Protein AF-0000000081787660 (afdb_homodimer)

Radius of gyration: 29.88 Å; Cα contacts (8 Å, |Δi|>4): 1739; chains: 2; bounding box: 126×87×75 Å

Nearest PDB structures (foldseek):
  3o2g-assembly1_A  TM=9.490E-01  e=1.771E-43  Homo sapiens
  3n6w-assembly1_A-2  TM=9.227E-01  e=8.920E-37  Homo sapiens
  6npb-assembly1_A  TM=8.517E-01  e=1.453E-35  Leisingera caerulea
  6npc-assembly1_B  TM=8.480E-01  e=3.760E-32  Leisingera caerulea
  1nx8-assembly1_C-2  TM=7.269E-01  e=8.992E-12  Pectobacterium carotovorum

Secondary structure (DSSP, 8-state):
------------TTS---HHHHHHHHHHHHHHHT----EEEEEEEGGGTEEEEEETTS-EEEEEHHHHHHT--STTTEEGGGTEE-S-GGG--TT---SEEEE-TTSSEEEEE-TTS-EEEEEHHHHHT--GGGPPPPTTTSPPP----HHHIIIIIS-EEEHHHHHH-HHHHHHHHHHHHHHSEEEEE---SSTTHHHHHHHHHS-PPPBTTBSEEEEE--TT-SSGGGSSS-EEEE-TTTTSSS--SEEEEEEEE--SSSB--EEEEEHHHHHHHHHHH-HHHHHHHHHSEEEEEEEEEETTEEEEEEEEEESEEE-TTS-EEEE--BTTTB-S---S-GGGHHHHHHHHHHHHHHHHSTTT-EEE-PPTT-EEEEETTTEEEEE--B--BTTB--EEEEEEE-HHHHHHHHHHHHHHHHHH-/------------TTS---HHHHHHHHHHHHHHHT----EEEEEEEGGGTEEEEEETTS-EEEEEHHHHHHT--STTTEETTTTEE-S-GGG--TT---SEEEE-TTSSEEEEE-TTS-EEEEEHHHHHT--GGGPPPPTTTSPPP----HHHIIIIIS-EEEHHHHHH-HHHHHHHHHHHHHHSEEEEE---SSTTHHHHHHHHHS-PPPBTTBSEEEEE--TT-SSGGGSSS-EEEE-TTTTSSS--SEEEEEEEE--SSSB--EEEEEHHHHHHHHHHH-HHHHHHHHHSEEEEEEEEEETTEEEEEEEEEESEEE-TTS-EEEE--BTTTB-S---S-GGGHHHHHHHHHHHHHHHHSTTT-EEE-PPTT-EEEEETTTEEEEE--B--BTTB--EEEEEEE-HHHHHHHHHHHHHHHHHH-

pLDDT: mean 89.76, std 13.54, range [26.89, 98.88]

InterPro domains:
  IPR003819 TauD/TfdA-like domain [PF02668] (160-401)
  IPR010376 Gamma-butyrobetaine hydroxylase-like, N-terminal [PF06155] (47-128)
  IPR038492 GBBH-like, N-terminal domain superfamily [G3DSA:3.30.2020.30] (36-133)
  IPR042098 Glutarate 2-hydroxylase superfamily [G3DSA:3.60.130.10] (135-424)
  IPR050411 Alpha-ketoglutarate-dependent hydroxylases [PTHR10696] (65-417)

Foldseek 3Di:
DDPPPPPPPPPDPPDDDQVPVVVLVVVVVVVVVPPQLFWDDWDDDVVVQWIWTAGPVGDIATGHQQNCVQPFDDPQQADVVVRDGDDDPVPDDSNWDWPDWDADPRRQKIWTHTPVGDIGIDGSSRVVQDRDVPHDDDCLPPPAADEDWQVCVVVPLAEEAELVCLLPPLSSLLSVLSSCSRHFKHKYFDAALDPDSVQSSQVSLPGFDADLQGQKHKAWQDPPDLDPSNHLAWFDWFFPPLLAQDDFWKKKKAWSFAFDDDWWKKKKFQQQVLLVVCCVPPVPLSVLQAPFKWKFWRFDAHDNGTDIGMDIHRQFHADPVGGGDFGGDDPPGTDPDGDDPPVCVVVNVVSVVVSSCRRPPNRGMDIGRDDHRMMMMGTSRGMIMITHGDDDDPPTITMMMMTGHHSVSSSVSSVVSSVVVVVVD/DDPPPPPPPPDDPPDDDQVPVVVLVVVVVVVVVPPQLFWDDWDDDVVVQWIWTAGPVGDIATGHQQNCVQPFDDPQAADVVVRDGDDDPVPDDSNWDWPDWDADPRRQKIWTATPVGDIGIDGSSRVVQDRDVPHDDDCLPPPAADEDWPVCVVVPLAAEAELVCLLPPLSSLLSVLSSCSRHFKHKYFDAALDPDSVQSNQVSLPGFDADLQGQKHKAWQDPPDLDPSNHLAWFDWFFPPLLAQDDFWKKKKAWSFAFDDDWWKKKKFQQQVLLVVCCVVPVPLSVLQAPFKWKFWRFDAHDNGTDIGMDIHRQFHADPVRGGDFGGDDPPGTDPDGDDPPVCVVVNVVSVVVSSCRRPPNRGMDIGRDDHRMMMMGTSRGMIMITHGDDDDPVTITMMMMTGHHSVSSSVSSVVSSVVVVVVD

Organism: Acanthaster planci (NCBI:txid133434)

Sequence (850 aa):
MTESSARDAKADPKVMKRPHLYRFITELNHRKADAGYSIQSASHMLENHSLQVVWRDGESQAYPYMWLRDNCLCKQCYKPSLNSRTFSFTSLDVEMIPIYALPSDDGKSLRLTWPDGHSGEYPSDWLRQYRFENSAPDVTFDSQLQHWDTTLMDSGTLRIFNFEDLMSSDEAVYEWLMEMKLTGICMIRGSSRMEGQVKRLGDRVLFLRSTYYGQTSHVLVKYNATNIAFTGKAFPMHTDLAFLQRPPGAQMIHCIEQAEGPGGENWFTDGFKVALDLKAEDPEAFHLLSNILLEFHDIGEDVFGRFHQHSRHPTISLDRSGSPDHIYLSDHGRMPMMRFPVKQTQKLYQALKKFSNMYHHPNNVFSYKLKEGDIMTFDNRRVIHGRGAFEVTSSSSRHLETGYLEWDEIDSRLRLLQRQFMEGMMTESSARDAKADPKVMKRPHLYRFITELNHRKADAGYSIQSASHMLENHSLQVVWRDGESQAYPYMWLRDNCLCKQCYKPSLNSRTFSFTSLDVEMIPIYALPSDDGKSLRLTWPDGHSGEYPSDWLRQYRFENSAPDVTFDSQLQHWDTTLMDSGTLRIFNFEDLMSSDEAVYEWLMEMKLTGICMIRGSSRMEGQVKRLGDRVLFLRSTYYGQTSHVLVKYNATNIAFTGKAFPMHTDLAFLQRPPGAQMIHCIEQAEGPGGENWFTDGFKVALDLKAEDPEAFHLLSNILLEFHDIGEDVFGRFHQHSRHPTISLDRSGSPDHIYLSDHGRMPMMRFPVKQTQKLYQALKKFSNMYHHPNNVFSYKLKEGDIMTFDNRRVIHGRGAFEVTSSSSRHLETGYLEWDEIDSRLRLLQRQFMEGM

Solvent-accessible surface area (backbone atoms only — not comparable to full-atom values): 44968 Å² total; per-residue (Å²): 138,83,82,78,78,83,73,76,75,73,74,60,88,80,60,77,84,52,68,59,57,51,52,49,53,52,53,50,53,55,51,61,69,64,53,66,40,30,44,66,46,57,47,82,35,73,93,71,50,22,36,35,38,30,31,68,80,67,52,70,48,77,43,42,39,47,60,51,61,75,59,31,62,35,80,81,39,25,40,77,82,46,60,22,50,66,70,60,61,76,76,54,68,74,80,55,63,62,77,43,61,45,60,41,94,80,4,54,28,37,36,37,33,35,84,86,68,50,66,34,59,43,48,21,64,63,53,68,65,58,44,25,60,68,36,76,81,51,71,84,76,62,59,76,69,46,74,58,37,29,72,44,45,73,71,57,61,57,46,76,41,52,38,64,47,49,75,74,30,71,67,47,41,47,42,51,53,51,40,33,67,33,56,27,44,36,37,33,35,76,40,70,61,52,88,60,56,65,56,55,54,24,51,72,49,43,56,54,43,64,51,76,56,35,52,52,40,74,44,39,72,42,96,81,43,58,40,67,77,16,43,50,53,59,34,70,65,22,22,70,57,48,22,38,79,74,48,62,34,25,35,35,42,32,26,41,35,55,50,57,71,73,57,52,28,33,35,37,20,44,39,52,45,49,50,52,50,37,38,73,76,36,50,65,41,39,48,46,36,46,64,47,59,42,31,21,38,48,66,50,70,49,83,58,40,74,46,39,34,59,22,73,42,28,40,38,32,59,45,97,88,67,44,73,65,32,44,46,33,42,66,43,30,47,46,87,57,45,70,46,64,65,82,49,48,65,59,44,49,49,29,50,38,51,52,44,45,50,56,62,29,71,65,30,38,40,74,48,64,71,45,64,15,27,29,45,35,32,25,28,31,39,37,32,32,29,31,43,39,35,62,76,47,100,87,28,56,43,33,33,40,34,34,28,32,42,56,57,48,49,47,10,38,47,50,49,49,51,52,51,53,58,74,71,105,137,84,80,81,76,79,74,76,76,74,73,63,89,80,59,78,84,53,67,61,58,51,51,49,52,51,53,51,53,55,53,60,70,62,49,68,40,31,44,65,47,57,45,81,36,72,93,70,49,21,36,37,36,30,32,68,81,68,53,69,50,75,42,41,40,46,62,51,61,77,60,32,60,35,79,80,39,24,40,77,81,47,61,23,49,67,68,58,59,75,77,55,68,73,81,56,62,62,75,43,64,46,61,42,95,79,6,54,30,37,37,36,34,35,85,87,68,51,66,36,58,42,46,22,63,64,52,68,65,57,46,25,61,69,36,77,80,49,73,84,78,62,58,75,68,46,75,58,37,29,72,43,46,76,70,56,59,58,46,75,41,53,38,64,48,48,76,73,30,70,67,46,41,47,42,51,53,50,40,34,67,33,56,26,44,37,38,32,36,74,40,69,62,52,89,60,56,63,55,54,55,23,51,71,49,41,55,54,42,65,51,75,58,36,53,51,41,73,44,40,73,40,95,83,44,56,42,66,78,17,44,49,52,59,33,67,67,23,22,70,56,49,22,38,80,73,47,61,33,25,37,36,42,32,26,42,34,53,49,56,72,72,57,52,27,32,35,37,18,46,39,53,45,47,50,52,50,38,38,72,77,36,50,65,40,38,49,46,36,46,63,47,60,43,30,22,39,49,64,50,70,48,84,60,39,75,46,38,34,59,22,74,42,29,40,36,32,58,45,97,86,67,44,73,66,31,44,45,33,41,66,42,30,47,47,88,56,45,70,46,64,66,82,50,50,64,60,45,48,51,28,52,38,53,51,44,44,52,55,63,29,71,66,30,38,40,74,46,64,71,46,65,14,27,28,46,34,33,25,29,32,38,38,30,32,28,30,44,38,36,63,74,48,100,86,26,56,41,34,33,41,34,35,28,32,42,58,57,47,50,47,11,38,48,51,49,49,49,51,52,54,58,72,73,106

Structure (mmCIF, N/CA/C/O backbone):
data_AF-0000000081787660-model_v1
#
loop_
_entity.id
_entity.type
_entity.pdbx_description
1 polymer 'Gamma-butyrobetaine dioxygenase-like'
#
loop_
_atom_site.group_PDB
_atom_site.id
_atom_site.type_symbol
_atom_site.label_atom_id
_atom_site.label_alt_id
_atom_site.label_comp_id
_atom_site.label_asym_id
_atom_site.label_entity_id
_atom_site.label_seq_id
_atom_site.pdbx_PDB_ins_code
_atom_site.Cartn_x
_atom_site.Cartn_y
_atom_site.Cartn_z
_atom_site.occupancy
_atom_site.B_iso_or_equiv
_atom_site.auth_seq_id
_atom_site.auth_comp_id
_atom_site.auth_asym_id
_atom_site.auth_atom_id
_atom_site.pdbx_PDB_model_num
ATOM 1 N N . MET A 1 1 ? -64.312 -24.641 4.25 1 28.52 1 MET A N 1
ATOM 2 C CA . MET A 1 1 ? -63.344 -23.703 3.688 1 28.52 1 MET A CA 1
ATOM 3 C C . MET A 1 1 ? -62.312 -23.281 4.734 1 28.52 1 MET A C 1
ATOM 5 O O . MET A 1 1 ? -62.531 -22.344 5.496 1 28.52 1 MET A O 1
ATOM 9 N N . THR A 1 2 ? -61.562 -24.219 5.445 1 31.83 2 THR A N 1
ATOM 10 C CA . THR A 1 2 ? -60.719 -24.188 6.633 1 31.83 2 THR A CA 1
ATOM 11 C C . THR A 1 2 ? -59.406 -23.453 6.348 1 31.83 2 THR A C 1
ATOM 13 O O . THR A 1 2 ? -58.656 -23.828 5.449 1 31.83 2 THR A O 1
ATOM 16 N N . GLU A 1 3 ? -59.312 -22.062 6.613 1 31.25 3 GLU A N 1
ATOM 17 C CA . GLU A 1 3 ? -58.25 -21.078 6.418 1 31.25 3 GLU A CA 1
ATOM 18 C C . GLU A 1 3 ? -56.969 -21.469 7.168 1 31.25 3 GLU A C 1
ATOM 20 O O . GLU A 1 3 ? -56.969 -21.531 8.398 1 31.25 3 GLU A O 1
ATOM 25 N N . SER A 1 4 ? -56.125 -22.406 6.723 1 30.83 4 SER A N 1
ATOM 26 C CA . SER A 1 4 ? -54.844 -22.844 7.277 1 30.83 4 SER A CA 1
ATOM 27 C C . SER A 1 4 ? -53.906 -21.656 7.449 1 30.83 4 SER A C 1
ATOM 29 O O . SER A 1 4 ? -53.594 -20.953 6.488 1 30.83 4 SER A O 1
ATOM 31 N N . SER A 1 5 ? -53.906 -20.922 8.68 1 26.89 5 SER A N 1
ATOM 32 C CA . SER A 1 5 ? -53.062 -19.812 9.109 1 26.89 5 SER A CA 1
ATOM 33 C C . SER A 1 5 ? -51.562 -20.172 9.047 1 26.89 5 SER A C 1
ATOM 35 O O . SER A 1 5 ? -51.125 -21.062 9.766 1 26.89 5 SER A O 1
ATOM 37 N N . ALA A 1 6 ? -50.875 -20.203 7.914 1 27.12 6 ALA A N 1
ATOM 38 C CA . ALA A 1 6 ? -49.406 -20.312 7.781 1 27.12 6 ALA A CA 1
ATOM 39 C C . ALA A 1 6 ? -48.719 -19.328 8.711 1 27.12 6 ALA A C 1
ATOM 41 O O . ALA A 1 6 ? -48.719 -18.109 8.484 1 27.12 6 ALA A O 1
ATOM 42 N N . ARG A 1 7 ? -48.656 -19.625 10.07 1 27.72 7 ARG A N 1
ATOM 43 C CA . ARG A 1 7 ? -47.906 -18.906 11.109 1 27.72 7 ARG A CA 1
ATOM 44 C C . ARG A 1 7 ? -46.5 -18.547 10.648 1 27.72 7 ARG A C 1
ATOM 46 O O . ARG A 1 7 ? -45.812 -19.391 10.102 1 27.72 7 ARG A O 1
ATOM 53 N N . ASP A 1 8 ? -46.219 -17.297 10.445 1 30.7 8 ASP A N 1
ATOM 54 C CA . ASP A 1 8 ? -44.938 -16.641 10.172 1 30.7 8 ASP A CA 1
ATOM 55 C C . ASP A 1 8 ? -43.844 -17.125 11.148 1 30.7 8 ASP A C 1
ATOM 57 O O . ASP A 1 8 ? -43.969 -16.938 12.359 1 30.7 8 ASP A O 1
ATOM 61 N N . ALA A 1 9 ? -43.25 -18.203 11.023 1 29.08 9 ALA A N 1
ATOM 62 C CA . ALA A 1 9 ? -42.125 -18.672 11.844 1 29.08 9 ALA A CA 1
ATOM 63 C C . ALA A 1 9 ? -41.219 -17.516 12.211 1 29.08 9 ALA A C 1
ATOM 65 O O . ALA A 1 9 ? -40.562 -16.938 11.344 1 29.08 9 ALA A O 1
ATOM 66 N N . LYS A 1 10 ? -41.5 -16.766 13.164 1 32.47 10 LYS A N 1
ATOM 67 C CA . LYS A 1 10 ? -40.625 -15.797 13.805 1 32.47 10 LYS A CA 1
ATOM 68 C C . LYS A 1 10 ? -39.188 -16.328 13.883 1 32.47 10 LYS A C 1
ATOM 70 O O . LYS A 1 10 ? -38.938 -17.391 14.477 1 32.47 10 LYS A O 1
ATOM 75 N N . ALA A 1 11 ? -38.312 -15.938 12.969 1 33.78 11 ALA A N 1
ATOM 76 C CA . ALA A 1 11 ? -36.875 -16.266 13.016 1 33.78 11 ALA A CA 1
ATOM 77 C C . ALA A 1 11 ? -36.344 -16.125 14.43 1 33.78 11 ALA A C 1
ATOM 79 O O . ALA A 1 11 ? -36.656 -15.172 15.141 1 33.78 11 ALA A O 1
ATOM 80 N N . ASP A 1 12 ? -35.906 -17.062 15.07 1 37.22 12 ASP A N 1
ATOM 81 C CA . ASP A 1 12 ? -35.281 -17.047 16.391 1 37.22 12 ASP A CA 1
ATOM 82 C C . ASP A 1 12 ? -34.25 -15.945 16.5 1 37.22 12 ASP A C 1
ATOM 84 O O . ASP A 1 12 ? -33.344 -15.867 15.672 1 37.22 12 ASP A O 1
ATOM 88 N N . PRO A 1 13 ? -34.469 -14.828 17.172 1 42.44 13 PRO A N 1
ATOM 89 C CA . PRO A 1 13 ? -33.5 -13.727 17.281 1 42.44 13 PRO A CA 1
ATOM 90 C C . PRO A 1 13 ? -32.094 -14.211 17.531 1 42.44 13 PRO A C 1
ATOM 92 O O . PRO A 1 13 ? -31.141 -13.422 17.438 1 42.44 13 PRO A O 1
ATOM 95 N N . LYS A 1 14 ? -31.984 -15.477 17.984 1 48.19 14 LYS A N 1
ATOM 96 C CA . LYS A 1 14 ? -30.688 -16 18.391 1 48.19 14 LYS A CA 1
ATOM 97 C C . LYS A 1 14 ? -29.859 -16.406 17.172 1 48.19 14 LYS A C 1
ATOM 99 O O . LYS A 1 14 ? -28.656 -16.641 17.281 1 48.19 14 LYS A O 1
ATOM 104 N N . VAL A 1 15 ? -30.453 -16.672 16.094 1 53.69 15 VAL A N 1
ATOM 105 C CA . VAL A 1 15 ? -29.609 -17.188 15.008 1 53.69 15 VAL A CA 1
ATOM 106 C C . VAL A 1 15 ? -29.172 -16.047 14.102 1 53.69 15 VAL A C 1
ATOM 108 O O . VAL A 1 15 ? -30 -15.328 13.547 1 53.69 15 VAL A O 1
ATOM 111 N N . MET A 1 16 ? -27.984 -15.773 14.125 1 69.69 16 MET A N 1
ATOM 112 C CA . MET A 1 16 ? -27.406 -14.719 13.289 1 69.69 16 MET A CA 1
ATOM 113 C C . MET A 1 16 ? -27.781 -14.93 11.82 1 69.69 16 MET A C 1
ATOM 115 O O . MET A 1 16 ? -27.641 -16.031 11.297 1 69.69 16 MET A O 1
ATOM 119 N N . LYS A 1 17 ? -28.453 -13.906 11.188 1 74.75 17 LYS A N 1
ATOM 120 C CA . LYS A 1 17 ? -28.688 -13.922 9.742 1 74.75 17 LYS A CA 1
ATOM 121 C C . LYS A 1 17 ? -27.375 -14.07 8.977 1 74.75 17 LYS A C 1
ATOM 123 O O . LYS A 1 17 ? -26.359 -13.484 9.352 1 74.75 17 LYS A O 1
ATOM 128 N N . ARG A 1 18 ? -27.422 -15.07 8.031 1 81.12 18 ARG A N 1
ATOM 129 C CA . ARG A 1 18 ? -26.234 -15.344 7.227 1 81.12 18 ARG A CA 1
ATOM 130 C C . ARG A 1 18 ? -26.5 -15.078 5.75 1 81.12 18 ARG A C 1
ATOM 132 O O . ARG A 1 18 ? -26.297 -15.953 4.91 1 81.12 18 ARG A O 1
ATOM 139 N N . PRO A 1 19 ? -26.859 -13.812 5.43 1 84.75 19 PRO A N 1
ATOM 140 C CA . PRO A 1 19 ? -27.203 -13.523 4.035 1 84.75 19 PRO A CA 1
ATOM 141 C C . PRO A 1 19 ? -26.031 -13.688 3.084 1 84.75 19 PRO A C 1
ATOM 143 O O . PRO A 1 19 ? -26.203 -14.125 1.945 1 84.75 19 PRO A O 1
ATOM 146 N N . HIS A 1 20 ? -24.875 -13.438 3.502 1 88.88 20 HIS A N 1
ATOM 147 C CA . HIS A 1 20 ? -23.719 -13.508 2.623 1 88.88 20 HIS A CA 1
ATOM 148 C C . HIS A 1 20 ? -23.328 -14.961 2.33 1 88.88 20 HIS A C 1
ATOM 150 O O . HIS A 1 20 ? -23 -15.305 1.192 1 88.88 20 HIS A O 1
ATOM 156 N N . LEU A 1 21 ? -23.359 -15.711 3.336 1 87.12 21 LEU A N 1
ATOM 157 C CA . LEU A 1 21 ? -23.078 -17.141 3.156 1 87.12 21 LEU A CA 1
ATOM 158 C C . LEU A 1 21 ? -24.078 -17.781 2.211 1 87.12 21 LEU A C 1
ATOM 160 O O . LEU A 1 21 ? -23.703 -18.562 1.331 1 87.12 21 LEU A O 1
ATOM 164 N N . TYR A 1 22 ? -25.328 -17.453 2.432 1 85.62 22 TYR A N 1
ATOM 165 C CA . TYR A 1 22 ? -26.375 -18 1.583 1 85.62 22 TYR A CA 1
ATOM 166 C C . TYR A 1 22 ? -26.172 -17.594 0.129 1 85.62 22 TYR A C 1
ATOM 168 O O . TYR A 1 22 ? -26.344 -18.406 -0.782 1 85.62 22 TYR A O 1
ATOM 176 N N . ARG A 1 23 ? -25.875 -16.391 -0.068 1 83.94 23 ARG A N 1
ATOM 177 C CA . ARG A 1 23 ? -25.609 -15.914 -1.421 1 83.94 23 ARG A CA 1
ATOM 178 C C . ARG A 1 23 ? -24.453 -16.672 -2.055 1 83.94 23 ARG A C 1
ATOM 180 O O . ARG A 1 23 ? -24.516 -17.047 -3.227 1 83.94 23 ARG A O 1
ATOM 187 N N . PHE A 1 24 ? -23.484 -16.906 -1.314 1 85.62 24 PHE A N 1
ATOM 188 C CA . PHE A 1 24 ? -22.328 -17.625 -1.803 1 85.62 24 PHE A CA 1
ATOM 189 C C . PHE A 1 24 ? -22.703 -19.047 -2.191 1 85.62 24 PHE A C 1
ATOM 191 O O . PHE A 1 24 ? -22.344 -19.516 -3.277 1 85.62 24 PHE A O 1
ATOM 198 N N . ILE A 1 25 ? -23.391 -19.672 -1.362 1 83.25 25 ILE A N 1
ATOM 199 C CA . ILE A 1 25 ? -23.797 -21.047 -1.592 1 83.25 25 ILE A CA 1
ATOM 200 C C . ILE A 1 25 ? -24.688 -21.125 -2.836 1 83.25 25 ILE A C 1
ATOM 202 O O . ILE A 1 25 ? -24.547 -22.031 -3.65 1 83.25 25 ILE A 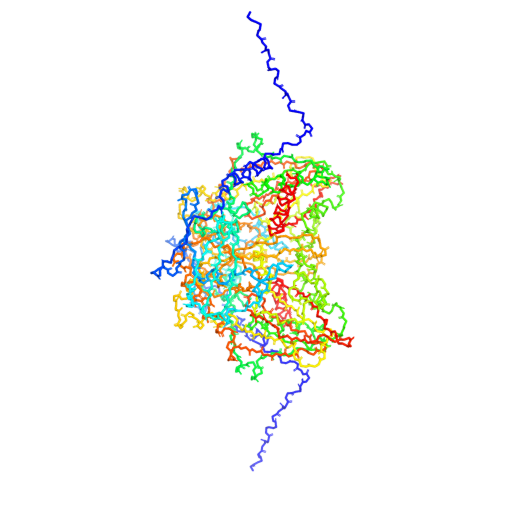O 1
ATOM 206 N N . THR A 1 26 ? -25.516 -20.125 -2.957 1 82.31 26 THR A N 1
ATOM 207 C CA . THR A 1 26 ? -26.406 -20.078 -4.113 1 82.31 26 THR A CA 1
ATOM 208 C C . THR A 1 26 ? -25.609 -19.906 -5.402 1 82.31 26 THR A C 1
ATOM 210 O O . THR A 1 26 ? -25.875 -20.578 -6.398 1 82.31 26 THR A O 1
ATOM 213 N N . GLU A 1 27 ? -24.672 -19.078 -5.379 1 81.12 27 GLU A N 1
ATOM 214 C CA . GLU A 1 27 ? -23.828 -18.859 -6.547 1 81.12 27 GLU A CA 1
ATOM 215 C C . GLU A 1 27 ? -23.016 -20.109 -6.887 1 81.12 27 GLU A C 1
ATOM 217 O O . GLU A 1 27 ? -22.828 -20.422 -8.062 1 81.12 27 GLU A O 1
ATOM 222 N N . LEU A 1 28 ? -22.562 -20.766 -5.895 1 79.75 28 LEU A N 1
ATOM 223 C CA . LEU A 1 28 ? -21.797 -22 -6.086 1 79.75 28 LEU A CA 1
ATOM 224 C C . LEU A 1 28 ? -22.672 -23.062 -6.734 1 79.75 28 LEU A C 1
ATOM 226 O O . LEU A 1 28 ? -22.219 -23.781 -7.633 1 79.75 28 LEU A O 1
ATOM 230 N N . ASN A 1 29 ? -23.812 -23.156 -6.246 1 77.44 29 ASN A N 1
ATOM 231 C CA . ASN A 1 29 ? -24.734 -24.156 -6.773 1 77.44 29 ASN A CA 1
ATOM 232 C C . ASN A 1 29 ? -25.094 -23.875 -8.227 1 77.44 29 ASN A C 1
ATOM 234 O O . ASN A 1 29 ? -25.234 -24.812 -9.031 1 77.44 29 ASN A O 1
ATOM 238 N N . HIS A 1 30 ? -25.219 -22.703 -8.57 1 75.88 30 HIS A N 1
ATOM 239 C CA . HIS A 1 30 ? -25.5 -22.312 -9.953 1 75.88 30 HIS A CA 1
ATOM 240 C C . HIS A 1 30 ? -24.344 -22.672 -10.875 1 75.88 30 HIS A C 1
ATOM 242 O O . HIS A 1 30 ? -24.562 -23.141 -11.992 1 75.88 30 HIS A O 1
ATOM 248 N N . ARG A 1 31 ? -23.234 -22.547 -10.414 1 72.5 31 ARG A N 1
ATOM 249 C CA . ARG A 1 31 ? -22.047 -22.859 -11.203 1 72.5 31 ARG A CA 1
ATOM 250 C C . ARG A 1 31 ? -21.891 -24.359 -11.398 1 72.5 31 ARG A C 1
ATOM 252 O O . ARG A 1 31 ? -21.484 -24.812 -12.469 1 72.5 31 ARG A O 1
ATOM 259 N N . LYS A 1 32 ? -22.141 -25.078 -10.406 1 68.19 32 LYS A N 1
ATOM 260 C CA . LYS A 1 32 ? -22.047 -26.531 -10.484 1 68.19 32 LYS A CA 1
ATOM 261 C C . LYS A 1 32 ? -23.047 -27.094 -11.492 1 68.19 32 LYS A C 1
ATOM 263 O O . LYS A 1 32 ? -22.75 -28.031 -12.227 1 68.19 32 LYS A O 1
ATOM 268 N N . ALA A 1 33 ? -24.125 -26.516 -11.547 1 61.31 33 ALA A N 1
ATOM 269 C CA . ALA A 1 33 ? -25.188 -26.984 -12.438 1 61.31 33 ALA A CA 1
ATOM 270 C C . ALA A 1 33 ? -24.812 -26.766 -13.898 1 61.31 33 ALA A C 1
ATOM 272 O O . ALA A 1 33 ? -25.188 -27.547 -14.773 1 61.31 33 ALA A O 1
ATOM 273 N N . ASP A 1 34 ? -24.125 -25.75 -14.172 1 57.94 34 ASP A N 1
ATOM 274 C CA . ASP A 1 34 ? -23.734 -25.375 -15.539 1 57.94 34 ASP A CA 1
ATOM 275 C C . ASP A 1 34 ? -22.531 -26.188 -16.016 1 57.94 34 ASP A C 1
ATOM 277 O O . ASP A 1 34 ? -22.125 -26.078 -17.172 1 57.94 34 ASP A O 1
ATOM 281 N N . ALA A 1 35 ? -22.109 -26.859 -15.172 1 56.5 35 ALA A N 1
ATOM 282 C CA . ALA A 1 35 ? -20.797 -27.453 -15.438 1 56.5 35 ALA A CA 1
ATOM 283 C C . ALA A 1 35 ? -20.922 -28.656 -16.359 1 56.5 35 ALA A C 1
ATOM 285 O O . ALA A 1 35 ? -20.203 -29.656 -16.203 1 56.5 35 ALA A O 1
ATOM 286 N N . GLY A 1 36 ? -21.844 -28.609 -17.219 1 61.28 36 GLY A N 1
ATOM 287 C CA . GLY A 1 36 ? -21.594 -29.562 -18.297 1 61.28 36 GLY A CA 1
ATOM 288 C C . GLY A 1 36 ? -20.266 -29.328 -19 1 61.28 36 GLY A C 1
ATOM 289 O O . GLY A 1 36 ? -20.141 -28.406 -19.797 1 61.28 36 GLY A O 1
ATOM 290 N N . TYR A 1 37 ? -19.125 -30.016 -18.562 1 76.75 37 TYR A N 1
ATOM 291 C CA . TYR A 1 37 ? -17.719 -29.703 -18.766 1 76.75 37 TYR A CA 1
ATOM 292 C C . TYR A 1 37 ? -17.141 -30.516 -19.906 1 76.75 37 TYR A C 1
ATOM 294 O O . TYR A 1 37 ? -15.922 -30.5 -20.141 1 76.75 37 TYR A O 1
ATOM 302 N N . SER A 1 38 ? -18.141 -31.031 -20.672 1 91.38 38 SER A N 1
ATOM 303 C CA . SER A 1 38 ? -17.484 -31.922 -21.625 1 91.38 38 SER A CA 1
ATOM 304 C C . SER A 1 38 ? -17.188 -31.203 -22.938 1 91.38 38 SER A C 1
ATOM 306 O O . SER A 1 38 ? -18.016 -30.438 -23.438 1 91.38 38 SER A O 1
ATOM 308 N N . ILE A 1 39 ? -16.125 -31.5 -23.5 1 96.06 39 ILE A N 1
ATOM 309 C CA . ILE A 1 39 ? -15.664 -30.906 -24.75 1 96.06 39 ILE A CA 1
ATOM 310 C C . ILE A 1 39 ? -16.266 -31.672 -25.922 1 96.06 39 ILE A C 1
ATOM 312 O O . ILE A 1 39 ? -16.203 -32.906 -25.969 1 96.06 39 ILE A O 1
ATOM 316 N N . GLN A 1 40 ? -16.859 -31 -26.859 1 95.44 40 GLN A N 1
ATOM 317 C CA . GLN A 1 40 ? -17.406 -31.578 -28.078 1 95.44 40 GLN A CA 1
ATOM 318 C C . GLN A 1 40 ? -16.344 -31.625 -29.188 1 95.44 40 GLN A C 1
ATOM 320 O O . GLN A 1 40 ? -16.203 -32.656 -29.859 1 95.44 40 GLN A O 1
ATOM 325 N N . SER A 1 41 ? -15.641 -30.516 -29.359 1 96.19 41 SER A N 1
ATOM 326 C CA . SER A 1 41 ? -14.617 -30.469 -30.391 1 96.19 41 SER A CA 1
ATOM 327 C C . SER A 1 41 ? -13.57 -29.406 -30.094 1 96.19 41 SER A C 1
ATOM 329 O O . SER A 1 41 ? -13.797 -28.531 -29.25 1 96.19 41 SER A O 1
ATOM 331 N N . ALA A 1 42 ? -12.43 -29.547 -30.641 1 97.25 42 ALA A N 1
ATOM 332 C CA . ALA A 1 42 ? -11.344 -28.578 -30.594 1 97.25 42 ALA A CA 1
ATOM 333 C C . ALA A 1 42 ? -10.734 -28.359 -31.969 1 97.25 42 ALA A C 1
ATOM 335 O O . ALA A 1 42 ? -10.438 -29.328 -32.688 1 97.25 42 ALA A O 1
ATOM 336 N N . SER A 1 43 ? -10.625 -27.094 -32.375 1 96.56 43 SER A N 1
ATOM 337 C CA . SER A 1 43 ? -10.086 -26.797 -33.688 1 96.56 43 SER A CA 1
ATOM 338 C C . SER A 1 43 ? -9.102 -25.625 -33.656 1 96.56 43 SER A C 1
ATOM 340 O O . SER A 1 43 ? -9.289 -24.688 -32.875 1 96.56 43 SER A O 1
ATOM 342 N N . HIS A 1 44 ? -8.109 -25.672 -34.469 1 96.31 44 HIS A N 1
ATOM 343 C CA . HIS A 1 44 ? -7.098 -24.625 -34.562 1 96.31 44 HIS A CA 1
ATOM 344 C C . HIS A 1 44 ? -7.652 -23.375 -35.219 1 96.31 44 HIS A C 1
ATOM 346 O O . HIS A 1 44 ? -8.289 -23.453 -36.281 1 96.31 44 HIS A O 1
ATOM 352 N N . MET A 1 45 ? -7.492 -22.328 -34.562 1 94.56 45 MET A N 1
ATOM 353 C CA . MET A 1 45 ? -7.68 -21.016 -35.188 1 94.56 45 MET A CA 1
ATOM 354 C C . MET A 1 45 ? -6.348 -20.297 -35.344 1 94.56 45 MET A C 1
ATOM 356 O O . MET A 1 45 ? -6.039 -19.375 -34.562 1 94.56 45 MET A O 1
ATOM 360 N N . LEU A 1 46 ? -5.668 -20.5 -36.375 1 92.62 46 LEU A N 1
ATOM 361 C CA . LEU A 1 46 ? -4.285 -20.078 -36.562 1 92.62 46 LEU A CA 1
ATOM 362 C C . LEU A 1 46 ? -4.176 -18.562 -36.656 1 92.62 46 LEU A C 1
ATOM 364 O O . LEU A 1 46 ? -3.217 -17.984 -36.125 1 92.62 46 LEU A O 1
ATOM 368 N N . GLU A 1 47 ? -5.191 -17.938 -37.219 1 90.25 47 GLU A N 1
ATOM 369 C CA . GLU A 1 47 ? -5.176 -16.484 -37.375 1 90.25 47 GLU A CA 1
ATOM 370 C C . GLU A 1 47 ? -5.168 -15.781 -36.031 1 90.25 47 GLU A C 1
ATOM 372 O O . GLU A 1 47 ? -4.598 -14.695 -35.906 1 90.25 47 GLU A O 1
ATOM 377 N N . ASN A 1 48 ? -5.684 -16.438 -35.062 1 91.19 48 ASN A N 1
ATOM 378 C CA . ASN A 1 48 ? -5.789 -15.836 -33.719 1 91.19 48 ASN A CA 1
ATOM 379 C C . ASN A 1 48 ? -4.812 -16.469 -32.75 1 91.19 48 ASN A C 1
ATOM 381 O O . ASN A 1 48 ? -4.84 -16.172 -31.547 1 91.19 48 ASN A O 1
ATOM 385 N N . HIS A 1 49 ? -4.012 -17.391 -33.25 1 95.69 49 HIS A N 1
ATOM 386 C CA . HIS A 1 49 ? -3.041 -18.094 -32.438 1 95.69 49 HIS A CA 1
ATOM 387 C C . HIS A 1 49 ? -3.719 -18.781 -31.25 1 95.69 49 HIS A C 1
ATOM 389 O O . HIS A 1 49 ? -3.281 -18.625 -30.094 1 95.69 49 HIS A O 1
ATOM 395 N N . SER A 1 50 ? -4.816 -19.469 -31.531 1 97.5 50 SER A N 1
ATOM 396 C CA . SER A 1 50 ? -5.59 -20.047 -30.438 1 97.5 50 SER A CA 1
ATOM 397 C C . SER A 1 50 ? -6.258 -21.359 -30.859 1 97.5 50 SER A C 1
ATOM 399 O O . SER A 1 50 ? -6.289 -21.688 -32.031 1 97.5 50 SER A O 1
ATOM 401 N N . LEU A 1 51 ? -6.625 -22.078 -29.922 1 97.62 51 LEU A N 1
ATOM 402 C CA . LEU A 1 51 ? -7.457 -23.266 -30.078 1 97.62 51 LEU A CA 1
ATOM 403 C C . LEU A 1 51 ? -8.906 -22.969 -29.703 1 97.62 51 LEU A C 1
ATOM 405 O O . LEU A 1 51 ? -9.18 -22.484 -28.594 1 97.62 51 LEU A O 1
ATOM 409 N N . GLN A 1 52 ? -9.789 -23.203 -30.609 1 97.19 52 GLN A N 1
ATOM 410 C CA . GLN A 1 52 ? -11.203 -23.047 -30.297 1 97.19 52 GLN A CA 1
ATOM 411 C C . GLN A 1 52 ? -11.781 -24.328 -29.719 1 97.19 52 GLN A C 1
ATOM 413 O O . GLN A 1 52 ? -11.727 -25.391 -30.344 1 97.19 52 GLN A O 1
ATOM 418 N N . VAL A 1 53 ? -12.281 -24.266 -28.531 1 96.88 53 VAL A N 1
ATOM 419 C CA . VAL A 1 53 ? -12.914 -25.391 -27.875 1 96.88 53 VAL A CA 1
ATOM 420 C C . VAL A 1 53 ? -14.43 -25.203 -27.844 1 96.88 53 VAL A C 1
ATOM 422 O O . VAL A 1 53 ? -14.914 -24.156 -27.391 1 96.88 53 VAL A O 1
ATOM 425 N N . VAL A 1 54 ? -15.102 -26.156 -28.344 1 96.12 54 VAL A N 1
ATOM 426 C CA . VAL A 1 54 ? -16.562 -26.156 -28.312 1 96.12 54 VAL A CA 1
ATOM 427 C C . VAL A 1 54 ? -17.062 -27.172 -27.297 1 96.12 54 VAL A C 1
ATOM 429 O O . VAL A 1 54 ? -16.641 -28.328 -27.328 1 96.12 54 VAL A O 1
ATOM 432 N N . TRP A 1 55 ? -17.906 -26.703 -26.422 1 93.38 55 TRP A N 1
ATOM 433 C CA . TRP A 1 55 ? -18.438 -27.562 -25.375 1 93.38 55 TRP A CA 1
ATOM 434 C C . TRP A 1 55 ? -19.75 -28.203 -25.797 1 93.38 55 TRP A C 1
ATOM 436 O O . TRP A 1 55 ? -20.406 -27.719 -26.719 1 93.38 55 TRP A O 1
ATOM 446 N N . ARG A 1 56 ? -20.156 -29.203 -25.078 1 91.38 56 ARG A N 1
ATOM 447 C CA . ARG A 1 56 ? -21.375 -29.938 -25.422 1 91.38 56 ARG A CA 1
ATOM 448 C C . ARG A 1 56 ? -22.625 -29.078 -25.156 1 91.38 56 ARG A C 1
ATOM 450 O O . ARG A 1 56 ? -23.672 -29.328 -25.75 1 91.38 56 ARG A O 1
ATOM 457 N N . ASP A 1 57 ? -22.453 -28.156 -24.344 1 88.69 57 ASP A N 1
ATOM 458 C CA . ASP A 1 57 ? -23.594 -27.297 -24.062 1 88.69 57 ASP A CA 1
ATOM 459 C C . ASP A 1 57 ? -23.734 -26.203 -25.125 1 88.69 57 ASP A C 1
ATOM 461 O O . ASP A 1 57 ? -24.609 -25.344 -25.031 1 88.69 57 ASP A O 1
ATOM 465 N N . GLY A 1 58 ? -22.812 -26.125 -26.047 1 90.06 58 GLY A N 1
ATOM 466 C CA . GLY A 1 58 ? -22.922 -25.203 -27.156 1 90.06 58 GLY A CA 1
ATOM 467 C C . GLY A 1 58 ? -22.016 -23.984 -27.031 1 90.06 58 GLY A C 1
ATOM 468 O O . GLY A 1 58 ? -21.781 -23.281 -28 1 90.06 58 GLY A O 1
ATOM 469 N N . GLU A 1 59 ? -21.516 -23.766 -25.891 1 91.5 59 GLU A N 1
ATOM 470 C CA . GLU A 1 59 ? -20.609 -22.641 -25.688 1 91.5 59 GLU A CA 1
ATOM 471 C C . GLU A 1 59 ? -19.234 -22.922 -26.297 1 91.5 59 GLU A C 1
ATOM 473 O O . GLU A 1 59 ? -18.891 -24.078 -26.547 1 91.5 59 GLU A O 1
ATOM 478 N N . SER A 1 60 ? -18.562 -21.844 -26.641 1 94.5 60 SER A N 1
ATOM 479 C CA . SER A 1 60 ? -17.203 -21.984 -27.172 1 94.5 60 SER A CA 1
ATOM 480 C C . SER A 1 60 ? -16.25 -20.984 -26.516 1 94.5 60 SER A C 1
ATOM 482 O O . SER A 1 60 ? -16.688 -19.969 -25.984 1 94.5 60 SER A O 1
ATOM 484 N N . GLN A 1 61 ? -15.031 -21.344 -26.484 1 95.19 61 GLN A N 1
ATOM 485 C CA . GLN A 1 61 ? -13.984 -20.5 -25.906 1 95.19 61 GLN A CA 1
ATOM 486 C C . GLN A 1 61 ? -12.672 -20.672 -26.656 1 95.19 61 GLN A C 1
ATOM 488 O O . GLN A 1 61 ? -12.297 -21.797 -27.016 1 95.19 61 GLN A O 1
ATOM 493 N N . ALA A 1 62 ? -12.094 -19.531 -27.016 1 97.38 62 ALA A N 1
ATOM 494 C CA . ALA A 1 62 ? -10.75 -19.562 -27.594 1 97.38 62 ALA A CA 1
ATOM 495 C C . ALA A 1 62 ? -9.688 -19.609 -26.5 1 97.38 62 ALA A C 1
ATOM 497 O O . ALA A 1 62 ? -9.75 -18.844 -25.516 1 97.38 62 ALA A O 1
ATOM 498 N N . TYR A 1 63 ? -8.75 -20.547 -26.609 1 97.88 63 TYR A N 1
ATOM 499 C CA . TYR A 1 63 ? -7.609 -20.641 -25.703 1 97.88 63 TYR A CA 1
ATOM 500 C C . TYR A 1 63 ? -6.305 -20.406 -26.453 1 97.88 63 TYR A C 1
ATOM 502 O O . TYR A 1 63 ? -5.902 -21.219 -27.297 1 97.88 63 TYR A O 1
ATOM 510 N N . PRO A 1 64 ? -5.617 -19.312 -26.188 1 98.06 64 PRO A N 1
ATOM 511 C CA . PRO A 1 64 ? -4.336 -19.062 -26.859 1 98.06 64 PRO A CA 1
ATOM 512 C C . PRO A 1 64 ? -3.334 -20.203 -26.641 1 98.06 64 PRO A C 1
ATOM 514 O O . PRO A 1 64 ? -3.254 -20.75 -25.531 1 98.06 64 PRO A O 1
ATOM 517 N N . TYR A 1 65 ? -2.555 -20.531 -27.719 1 97.38 65 TYR A N 1
ATOM 518 C CA . TYR A 1 65 ? -1.629 -21.656 -27.672 1 97.38 65 TYR A CA 1
ATOM 519 C C . TYR A 1 65 ? -0.631 -21.5 -26.531 1 97.38 65 TYR A C 1
ATOM 521 O O . TYR A 1 65 ? -0.423 -22.422 -25.734 1 97.38 65 TYR A O 1
ATOM 529 N N . MET A 1 66 ? -0.091 -20.344 -26.422 1 95.56 66 MET A N 1
ATOM 530 C CA . MET A 1 66 ? 0.963 -20.125 -25.438 1 95.56 66 MET A CA 1
ATOM 531 C C . MET A 1 66 ? 0.397 -20.172 -24.016 1 95.56 66 MET A C 1
ATOM 533 O O . MET A 1 66 ? 1.067 -20.625 -23.094 1 95.56 66 MET A O 1
ATOM 537 N N . TRP A 1 67 ? -0.823 -19.641 -23.812 1 96.94 67 TRP A N 1
ATOM 538 C CA . TRP A 1 67 ? -1.469 -19.766 -22.516 1 96.94 67 TRP A CA 1
ATOM 539 C C . TRP A 1 67 ? -1.593 -21.234 -22.094 1 96.94 67 TRP A C 1
ATOM 541 O O . TRP A 1 67 ? -1.315 -21.578 -20.953 1 96.94 67 TRP A O 1
ATOM 551 N N . LEU A 1 68 ? -1.958 -22.062 -23.062 1 97.12 68 LEU A N 1
ATOM 552 C CA . LEU A 1 68 ? -2.078 -23.5 -22.797 1 97.12 68 LEU A CA 1
ATOM 553 C C . LEU A 1 68 ? -0.719 -24.109 -22.453 1 97.12 68 LEU A C 1
ATOM 555 O O . LEU A 1 68 ? -0.606 -24.906 -21.531 1 97.12 68 LEU A O 1
ATOM 559 N N . ARG A 1 69 ? 0.274 -23.688 -23.172 1 95.75 69 ARG A N 1
ATOM 560 C CA . ARG A 1 69 ? 1.614 -24.203 -22.922 1 95.75 69 ARG A CA 1
ATOM 561 C C . ARG A 1 69 ? 2.123 -23.75 -21.547 1 95.75 69 ARG A C 1
ATOM 563 O O . ARG A 1 69 ? 2.666 -24.562 -20.797 1 95.75 69 ARG A O 1
ATOM 570 N N . ASP A 1 70 ? 1.962 -22.516 -21.281 1 95 70 ASP A N 1
ATOM 571 C CA . ASP A 1 70 ? 2.434 -21.906 -20.047 1 95 70 ASP A CA 1
ATOM 572 C C . ASP A 1 70 ? 1.722 -22.5 -18.828 1 95 70 ASP A C 1
ATOM 574 O O . ASP A 1 70 ? 2.266 -22.5 -17.719 1 95 70 ASP A O 1
ATOM 578 N N . ASN A 1 71 ? 0.542 -22.969 -19.016 1 95.38 71 ASN A N 1
ATOM 579 C CA . ASN A 1 71 ? -0.259 -23.484 -17.906 1 95.38 71 ASN A CA 1
ATOM 580 C C . ASN A 1 71 ? -0.46 -24.984 -18 1 95.38 71 ASN A C 1
ATOM 582 O O . ASN A 1 71 ? -1.498 -25.516 -17.594 1 95.38 71 ASN A O 1
ATOM 586 N N . CYS A 1 72 ? 0.48 -25.625 -18.641 1 94.94 72 CYS A N 1
ATOM 587 C CA . CYS A 1 72 ? 0.449 -27.078 -18.719 1 94.94 72 CYS A CA 1
ATOM 588 C C . CYS A 1 72 ? 0.442 -27.688 -17.328 1 94.94 72 CYS A C 1
ATOM 590 O O . CYS A 1 72 ? 1.162 -27.219 -16.438 1 94.94 72 CYS A O 1
ATOM 592 N N . LEU A 1 73 ? -0.233 -28.766 -17.125 1 93.88 73 LEU A N 1
ATOM 593 C CA . LEU A 1 73 ? -0.457 -29.344 -15.805 1 93.88 73 LEU A CA 1
ATOM 594 C C . LEU A 1 73 ? 0.368 -30.609 -15.617 1 93.88 73 LEU A C 1
ATOM 596 O O . LEU A 1 73 ? 0.239 -31.297 -14.594 1 93.88 73 LEU A O 1
ATOM 600 N N . CYS A 1 74 ? 1.161 -30.953 -16.594 1 93.12 74 CYS A N 1
ATOM 601 C CA . CYS A 1 74 ? 1.926 -32.188 -16.469 1 93.12 74 CYS A CA 1
ATOM 602 C C . CYS A 1 74 ? 2.959 -32.062 -15.352 1 93.12 74 CYS A C 1
ATOM 604 O O . CYS A 1 74 ? 3.234 -30.984 -14.859 1 93.12 74 CYS A O 1
ATOM 606 N N . LYS A 1 75 ? 3.566 -33.125 -14.961 1 89.94 75 LYS A N 1
ATOM 607 C CA . LYS A 1 75 ? 4.465 -33.219 -13.812 1 89.94 75 LYS A CA 1
ATOM 608 C C . LYS A 1 75 ? 5.742 -32.406 -14.055 1 89.94 75 LYS A C 1
ATOM 610 O O . LYS A 1 75 ? 6.375 -31.938 -13.109 1 89.94 75 LYS A O 1
ATOM 615 N N . GLN A 1 76 ? 6.059 -32.25 -15.281 1 89.19 76 GLN A N 1
ATOM 616 C CA . GLN A 1 76 ? 7.277 -31.547 -15.625 1 89.19 76 GLN A CA 1
ATOM 617 C C . GLN A 1 76 ? 7.059 -30.031 -15.555 1 89.19 76 GLN A C 1
ATOM 619 O O . GLN A 1 76 ? 8.008 -29.266 -15.336 1 89.19 76 GLN A O 1
ATOM 624 N N . CYS A 1 77 ? 5.84 -29.625 -15.711 1 91.88 77 CYS A N 1
ATOM 625 C CA . CYS A 1 77 ? 5.582 -28.203 -15.906 1 91.88 77 CYS A CA 1
ATOM 626 C C . CYS A 1 77 ? 4.98 -27.578 -14.648 1 91.88 77 CYS A C 1
ATOM 628 O O . CYS A 1 77 ? 5.082 -26.375 -14.43 1 91.88 77 CYS A O 1
ATOM 630 N N . TYR A 1 78 ? 4.367 -28.391 -13.898 1 91.12 78 TYR A N 1
ATOM 631 C CA . TYR A 1 78 ? 3.602 -27.859 -12.773 1 91.12 78 TYR A CA 1
ATOM 632 C C . TYR A 1 78 ? 3.721 -28.781 -11.555 1 91.12 78 TYR A C 1
ATOM 634 O O . TYR A 1 78 ? 3.609 -30 -11.68 1 91.12 78 TYR A O 1
ATOM 642 N N . LYS A 1 79 ? 4.004 -28.156 -10.453 1 87.19 79 LYS A N 1
ATOM 643 C CA . LYS A 1 79 ? 4.012 -28.875 -9.18 1 87.19 79 LYS A CA 1
ATOM 644 C C . LYS A 1 79 ? 2.809 -28.5 -8.328 1 87.19 79 LYS A C 1
ATOM 646 O O . LYS A 1 79 ? 2.807 -27.453 -7.68 1 87.19 79 LYS A O 1
ATOM 651 N N . PRO A 1 80 ? 1.863 -29.359 -8.211 1 84.56 80 PRO A N 1
ATOM 652 C CA . PRO A 1 80 ? 0.624 -29.031 -7.496 1 84.56 80 PRO A CA 1
ATOM 653 C C . PRO A 1 80 ? 0.856 -28.719 -6.023 1 84.56 80 PRO A C 1
ATOM 655 O O . PRO A 1 80 ? 0.18 -27.844 -5.461 1 84.56 80 PRO A O 1
ATOM 658 N N . SER A 1 81 ? 1.81 -29.391 -5.395 1 80.31 81 SER A N 1
ATOM 659 C CA . SER A 1 81 ? 2.055 -29.188 -3.971 1 80.31 81 SER A CA 1
ATOM 660 C C . SER A 1 81 ? 2.543 -27.766 -3.686 1 80.31 81 SER A C 1
ATOM 662 O O . SER A 1 81 ? 2.34 -27.25 -2.588 1 80.31 81 SER A O 1
ATOM 664 N N . LEU A 1 82 ? 3.084 -27.172 -4.684 1 78.69 82 LEU A N 1
ATOM 665 C CA . LEU A 1 82 ? 3.631 -25.828 -4.527 1 78.69 82 LEU A CA 1
ATOM 666 C C . LEU A 1 82 ? 2.777 -24.812 -5.27 1 78.69 82 LEU A C 1
ATOM 668 O O . LEU A 1 82 ? 3.02 -23.609 -5.172 1 78.69 82 LEU A O 1
ATOM 672 N N . ASN A 1 83 ? 1.784 -25.344 -5.953 1 81.88 83 ASN A N 1
ATOM 673 C CA . ASN A 1 83 ? 0.979 -24.484 -6.816 1 81.88 83 ASN A CA 1
ATOM 674 C C . ASN A 1 83 ? 1.854 -23.594 -7.695 1 81.88 83 ASN A C 1
ATOM 676 O O . ASN A 1 83 ? 1.657 -22.375 -7.746 1 81.88 83 ASN A O 1
ATOM 680 N N . SER A 1 84 ? 2.844 -24.234 -8.32 1 85.25 84 SER A N 1
ATOM 681 C CA . SER A 1 84 ? 3.838 -23.422 -9.016 1 85.25 84 SER A CA 1
ATOM 682 C C . SER A 1 84 ? 4.273 -24.094 -10.32 1 85.25 84 SER A C 1
ATOM 684 O O . SER A 1 84 ? 4.395 -25.312 -10.383 1 85.25 84 SER A O 1
ATOM 686 N N . ARG A 1 85 ? 4.5 -23.219 -11.305 1 88.06 85 ARG A N 1
ATOM 687 C CA . ARG A 1 85 ? 5.184 -23.672 -12.516 1 88.06 85 ARG A CA 1
ATOM 688 C C . ARG A 1 85 ? 6.648 -23.984 -12.227 1 88.06 85 ARG A C 1
ATOM 690 O O . ARG A 1 85 ? 7.234 -23.438 -11.289 1 88.06 85 ARG A O 1
ATOM 697 N N . THR A 1 86 ? 7.215 -24.797 -13 1 82.44 86 THR A N 1
ATOM 698 C CA . THR A 1 86 ? 8.578 -25.25 -12.734 1 82.44 86 THR A CA 1
ATOM 699 C C . THR A 1 86 ? 9.547 -24.656 -13.75 1 82.44 86 THR A C 1
ATOM 701 O O . THR A 1 86 ? 10.742 -24.969 -13.727 1 82.44 86 THR A O 1
ATOM 704 N N . PHE A 1 87 ? 9.086 -23.875 -14.648 1 78.19 87 PHE A N 1
ATOM 705 C CA . PHE A 1 87 ? 9.961 -23.344 -15.68 1 78.19 87 PHE A CA 1
ATOM 706 C C . PHE A 1 87 ? 9.852 -21.812 -15.766 1 78.19 87 PHE A C 1
ATOM 708 O O . PHE A 1 87 ? 8.914 -21.234 -15.203 1 78.19 87 PHE A O 1
ATOM 715 N N . SER A 1 88 ? 10.898 -21.25 -16.406 1 74.94 88 SER A N 1
ATOM 716 C CA . SER A 1 88 ? 10.906 -19.797 -16.625 1 74.94 88 SER A CA 1
ATOM 717 C C . SER A 1 88 ? 10.469 -19.469 -18.047 1 74.94 88 SER A C 1
ATOM 719 O O . SER A 1 88 ? 10.523 -20.312 -18.953 1 74.94 88 SER A O 1
ATOM 721 N N . PHE A 1 89 ? 10.062 -18.266 -18.188 1 78.94 89 PHE A N 1
ATOM 722 C CA . PHE A 1 89 ? 9.656 -17.766 -19.484 1 78.94 89 PHE A CA 1
ATOM 723 C C . PHE A 1 89 ? 10.805 -17.875 -20.484 1 78.94 89 PHE A C 1
ATOM 725 O O . PHE A 1 89 ? 10.578 -18.047 -21.688 1 78.94 89 PHE A O 1
ATOM 732 N N . THR A 1 90 ? 11.969 -17.797 -19.969 1 81.12 90 THR A N 1
ATOM 733 C CA . THR A 1 90 ? 13.117 -17.797 -20.859 1 81.12 90 THR A CA 1
ATOM 734 C C . THR A 1 90 ? 13.188 -19.094 -21.656 1 81.12 90 THR A C 1
ATOM 736 O O . THR A 1 90 ? 13.711 -19.125 -22.781 1 81.12 90 THR A O 1
ATOM 739 N N . SER A 1 91 ? 12.609 -20.094 -21.156 1 83.25 91 SER A N 1
ATOM 740 C CA . SER A 1 91 ? 12.695 -21.391 -21.797 1 83.25 91 SER A CA 1
ATOM 741 C C . SER A 1 91 ? 11.508 -21.625 -22.734 1 83.25 91 SER A C 1
ATOM 743 O O . SER A 1 91 ? 11.477 -22.625 -23.469 1 83.25 91 SER A O 1
ATOM 745 N N . LEU A 1 92 ? 10.633 -20.719 -22.734 1 86.69 92 LEU A N 1
ATOM 746 C CA . LEU A 1 92 ? 9.414 -20.922 -23.5 1 86.69 92 LEU A CA 1
ATOM 747 C C . LEU A 1 92 ? 9.531 -20.297 -24.891 1 86.69 92 LEU A C 1
ATOM 749 O O . LEU A 1 92 ? 10.07 -19.203 -25.031 1 86.69 92 LEU A O 1
ATOM 753 N N . ASP A 1 93 ? 9.203 -21.094 -25.875 1 92.69 93 ASP A N 1
ATOM 754 C CA . ASP A 1 93 ? 8.969 -20.531 -27.203 1 92.69 93 ASP A CA 1
ATOM 755 C C . ASP A 1 93 ? 7.535 -20.016 -27.344 1 92.69 93 ASP A C 1
ATOM 757 O O . ASP A 1 93 ? 6.602 -20.781 -27.531 1 92.69 93 ASP A O 1
ATOM 761 N N . VAL A 1 94 ? 7.402 -18.719 -27.406 1 94.06 94 VAL A N 1
ATOM 762 C CA . VAL A 1 94 ? 6.082 -18.094 -27.312 1 94.06 94 VAL A CA 1
ATOM 763 C C . VAL A 1 94 ? 5.383 -18.156 -28.672 1 94.06 94 VAL A C 1
ATOM 765 O O . VAL A 1 94 ? 4.203 -17.812 -28.781 1 94.06 94 VAL A O 1
ATOM 768 N N . GLU A 1 95 ? 6.086 -18.656 -29.688 1 93.56 95 GLU A N 1
ATOM 769 C CA . GLU A 1 95 ? 5.496 -18.734 -31.031 1 93.56 95 GLU A CA 1
ATOM 770 C C . GLU A 1 95 ? 5.07 -20.156 -31.359 1 93.56 95 GLU A C 1
ATOM 772 O O . GLU A 1 95 ? 4.512 -20.406 -32.438 1 93.56 95 GLU A O 1
ATOM 777 N N . MET A 1 96 ? 5.27 -21.047 -30.5 1 93.75 96 MET A N 1
ATOM 778 C CA . MET A 1 96 ? 5.031 -22.453 -30.781 1 93.75 96 MET A CA 1
ATOM 779 C C . MET A 1 96 ? 3.541 -22.734 -30.922 1 93.75 96 MET A C 1
ATOM 781 O O . MET A 1 96 ? 2.727 -22.188 -30.172 1 93.75 96 MET A O 1
ATOM 785 N N . ILE A 1 97 ? 3.246 -23.578 -31.906 1 95.94 97 ILE A N 1
ATOM 786 C CA . ILE A 1 97 ? 1.885 -24.031 -32.156 1 95.94 97 ILE A CA 1
ATOM 787 C C . ILE A 1 97 ? 1.802 -25.531 -31.969 1 95.94 97 ILE A C 1
ATOM 789 O O . ILE A 1 97 ? 2.633 -26.281 -32.469 1 95.94 97 ILE A O 1
ATOM 793 N N . PRO A 1 98 ? 0.864 -25.984 -31.172 1 96.19 98 PRO A N 1
ATOM 794 C CA . PRO A 1 98 ? 0.763 -27.438 -31.031 1 96.19 98 PRO A CA 1
ATOM 795 C C . PRO A 1 98 ? 0.403 -28.141 -32.344 1 96.19 98 PRO A C 1
ATOM 797 O O . PRO A 1 98 ? -0.366 -27.594 -33.125 1 96.19 98 PRO A O 1
ATOM 800 N N . ILE A 1 99 ? 0.886 -29.344 -32.406 1 94.5 99 ILE A N 1
ATOM 801 C CA . ILE A 1 99 ? 0.661 -30.156 -33.625 1 94.5 99 ILE A CA 1
ATOM 802 C C . ILE A 1 99 ? -0.735 -30.766 -33.562 1 94.5 99 ILE A C 1
ATOM 804 O O . ILE A 1 99 ? -1.481 -30.703 -34.531 1 94.5 99 ILE A O 1
ATOM 808 N N . TYR A 1 100 ? -1.074 -31.344 -32.438 1 93.94 100 TYR A N 1
ATOM 809 C CA . TYR A 1 100 ? -2.365 -32 -32.25 1 93.94 100 TYR A CA 1
ATOM 810 C C . TYR A 1 100 ? -3.104 -31.453 -31.047 1 93.94 100 TYR A C 1
ATOM 812 O O . TYR A 1 100 ? -2.48 -31.094 -30.047 1 93.94 100 TYR A O 1
ATOM 820 N N . ALA A 1 101 ? -4.32 -31.312 -31.234 1 96.44 101 ALA A N 1
ATOM 821 C CA . ALA A 1 101 ? -5.27 -31.031 -30.156 1 96.44 101 ALA A CA 1
ATOM 822 C C . ALA A 1 101 ? -6.469 -31.969 -30.219 1 96.44 101 ALA A C 1
ATOM 824 O O . ALA A 1 101 ? -7.324 -31.828 -31.094 1 96.44 101 ALA A O 1
ATOM 825 N N . LEU A 1 102 ? -6.52 -32.875 -29.266 1 95.69 102 LEU A N 1
ATOM 826 C CA . LEU A 1 102 ? -7.516 -33.938 -29.375 1 95.69 102 LEU A CA 1
ATOM 827 C C . LEU A 1 102 ? -8.297 -34.094 -28.078 1 95.69 102 LEU A C 1
ATOM 829 O O . LEU A 1 102 ? -7.727 -34.438 -27.047 1 95.69 102 LEU A O 1
ATOM 833 N N . PRO A 1 103 ? -9.547 -33.875 -28.109 1 96.69 103 PRO A N 1
ATOM 834 C CA . PRO A 1 103 ? -10.359 -34.219 -26.938 1 96.69 103 PRO A CA 1
ATOM 835 C C . PRO A 1 103 ? -10.461 -35.719 -26.719 1 96.69 103 PRO A C 1
ATOM 837 O O . PRO A 1 103 ? -10.398 -36.5 -27.688 1 96.69 103 PRO A O 1
ATOM 840 N N . SER A 1 104 ? -10.617 -36.062 -25.484 1 95.75 104 SER A N 1
ATOM 841 C CA . SER A 1 104 ? -10.898 -37.469 -25.203 1 95.75 104 SER A CA 1
ATOM 842 C C . SER A 1 104 ? -12.289 -37.844 -25.688 1 95.75 104 SER A C 1
ATOM 844 O O . SER A 1 104 ? -13.125 -37 -25.969 1 95.75 104 SER A O 1
ATOM 846 N N . ASP A 1 105 ? -12.477 -39.156 -25.703 1 94.5 105 ASP A N 1
ATOM 847 C CA . ASP A 1 105 ? -13.742 -39.656 -26.219 1 94.5 105 ASP A CA 1
ATOM 848 C C . ASP A 1 105 ? -14.922 -39.188 -25.375 1 94.5 105 ASP A C 1
ATOM 850 O O . ASP A 1 105 ? -15.984 -38.844 -25.906 1 94.5 105 ASP A O 1
ATOM 854 N N . ASP A 1 106 ? -14.703 -39.125 -24.125 1 93.94 106 ASP A N 1
ATOM 855 C CA . ASP A 1 106 ? -15.781 -38.688 -23.234 1 93.94 106 ASP A CA 1
ATOM 856 C C . ASP A 1 106 ? -15.82 -37.188 -23.078 1 93.94 106 ASP A C 1
ATOM 858 O O . ASP A 1 106 ? -16.688 -36.656 -22.375 1 93.94 106 ASP A O 1
ATOM 862 N N . GLY A 1 107 ? -14.883 -36.562 -23.672 1 94.88 107 GLY A N 1
ATOM 863 C CA . GLY A 1 107 ? -14.852 -35.094 -23.656 1 94.88 107 GLY A CA 1
ATOM 864 C C . GLY A 1 107 ? -14.383 -34.531 -22.328 1 94.88 107 GLY A C 1
ATOM 865 O O . GLY A 1 107 ? -14.516 -33.344 -22.078 1 94.88 107 GLY A O 1
ATOM 866 N N . LYS A 1 108 ? -13.812 -35.312 -21.531 1 95.12 108 LYS A N 1
ATOM 867 C CA . LYS A 1 108 ? -13.484 -34.875 -20.188 1 95.12 108 LYS A CA 1
ATOM 868 C C . LYS A 1 108 ? -12.055 -34.344 -20.109 1 95.12 108 LYS A C 1
ATOM 870 O O . LYS A 1 108 ? -11.633 -33.812 -19.078 1 95.12 108 LYS A O 1
ATOM 875 N N . SER A 1 109 ? -11.336 -34.406 -21.25 1 95.75 109 SER A N 1
ATOM 876 C CA . SER A 1 109 ? -9.969 -33.906 -21.281 1 95.75 109 SER A CA 1
ATOM 877 C C . SER A 1 109 ? -9.57 -33.469 -22.703 1 95.75 109 SER A C 1
ATOM 879 O O . SER A 1 109 ? -10.211 -33.875 -23.672 1 95.75 109 SER A O 1
ATOM 881 N N . LEU A 1 110 ? -8.641 -32.656 -22.797 1 97.44 110 LEU A N 1
ATOM 882 C CA . LEU A 1 110 ? -8.016 -32.188 -24.031 1 97.44 110 LEU A CA 1
ATOM 883 C C . LEU A 1 110 ? -6.52 -32.469 -24.031 1 97.44 110 LEU A C 1
ATOM 885 O O . LEU A 1 110 ? -5.809 -32.062 -23.109 1 97.44 110 LEU A O 1
ATOM 889 N N . ARG A 1 111 ? -6.047 -33.188 -24.953 1 97.38 111 ARG A N 1
ATOM 890 C CA . ARG A 1 111 ? -4.621 -33.5 -25.062 1 97.38 111 ARG A CA 1
ATOM 891 C C . ARG A 1 111 ? -3.971 -32.656 -26.156 1 97.38 111 ARG A C 1
ATOM 893 O O . ARG A 1 111 ? -4.488 -32.562 -27.281 1 97.38 111 ARG A O 1
ATOM 900 N N . LEU A 1 112 ? -2.906 -32.062 -25.828 1 97.56 112 LEU A N 1
ATOM 901 C CA . LEU A 1 112 ? -2.113 -31.297 -26.781 1 97.56 112 LEU A CA 1
ATOM 902 C C . LEU A 1 112 ? -0.734 -31.922 -26.969 1 97.56 112 LEU A C 1
ATOM 904 O O . LEU A 1 112 ? -0.13 -32.406 -26 1 97.56 112 LEU A O 1
ATOM 908 N N . THR A 1 113 ? -0.289 -31.984 -28.156 1 97.12 113 THR A N 1
ATOM 909 C CA . THR A 1 113 ? 1.07 -32.375 -28.484 1 97.12 113 THR A CA 1
ATOM 910 C C . THR A 1 113 ? 1.821 -31.266 -29.188 1 97.12 113 THR A C 1
ATOM 912 O O . THR A 1 113 ? 1.314 -30.672 -30.156 1 97.12 113 THR A O 1
ATOM 915 N N . TRP A 1 114 ? 3.025 -31.094 -28.75 1 95.88 114 TRP A N 1
ATOM 916 C CA . TRP A 1 114 ? 3.793 -29.953 -29.234 1 95.88 114 TRP A CA 1
ATOM 917 C C . TRP A 1 114 ? 4.957 -30.406 -30.109 1 95.88 114 TRP A C 1
ATOM 919 O O . TRP A 1 114 ? 5.395 -31.562 -30.016 1 95.88 114 TRP A O 1
ATOM 929 N N . PRO A 1 115 ? 5.516 -29.516 -30.938 1 94.88 115 PRO A N 1
ATOM 930 C CA . PRO A 1 115 ? 6.598 -29.875 -31.859 1 94.88 115 PRO A CA 1
ATOM 931 C C . PRO A 1 115 ? 7.871 -30.297 -31.141 1 94.88 115 PRO A C 1
ATOM 933 O O . PRO A 1 115 ? 8.688 -31.047 -31.703 1 94.88 115 PRO A O 1
ATOM 936 N N . ASP A 1 116 ? 8.062 -29.906 -29.953 1 91.75 116 ASP A N 1
ATOM 937 C CA . ASP A 1 116 ? 9.266 -30.25 -29.219 1 91.75 116 ASP A CA 1
ATOM 938 C C . ASP A 1 116 ? 9.117 -31.594 -28.5 1 91.75 116 ASP A C 1
ATOM 940 O O . ASP A 1 116 ? 9.961 -31.969 -27.688 1 91.75 116 ASP A O 1
ATOM 944 N N . GLY A 1 117 ? 8.031 -32.188 -28.672 1 92.38 117 GLY A N 1
ATOM 945 C CA . GLY A 1 117 ? 7.801 -33.5 -28.094 1 92.38 117 GLY A CA 1
ATOM 946 C C . GLY A 1 117 ? 7.008 -33.469 -26.812 1 92.38 117 GLY A C 1
ATOM 947 O O . GLY A 1 117 ? 6.586 -34.5 -26.297 1 92.38 117 GLY A O 1
ATOM 948 N N . HIS A 1 118 ? 6.773 -32.344 -26.297 1 93.31 118 HIS A N 1
ATOM 949 C CA . HIS A 1 118 ? 6.012 -32.188 -25.062 1 93.31 118 HIS A CA 1
ATOM 950 C C . HIS A 1 118 ? 4.531 -32.469 -25.297 1 93.31 118 HIS A C 1
ATOM 952 O O . HIS A 1 118 ? 3.996 -32.188 -26.375 1 93.31 118 HIS A O 1
ATOM 958 N N . SER A 1 119 ? 3.953 -33.062 -24.297 1 94.69 119 SER A N 1
ATOM 959 C CA . SER A 1 119 ? 2.512 -33.312 -24.328 1 94.69 119 SER A CA 1
ATOM 960 C C . SER A 1 119 ? 1.871 -32.969 -22.984 1 94.69 119 SER A C 1
ATOM 962 O O . SER A 1 119 ? 2.465 -33.188 -21.938 1 94.69 119 SER A O 1
ATOM 964 N N . GLY A 1 120 ? 0.744 -32.344 -23.078 1 94.62 120 GLY A N 1
ATOM 965 C CA . GLY A 1 120 ? -0.001 -31.984 -21.891 1 94.62 120 GLY A CA 1
ATOM 966 C C . GLY A 1 120 ? -1.479 -32.312 -21.984 1 94.62 120 GLY A C 1
ATOM 967 O O . GLY A 1 120 ? -2.033 -32.406 -23.078 1 94.62 120 GLY A O 1
ATOM 968 N N . GLU A 1 121 ? -2.035 -32.594 -20.859 1 95.81 121 GLU A N 1
ATOM 969 C CA . GLU A 1 121 ? -3.461 -32.875 -20.75 1 95.81 121 GLU A CA 1
ATOM 970 C C . GLU A 1 121 ? -4.168 -31.891 -19.844 1 95.81 121 GLU A C 1
ATOM 972 O O . GLU A 1 121 ? -3.658 -31.547 -18.781 1 95.81 121 GLU A O 1
ATOM 977 N N . TYR A 1 122 ? -5.305 -31.453 -20.328 1 96.31 122 TYR A N 1
ATOM 978 C CA . TYR A 1 122 ? -6.098 -30.469 -19.609 1 96.31 122 TYR A CA 1
ATOM 979 C C . TYR A 1 122 ? -7.492 -31 -19.312 1 96.31 122 TYR A C 1
ATOM 981 O O . TYR A 1 122 ? -8.289 -31.219 -20.219 1 96.31 122 TYR A O 1
ATOM 989 N N . PRO A 1 123 ? -7.816 -31.172 -18.047 1 95.12 123 PRO A N 1
ATOM 990 C CA . PRO A 1 123 ? -9.195 -31.547 -17.719 1 95.12 123 PRO A CA 1
ATOM 991 C C . PRO A 1 123 ? -10.211 -30.516 -18.188 1 95.12 123 PRO A C 1
ATOM 993 O O . PRO A 1 123 ? -9.953 -29.312 -18.109 1 95.12 123 PRO A O 1
ATOM 996 N N . SER A 1 124 ? -11.344 -31.016 -18.688 1 94.62 124 SER A N 1
ATOM 997 C CA . SER A 1 124 ? -12.359 -30.125 -19.234 1 94.62 124 SER A CA 1
ATOM 998 C C . SER A 1 124 ? -12.883 -29.172 -18.172 1 94.62 124 SER A C 1
ATOM 1000 O O . SER A 1 124 ? -13.148 -28 -18.453 1 94.62 124 SER A O 1
ATOM 1002 N N . ASP A 1 125 ? -13 -29.609 -16.922 1 90.25 125 ASP A N 1
ATOM 1003 C CA . ASP A 1 125 ? -13.492 -28.766 -15.852 1 90.25 125 ASP A CA 1
ATOM 1004 C C . ASP A 1 125 ? -12.484 -27.672 -15.508 1 90.25 125 ASP A C 1
ATOM 1006 O O . ASP A 1 125 ? -12.875 -26.547 -15.188 1 90.25 125 ASP A O 1
ATOM 1010 N N . TRP A 1 126 ? -11.234 -27.984 -15.594 1 92.31 126 TRP A N 1
ATOM 1011 C CA . TRP A 1 126 ? -10.188 -27 -15.375 1 92.31 126 TRP A CA 1
ATOM 1012 C C . TRP A 1 126 ? -10.219 -25.922 -16.453 1 92.31 126 TRP A C 1
ATOM 1014 O O . TRP A 1 126 ? -10.211 -24.734 -16.156 1 92.31 126 TRP A O 1
ATOM 1024 N N . LEU A 1 127 ? -10.297 -26.344 -17.688 1 94.06 127 LEU A N 1
ATOM 1025 C CA . LEU A 1 127 ? -10.281 -25.422 -18.812 1 94.06 127 LEU A CA 1
ATOM 1026 C C . LEU A 1 127 ? -11.484 -24.484 -18.766 1 94.06 127 LEU A C 1
ATOM 1028 O O . LEU A 1 127 ? -11.352 -23.281 -19.047 1 94.06 127 LEU A O 1
ATOM 1032 N N . ARG A 1 128 ? -12.562 -25 -18.406 1 91.62 128 ARG A N 1
ATOM 1033 C CA . ARG A 1 128 ? -13.82 -24.266 -18.453 1 91.62 128 ARG A CA 1
ATOM 1034 C C . ARG A 1 128 ? -13.805 -23.094 -17.453 1 91.62 128 ARG A C 1
ATOM 1036 O O . ARG A 1 128 ? -14.547 -22.125 -17.625 1 91.62 128 ARG A O 1
ATOM 1043 N N . GLN A 1 129 ? -12.961 -23.125 -16.484 1 90.25 129 GLN A N 1
ATOM 1044 C CA . GLN A 1 129 ? -12.867 -22.078 -15.469 1 90.25 129 GLN A CA 1
ATOM 1045 C C . GLN A 1 129 ? -12.25 -20.812 -16.047 1 90.25 129 GLN A C 1
ATOM 1047 O O . GLN A 1 129 ? -12.453 -19.719 -15.516 1 90.25 129 GLN A O 1
ATOM 1052 N N . TYR A 1 130 ? -11.508 -20.953 -17.078 1 94.38 130 TYR A N 1
ATOM 1053 C CA . TYR A 1 130 ? -10.766 -19.828 -17.625 1 94.38 130 TYR A CA 1
ATOM 1054 C C . TYR A 1 130 ? -11.375 -19.359 -18.953 1 94.38 130 TYR A C 1
ATOM 1056 O O . TYR A 1 130 ? -11.211 -20.016 -19.984 1 94.38 130 TYR A O 1
ATOM 1064 N N . ARG A 1 131 ? -12.023 -18.25 -18.906 1 94.25 131 ARG A N 1
ATOM 1065 C CA . ARG A 1 131 ? -12.75 -17.766 -20.078 1 94.25 131 ARG A CA 1
ATOM 1066 C C . ARG A 1 131 ? -12.344 -16.344 -20.422 1 94.25 131 ARG A C 1
ATOM 1068 O O . ARG A 1 131 ? -13.148 -15.57 -20.938 1 94.25 131 ARG A O 1
ATOM 1075 N N . PHE A 1 132 ? -11.156 -15.93 -19.906 1 95.94 132 PHE A N 1
ATOM 1076 C CA . PHE A 1 132 ? -10.562 -14.641 -20.234 1 95.94 132 PHE A CA 1
ATOM 1077 C C . PHE A 1 132 ? -11.547 -13.508 -19.953 1 95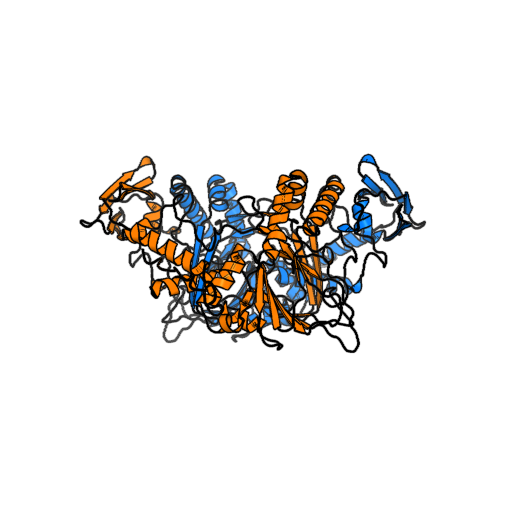.94 132 PHE A C 1
ATOM 1079 O O . PHE A 1 132 ? -12.023 -13.352 -18.828 1 95.94 132 PHE A O 1
ATOM 1086 N N . GLU A 1 133 ? -11.875 -12.609 -20.953 1 94.62 133 GLU A N 1
ATOM 1087 C CA . GLU A 1 133 ? -12.742 -11.461 -20.703 1 94.62 133 GLU A CA 1
ATOM 1088 C C . GLU A 1 133 ? -14.133 -11.906 -20.266 1 94.62 133 GLU A C 1
ATOM 1090 O O . GLU A 1 133 ? -14.906 -11.109 -19.703 1 94.62 133 GLU A O 1
ATOM 1095 N N . ASN A 1 134 ? -14.422 -13.227 -20.406 1 91.5 134 ASN A N 1
ATOM 1096 C CA . ASN A 1 134 ? -15.734 -13.75 -20.047 1 91.5 134 ASN A CA 1
ATOM 1097 C C . ASN A 1 134 ? -15.68 -14.516 -18.719 1 91.5 134 ASN A C 1
ATOM 1099 O O . ASN A 1 134 ? -16.656 -15.148 -18.328 1 91.5 134 ASN A O 1
ATOM 1103 N N . SER A 1 135 ? -14.586 -14.461 -18.078 1 91 135 SER A N 1
ATOM 1104 C CA . SER A 1 135 ? -14.445 -15.156 -16.797 1 91 135 SER A CA 1
ATOM 1105 C C . SER A 1 135 ? -15.367 -14.562 -15.742 1 91 135 SER A C 1
ATOM 1107 O O . SER A 1 135 ? -15.633 -13.359 -15.75 1 91 135 SER A O 1
ATOM 1109 N N . ALA A 1 136 ? -15.82 -15.398 -14.867 1 84.19 136 ALA A N 1
ATOM 1110 C CA . ALA A 1 136 ? -16.641 -14.938 -13.758 1 84.19 136 ALA A CA 1
ATOM 1111 C C . ALA A 1 136 ? -15.883 -13.977 -12.859 1 84.19 136 ALA A C 1
ATOM 1113 O O . ALA A 1 136 ? -14.672 -14.133 -12.656 1 84.19 136 ALA A O 1
ATOM 1114 N N . PRO A 1 137 ? -16.609 -13.023 -12.281 1 85.81 137 PRO A N 1
ATOM 1115 C CA . PRO A 1 137 ? -15.938 -12.102 -11.359 1 85.81 137 PRO A CA 1
ATOM 1116 C C . PRO A 1 137 ? -15.469 -12.781 -10.078 1 85.81 137 PRO A C 1
ATOM 1118 O O . PRO A 1 137 ? -16.031 -13.812 -9.68 1 85.81 137 PRO A O 1
ATOM 1121 N N . ASP A 1 138 ? -14.367 -12.281 -9.586 1 83.5 138 ASP A N 1
ATOM 1122 C CA . ASP A 1 138 ? -13.898 -12.703 -8.273 1 83.5 138 ASP A CA 1
ATOM 1123 C C . ASP A 1 138 ? -14.625 -11.938 -7.164 1 83.5 138 ASP A C 1
ATOM 1125 O O . ASP A 1 138 ? -14.477 -10.719 -7.047 1 83.5 138 ASP A O 1
ATOM 1129 N N . VAL A 1 139 ? -15.273 -12.594 -6.301 1 78 139 VAL A N 1
ATOM 1130 C CA . VAL A 1 139 ? -16.125 -11.984 -5.289 1 78 139 VAL A CA 1
ATOM 1131 C C . VAL A 1 139 ? -15.281 -11.148 -4.332 1 78 139 VAL A C 1
ATOM 1133 O O . VAL A 1 139 ? -15.758 -10.148 -3.787 1 78 139 VAL A O 1
ATOM 1136 N N . THR A 1 140 ? -14.078 -11.531 -4.133 1 80.19 140 THR A N 1
ATOM 1137 C CA . THR A 1 140 ? -13.227 -10.805 -3.191 1 80.19 140 THR A CA 1
ATOM 1138 C C . THR A 1 140 ? -12.609 -9.578 -3.852 1 80.19 140 THR A C 1
ATOM 1140 O O . THR A 1 140 ? -12.32 -8.586 -3.182 1 80.19 140 THR A O 1
ATOM 1143 N N . PHE A 1 141 ? -12.547 -9.492 -5.145 1 81.44 141 PHE A N 1
ATOM 1144 C CA . PHE A 1 141 ? -11.93 -8.367 -5.836 1 81.44 141 PHE A CA 1
ATOM 1145 C C . PHE A 1 141 ? -12.984 -7.496 -6.504 1 81.44 141 PHE A C 1
ATOM 1147 O O . PHE A 1 141 ? -12.82 -6.277 -6.598 1 81.44 141 PHE A O 1
ATOM 1154 N N . ASP A 1 142 ? -13.961 -8.148 -6.934 1 84.62 142 ASP A N 1
ATOM 1155 C CA . ASP A 1 142 ? -14.883 -7.461 -7.828 1 84.62 142 ASP A CA 1
ATOM 1156 C C . ASP A 1 142 ? -16.219 -7.195 -7.137 1 84.62 142 ASP A C 1
ATOM 1158 O O . ASP A 1 142 ? -17.266 -7.199 -7.785 1 84.62 142 ASP A O 1
ATOM 1162 N N . SER A 1 143 ? -16.172 -7.008 -5.875 1 84.5 143 SER A N 1
ATOM 1163 C CA . SER A 1 143 ? -17.391 -6.777 -5.117 1 84.5 143 SER A CA 1
ATOM 1164 C C . SER A 1 143 ? -18 -5.414 -5.441 1 84.5 143 SER A C 1
ATOM 1166 O O . SER A 1 143 ? -17.266 -4.438 -5.621 1 84.5 143 SER A O 1
ATOM 1168 N N . GLN A 1 144 ? -19.281 -5.469 -5.547 1 88.31 144 GLN A N 1
ATOM 1169 C CA . GLN A 1 144 ? -20 -4.207 -5.676 1 88.31 144 GLN A CA 1
ATOM 1170 C C . GLN A 1 144 ? -20.281 -3.594 -4.309 1 88.31 144 GLN A C 1
ATOM 1172 O O . GLN A 1 144 ? -21.062 -4.141 -3.527 1 88.31 144 GLN A O 1
ATOM 1177 N N . LEU A 1 145 ? -19.781 -2.453 -4.102 1 93.75 145 LEU A N 1
ATOM 1178 C CA . LEU A 1 145 ? -19.891 -1.82 -2.791 1 93.75 145 LEU A CA 1
ATOM 1179 C C . LEU A 1 145 ? -21.297 -1.305 -2.555 1 93.75 145 LEU A C 1
ATOM 1181 O O . LEU A 1 145 ? -22 -0.913 -3.5 1 93.75 145 LEU A O 1
ATOM 1185 N N . GLN A 1 146 ? -21.703 -1.376 -1.328 1 93.81 146 GLN A N 1
ATOM 1186 C CA . GLN A 1 146 ? -22.969 -0.796 -0.904 1 93.81 146 GLN A CA 1
ATOM 1187 C C . GLN A 1 146 ? -22.75 0.54 -0.198 1 93.81 146 GLN A C 1
ATOM 1189 O O . GLN A 1 146 ? -22.25 0.58 0.925 1 93.81 146 GLN A O 1
ATOM 1194 N N . HIS A 1 147 ? -23.203 1.563 -0.851 1 96.12 147 HIS A N 1
ATOM 1195 C CA . HIS A 1 147 ? -23.062 2.904 -0.297 1 96.12 147 HIS A CA 1
ATOM 1196 C C . HIS A 1 147 ? -24.188 3.23 0.666 1 96.12 147 HIS A C 1
ATOM 1198 O O . HIS A 1 147 ? -25.281 2.678 0.548 1 96.12 147 HIS A O 1
ATOM 1204 N N . TRP A 1 148 ? -23.906 4.086 1.609 1 95.5 148 TRP A N 1
ATOM 1205 C CA . TRP A 1 148 ? -24.938 4.363 2.602 1 95.5 148 TRP A CA 1
ATOM 1206 C C . TRP A 1 148 ? -24.906 5.828 3.021 1 95.5 148 TRP A C 1
ATOM 1208 O O . TRP A 1 148 ? -23.906 6.52 2.826 1 95.5 148 TRP A O 1
ATOM 1218 N N . ASP A 1 149 ? -26.016 6.297 3.443 1 94.31 149 ASP A N 1
ATOM 1219 C CA . ASP A 1 149 ? -26.234 7.559 4.148 1 94.31 149 ASP A CA 1
ATOM 1220 C C . ASP A 1 149 ? -27 7.336 5.449 1 94.31 149 ASP A C 1
ATOM 1222 O O . ASP A 1 149 ? -27.172 6.195 5.883 1 94.31 149 ASP A O 1
ATOM 1226 N N . THR A 1 150 ? -27.328 8.367 6.082 1 90.75 150 THR A N 1
ATOM 1227 C CA . THR A 1 150 ? -27.953 8.242 7.395 1 90.75 150 THR A CA 1
ATOM 1228 C C . THR A 1 150 ? -29.297 7.527 7.289 1 90.75 150 THR A C 1
ATOM 1230 O O . THR A 1 150 ? -29.688 6.785 8.188 1 90.75 150 THR A O 1
ATOM 1233 N N . THR A 1 151 ? -30 7.703 6.273 1 86.06 151 THR A N 1
ATOM 1234 C CA . THR A 1 151 ? -31.297 7.055 6.082 1 86.06 151 THR A CA 1
ATOM 1235 C C . THR A 1 151 ? -31.156 5.535 6.102 1 86.06 151 THR A C 1
ATOM 1237 O O . THR A 1 151 ? -31.922 4.84 6.766 1 86.06 151 THR A O 1
ATOM 1240 N N . LEU A 1 152 ? -30.125 5.086 5.555 1 80 152 LEU A N 1
ATOM 1241 C CA . LEU A 1 152 ? -29.891 3.648 5.477 1 80 152 LEU A CA 1
ATOM 1242 C C . LEU A 1 152 ? -29.344 3.113 6.801 1 80 152 LEU A C 1
ATOM 1244 O O . LEU A 1 152 ? -29.797 2.066 7.277 1 80 152 LEU A O 1
ATOM 1248 N N . MET A 1 153 ? -28.531 3.807 7.402 1 80.81 153 MET A N 1
ATOM 1249 C CA . MET A 1 153 ? -27.938 3.359 8.664 1 80.81 153 MET A CA 1
ATOM 1250 C C . MET A 1 153 ? -28.984 3.293 9.766 1 80.81 153 MET A C 1
ATOM 1252 O O . MET A 1 153 ? -29.031 2.332 10.531 1 80.81 153 MET A O 1
ATOM 1256 N N . ASP A 1 154 ? -29.875 4.242 9.688 1 76.88 154 ASP A N 1
ATOM 1257 C CA . ASP A 1 154 ? -30.938 4.32 10.695 1 76.88 154 ASP A CA 1
ATOM 1258 C C . ASP A 1 154 ? -32 3.258 10.445 1 76.88 154 ASP A C 1
ATOM 1260 O O . ASP A 1 154 ? -32.688 2.846 11.375 1 76.88 154 ASP A O 1
ATOM 1264 N N . SER A 1 155 ? -32.031 2.822 9.195 1 73.75 155 SER A N 1
ATOM 1265 C CA . SER A 1 155 ? -33.031 1.814 8.852 1 73.75 155 SER A CA 1
ATOM 1266 C C . SER A 1 155 ? -32.5 0.408 9.141 1 73.75 155 SER A C 1
ATOM 1268 O O . SER A 1 155 ? -33.188 -0.578 8.852 1 73.75 155 SER A O 1
ATOM 1270 N N . GLY A 1 156 ? -31.422 0.405 9.672 1 76.31 156 GLY A N 1
ATOM 1271 C CA . GLY A 1 156 ? -30.938 -0.893 10.117 1 76.31 156 GLY A CA 1
ATOM 1272 C C . GLY A 1 156 ? -29.859 -1.477 9.219 1 76.31 156 GLY A C 1
ATOM 1273 O O . GLY A 1 156 ? -29.625 -2.684 9.242 1 76.31 156 GLY A O 1
ATOM 1274 N N . THR A 1 157 ? -29.297 -0.632 8.539 1 76.75 157 THR A N 1
ATOM 1275 C CA . THR A 1 157 ? -28.234 -1.094 7.648 1 76.75 157 THR A CA 1
ATOM 1276 C C . THR A 1 157 ? -26.984 -1.468 8.438 1 76.75 157 THR A C 1
ATOM 1278 O O . THR A 1 157 ? -26.297 -2.43 8.102 1 76.75 157 THR A O 1
ATOM 1281 N N . LEU A 1 158 ? -26.797 -0.787 9.516 1 90.12 158 LEU A N 1
ATOM 1282 C CA . LEU A 1 158 ? -25.625 -1.151 10.305 1 90.12 158 LEU A CA 1
ATOM 1283 C C . LEU A 1 158 ? -25.797 -2.527 10.938 1 90.12 158 LEU A C 1
ATOM 1285 O O . LEU A 1 158 ? -26.656 -2.715 11.797 1 90.12 158 LEU A O 1
ATOM 1289 N N . ARG A 1 159 ? -25.062 -3.381 10.508 1 93.44 159 ARG A N 1
ATOM 1290 C CA . ARG A 1 159 ? -25.141 -4.73 11.055 1 93.44 159 ARG A CA 1
ATOM 1291 C C . ARG A 1 159 ? -24.375 -4.832 12.375 1 93.44 159 ARG A C 1
ATOM 1293 O O . ARG A 1 159 ? -23.281 -4.285 12.5 1 93.44 159 ARG A O 1
ATOM 1300 N N . ILE A 1 160 ? -25.016 -5.504 13.305 1 95.31 160 ILE A N 1
ATOM 1301 C CA . ILE A 1 160 ? -24.422 -5.707 14.617 1 95.31 160 ILE A CA 1
ATOM 1302 C C . ILE A 1 160 ? -24.094 -7.184 14.82 1 95.31 160 ILE A C 1
ATOM 1304 O O . ILE A 1 160 ? -24.938 -8.055 14.602 1 95.31 160 ILE A O 1
ATOM 1308 N N . PHE A 1 161 ? -22.875 -7.445 15.203 1 97 161 PHE A N 1
ATOM 1309 C CA . PHE A 1 161 ? -22.422 -8.805 15.461 1 97 161 PHE A CA 1
ATOM 1310 C C . PHE A 1 161 ? -22.141 -9.016 16.938 1 97 161 PHE A C 1
ATOM 1312 O O . PHE A 1 161 ? -21.875 -8.055 17.672 1 97 161 PHE A O 1
ATOM 1319 N N . ASN A 1 162 ? -22.312 -10.258 17.312 1 97.31 162 ASN A N 1
ATOM 1320 C CA . ASN A 1 162 ? -21.969 -10.633 18.672 1 97.31 162 ASN A CA 1
ATOM 1321 C C . ASN A 1 162 ? -20.516 -11.094 18.781 1 97.31 162 ASN A C 1
ATOM 1323 O O . ASN A 1 162 ? -20.062 -11.938 18 1 97.31 162 ASN A O 1
ATOM 1327 N N . PHE A 1 163 ? -19.812 -10.562 19.766 1 97.88 163 PHE A N 1
ATOM 1328 C CA . PHE A 1 163 ? -18.391 -10.859 19.938 1 97.88 163 PHE A CA 1
ATOM 1329 C C . PHE A 1 163 ? -18.172 -12.352 20.109 1 97.88 163 PHE A C 1
ATOM 1331 O O . PHE A 1 163 ? -17.281 -12.938 19.469 1 97.88 163 PHE A O 1
ATOM 1338 N N . GLU A 1 164 ? -18.922 -12.961 20.938 1 96.88 164 GLU A N 1
ATOM 1339 C CA . GLU A 1 164 ? -18.734 -14.383 21.234 1 96.88 164 GLU A CA 1
ATOM 1340 C C . GLU A 1 164 ? -18.984 -15.234 19.984 1 96.88 164 GLU A C 1
ATOM 1342 O O . GLU A 1 164 ? -18.312 -16.25 19.781 1 96.88 164 GLU A O 1
ATOM 1347 N N . ASP A 1 165 ? -19.922 -14.852 19.203 1 96.81 165 ASP A N 1
ATOM 1348 C CA . ASP A 1 165 ? -20.156 -15.547 17.953 1 96.81 165 ASP A CA 1
ATOM 1349 C C . ASP A 1 165 ? -18.922 -15.477 17.047 1 96.81 165 ASP A C 1
ATOM 1351 O O . ASP A 1 165 ? -18.547 -16.469 16.422 1 96.81 165 ASP A O 1
ATOM 1355 N N . LEU A 1 166 ? -18.281 -14.344 17.047 1 97.56 166 LEU A N 1
ATOM 1356 C CA . LEU A 1 166 ? -17.109 -14.148 16.188 1 97.56 166 LEU A CA 1
ATOM 1357 C C . LEU A 1 166 ? -15.938 -14.977 16.688 1 97.56 166 LEU A C 1
ATOM 1359 O O . LEU A 1 166 ? -15.094 -15.414 15.906 1 97.56 166 LEU A O 1
ATOM 1363 N N . MET A 1 167 ? -15.922 -15.227 17.984 1 97.25 167 MET A N 1
ATOM 1364 C CA . MET A 1 167 ? -14.82 -15.984 18.562 1 97.25 167 MET A CA 1
ATOM 1365 C C . MET A 1 167 ? -15.016 -17.484 18.344 1 97.25 167 MET A C 1
ATOM 1367 O O . MET A 1 167 ? -14.047 -18.25 18.328 1 97.25 167 MET A O 1
ATOM 1371 N N . SER A 1 168 ? -16.266 -17.906 18.016 1 96 168 SER A N 1
ATOM 1372 C CA . SER A 1 168 ? -16.516 -19.344 18.078 1 96 168 SER A CA 1
ATOM 1373 C C . SER A 1 168 ? -17.047 -19.859 16.734 1 96 168 SER A C 1
ATOM 1375 O O . SER A 1 168 ? -17.141 -21.062 16.531 1 96 168 SER A O 1
ATOM 1377 N N . SER A 1 169 ? -17.422 -18.938 15.859 1 95.81 169 SER A N 1
ATOM 1378 C CA . SER A 1 169 ? -18.078 -19.391 14.641 1 95.81 169 SER A CA 1
ATOM 1379 C C . SER A 1 169 ? -17.406 -18.812 13.398 1 95.81 169 SER A C 1
ATOM 1381 O O . SER A 1 169 ? -17.359 -17.594 13.227 1 95.81 169 SER A O 1
ATOM 1383 N N . ASP A 1 170 ? -17.016 -19.719 12.5 1 96.06 170 ASP A N 1
ATOM 1384 C CA . ASP A 1 170 ? -16.422 -19.312 11.227 1 96.06 170 ASP A CA 1
ATOM 1385 C C . ASP A 1 170 ? -17.469 -18.656 10.328 1 96.06 170 ASP A C 1
ATOM 1387 O O . ASP A 1 170 ? -17.141 -17.75 9.547 1 96.06 170 ASP A O 1
ATOM 1391 N N . GLU A 1 171 ? -18.672 -19.062 10.414 1 96 171 GLU A N 1
ATOM 1392 C CA . GLU A 1 171 ? -19.75 -18.453 9.648 1 96 171 GLU A CA 1
ATOM 1393 C C . GLU A 1 171 ? -19.953 -16.984 10.047 1 96 171 GLU A C 1
ATOM 1395 O O . GLU A 1 171 ? -20.188 -16.141 9.195 1 96 171 GLU A O 1
ATOM 1400 N N . ALA A 1 172 ? -19.891 -16.781 11.336 1 97.25 172 ALA A N 1
ATOM 1401 C CA . ALA A 1 172 ? -20.031 -15.406 11.828 1 97.25 172 ALA A CA 1
ATOM 1402 C C . ALA A 1 172 ? -18.891 -14.523 11.32 1 97.25 172 ALA A C 1
ATOM 1404 O O . ALA A 1 172 ? -19.109 -13.375 10.93 1 97.25 172 ALA A O 1
ATOM 1405 N N . VAL A 1 173 ? -17.703 -15.109 11.312 1 98.12 173 VAL A N 1
ATOM 1406 C CA . VAL A 1 173 ? -16.547 -14.375 10.82 1 98.12 173 VAL A CA 1
ATOM 1407 C C . VAL A 1 173 ? -16.734 -14.039 9.344 1 98.12 173 VAL A C 1
ATOM 1409 O O . VAL A 1 173 ? -16.453 -12.914 8.914 1 98.12 173 VAL A O 1
ATOM 1412 N N . TYR A 1 174 ? -17.203 -14.992 8.602 1 97.06 174 TYR A N 1
ATOM 1413 C CA . TYR A 1 174 ? -17.453 -14.773 7.176 1 97.06 174 TYR A CA 1
ATOM 1414 C C . TYR A 1 174 ? -18.438 -13.633 6.965 1 97.06 174 TYR A C 1
ATOM 1416 O O . TYR A 1 174 ? -18.203 -12.75 6.141 1 97.06 174 TYR A O 1
ATOM 1424 N N . GLU A 1 175 ? -19.531 -13.633 7.699 1 96.94 175 GLU A N 1
ATOM 1425 C CA . GLU A 1 175 ? -20.562 -12.609 7.582 1 96.94 175 GLU A CA 1
ATOM 1426 C C . GLU A 1 175 ? -20.016 -11.234 7.949 1 96.94 175 GLU A C 1
ATOM 1428 O O . GLU A 1 175 ? -20.297 -10.242 7.27 1 96.94 175 GLU A O 1
ATOM 1433 N N . TRP A 1 176 ? -19.234 -11.211 9.008 1 97.81 176 TRP A N 1
ATOM 1434 C CA . TRP A 1 176 ? -18.625 -9.969 9.477 1 97.81 176 TRP A CA 1
ATOM 1435 C C . TRP A 1 176 ? -17.688 -9.383 8.422 1 97.81 176 TRP A C 1
ATOM 1437 O O . TRP A 1 176 ? -17.844 -8.219 8.039 1 97.81 176 TRP A O 1
ATOM 1447 N N . LEU A 1 177 ? -16.828 -10.211 7.891 1 97.56 177 LEU A N 1
ATOM 1448 C CA . LEU A 1 177 ? -15.82 -9.742 6.953 1 97.56 177 LEU A CA 1
ATOM 1449 C C . LEU A 1 177 ? -16.453 -9.352 5.621 1 97.56 177 LEU A C 1
ATOM 1451 O O . LEU A 1 177 ? -16.062 -8.359 5 1 97.56 177 LEU A O 1
ATOM 1455 N N . MET A 1 178 ? -17.438 -10.094 5.258 1 95.81 178 MET A N 1
ATOM 1456 C CA . MET A 1 178 ? -18.125 -9.75 4.02 1 95.81 178 MET A CA 1
ATOM 1457 C C . MET A 1 178 ? -18.891 -8.438 4.172 1 95.81 178 MET A C 1
ATOM 1459 O O . MET A 1 178 ? -18.922 -7.617 3.252 1 95.81 178 MET A O 1
ATOM 1463 N N . GLU A 1 179 ? -19.5 -8.289 5.297 1 94.81 179 GLU A N 1
ATOM 1464 C CA . GLU A 1 179 ? -20.203 -7.035 5.559 1 94.81 179 GLU A CA 1
ATOM 1465 C C . GLU A 1 179 ? -19.25 -5.852 5.543 1 94.81 179 GLU A C 1
ATOM 1467 O O . GLU A 1 179 ? -19.547 -4.805 4.965 1 94.81 179 GLU A O 1
ATOM 1472 N N . MET A 1 180 ? -18.125 -6.043 6.164 1 95.75 180 MET A N 1
ATOM 1473 C CA . MET A 1 180 ? -17.078 -5.02 6.156 1 95.75 180 MET A CA 1
ATOM 1474 C C . MET A 1 180 ? -16.672 -4.68 4.727 1 95.75 180 MET A C 1
ATOM 1476 O O . MET A 1 180 ? -16.469 -3.51 4.398 1 95.75 180 MET A O 1
ATOM 1480 N N . LYS A 1 181 ? -16.562 -5.66 3.949 1 95.12 181 LYS A N 1
ATOM 1481 C CA . LYS A 1 181 ? -16.141 -5.469 2.568 1 95.12 181 LYS A CA 1
ATOM 1482 C C . LYS A 1 181 ? -17.172 -4.691 1.769 1 95.12 181 LYS A C 1
ATOM 1484 O O . LYS A 1 181 ? -16.828 -3.783 1.007 1 95.12 181 LYS A O 1
ATOM 1489 N N . LEU A 1 182 ? -18.438 -4.953 1.947 1 94.31 182 LEU A N 1
ATOM 1490 C CA . LEU A 1 182 ? -19.5 -4.402 1.104 1 94.31 182 LEU A CA 1
ATOM 1491 C C . LEU A 1 182 ? -19.938 -3.033 1.607 1 94.31 182 LEU A C 1
ATOM 1493 O O . LEU A 1 182 ? -20.062 -2.09 0.825 1 94.31 182 LEU A O 1
ATOM 1497 N N . THR A 1 183 ? -20.109 -2.922 2.932 1 95.25 183 THR A N 1
ATOM 1498 C CA . THR A 1 183 ? -20.672 -1.688 3.473 1 95.25 183 THR A CA 1
ATOM 1499 C C . THR A 1 183 ? -19.562 -0.804 4.047 1 95.25 183 THR A C 1
ATOM 1501 O O . THR A 1 183 ? -19.734 0.409 4.184 1 95.25 183 THR A O 1
ATOM 1504 N N . GLY A 1 184 ? -18.516 -1.425 4.48 1 96.81 184 GLY A N 1
ATOM 1505 C CA . GLY A 1 184 ? -17.391 -0.675 5.016 1 96.81 184 GLY A CA 1
ATOM 1506 C C . GLY A 1 184 ? -17.516 -0.384 6.5 1 96.81 184 GLY A C 1
ATOM 1507 O O . GLY A 1 184 ? -16.656 0.266 7.09 1 96.81 184 GLY A O 1
ATOM 1508 N N . ILE A 1 185 ? -18.594 -0.88 7.156 1 97.19 185 ILE A N 1
ATOM 1509 C CA . ILE A 1 185 ? -18.75 -0.561 8.57 1 97.19 185 ILE A CA 1
ATOM 1510 C C . ILE A 1 185 ? -19.656 -1.593 9.234 1 97.19 185 ILE A C 1
ATOM 1512 O O . ILE A 1 185 ? -20.641 -2.029 8.641 1 97.19 185 ILE A O 1
ATOM 1516 N N . CYS A 1 186 ? -19.25 -2.012 10.477 1 96.12 186 CYS A N 1
ATOM 1517 C CA . CYS A 1 186 ? -20.016 -2.922 11.32 1 96.12 186 CYS A CA 1
ATOM 1518 C C . CYS A 1 186 ? -19.766 -2.645 12.797 1 96.12 186 CYS A C 1
ATOM 1520 O O . CYS A 1 186 ? -18.703 -2.107 13.156 1 96.12 186 CYS A O 1
ATOM 1522 N N . MET A 1 187 ? -20.766 -3.047 13.531 1 96.62 187 MET A N 1
ATOM 1523 C CA . MET A 1 187 ? -20.625 -2.957 14.984 1 96.62 187 MET A CA 1
ATOM 1524 C C . MET A 1 187 ? -20.531 -4.344 15.609 1 96.62 187 MET A C 1
ATOM 1526 O O . MET A 1 187 ? -21.234 -5.266 15.188 1 96.62 187 MET A O 1
ATOM 1530 N N . ILE A 1 188 ? -19.625 -4.512 16.547 1 98 188 ILE A N 1
ATOM 1531 C CA . ILE A 1 188 ? -19.531 -5.727 17.344 1 98 188 ILE A CA 1
ATOM 1532 C C . ILE A 1 188 ? -19.891 -5.41 18.797 1 98 188 ILE A C 1
ATOM 1534 O O . ILE A 1 188 ? -19.375 -4.445 19.375 1 98 188 ILE A O 1
ATOM 1538 N N . ARG A 1 189 ? -20.766 -6.191 19.391 1 97.31 189 ARG A N 1
ATOM 1539 C CA . ARG A 1 189 ? -21.188 -5.996 20.781 1 97.31 189 ARG A CA 1
ATOM 1540 C C . ARG A 1 189 ? -20.859 -7.223 21.625 1 97.31 189 ARG A C 1
ATOM 1542 O O . ARG A 1 189 ? -20.656 -8.312 21.094 1 97.31 189 ARG A O 1
ATOM 1549 N N . GLY A 1 190 ? -20.766 -6.949 22.906 1 96.31 190 GLY A N 1
ATOM 1550 C CA . GLY A 1 190 ? -20.672 -8.039 23.875 1 96.31 190 GLY A CA 1
ATOM 1551 C C . GLY A 1 190 ? -19.25 -8.422 24.203 1 96.31 190 GLY A C 1
ATOM 1552 O O . GLY A 1 190 ? -19 -9.492 24.75 1 96.31 190 GLY A O 1
ATOM 1553 N N . SER A 1 191 ? -18.297 -7.621 23.812 1 96.94 191 SER A N 1
ATOM 1554 C CA . SER A 1 191 ? -16.922 -7.895 24.219 1 96.94 191 SER A CA 1
ATOM 1555 C C . SER A 1 191 ? -16.672 -7.445 25.656 1 96.94 191 SER A C 1
ATOM 1557 O O . SER A 1 191 ? -17.422 -6.633 26.188 1 96.94 191 SER A O 1
ATOM 1559 N N . SER A 1 192 ? -15.656 -8.039 26.266 1 96.75 192 SER A N 1
ATOM 1560 C CA . SER A 1 192 ? -15.266 -7.602 27.594 1 96.75 192 SER A CA 1
ATOM 1561 C C . SER A 1 192 ? -14.664 -6.199 27.562 1 96.75 192 SER A C 1
ATOM 1563 O O . SER A 1 192 ? -14.297 -5.699 26.5 1 96.75 192 SER A O 1
ATOM 1565 N N . ARG A 1 193 ? -14.578 -5.617 28.703 1 96.19 193 ARG A N 1
ATOM 1566 C CA . ARG A 1 193 ? -14.016 -4.277 28.828 1 96.19 193 ARG A CA 1
ATOM 1567 C C . ARG A 1 193 ? -12.523 -4.336 29.094 1 96.19 193 ARG A C 1
ATOM 1569 O O . ARG A 1 193 ? -11.961 -3.428 29.719 1 96.19 193 ARG A O 1
ATOM 1576 N N . MET A 1 194 ? -11.898 -5.316 28.656 1 96.06 194 MET A N 1
ATOM 1577 C CA . MET A 1 194 ? -10.469 -5.512 28.859 1 96.06 194 MET A CA 1
ATOM 1578 C C . MET A 1 194 ? -9.688 -5.266 27.578 1 96.06 194 MET A C 1
ATOM 1580 O O . MET A 1 194 ? -10.18 -5.539 26.484 1 96.06 194 MET A O 1
ATOM 1584 N N . GLU A 1 195 ? -8.492 -4.832 27.812 1 96.06 195 GLU A N 1
ATOM 1585 C CA . GLU A 1 195 ? -7.586 -4.715 26.672 1 96.06 195 GLU A CA 1
ATOM 1586 C C . GLU A 1 195 ? -7.348 -6.074 26.031 1 96.06 195 GLU A C 1
ATOM 1588 O O . GLU A 1 195 ? -7.445 -7.109 26.688 1 96.06 195 GLU A O 1
ATOM 1593 N N . GLY A 1 196 ? -7.113 -6.055 24.75 1 97.38 196 GLY A N 1
ATOM 1594 C CA . GLY A 1 196 ? -6.73 -7.285 24.078 1 97.38 196 GLY A CA 1
ATOM 1595 C C . GLY A 1 196 ? -7.828 -7.852 23.203 1 97.38 196 GLY A C 1
ATOM 1596 O O . GLY A 1 196 ? -7.586 -8.766 22.406 1 97.38 196 GLY A O 1
ATOM 1597 N N . GLN A 1 197 ? -9.039 -7.301 23.344 1 97.81 197 GLN A N 1
ATOM 1598 C CA . GLN A 1 197 ? -10.148 -7.824 22.547 1 97.81 197 GLN A CA 1
ATOM 1599 C C . GLN A 1 197 ? -9.922 -7.559 21.062 1 97.81 197 GLN A C 1
ATOM 1601 O O . GLN A 1 197 ? -10.312 -8.367 20.219 1 97.81 197 GLN A O 1
ATOM 1606 N N . VAL A 1 198 ? -9.32 -6.461 20.719 1 98.12 198 VAL A N 1
ATOM 1607 C CA . VAL A 1 198 ? -9 -6.109 19.344 1 98.12 198 VAL A CA 1
ATOM 1608 C C . VAL A 1 198 ? -8.039 -7.137 18.75 1 98.12 198 VAL A C 1
ATOM 1610 O O . VAL A 1 198 ? -8.211 -7.578 17.625 1 98.12 198 VAL A O 1
ATOM 1613 N N . LYS A 1 199 ? -7.055 -7.492 19.531 1 97.94 199 LYS A N 1
ATOM 1614 C CA . LYS A 1 199 ? -6.098 -8.5 19.109 1 97.94 199 LYS A CA 1
ATOM 1615 C C . LYS A 1 199 ? -6.777 -9.852 18.875 1 97.94 199 LYS A C 1
ATOM 1617 O O . LYS A 1 199 ? -6.461 -10.562 17.922 1 97.94 199 LYS A O 1
ATOM 1622 N N . ARG A 1 200 ? -7.68 -10.219 19.766 1 97.75 200 ARG A N 1
ATOM 1623 C CA . ARG A 1 200 ? -8.406 -11.477 19.625 1 97.75 200 ARG A CA 1
ATOM 1624 C C . ARG A 1 200 ? -9.18 -11.523 18.312 1 97.75 200 ARG A C 1
ATOM 1626 O O . ARG A 1 200 ? -9.188 -12.547 17.625 1 97.75 200 ARG A O 1
ATOM 1633 N N . LEU A 1 201 ? -9.828 -10.422 18.016 1 97.75 201 LEU A N 1
ATOM 1634 C CA . LEU A 1 201 ? -10.531 -10.336 16.734 1 97.75 201 LEU A CA 1
ATOM 1635 C C . LEU A 1 201 ? -9.562 -10.438 15.57 1 97.75 201 LEU A C 1
ATOM 1637 O O . LEU A 1 201 ? -9.836 -11.133 14.586 1 97.75 201 LEU A O 1
ATOM 1641 N N . GLY A 1 202 ? -8.422 -9.719 15.672 1 97.94 202 GLY A N 1
ATOM 1642 C CA . GLY A 1 202 ? -7.406 -9.773 14.633 1 97.94 202 GLY A CA 1
ATOM 1643 C C . GLY A 1 202 ? -6.895 -11.18 14.375 1 97.94 202 GLY A C 1
ATOM 1644 O O . GLY A 1 202 ? -6.656 -11.555 13.227 1 97.94 202 GLY A O 1
ATOM 1645 N N . ASP A 1 203 ? -6.805 -11.922 15.438 1 97.12 203 ASP A N 1
ATOM 1646 C CA . ASP A 1 203 ? -6.316 -13.297 15.328 1 97.12 203 ASP A CA 1
ATOM 1647 C C . ASP A 1 203 ? -7.316 -14.18 14.586 1 97.12 203 ASP A C 1
ATOM 1649 O O . ASP A 1 203 ? -6.938 -15.188 13.984 1 97.12 203 ASP A O 1
ATOM 1653 N N . ARG A 1 204 ? -8.609 -13.82 14.641 1 97.69 204 ARG A N 1
ATOM 1654 C CA . ARG A 1 204 ? -9.625 -14.57 13.914 1 97.69 204 ARG A CA 1
ATOM 1655 C C . ARG A 1 204 ? -9.523 -14.312 12.414 1 97.69 204 ARG A C 1
ATOM 1657 O O . ARG A 1 204 ? -10.055 -15.086 11.609 1 97.69 204 ARG A O 1
ATOM 1664 N N . VAL A 1 205 ? -8.953 -13.211 12.078 1 97.69 205 VAL A N 1
ATOM 1665 C CA . VAL A 1 205 ? -8.711 -12.906 10.672 1 97.69 205 VAL A CA 1
ATOM 1666 C C . VAL A 1 205 ? -7.371 -13.508 10.234 1 97.69 205 VAL A C 1
ATOM 1668 O O . VAL A 1 205 ? -7.332 -14.391 9.383 1 97.69 205 VAL A O 1
ATOM 1671 N N . LEU A 1 206 ? -6.305 -13.188 10.766 1 96.56 206 LEU A N 1
ATOM 1672 C CA . LEU A 1 206 ? -4.949 -13.703 10.625 1 96.56 206 LEU A CA 1
ATOM 1673 C C . LEU A 1 206 ? -4.008 -13.055 11.633 1 96.56 206 LEU A C 1
ATOM 1675 O O . LEU A 1 206 ? -3.471 -13.734 12.516 1 96.56 206 LEU A O 1
ATOM 1679 N N . PHE A 1 207 ? -3.824 -11.781 11.547 1 96.56 207 PHE A N 1
ATOM 1680 C CA . PHE A 1 207 ? -3.055 -10.984 12.484 1 96.56 207 PHE A CA 1
ATOM 1681 C C . PHE A 1 207 ? -3.354 -9.5 12.312 1 96.56 207 PHE A C 1
ATOM 1683 O O . PHE A 1 207 ? -3.959 -9.094 11.312 1 96.56 207 PHE A O 1
ATOM 1690 N N . LEU A 1 208 ? -2.969 -8.672 13.266 1 97.62 208 LEU A N 1
ATOM 1691 C CA . LEU A 1 208 ? -3.145 -7.227 13.188 1 97.62 208 LEU A CA 1
ATOM 1692 C C . LEU A 1 208 ? -2.002 -6.582 12.414 1 97.62 208 LEU A C 1
ATOM 1694 O O . LEU A 1 208 ? -0.845 -6.988 12.547 1 97.62 208 LEU A O 1
ATOM 1698 N N . ARG A 1 209 ? -2.324 -5.629 11.625 1 96.75 209 ARG A N 1
ATOM 1699 C CA . ARG A 1 209 ? -1.315 -4.793 10.984 1 96.75 209 ARG A CA 1
ATOM 1700 C C . ARG A 1 209 ? -0.68 -3.836 11.984 1 96.75 209 ARG A C 1
ATOM 1702 O O . ARG A 1 209 ? -1.353 -2.953 12.523 1 96.75 209 ARG A O 1
ATOM 1709 N N . SER A 1 210 ? 0.608 -4.004 12.141 1 95.88 210 SER A N 1
ATOM 1710 C CA . SER A 1 210 ? 1.332 -3.084 13.016 1 95.88 210 SER A CA 1
ATOM 1711 C C . SER A 1 210 ? 1.594 -1.752 12.32 1 95.88 210 SER A C 1
ATOM 1713 O O . SER A 1 210 ? 1.861 -1.715 11.117 1 95.88 210 SER A O 1
ATOM 1715 N N . THR A 1 211 ? 1.52 -0.676 13.086 1 95.62 211 THR A N 1
ATOM 1716 C CA . THR A 1 211 ? 1.946 0.656 12.672 1 95.62 211 THR A CA 1
ATOM 1717 C C . THR A 1 211 ? 3.039 1.185 13.602 1 95.62 211 THR A C 1
ATOM 1719 O O . THR A 1 211 ? 3.506 0.47 14.492 1 95.62 211 THR A O 1
ATOM 1722 N N . TYR A 1 212 ? 3.473 2.395 13.336 1 94.56 212 TYR A N 1
ATOM 1723 C CA . TYR A 1 212 ? 4.492 2.986 14.195 1 94.56 212 TYR A CA 1
ATOM 1724 C C . TYR A 1 212 ? 3.924 3.318 15.57 1 94.56 212 TYR A C 1
ATOM 1726 O O . TYR A 1 212 ? 4.668 3.68 16.484 1 94.56 212 TYR A O 1
ATOM 1734 N N . TYR A 1 213 ? 2.666 3.055 15.766 1 92.81 213 TYR A N 1
ATOM 1735 C CA . TYR A 1 213 ? 2.039 3.188 17.078 1 92.81 213 TYR A CA 1
ATOM 1736 C C . TYR A 1 213 ? 1.906 1.832 17.766 1 92.81 213 TYR A C 1
ATOM 1738 O O . TYR A 1 213 ? 1.367 1.736 18.859 1 92.81 213 TYR A O 1
ATOM 1746 N N . GLY A 1 214 ? 2.34 0.798 17.125 1 94.12 214 GLY A N 1
ATOM 1747 C CA . GLY A 1 214 ? 2.254 -0.544 17.672 1 94.12 214 GLY A CA 1
ATOM 1748 C C . GLY A 1 214 ? 1.186 -1.394 17.016 1 94.12 214 GLY A C 1
ATOM 1749 O O . GLY A 1 214 ? 0.583 -0.981 16.016 1 94.12 214 GLY A O 1
ATOM 1750 N N . GLN A 1 215 ? 1.058 -2.615 17.531 1 94.62 215 GLN A N 1
ATOM 1751 C CA . GLN A 1 215 ? 0.011 -3.5 17.031 1 94.62 215 GLN A CA 1
ATOM 1752 C C . GLN A 1 215 ? -1.374 -2.973 17.406 1 94.62 215 GLN A C 1
ATOM 1754 O O . GLN A 1 215 ? -2.312 -3.078 16.609 1 94.62 215 GLN A O 1
ATOM 1759 N N . THR A 1 216 ? -1.463 -2.539 18.609 1 96.56 216 THR A N 1
ATOM 1760 C CA . THR A 1 216 ? -2.631 -1.79 19.062 1 96.56 216 THR A CA 1
ATOM 1761 C C . THR A 1 216 ? -2.211 -0.469 19.703 1 96.56 216 THR A C 1
ATOM 1763 O O . THR A 1 216 ? -1.038 -0.277 20.031 1 96.56 216 THR A O 1
ATOM 1766 N N . SER A 1 217 ? -3.094 0.419 19.734 1 93.44 217 SER A N 1
ATOM 1767 C CA . SER A 1 217 ? -2.873 1.701 20.391 1 93.44 217 SER A CA 1
ATOM 1768 C C . SER A 1 217 ? -4.027 2.045 21.328 1 93.44 217 SER A C 1
ATOM 1770 O O . SER A 1 217 ? -5.148 1.573 21.141 1 93.44 217 SER A O 1
ATOM 1772 N N . HIS A 1 218 ? -3.699 2.838 22.328 1 90.81 218 HIS A N 1
ATOM 1773 C CA . HIS A 1 218 ? -4.684 3.211 23.344 1 90.81 218 HIS A CA 1
ATOM 1774 C C . HIS A 1 218 ? -4.902 4.723 23.359 1 90.81 218 HIS A C 1
ATOM 1776 O O . HIS A 1 218 ? -3.951 5.488 23.516 1 90.81 218 HIS A O 1
ATOM 1782 N N . VAL A 1 219 ? -6.074 5.055 23.125 1 83.81 219 VAL A N 1
ATOM 1783 C CA . VAL A 1 219 ? -6.441 6.469 23.156 1 83.81 219 VAL A CA 1
ATOM 1784 C C . VAL A 1 219 ? -6.984 6.828 24.531 1 83.81 219 VAL A C 1
ATOM 1786 O O . VAL A 1 219 ? -8.109 6.469 24.875 1 83.81 219 VAL A O 1
ATOM 1789 N N . LEU A 1 220 ? -6.164 7.418 25.266 1 82 220 LEU A N 1
ATOM 1790 C CA . LEU A 1 220 ? -6.449 7.965 26.594 1 82 220 LEU A CA 1
ATOM 1791 C C . LEU A 1 220 ? -6.168 9.461 26.625 1 82 220 LEU A C 1
ATOM 1793 O O . LEU A 1 220 ? -5.289 9.953 25.906 1 82 220 LEU A O 1
ATOM 1797 N N . VAL A 1 221 ? -7.125 10.164 27.281 1 69.94 221 VAL A N 1
ATOM 1798 C CA . VAL A 1 221 ? -6.797 11.578 27.453 1 69.94 221 VAL A CA 1
ATOM 1799 C C . VAL A 1 221 ? -5.48 11.719 28.203 1 69.94 221 VAL A C 1
ATOM 1801 O O . VAL A 1 221 ? -5.316 11.141 29.281 1 69.94 221 VAL A O 1
ATOM 1804 N N . LYS A 1 222 ? -4.539 12.258 27.5 1 64.12 222 LYS A N 1
ATOM 1805 C CA . LYS A 1 222 ? -3.211 12.43 28.078 1 64.12 222 LYS A CA 1
ATOM 1806 C C . LYS A 1 222 ? -2.896 13.914 28.281 1 64.12 222 LYS A C 1
ATOM 1808 O O . LYS A 1 222 ? -3.346 14.766 27.516 1 64.12 222 LYS A O 1
ATOM 1813 N N . TYR A 1 223 ? -2.305 14.281 29.422 1 59.81 223 TYR A N 1
ATOM 1814 C CA . TYR A 1 223 ? -1.879 15.656 29.672 1 59.81 223 TYR A CA 1
ATOM 1815 C C . TYR A 1 223 ? -0.904 16.125 28.609 1 59.81 223 TYR A C 1
ATOM 1817 O O . TYR A 1 223 ? -0.998 17.266 28.125 1 59.81 223 TYR A O 1
ATOM 1825 N N . ASN A 1 224 ? 0.01 15.273 28.203 1 60.97 224 ASN A N 1
ATOM 1826 C CA . ASN A 1 224 ? 0.993 15.641 27.188 1 60.97 224 ASN A CA 1
ATOM 1827 C C . ASN A 1 224 ? 0.732 14.922 25.875 1 60.97 224 ASN A C 1
ATOM 1829 O O . ASN A 1 224 ? 1.6 14.203 25.359 1 60.97 224 ASN A O 1
ATOM 1833 N N . ALA A 1 225 ? -0.481 15.359 25.391 1 65.44 225 ALA A N 1
ATOM 1834 C CA . ALA A 1 225 ? -0.889 14.656 24.172 1 65.44 225 ALA A CA 1
ATOM 1835 C C . ALA A 1 225 ? -0.051 15.094 22.969 1 65.44 225 ALA A C 1
ATOM 1837 O O . ALA A 1 225 ? 0.224 16.281 22.812 1 65.44 225 ALA A O 1
ATOM 1838 N N . THR A 1 226 ? 0.515 14.148 22.219 1 63.06 226 THR A N 1
ATOM 1839 C CA . THR A 1 226 ? 1.271 14.406 21 1 63.06 226 THR A CA 1
ATOM 1840 C C . THR A 1 226 ? 0.337 14.508 19.797 1 63.06 226 THR A C 1
ATOM 1842 O O . THR A 1 226 ? 0.748 14.945 18.719 1 63.06 226 THR A O 1
ATOM 1845 N N . ASN A 1 227 ? -0.796 14.109 20.031 1 72.81 227 ASN A N 1
ATOM 1846 C CA . ASN A 1 227 ? -1.823 14.07 19 1 72.81 227 ASN A CA 1
ATOM 1847 C C . ASN A 1 227 ? -3.191 14.453 19.547 1 72.81 227 ASN A C 1
ATOM 1849 O O . ASN A 1 227 ? -3.51 14.148 20.703 1 72.81 227 ASN A O 1
ATOM 1853 N N . ILE A 1 228 ? -3.914 15.133 18.656 1 71 228 ILE A N 1
ATOM 1854 C CA . ILE A 1 228 ? -5.203 15.664 19.078 1 71 228 ILE A CA 1
ATOM 1855 C C . ILE A 1 228 ? -6.121 14.523 19.5 1 71 228 ILE A C 1
ATOM 1857 O O . ILE A 1 228 ? -7.027 14.711 20.312 1 71 228 ILE A O 1
ATOM 1861 N N . ALA A 1 229 ? -5.922 13.383 19 1 72.12 229 ALA A N 1
ATOM 1862 C CA . ALA A 1 229 ? -6.719 12.211 19.359 1 72.12 229 ALA A CA 1
ATOM 1863 C C . ALA A 1 229 ? -6.637 11.922 20.844 1 72.12 229 ALA A C 1
ATOM 1865 O O . ALA A 1 229 ? -7.543 11.32 21.422 1 72.12 229 ALA A O 1
ATOM 1866 N N . PHE A 1 230 ? -5.703 12.461 21.531 1 70.94 230 PHE A N 1
ATOM 1867 C CA . PHE A 1 230 ? -5.453 12.148 22.938 1 70.94 230 PHE A CA 1
ATOM 1868 C C . PHE A 1 230 ? -5.93 13.281 23.844 1 70.94 230 PHE A C 1
ATOM 1870 O O . PHE A 1 230 ? -5.465 13.414 24.969 1 70.94 230 PHE A O 1
ATOM 1877 N N . THR A 1 231 ? -6.797 14.094 23.266 1 70.56 231 THR A N 1
ATOM 1878 C CA . THR A 1 231 ? -7.395 15.188 24.016 1 70.56 231 THR A CA 1
ATOM 1879 C C . THR A 1 231 ? -8.906 15.031 24.094 1 70.56 231 THR A C 1
ATOM 1881 O O . THR A 1 231 ? -9.484 14.172 23.422 1 70.56 231 THR A O 1
ATOM 1884 N N . GLY A 1 232 ? -9.539 15.844 24.875 1 73.75 232 GLY A N 1
ATOM 1885 C CA . GLY A 1 232 ? -10.992 15.852 24.969 1 73.75 232 GLY A CA 1
ATOM 1886 C C . GLY A 1 232 ? -11.648 16.766 23.953 1 73.75 232 GLY A C 1
ATOM 1887 O O . GLY A 1 232 ? -12.875 16.828 23.875 1 73.75 232 GLY A O 1
ATOM 1888 N N . LYS A 1 233 ? -10.875 17.359 23.141 1 76.94 233 LYS A N 1
ATOM 1889 C CA . LYS A 1 233 ? -11.406 18.219 22.094 1 76.94 233 LYS A CA 1
ATOM 1890 C C . LYS A 1 233 ? -12.008 17.406 20.953 1 76.94 233 LYS A C 1
ATOM 1892 O O . LYS A 1 233 ? -11.758 16.203 20.844 1 76.94 233 LYS A O 1
ATOM 1897 N N . ALA A 1 234 ? -12.773 18.109 20.266 1 80.81 234 ALA A N 1
ATOM 1898 C CA . ALA A 1 234 ? -13.352 17.469 19.094 1 80.81 234 ALA A CA 1
ATOM 1899 C C . ALA A 1 234 ? -12.258 16.984 18.141 1 80.81 234 ALA A C 1
ATOM 1901 O O . ALA A 1 234 ? -11.273 17.703 17.906 1 80.81 234 ALA A O 1
ATOM 1902 N N . PHE A 1 235 ? -12.336 15.781 17.781 1 82.06 235 PHE A N 1
ATOM 1903 C CA . PHE A 1 235 ? -11.445 15.242 16.75 1 82.06 235 PHE A CA 1
ATOM 1904 C C . PHE A 1 235 ? -12.07 15.383 15.375 1 82.06 235 PHE A C 1
ATOM 1906 O O . PHE A 1 235 ? -13.102 14.766 15.086 1 82.06 235 PHE A O 1
ATOM 1913 N N . PRO A 1 236 ? -11.477 16.188 14.523 1 88.56 236 PRO A N 1
ATOM 1914 C CA . PRO A 1 236 ? -12.078 16.469 13.219 1 88.56 236 PRO A CA 1
ATOM 1915 C C . PRO A 1 236 ? -12.258 15.211 12.367 1 88.56 236 PRO A C 1
ATOM 1917 O O . PRO A 1 236 ? -11.562 14.219 12.57 1 88.56 236 PRO A O 1
ATOM 1920 N N . MET A 1 237 ? -13.219 15.312 11.438 1 95.25 237 MET A N 1
ATOM 1921 C CA . MET A 1 237 ? -13.43 14.25 10.461 1 95.25 237 MET A CA 1
ATOM 1922 C C . MET A 1 237 ? -12.141 13.945 9.703 1 95.25 237 MET A C 1
ATOM 1924 O O . MET A 1 237 ? -11.461 14.859 9.242 1 95.25 237 MET A O 1
ATOM 1928 N N . HIS A 1 238 ? -11.781 12.648 9.641 1 96.25 238 HIS A N 1
ATOM 1929 C CA . HIS A 1 238 ? -10.523 12.242 9.031 1 96.25 238 HIS A CA 1
ATOM 1930 C C . HIS A 1 238 ? -10.547 10.766 8.656 1 96.25 238 HIS A C 1
ATOM 1932 O O . HIS A 1 238 ? -11.523 10.062 8.922 1 96.25 238 HIS A O 1
ATOM 1938 N N . THR A 1 239 ? -9.617 10.289 7.895 1 97.94 239 THR A N 1
ATOM 1939 C CA . THR A 1 239 ? -9.211 8.898 7.789 1 97.94 239 THR A CA 1
ATOM 1940 C C . THR A 1 239 ? -7.875 8.672 8.484 1 97.94 239 THR A C 1
ATOM 1942 O O . THR A 1 239 ? -7.016 9.555 8.492 1 97.94 239 THR A O 1
ATOM 1945 N N . ASP A 1 240 ? -7.73 7.547 9.07 1 97 240 ASP A N 1
ATOM 1946 C CA . ASP A 1 240 ? -6.57 7.34 9.93 1 97 240 ASP A CA 1
ATOM 1947 C C . ASP A 1 240 ? -5.297 7.168 9.109 1 97 240 ASP A C 1
ATOM 1949 O O . ASP A 1 240 ? -5.305 6.5 8.078 1 97 240 ASP A O 1
ATOM 1953 N N . LEU A 1 241 ? -4.25 7.82 9.609 1 97.06 241 LEU A N 1
ATOM 1954 C CA . LEU A 1 241 ? -2.863 7.66 9.18 1 97.06 241 LEU A CA 1
ATOM 1955 C C . LEU A 1 241 ? -2.697 8.039 7.715 1 97.06 241 LEU A C 1
ATOM 1957 O O . LEU A 1 241 ? -2.033 7.332 6.957 1 97.06 241 LEU A O 1
ATOM 1961 N N . ALA A 1 242 ? -3.369 9.125 7.379 1 96.44 242 ALA A N 1
ATOM 1962 C CA . ALA A 1 242 ? -3.217 9.688 6.039 1 96.44 242 ALA A CA 1
ATOM 1963 C C . ALA A 1 242 ? -1.773 10.117 5.789 1 96.44 242 ALA A C 1
ATOM 1965 O O . ALA A 1 242 ? -1.396 10.406 4.648 1 96.44 242 ALA A O 1
ATOM 1966 N N . PHE A 1 243 ? -0.936 10.094 6.797 1 95.56 243 PHE A N 1
ATOM 1967 C CA . PHE A 1 243 ? 0.454 10.523 6.707 1 95.56 243 PHE A CA 1
ATOM 1968 C C . PHE A 1 243 ? 1.352 9.375 6.262 1 95.56 243 PHE A C 1
ATOM 1970 O O . PHE A 1 243 ? 2.553 9.562 6.059 1 95.56 243 PHE A O 1
ATOM 1977 N N . LEU A 1 244 ? 0.763 8.242 6.059 1 97.12 244 LEU A N 1
ATOM 1978 C CA . LEU A 1 244 ? 1.463 7.109 5.473 1 97.12 244 LEU A CA 1
ATOM 1979 C C . LEU A 1 244 ? 1.199 7.023 3.971 1 97.12 244 LEU A C 1
ATOM 1981 O O . LEU A 1 244 ? 0.104 7.355 3.51 1 97.12 244 LEU A O 1
ATOM 1985 N N . GLN A 1 245 ? 2.223 6.566 3.264 1 94.81 245 GLN A N 1
ATOM 1986 C CA . GLN A 1 245 ? 1.992 6.281 1.851 1 94.81 245 GLN A CA 1
ATOM 1987 C C . GLN A 1 245 ? 0.981 5.152 1.675 1 94.81 245 GLN A C 1
ATOM 1989 O O . GLN A 1 245 ? 0.192 5.164 0.728 1 94.81 245 GLN A O 1
ATOM 1994 N N . ARG A 1 246 ? 1.004 4.273 2.613 1 93.88 246 ARG A N 1
ATOM 1995 C CA . ARG A 1 246 ? 0.115 3.119 2.555 1 93.88 246 ARG A CA 1
ATOM 1996 C C . ARG A 1 246 ? -0.598 2.908 3.885 1 93.88 246 ARG A C 1
ATOM 1998 O O . ARG A 1 246 ? -0.245 2.008 4.648 1 93.88 246 ARG A O 1
ATOM 2005 N N . PRO A 1 247 ? -1.666 3.617 4.086 1 97.56 247 PRO A N 1
ATOM 2006 C CA . PRO A 1 247 ? -2.418 3.459 5.332 1 97.56 247 PRO A CA 1
ATOM 2007 C C . PRO A 1 247 ? -3.072 2.086 5.457 1 97.56 247 PRO A C 1
ATOM 2009 O O . PRO A 1 247 ? -3.342 1.432 4.449 1 97.56 247 PRO A O 1
ATOM 2012 N N . PRO A 1 248 ? -3.336 1.643 6.695 1 97.56 248 PRO A N 1
ATOM 2013 C CA . PRO A 1 248 ? -3.984 0.344 6.898 1 97.56 248 PRO A CA 1
ATOM 2014 C C . PRO A 1 248 ? -5.359 0.262 6.242 1 97.56 248 PRO A C 1
ATOM 2016 O O . PRO A 1 248 ? -5.977 1.293 5.957 1 97.56 248 PRO A O 1
ATOM 2019 N N . GLY A 1 249 ? -5.809 -0.953 6.078 1 97.75 249 GLY A N 1
ATOM 2020 C CA . GLY A 1 249 ? -7.023 -1.186 5.312 1 97.75 249 GLY A CA 1
ATOM 2021 C C . GLY A 1 249 ? -8.289 -0.986 6.129 1 97.75 249 GLY A C 1
ATOM 2022 O O . GLY A 1 249 ? -9.211 -0.289 5.695 1 97.75 249 GLY A O 1
ATOM 2023 N N . ALA A 1 250 ? -8.328 -1.565 7.273 1 98.44 250 ALA A N 1
ATOM 2024 C CA . ALA A 1 250 ? -9.5 -1.478 8.141 1 98.44 250 ALA A CA 1
ATOM 2025 C C . ALA A 1 250 ? -9.094 -1.152 9.578 1 98.44 250 ALA A C 1
ATOM 2027 O O . ALA A 1 250 ? -7.965 -1.422 9.984 1 98.44 250 ALA A O 1
ATOM 2028 N N . GLN A 1 251 ? -10.055 -0.609 10.266 1 98.38 251 GLN A N 1
ATOM 2029 C CA . GLN A 1 251 ? -9.797 -0.186 11.641 1 98.38 251 GLN A CA 1
ATOM 2030 C C . GLN A 1 251 ? -10.828 -0.772 12.602 1 98.38 251 GLN A C 1
ATOM 2032 O O . GLN A 1 251 ? -11.969 -1.033 12.211 1 98.38 251 GLN A O 1
ATOM 2037 N N . MET A 1 252 ? -10.398 -0.994 13.789 1 98.56 252 MET A N 1
ATOM 2038 C CA . MET A 1 252 ? -11.258 -1.394 14.906 1 98.56 252 MET A CA 1
ATOM 2039 C C . MET A 1 252 ? -11.07 -0.462 16.094 1 98.56 252 MET A C 1
ATOM 2041 O O . MET A 1 252 ? -9.938 -0.157 16.484 1 98.56 252 MET A O 1
ATOM 2045 N N . ILE A 1 253 ? -12.133 -0.011 16.641 1 97.69 253 ILE A N 1
ATOM 2046 C CA . ILE A 1 253 ? -12.117 0.831 17.828 1 97.69 253 ILE A CA 1
ATOM 2047 C C . ILE A 1 253 ? -12.938 0.171 18.938 1 97.69 253 ILE A C 1
ATOM 2049 O O . ILE A 1 253 ? -14.156 0.048 18.828 1 97.69 253 ILE A O 1
ATOM 2053 N N . HIS A 1 254 ? -12.312 -0.25 19.969 1 98.31 254 HIS A N 1
ATOM 2054 C CA . HIS A 1 254 ? -12.93 -0.901 21.125 1 98.31 254 HIS A CA 1
ATOM 2055 C C . HIS A 1 254 ? -13.102 0.075 22.281 1 98.31 254 HIS A C 1
ATOM 2057 O O . HIS A 1 254 ? -12.117 0.625 22.781 1 98.31 254 HIS A O 1
ATOM 2063 N N . CYS A 1 255 ? -14.32 0.215 22.734 1 96.94 255 CYS A N 1
ATOM 2064 C CA . CYS A 1 255 ? -14.594 1.077 23.875 1 96.94 255 CYS A CA 1
ATOM 2065 C C . CYS A 1 255 ? -14.453 0.306 25.188 1 96.94 255 CYS A C 1
ATOM 2067 O O . CYS A 1 255 ? -15.359 -0.439 25.578 1 96.94 255 CYS A O 1
ATOM 2069 N N . ILE A 1 256 ? -13.391 0.569 25.812 1 96 256 ILE A N 1
ATOM 2070 C CA . ILE A 1 256 ? -13.148 -0.073 27.109 1 96 256 ILE A CA 1
ATOM 2071 C C . ILE A 1 256 ? -13.844 0.719 28.219 1 96 256 ILE A C 1
ATOM 2073 O O . ILE A 1 256 ? -14.531 0.144 29.062 1 96 256 ILE A O 1
ATOM 2077 N N . GLU A 1 257 ? -13.633 2.025 28.172 1 91.88 257 GLU A N 1
ATOM 2078 C CA . GLU A 1 257 ? -14.305 2.973 29.062 1 91.88 257 GLU A CA 1
ATOM 2079 C C . GLU A 1 257 ? -14.844 4.168 28.281 1 91.88 257 GLU A C 1
ATOM 2081 O O . GLU A 1 257 ? -14.172 4.684 27.391 1 91.88 257 GLU A O 1
ATOM 2086 N N . GLN A 1 258 ? -16.062 4.523 28.703 1 90.12 258 GLN A N 1
ATOM 2087 C CA . GLN A 1 258 ? -16.672 5.672 28.047 1 90.12 258 GLN A CA 1
ATOM 2088 C C . GLN A 1 258 ? -16.781 6.859 29 1 90.12 258 GLN A C 1
ATOM 2090 O O . GLN A 1 258 ? -17.031 6.68 30.203 1 90.12 258 GLN A O 1
ATOM 2095 N N . ALA A 1 259 ? -16.531 8 28.375 1 83.56 259 ALA A N 1
ATOM 2096 C CA . ALA A 1 259 ? -16.703 9.211 29.172 1 83.56 259 ALA A CA 1
ATOM 2097 C C . ALA A 1 259 ? -18.156 9.367 29.625 1 83.56 259 ALA A C 1
ATOM 2099 O O . ALA A 1 259 ? -19.078 9.125 28.844 1 83.56 259 ALA A O 1
ATOM 2100 N N . GLU A 1 260 ? -18.203 9.82 30.797 1 81.94 260 GLU A N 1
ATOM 2101 C CA . GLU A 1 260 ? -19.547 10.078 31.312 1 81.94 260 GLU A CA 1
ATOM 2102 C C . GLU A 1 260 ? -20.094 11.422 30.812 1 81.94 260 GLU A C 1
ATOM 2104 O O . GLU A 1 260 ? -19.312 12.32 30.469 1 81.94 260 GLU A O 1
ATOM 2109 N N . GLY A 1 261 ? -21.375 11.516 30.672 1 80.5 261 GLY A N 1
ATOM 2110 C CA . GLY A 1 261 ? -21.984 12.773 30.281 1 80.5 261 GLY A CA 1
ATOM 2111 C C . GLY A 1 261 ? -22.141 12.922 28.781 1 80.5 261 GLY A C 1
ATOM 2112 O O . GLY A 1 261 ? -22.031 11.945 28.031 1 80.5 261 GLY A O 1
ATOM 2113 N N . PRO A 1 262 ? -22.516 14.148 28.422 1 82.88 262 PRO A N 1
ATOM 2114 C CA . PRO A 1 262 ? -22.719 14.391 27 1 82.88 262 PRO A CA 1
ATOM 2115 C C . PRO A 1 262 ? -21.406 14.469 26.203 1 82.88 262 PRO A C 1
ATOM 2117 O O . PRO A 1 262 ? -20.359 14.719 26.797 1 82.88 262 PRO A O 1
ATOM 2120 N N . GLY A 1 263 ? -21.562 14.195 24.922 1 84.56 263 GLY A N 1
ATOM 2121 C CA . GLY A 1 263 ? -20.391 14.281 24.062 1 84.56 263 GLY A CA 1
ATOM 2122 C C . GLY A 1 263 ? -19.688 12.945 23.891 1 84.56 263 GLY A C 1
ATOM 2123 O O . GLY A 1 263 ? -20.141 11.922 24.406 1 84.56 263 GLY A O 1
ATOM 2124 N N . GLY A 1 264 ? -18.688 12.938 23.031 1 84.75 264 GLY A N 1
ATOM 2125 C CA . GLY A 1 264 ? -17.875 11.75 22.828 1 84.75 264 GLY A CA 1
ATOM 2126 C C . GLY A 1 264 ? -18.438 10.797 21.797 1 84.75 264 GLY A C 1
ATOM 2127 O O . GLY A 1 264 ? -17.906 9.695 21.609 1 84.75 264 GLY A O 1
ATOM 2128 N N . GLU A 1 265 ? -19.453 11.281 21.188 1 91.12 265 GLU A N 1
ATOM 2129 C CA . GLU A 1 265 ? -20 10.438 20.125 1 91.12 265 GLU A CA 1
ATOM 2130 C C . GLU A 1 265 ? -19.062 10.391 18.922 1 91.12 265 GLU A C 1
ATOM 2132 O O . GLU A 1 265 ? -18.344 11.352 18.656 1 91.12 265 GLU A O 1
ATOM 2137 N N . ASN A 1 266 ? -19.109 9.258 18.312 1 92.94 266 ASN A N 1
ATOM 2138 C CA . ASN A 1 266 ? -18.375 9.117 17.047 1 92.94 266 ASN A CA 1
ATOM 2139 C C . ASN A 1 266 ? -19.234 9.469 15.852 1 92.94 266 ASN A C 1
ATOM 2141 O O . ASN A 1 266 ? -20.453 9.203 15.852 1 92.94 266 ASN A O 1
ATOM 2145 N N . TRP A 1 267 ? -18.641 10.086 14.938 1 95.31 267 TRP A N 1
ATOM 2146 C CA . TRP A 1 267 ? -19.266 10.391 13.656 1 95.31 267 TRP A CA 1
ATOM 2147 C C . TRP A 1 267 ? -18.656 9.555 12.539 1 95.31 267 TRP A C 1
ATOM 2149 O O . TRP A 1 267 ? -17.438 9.352 12.508 1 95.31 267 TRP A O 1
ATOM 2159 N N . PHE A 1 268 ? -19.531 9.008 11.672 1 96.62 268 PHE A N 1
ATOM 2160 C CA . PHE A 1 268 ? -19.078 8.219 10.531 1 96.62 268 PHE A CA 1
ATOM 2161 C C . PHE A 1 268 ? -19.766 8.672 9.25 1 96.62 268 PHE A C 1
ATOM 2163 O O . PHE A 1 268 ? -20.969 8.93 9.242 1 96.62 268 PHE A O 1
ATOM 2170 N N . THR A 1 269 ? -19.016 8.82 8.203 1 98.06 269 THR A N 1
ATOM 2171 C CA . THR A 1 269 ? -19.516 9.164 6.883 1 98.06 269 THR A CA 1
ATOM 2172 C C . THR A 1 269 ? -18.906 8.266 5.816 1 98.06 269 THR A C 1
ATOM 2174 O O . THR A 1 269 ? -17.703 8.031 5.812 1 98.06 269 THR A O 1
ATOM 2177 N N . ASP A 1 270 ? -19.75 7.711 4.902 1 98.38 270 ASP A N 1
ATOM 2178 C CA . ASP A 1 270 ? -19.234 6.965 3.756 1 98.38 270 ASP A CA 1
ATOM 2179 C C . ASP A 1 270 ? -18.562 7.895 2.754 1 98.38 270 ASP A C 1
ATOM 2181 O O . ASP A 1 270 ? -19.234 8.508 1.92 1 98.38 270 ASP A O 1
ATOM 2185 N N . GLY A 1 271 ? -17.266 7.902 2.861 1 98.75 271 GLY A N 1
ATOM 2186 C CA . GLY A 1 271 ? -16.484 8.812 2.033 1 98.75 271 GLY A CA 1
ATOM 2187 C C . GLY A 1 271 ? -16.625 8.523 0.55 1 98.75 271 GLY A C 1
ATOM 2188 O O . GLY A 1 271 ? -16.562 9.445 -0.27 1 98.75 271 GLY A O 1
ATOM 2189 N N . PHE A 1 272 ? -16.766 7.27 0.125 1 98.62 272 PHE A N 1
ATOM 2190 C CA . PHE A 1 272 ? -16.906 6.918 -1.282 1 98.62 272 PHE A CA 1
ATOM 2191 C C . PHE A 1 272 ? -18.234 7.422 -1.828 1 98.62 272 PHE A C 1
ATOM 2193 O O . PHE A 1 272 ? -18.297 7.949 -2.939 1 98.62 272 PHE A O 1
ATOM 2200 N N . LYS A 1 273 ? -19.281 7.305 -1.046 1 98.19 273 LYS A N 1
ATOM 2201 C CA . LYS A 1 273 ? -20.578 7.824 -1.455 1 98.19 273 LYS A CA 1
ATOM 2202 C C . LYS A 1 273 ? -20.531 9.336 -1.677 1 98.19 273 LYS A C 1
ATOM 2204 O O . LYS A 1 273 ? -21 9.828 -2.701 1 98.19 273 LYS A O 1
ATOM 2209 N N . VAL A 1 274 ? -19.953 9.977 -0.736 1 98.69 274 VAL A N 1
ATOM 2210 C CA . VAL A 1 274 ? -19.875 11.43 -0.811 1 98.69 274 VAL A CA 1
ATOM 2211 C C . VAL A 1 274 ? -19.016 11.836 -2.006 1 98.69 274 VAL A C 1
ATOM 2213 O O . VAL A 1 274 ? -19.328 12.812 -2.695 1 98.69 274 VAL A O 1
ATOM 2216 N N . ALA A 1 275 ? -17.938 11.133 -2.264 1 98.88 275 ALA A N 1
ATOM 2217 C CA . ALA A 1 275 ? -17.078 11.406 -3.42 1 98.88 275 ALA A CA 1
ATOM 2218 C C . ALA A 1 275 ? -17.859 11.258 -4.723 1 98.88 275 ALA A C 1
ATOM 2220 O O . ALA A 1 275 ? -17.734 12.078 -5.629 1 98.88 275 ALA A O 1
ATOM 2221 N N . LEU A 1 276 ? -18.656 10.25 -4.793 1 98.5 276 LEU A N 1
ATOM 2222 C CA . LEU A 1 276 ? -19.453 10.023 -5.988 1 98.5 276 LEU A CA 1
ATOM 2223 C C . LEU A 1 276 ? -20.516 11.102 -6.145 1 98.5 276 LEU A C 1
ATOM 2225 O O . LEU A 1 276 ? -20.812 11.539 -7.258 1 98.5 276 LEU A O 1
ATOM 2229 N N . ASP A 1 277 ? -21.109 11.523 -5.035 1 98.62 277 ASP A N 1
ATOM 2230 C CA . ASP A 1 277 ? -22.047 12.648 -5.074 1 98.62 277 ASP A CA 1
ATOM 2231 C C . ASP A 1 277 ? -21.359 13.914 -5.59 1 98.62 277 ASP A C 1
ATOM 2233 O O . ASP A 1 277 ? -21.938 14.656 -6.383 1 98.62 277 ASP A O 1
ATOM 2237 N N . LEU A 1 278 ? -20.188 14.133 -5.105 1 98.81 278 LEU A N 1
ATOM 2238 C CA . LEU A 1 278 ? -19.422 15.289 -5.57 1 98.81 278 LEU A CA 1
ATOM 2239 C C . LEU A 1 278 ? -19.188 15.211 -7.074 1 98.81 278 LEU A C 1
ATOM 2241 O O . LEU A 1 278 ? -19.328 16.219 -7.781 1 98.81 278 LEU A O 1
ATOM 2245 N N . LYS A 1 279 ? -18.781 14.031 -7.535 1 98.69 279 LYS A N 1
ATOM 2246 C CA . LYS A 1 279 ? -18.547 13.836 -8.961 1 98.69 279 LYS A CA 1
ATOM 2247 C C . LYS A 1 279 ? -19.766 14.203 -9.781 1 98.69 279 LYS A C 1
ATOM 2249 O O . LYS A 1 279 ? -19.656 14.852 -10.828 1 98.69 279 LYS A O 1
ATOM 2254 N N . ALA A 1 280 ? -20.922 13.891 -9.344 1 98.5 280 ALA A N 1
ATOM 2255 C CA . ALA A 1 280 ? -22.188 14.164 -10.031 1 98.5 280 ALA A CA 1
ATOM 2256 C C . ALA A 1 280 ? -22.531 15.648 -9.969 1 98.5 280 ALA A C 1
ATOM 2258 O O . ALA A 1 280 ? -22.953 16.234 -10.969 1 98.5 280 ALA A O 1
ATOM 2259 N N . GLU A 1 281 ? -22.312 16.312 -8.859 1 98.44 281 GLU A N 1
ATOM 2260 C CA . GLU A 1 281 ? -22.766 17.672 -8.617 1 98.44 281 GLU A CA 1
ATOM 2261 C C . GLU A 1 281 ? -21.75 18.688 -9.148 1 98.44 281 GLU A C 1
ATOM 2263 O O . GLU A 1 281 ? -22.125 19.766 -9.609 1 98.44 281 GLU A O 1
ATOM 2268 N N . ASP A 1 282 ? -20.516 18.344 -9.008 1 98.69 282 ASP A N 1
ATOM 2269 C CA . ASP A 1 282 ? -19.438 19.25 -9.383 1 98.69 282 ASP A CA 1
ATOM 2270 C C . ASP A 1 282 ? -18.219 18.484 -9.914 1 98.69 282 ASP A C 1
ATOM 2272 O O . ASP A 1 282 ? -17.203 18.375 -9.227 1 98.69 282 ASP A O 1
ATOM 2276 N N . PRO A 1 283 ? -18.281 18.094 -11.172 1 98.5 283 PRO A N 1
ATOM 2277 C CA . PRO A 1 283 ? -17.219 17.281 -11.766 1 98.5 283 PRO A CA 1
ATOM 2278 C C . PRO A 1 283 ? -15.859 17.969 -11.734 1 98.5 283 PRO A C 1
ATOM 2280 O O . PRO A 1 283 ? -14.828 17.312 -11.633 1 98.5 283 PRO A O 1
ATOM 2283 N N . GLU A 1 284 ? -15.852 19.234 -11.742 1 98.5 284 GLU A N 1
ATOM 2284 C CA . GLU A 1 284 ? -14.586 19.969 -11.695 1 98.5 284 GLU A CA 1
ATOM 2285 C C . GLU A 1 284 ? -13.93 19.844 -10.32 1 98.5 284 GLU A C 1
ATOM 2287 O O . GLU A 1 284 ? -12.727 19.625 -10.219 1 98.5 284 GLU A O 1
ATOM 2292 N N . ALA A 1 285 ? -14.719 20 -9.289 1 98.75 285 ALA A N 1
ATOM 2293 C CA . ALA A 1 285 ? -14.203 19.828 -7.934 1 98.75 285 ALA A CA 1
ATOM 2294 C C . ALA A 1 285 ? -13.672 18.422 -7.727 1 98.75 285 ALA A C 1
ATOM 2296 O O . ALA A 1 285 ? -12.602 18.234 -7.141 1 98.75 285 ALA A O 1
ATOM 2297 N N . PHE A 1 286 ? -14.477 17.5 -8.297 1 98.81 286 PHE A N 1
ATOM 2298 C CA . PHE A 1 286 ? -14.055 16.109 -8.211 1 98.81 286 PHE A CA 1
ATOM 2299 C C . PHE A 1 286 ? -12.719 15.906 -8.914 1 98.81 286 PHE A C 1
ATOM 2301 O O . PHE A 1 286 ? -11.828 15.234 -8.375 1 98.81 286 PHE A O 1
ATOM 2308 N N . HIS A 1 287 ? -12.57 16.5 -9.984 1 98.56 287 HIS A N 1
ATOM 2309 C CA . HIS A 1 287 ? -11.336 16.391 -10.75 1 98.56 287 HIS A CA 1
ATOM 2310 C C . HIS A 1 287 ? -10.164 17 -9.992 1 98.56 287 HIS A C 1
ATOM 2312 O O . HIS A 1 287 ? -9.094 16.391 -9.914 1 98.56 287 HIS A O 1
ATOM 2318 N N . LEU A 1 288 ? -10.305 18.109 -9.398 1 98.56 288 LEU A N 1
ATOM 2319 C CA . LEU A 1 288 ? -9.25 18.781 -8.641 1 98.56 288 LEU A CA 1
ATOM 2320 C C . LEU A 1 288 ? -8.82 17.922 -7.453 1 98.56 288 LEU A C 1
ATOM 2322 O O . LEU A 1 288 ? -7.625 17.703 -7.238 1 98.56 288 LEU A O 1
ATOM 2326 N N . LEU A 1 289 ? -9.805 17.391 -6.746 1 98.75 289 LEU A N 1
ATOM 2327 C CA . LEU A 1 289 ? -9.523 16.641 -5.523 1 98.75 289 LEU A CA 1
ATOM 2328 C C . LEU A 1 289 ? -8.922 15.281 -5.84 1 98.75 289 LEU A C 1
ATOM 2330 O O . LEU A 1 289 ? -8.289 14.664 -4.984 1 98.75 289 LEU A O 1
ATOM 2334 N N . SER A 1 290 ? -9.141 14.789 -7.074 1 98.5 290 SER A N 1
ATOM 2335 C CA . SER A 1 290 ? -8.617 13.484 -7.453 1 98.5 290 SER A CA 1
ATOM 2336 C C . SER A 1 290 ? -7.246 13.617 -8.117 1 98.5 290 SER A C 1
ATOM 2338 O O . SER A 1 290 ? -6.562 12.617 -8.344 1 98.5 290 SER A O 1
ATOM 2340 N N . ASN A 1 291 ? -6.812 14.852 -8.375 1 97.19 291 ASN A N 1
ATOM 2341 C CA . ASN A 1 291 ? -5.582 14.992 -9.148 1 97.19 291 ASN A CA 1
ATOM 2342 C C . ASN A 1 291 ? -4.527 15.789 -8.383 1 97.19 291 ASN A C 1
ATOM 2344 O O . ASN A 1 291 ? -3.33 15.539 -8.531 1 97.19 291 ASN A O 1
ATOM 2348 N N . ILE A 1 292 ? -4.918 16.703 -7.629 1 97.69 292 ILE A N 1
ATOM 2349 C CA . ILE A 1 292 ? -3.955 17.531 -6.914 1 97.69 292 ILE A CA 1
ATOM 2350 C C . ILE A 1 292 ? -3.482 16.812 -5.66 1 97.69 292 ILE A C 1
ATOM 2352 O O . ILE A 1 292 ? -4.297 16.312 -4.879 1 97.69 292 ILE A O 1
ATOM 2356 N N . LEU A 1 293 ? -2.191 16.766 -5.52 1 96.75 293 LEU A N 1
ATOM 2357 C CA . LEU A 1 293 ? -1.604 16.109 -4.363 1 96.75 293 LEU A CA 1
ATOM 2358 C C . LEU A 1 293 ? -1.424 17.078 -3.207 1 96.75 293 LEU A C 1
ATOM 2360 O O . LEU A 1 293 ? -0.927 18.203 -3.4 1 96.75 293 LEU A O 1
ATOM 2364 N N . LEU A 1 294 ? -1.894 16.688 -2.059 1 97.25 294 LEU A N 1
ATOM 2365 C CA . LEU A 1 294 ? -1.622 17.391 -0.812 1 97.25 294 LEU A CA 1
ATOM 2366 C C . LEU A 1 294 ? -0.632 16.609 0.048 1 97.25 294 LEU A C 1
ATOM 2368 O O . LEU A 1 294 ? -0.466 15.406 -0.128 1 97.25 294 LEU A O 1
ATOM 2372 N N . GLU A 1 295 ? 0.042 17.328 0.909 1 96.38 295 GLU A N 1
ATOM 2373 C CA . GLU A 1 295 ? 1.045 16.688 1.754 1 96.38 295 GLU A CA 1
ATOM 2374 C C . GLU A 1 295 ? 0.587 16.625 3.209 1 96.38 295 GLU A C 1
ATOM 2376 O O . GLU A 1 295 ? -0.068 17.547 3.695 1 96.38 295 GLU A O 1
ATOM 2381 N N . PHE A 1 296 ? 0.912 15.539 3.855 1 96.62 296 PHE A N 1
ATOM 2382 C CA . PHE A 1 296 ? 0.536 15.281 5.242 1 96.62 296 PHE A CA 1
ATOM 2383 C C . PHE A 1 296 ? 1.749 14.859 6.059 1 96.62 296 PHE A C 1
ATOM 2385 O O . PHE A 1 296 ? 2.705 14.297 5.52 1 96.62 296 PHE A O 1
ATOM 2392 N N . HIS A 1 297 ? 1.719 15.102 7.32 1 94.19 297 HIS A N 1
ATOM 2393 C CA . HIS A 1 297 ? 2.814 14.641 8.164 1 94.19 297 HIS A CA 1
ATOM 2394 C C . HIS A 1 297 ? 2.322 14.289 9.562 1 94.19 297 HIS A C 1
ATOM 2396 O O . HIS A 1 297 ? 1.225 14.695 9.961 1 94.19 297 HIS A O 1
ATOM 2402 N N . ASP A 1 298 ? 2.967 13.516 10.258 1 93.44 298 ASP A N 1
ATOM 2403 C CA . ASP A 1 298 ? 2.846 13.156 11.664 1 93.44 298 ASP A CA 1
ATOM 2404 C C . ASP A 1 298 ? 4.219 12.992 12.305 1 93.44 298 ASP A C 1
ATOM 2406 O O . ASP A 1 298 ? 5.004 12.125 11.898 1 93.44 298 ASP A O 1
ATOM 2410 N N . ILE A 1 299 ? 4.539 13.859 13.164 1 93.12 299 ILE A N 1
ATOM 2411 C CA . ILE A 1 299 ? 5.82 13.852 13.859 1 93.12 299 ILE A CA 1
ATOM 2412 C C . ILE A 1 299 ? 5.605 13.617 15.352 1 93.12 299 ILE A C 1
ATOM 2414 O O . ILE A 1 299 ? 4.785 14.289 15.977 1 93.12 299 ILE A O 1
ATOM 2418 N N . GLY A 1 300 ? 6.289 12.656 15.883 1 91 300 GLY A N 1
ATOM 2419 C CA . GLY A 1 300 ? 6.121 12.359 17.297 1 91 300 GLY A CA 1
ATOM 2420 C C . GLY A 1 300 ? 6.965 11.188 17.766 1 91 300 GLY A C 1
ATOM 2421 O O . GLY A 1 300 ? 8.039 10.938 17.219 1 91 300 GLY A O 1
ATOM 2422 N N . GLU A 1 301 ? 6.547 10.672 18.891 1 92.12 301 GLU A N 1
ATOM 2423 C CA . GLU A 1 301 ? 7.215 9.531 19.5 1 92.12 301 GLU A CA 1
ATOM 2424 C C . GLU A 1 301 ? 6.203 8.562 20.109 1 92.12 301 GLU A C 1
ATOM 2426 O O . GLU A 1 301 ? 5.219 8.992 20.719 1 92.12 301 GLU A O 1
ATOM 2431 N N . ASP A 1 302 ? 6.453 7.32 19.922 1 91.38 302 ASP A N 1
ATOM 2432 C CA . ASP A 1 302 ? 5.602 6.289 20.516 1 91.38 302 ASP A CA 1
ATOM 2433 C C . ASP A 1 302 ? 6.387 5.008 20.781 1 91.38 302 ASP A C 1
ATOM 2435 O O . ASP A 1 302 ? 7.578 5.059 21.094 1 91.38 302 ASP A O 1
ATOM 2439 N N . VAL A 1 303 ? 5.793 3.852 20.719 1 91.56 303 VAL A N 1
ATOM 2440 C CA . VAL A 1 303 ? 6.281 2.586 21.25 1 91.56 303 VAL A CA 1
ATOM 2441 C C . VAL A 1 303 ? 7.578 2.191 20.547 1 91.56 303 VAL A C 1
ATOM 2443 O O . VAL A 1 303 ? 8.438 1.524 21.125 1 91.56 303 VAL A O 1
ATOM 2446 N N . PHE A 1 304 ? 7.797 2.584 19.312 1 94.06 304 PHE A N 1
ATOM 2447 C CA . PHE A 1 304 ? 8.969 2.158 18.562 1 94.06 304 PHE A CA 1
ATOM 2448 C C . PHE A 1 304 ? 10.016 3.266 18.516 1 94.06 304 PHE A C 1
ATOM 2450 O O . PHE A 1 304 ? 11.109 3.074 17.984 1 94.06 304 PHE A O 1
ATOM 2457 N N . GLY A 1 305 ? 9.648 4.43 19 1 93.88 305 GLY A N 1
ATOM 2458 C CA . GLY A 1 305 ? 10.555 5.562 19 1 93.88 305 GLY A CA 1
ATOM 2459 C C . GLY A 1 305 ? 10.031 6.758 18.234 1 93.88 305 GLY A C 1
ATOM 2460 O O . GLY A 1 305 ? 8.82 6.891 18.031 1 93.88 305 GLY A O 1
ATOM 2461 N N . ARG A 1 306 ? 10.945 7.637 17.875 1 95.44 306 ARG A N 1
ATOM 2462 C CA . ARG A 1 306 ? 10.57 8.859 17.172 1 95.44 306 ARG A CA 1
ATOM 2463 C C . ARG A 1 306 ? 10.242 8.578 15.719 1 95.44 306 ARG A C 1
ATOM 2465 O O . ARG A 1 306 ? 10.836 7.684 15.102 1 95.44 306 ARG A O 1
ATOM 2472 N N . PHE A 1 307 ? 9.352 9.352 15.211 1 95.19 307 PHE A N 1
ATOM 2473 C CA . PHE A 1 307 ? 8.992 9.203 13.805 1 95.19 307 PHE A CA 1
ATOM 2474 C C . PHE A 1 307 ? 8.695 10.562 13.18 1 95.19 307 PHE A C 1
ATOM 2476 O O . PHE A 1 307 ? 8.359 11.516 13.883 1 95.19 307 PHE A O 1
ATOM 2483 N N . HIS A 1 308 ? 8.914 10.664 11.938 1 95.75 308 HIS A N 1
ATOM 2484 C CA . HIS A 1 308 ? 8.562 11.781 11.062 1 95.75 308 HIS A CA 1
ATOM 2485 C C . HIS A 1 308 ? 7.945 11.281 9.758 1 95.75 308 HIS A C 1
ATOM 2487 O O . HIS A 1 308 ? 8.594 11.289 8.711 1 95.75 308 HIS A O 1
ATOM 2493 N N . GLN A 1 309 ? 6.633 10.922 9.891 1 95.81 309 GLN A N 1
ATOM 2494 C CA . GLN A 1 309 ? 5.922 10.406 8.727 1 95.81 309 GLN A CA 1
ATOM 2495 C C . GLN A 1 309 ? 5.512 11.531 7.785 1 95.81 309 GLN A C 1
ATOM 2497 O O . GLN A 1 309 ? 5.176 12.633 8.234 1 95.81 309 GLN A O 1
ATOM 2502 N N . HIS A 1 310 ? 5.613 11.297 6.555 1 96 310 HIS A N 1
ATOM 2503 C CA . HIS A 1 310 ? 5.281 12.242 5.492 1 96 310 HIS A CA 1
ATOM 2504 C C . HIS A 1 310 ? 4.73 11.523 4.266 1 96 310 HIS A C 1
ATOM 2506 O O . HIS A 1 310 ? 5.254 10.477 3.867 1 96 310 HIS A O 1
ATOM 2512 N N . SER A 1 311 ? 3.627 12.023 3.76 1 96.25 311 SER A N 1
ATOM 2513 C CA . SER A 1 311 ? 3.021 11.406 2.584 1 96.25 311 SER A CA 1
ATOM 2514 C C . SER A 1 311 ? 2.482 12.453 1.622 1 96.25 311 SER A C 1
ATOM 2516 O O . SER A 1 311 ? 2.438 13.641 1.955 1 96.25 311 SER A O 1
ATOM 2518 N N . ARG A 1 312 ? 2.195 12.094 0.436 1 96.25 312 ARG A N 1
ATOM 2519 C CA . ARG A 1 312 ? 1.56 12.883 -0.612 1 96.25 312 ARG A CA 1
ATOM 2520 C C . ARG A 1 312 ? 0.411 12.117 -1.257 1 96.25 312 ARG A C 1
ATOM 2522 O O . ARG A 1 312 ? 0.615 11.031 -1.812 1 96.25 312 ARG A O 1
ATOM 2529 N N . HIS A 1 313 ? -0.775 12.688 -1.147 1 97.12 313 HIS A N 1
ATOM 2530 C CA . HIS A 1 313 ? -1.951 12.008 -1.686 1 97.12 313 HIS A CA 1
ATOM 2531 C C . HIS A 1 313 ? -2.947 13.016 -2.262 1 97.12 313 HIS A C 1
ATOM 2533 O O . HIS A 1 313 ? -3.021 14.156 -1.802 1 97.12 313 HIS A O 1
ATOM 2539 N N . PRO A 1 314 ? -3.688 12.547 -3.342 1 98.06 314 PRO A N 1
ATOM 2540 C CA . PRO A 1 314 ? -4.926 13.281 -3.592 1 98.06 314 PRO A CA 1
ATOM 2541 C C . PRO A 1 314 ? -5.977 13.055 -2.504 1 98.06 314 PRO A C 1
ATOM 2543 O O . PRO A 1 314 ? -5.891 12.086 -1.751 1 98.06 314 PRO A O 1
ATOM 2546 N N . THR A 1 315 ? -6.84 13.961 -2.41 1 98.62 315 THR A N 1
ATOM 2547 C CA . THR A 1 315 ? -7.906 13.789 -1.432 1 98.62 315 THR A CA 1
ATOM 2548 C C . THR A 1 315 ? -8.766 12.57 -1.766 1 98.62 315 THR A C 1
ATOM 2550 O O . THR A 1 315 ? -9.133 11.805 -0.875 1 98.62 315 THR A O 1
ATOM 2553 N N . ILE A 1 316 ? -9.055 12.43 -3.049 1 98.88 316 ILE A N 1
ATOM 2554 C CA . ILE A 1 316 ? -9.812 11.289 -3.547 1 98.88 316 ILE A CA 1
ATOM 2555 C C . ILE A 1 316 ? -8.945 10.461 -4.492 1 98.88 316 ILE A C 1
ATOM 2557 O O . ILE A 1 316 ? -8.664 10.883 -5.617 1 98.88 316 ILE A O 1
ATOM 2561 N N . SER A 1 317 ? -8.547 9.352 -4.016 1 98.31 317 SER A N 1
ATOM 2562 C CA . SER A 1 317 ? -7.809 8.422 -4.867 1 98.31 317 SER A CA 1
ATOM 2563 C C . SER A 1 317 ? -8.75 7.531 -5.668 1 98.31 317 SER A C 1
ATOM 2565 O O . SER A 1 317 ? -9.781 7.09 -5.152 1 98.31 317 SER A O 1
ATOM 2567 N N . LEU A 1 318 ? -8.367 7.289 -6.879 1 97.19 318 LEU A N 1
ATOM 2568 C CA . LEU A 1 318 ? -9.195 6.488 -7.773 1 97.19 318 LEU A CA 1
ATOM 2569 C C . LEU A 1 318 ? -8.477 5.207 -8.18 1 97.19 318 LEU A C 1
ATOM 2571 O O . LEU A 1 318 ? -7.25 5.191 -8.305 1 97.19 318 LEU A O 1
ATOM 2575 N N . ASP A 1 319 ? -9.258 4.18 -8.375 1 92.94 319 ASP A N 1
ATOM 2576 C CA . ASP A 1 319 ? -8.703 2.955 -8.945 1 92.94 319 ASP A CA 1
ATOM 2577 C C . ASP A 1 319 ? -8.641 3.033 -10.469 1 92.94 319 ASP A C 1
ATOM 2579 O O . ASP A 1 319 ? -8.875 4.094 -11.047 1 92.94 319 ASP A O 1
ATOM 2583 N N . ARG A 1 320 ? -8.266 1.986 -11.109 1 89.06 320 ARG A N 1
ATOM 2584 C CA . ARG A 1 320 ? -8.031 1.968 -12.547 1 89.06 320 ARG A CA 1
ATOM 2585 C C . ARG A 1 320 ? -9.32 2.223 -13.32 1 89.06 320 ARG A C 1
ATOM 2587 O O . ARG A 1 320 ? -9.289 2.654 -14.477 1 89.06 320 ARG A O 1
ATOM 2594 N N . SER A 1 321 ? -10.461 1.937 -12.695 1 89.31 321 SER A N 1
ATOM 2595 C CA . SER A 1 321 ? -11.75 2.137 -13.352 1 89.31 321 SER A CA 1
ATOM 2596 C C . SER A 1 321 ? -12.273 3.553 -13.125 1 89.31 321 SER A C 1
ATOM 2598 O O . SER A 1 321 ? -13.312 3.93 -13.672 1 89.31 321 SER A O 1
ATOM 2600 N N . GLY A 1 322 ? -11.602 4.273 -12.297 1 93.44 322 GLY A N 1
ATOM 2601 C CA . GLY A 1 322 ? -12.023 5.637 -12.023 1 93.44 322 GLY A CA 1
ATOM 2602 C C . GLY A 1 322 ? -12.945 5.746 -10.82 1 93.44 322 GLY A C 1
ATOM 2603 O O . GLY A 1 322 ? -13.539 6.797 -10.586 1 93.44 322 GLY A O 1
ATOM 2604 N N . SER A 1 323 ? -13.047 4.691 -10.102 1 95 323 SER A N 1
ATOM 2605 C CA . SER A 1 323 ? -13.852 4.707 -8.883 1 95 323 SER A CA 1
ATOM 2606 C C . SER A 1 323 ? -13 5.02 -7.656 1 95 323 SER A C 1
ATOM 2608 O O . SER A 1 323 ? -11.836 4.633 -7.594 1 95 323 SER A O 1
ATOM 2610 N N . PRO A 1 324 ? -13.602 5.68 -6.656 1 97.81 324 PRO A N 1
ATOM 2611 C CA . PRO A 1 324 ? -12.828 5.949 -5.441 1 97.81 324 PRO A CA 1
ATOM 2612 C C . PRO A 1 324 ? -12.336 4.68 -4.758 1 97.81 324 PRO A C 1
ATOM 2614 O O . PRO A 1 324 ? -13.086 3.711 -4.621 1 97.81 324 PRO A O 1
ATOM 2617 N N . ASP A 1 325 ? -11.078 4.703 -4.41 1 96.5 325 ASP A N 1
ATOM 2618 C CA . ASP A 1 325 ? -10.555 3.533 -3.715 1 96.5 325 ASP A CA 1
ATOM 2619 C C . ASP A 1 325 ? -9.898 3.928 -2.391 1 96.5 325 ASP A C 1
ATOM 2621 O O . ASP A 1 325 ? -9.57 3.066 -1.572 1 96.5 325 ASP A O 1
ATOM 2625 N N . HIS A 1 326 ? -9.703 5.199 -2.176 1 98.44 326 HIS A N 1
ATOM 2626 C CA . HIS A 1 326 ? -9.18 5.699 -0.909 1 98.44 326 HIS A CA 1
ATOM 2627 C C . HIS A 1 326 ? -9.5 7.176 -0.721 1 98.44 326 HIS A C 1
ATOM 2629 O O . HIS A 1 326 ? -9.336 7.977 -1.646 1 98.44 326 HIS A O 1
ATOM 2635 N N . ILE A 1 327 ? -9.977 7.535 0.43 1 98.81 327 ILE A N 1
ATOM 2636 C CA . ILE A 1 327 ? -10.125 8.93 0.832 1 98.81 327 ILE A CA 1
ATOM 2637 C C . ILE A 1 327 ? -9.008 9.305 1.803 1 98.81 327 ILE A C 1
ATOM 2639 O O . ILE A 1 327 ? -8.82 8.648 2.828 1 98.81 327 ILE A O 1
ATOM 2643 N N . TYR A 1 328 ? -8.25 10.273 1.446 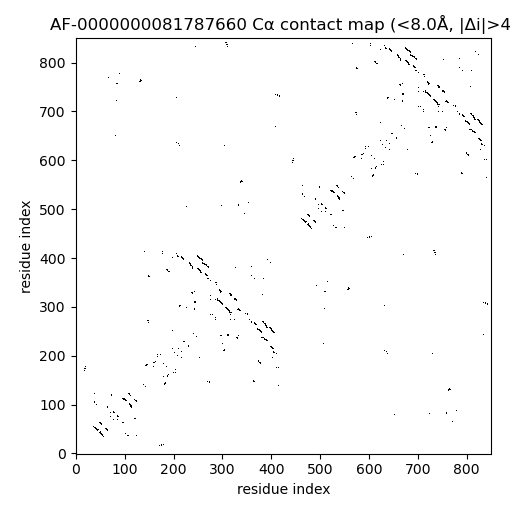1 98.38 328 TYR A N 1
ATOM 2644 C CA . TYR A 1 328 ? -7.219 10.805 2.332 1 98.38 328 TYR A CA 1
ATOM 2645 C C . TYR A 1 328 ? -7.648 12.148 2.924 1 98.38 328 TYR A C 1
ATOM 2647 O O . TYR A 1 328 ? -7.66 13.164 2.229 1 98.38 328 TYR A O 1
ATOM 2655 N N . LEU A 1 329 ? -7.969 12.055 4.176 1 96.56 329 LEU A N 1
ATOM 2656 C CA . LEU A 1 329 ? -8.477 13.258 4.828 1 96.56 329 LEU A CA 1
ATOM 2657 C C . LEU A 1 329 ? -7.887 13.406 6.227 1 96.56 329 LEU A C 1
ATOM 2659 O O . LEU A 1 329 ? -8.039 12.516 7.066 1 96.56 329 LEU A O 1
ATOM 2663 N N . SER A 1 330 ? -7.195 14.469 6.434 1 94.31 330 SER A N 1
ATOM 2664 C CA . SER A 1 330 ? -6.652 14.859 7.73 1 94.31 330 SER A CA 1
ATOM 2665 C C . SER A 1 330 ? -6.289 16.344 7.758 1 94.31 330 SER A C 1
ATOM 2667 O O . SER A 1 330 ? -5.152 16.703 7.461 1 94.31 330 SER A O 1
ATOM 2669 N N . ASP A 1 331 ? -7.188 17.125 8.156 1 89.75 331 ASP A N 1
ATOM 2670 C CA . ASP A 1 331 ? -6.898 18.562 8.219 1 89.75 331 ASP A CA 1
ATOM 2671 C C . ASP A 1 331 ? -5.836 18.859 9.273 1 89.75 331 ASP A C 1
ATOM 2673 O O . ASP A 1 331 ? -5.031 19.781 9.102 1 89.75 331 ASP A O 1
ATOM 2677 N N . HIS A 1 332 ? -5.871 18.078 10.305 1 87.69 332 HIS A N 1
ATOM 2678 C CA . HIS A 1 332 ? -4.922 18.312 11.391 1 87.69 332 HIS A CA 1
ATOM 2679 C C . HIS A 1 332 ? -3.516 17.875 10.984 1 87.69 332 HIS A C 1
ATOM 2681 O O . HIS A 1 332 ? -2.527 18.359 11.539 1 87.69 332 HIS A O 1
ATOM 2687 N N . GLY A 1 333 ? -3.432 17 10.031 1 91.06 333 GLY A N 1
ATOM 2688 C CA . GLY A 1 333 ? -2.125 16.516 9.617 1 91.06 333 GLY A CA 1
ATOM 2689 C C . GLY A 1 333 ? -1.692 17.062 8.266 1 91.06 333 GLY A C 1
ATOM 2690 O O . GLY A 1 333 ? -0.611 16.734 7.773 1 91.06 333 GLY A O 1
ATOM 2691 N N . ARG A 1 334 ? -2.482 17.891 7.656 1 94.75 334 ARG A N 1
ATOM 2692 C CA . ARG A 1 334 ? -2.164 18.422 6.336 1 94.75 334 ARG A CA 1
ATOM 2693 C C . ARG A 1 334 ? -1.096 19.5 6.434 1 94.75 334 ARG A C 1
ATOM 2695 O O . ARG A 1 334 ? -1.17 20.391 7.293 1 94.75 334 ARG A O 1
ATOM 2702 N N . MET A 1 335 ? -0.128 19.453 5.59 1 95.06 335 MET A N 1
ATOM 2703 C CA . MET A 1 335 ? 0.966 20.422 5.551 1 95.06 335 MET A CA 1
ATOM 2704 C C . MET A 1 335 ? 0.595 21.625 4.699 1 95.06 335 MET A C 1
ATOM 2706 O O . MET A 1 335 ? -0.224 21.516 3.783 1 95.06 335 MET A O 1
ATOM 2710 N N . PRO A 1 336 ? 1.223 22.766 5.043 1 95.38 336 PRO A N 1
ATOM 2711 C CA . PRO A 1 336 ? 1.031 23.922 4.176 1 95.38 336 PRO A CA 1
ATOM 2712 C C . PRO A 1 336 ? 1.66 23.75 2.797 1 95.38 336 PRO A C 1
ATOM 2714 O O . PRO A 1 336 ? 1.296 24.453 1.853 1 95.38 336 PRO A O 1
ATOM 2717 N N . MET A 1 337 ? 2.537 22.844 2.654 1 93.88 337 MET A N 1
ATOM 2718 C CA . MET A 1 337 ? 3.299 22.656 1.421 1 93.88 337 MET A CA 1
ATOM 2719 C C . MET A 1 337 ? 2.383 22.25 0.271 1 93.88 337 MET A C 1
ATOM 2721 O O . MET A 1 337 ? 1.646 21.266 0.376 1 93.88 337 MET A O 1
ATOM 2725 N N . MET A 1 338 ? 2.457 23.047 -0.742 1 94.38 338 MET A N 1
ATOM 2726 C CA . MET A 1 338 ? 1.768 22.766 -1.999 1 94.38 338 MET A CA 1
ATOM 2727 C C . MET A 1 338 ? 2.723 22.891 -3.182 1 94.38 338 MET A C 1
ATOM 2729 O O . MET A 1 338 ? 3.551 23.797 -3.225 1 94.38 338 MET A O 1
ATOM 2733 N N . ARG A 1 339 ? 2.676 21.938 -4.137 1 94.81 339 ARG A N 1
ATOM 2734 C CA . ARG A 1 339 ? 3.631 21.906 -5.238 1 94.81 339 ARG A CA 1
ATOM 2735 C C . ARG A 1 339 ? 2.91 21.859 -6.582 1 94.81 339 ARG A C 1
ATOM 2737 O O . ARG A 1 339 ? 3.287 21.094 -7.473 1 94.81 339 ARG A O 1
ATOM 2744 N N . PHE A 1 340 ? 1.97 22.562 -6.797 1 95.31 340 PHE A N 1
ATOM 2745 C CA . PHE A 1 340 ? 1.2 22.703 -8.023 1 95.31 340 PHE A CA 1
ATOM 2746 C C . PHE A 1 340 ? 1.023 24.172 -8.383 1 95.31 340 PHE A C 1
ATOM 2748 O O . PHE A 1 340 ? 1.339 25.062 -7.586 1 95.31 340 PHE A O 1
ATOM 2755 N N . PRO A 1 341 ? 0.589 24.469 -9.602 1 96.19 341 PRO A N 1
ATOM 2756 C CA . PRO A 1 341 ? 0.458 25.875 -10 1 96.19 341 PRO A CA 1
ATOM 2757 C C . PRO A 1 341 ? -0.408 26.672 -9.031 1 96.19 341 PRO A C 1
ATOM 2759 O O . PRO A 1 341 ? -1.561 26.312 -8.781 1 96.19 341 PRO A O 1
ATOM 2762 N N . VAL A 1 342 ? 0.15 27.766 -8.578 1 96.69 342 VAL A N 1
ATOM 2763 C CA . VAL A 1 342 ? -0.447 28.578 -7.52 1 96.69 342 VAL A CA 1
ATOM 2764 C C . VAL A 1 342 ? -1.831 29.062 -7.957 1 96.69 342 VAL A C 1
ATOM 2766 O O . VAL A 1 342 ? -2.738 29.188 -7.133 1 96.69 342 VAL A O 1
ATOM 2769 N N . LYS A 1 343 ? -2.07 29.188 -9.211 1 95.19 343 LYS A N 1
ATOM 2770 C CA . LYS A 1 343 ? -3.322 29.703 -9.75 1 95.19 343 LYS A CA 1
ATOM 2771 C C . LYS A 1 343 ? -4.477 28.75 -9.492 1 95.19 343 LYS A C 1
ATOM 2773 O O . LYS A 1 343 ? -5.645 29.125 -9.562 1 95.19 343 LYS A O 1
ATOM 2778 N N . GLN A 1 344 ? -4.125 27.516 -9.156 1 96.38 344 GLN A N 1
ATOM 2779 C CA . GLN A 1 344 ? -5.156 26.516 -8.938 1 96.38 344 GLN A CA 1
ATOM 2780 C C . GLN A 1 344 ? -5.574 26.453 -7.473 1 96.38 344 GLN A C 1
ATOM 2782 O O . GLN A 1 344 ? -6.535 25.766 -7.117 1 96.38 344 GLN A O 1
ATOM 2787 N N . THR A 1 345 ? -4.957 27.188 -6.633 1 97.38 345 THR A N 1
ATOM 2788 C CA . THR A 1 345 ? -5.109 27.047 -5.188 1 97.38 345 THR A CA 1
ATOM 2789 C C . THR A 1 345 ? -6.504 27.469 -4.746 1 97.38 345 THR A C 1
ATOM 2791 O O . THR A 1 345 ? -7.133 26.812 -3.922 1 97.38 345 THR A O 1
ATOM 2794 N N . GLN A 1 346 ? -6.992 28.578 -5.285 1 96.44 346 GLN A N 1
ATOM 2795 C CA . GLN A 1 346 ? -8.328 29.047 -4.914 1 96.44 346 GLN A CA 1
ATOM 2796 C C . GLN A 1 346 ? -9.391 28 -5.273 1 96.44 346 GLN A C 1
ATOM 2798 O O . GLN A 1 346 ? -10.266 27.703 -4.465 1 96.44 346 GLN A O 1
ATOM 2803 N N . LYS A 1 347 ? -9.273 27.516 -6.473 1 97.25 347 LYS A N 1
ATOM 2804 C CA . LYS A 1 347 ? -10.227 26.5 -6.91 1 97.25 347 LYS A CA 1
ATOM 2805 C C . LYS A 1 347 ? -10.125 25.234 -6.055 1 97.25 347 LYS A C 1
ATOM 2807 O O . LYS A 1 347 ? -11.141 24.594 -5.77 1 97.25 347 LYS A O 1
ATOM 2812 N N . LEU A 1 348 ? -8.953 24.859 -5.66 1 97.56 348 LEU A N 1
ATOM 2813 C CA . LEU A 1 348 ? -8.758 23.703 -4.789 1 97.56 348 LEU A CA 1
ATOM 2814 C C . LEU A 1 348 ? -9.469 23.906 -3.453 1 97.56 348 LEU A C 1
ATOM 2816 O O . LEU A 1 348 ? -10.156 23 -2.967 1 97.56 348 LEU A O 1
ATOM 2820 N N . TYR A 1 349 ? -9.297 25.078 -2.906 1 96.94 349 TYR A N 1
ATOM 2821 C CA . TYR A 1 349 ? -9.922 25.359 -1.616 1 96.94 349 TYR A CA 1
ATOM 2822 C C . TYR A 1 349 ? -11.445 25.328 -1.732 1 96.94 349 TYR A C 1
ATOM 2824 O O . TYR A 1 349 ? -12.133 24.875 -0.819 1 96.94 349 TYR A O 1
ATOM 2832 N N . GLN A 1 350 ? -11.938 25.844 -2.822 1 97.31 350 GLN A N 1
ATOM 2833 C CA . GLN A 1 350 ? -13.375 25.766 -3.062 1 97.31 350 GLN A CA 1
ATOM 2834 C C . GLN A 1 350 ? -13.836 24.312 -3.115 1 97.31 350 GLN A C 1
ATOM 2836 O O . GLN A 1 350 ? -14.875 23.969 -2.543 1 97.31 350 GLN A O 1
ATOM 2841 N N . ALA A 1 351 ? -13.062 23.516 -3.785 1 98.12 351 ALA A N 1
ATOM 2842 C CA . ALA A 1 351 ? -13.383 22.094 -3.896 1 98.12 351 ALA A CA 1
ATOM 2843 C C . ALA A 1 351 ? -13.32 21.406 -2.535 1 98.12 351 ALA A C 1
ATOM 2845 O O . ALA A 1 351 ? -14.203 20.625 -2.18 1 98.12 351 ALA A O 1
ATOM 2846 N N . LEU A 1 352 ? -12.266 21.703 -1.804 1 97.25 352 LEU A N 1
ATOM 2847 C CA . LEU A 1 352 ? -12.102 21.125 -0.469 1 97.25 352 LEU A CA 1
ATOM 2848 C C . LEU A 1 352 ? -13.266 21.516 0.434 1 97.25 352 LEU A C 1
ATOM 2850 O O . LEU A 1 352 ? -13.781 20.688 1.186 1 97.25 352 LEU A O 1
ATOM 2854 N N . LYS A 1 353 ? -13.664 22.766 0.398 1 96.5 353 LYS A N 1
ATOM 2855 C CA . LYS A 1 353 ? -14.789 23.25 1.19 1 96.5 353 LYS A CA 1
ATOM 2856 C C . LYS A 1 353 ? -16.078 22.516 0.829 1 96.5 353 LYS A C 1
ATOM 2858 O O . LYS A 1 353 ? -16.828 22.109 1.712 1 96.5 353 LYS A O 1
ATOM 2863 N N . LYS A 1 354 ? -16.312 22.453 -0.413 1 97.31 354 LYS A N 1
ATOM 2864 C CA . LYS A 1 354 ? -17.516 21.766 -0.857 1 97.31 354 LYS A CA 1
ATOM 2865 C C . LYS A 1 354 ? -17.547 20.328 -0.366 1 97.31 354 LYS A C 1
ATOM 2867 O O . LYS A 1 354 ? -18.562 19.859 0.166 1 97.31 354 LYS A O 1
ATOM 2872 N N . PHE A 1 355 ? -16.469 19.609 -0.572 1 98.06 355 PHE A N 1
ATOM 2873 C CA . PHE A 1 355 ? -16.375 18.234 -0.111 1 98.06 355 PHE A CA 1
ATOM 2874 C C . PHE A 1 355 ? -16.562 18.156 1.399 1 98.06 355 PHE A C 1
ATOM 2876 O O . PHE A 1 355 ? -17.297 17.281 1.894 1 98.06 355 PHE A O 1
ATOM 2883 N N . SER A 1 356 ? -15.914 19.031 2.096 1 96.88 356 SER A N 1
ATOM 2884 C CA . SER A 1 356 ? -16.047 19.094 3.547 1 96.88 356 SER A CA 1
ATOM 2885 C C . SER A 1 356 ? -17.5 19.297 3.963 1 96.88 356 SER A C 1
ATOM 2887 O O . SER A 1 356 ? -18 18.609 4.852 1 96.88 356 SER A O 1
ATOM 2889 N N . ASN A 1 357 ? -18.125 20.203 3.32 1 96.88 357 ASN A N 1
ATOM 2890 C CA . ASN A 1 357 ? -19.531 20.453 3.613 1 96.88 357 ASN A CA 1
ATOM 2891 C C . ASN A 1 357 ? -20.375 19.188 3.383 1 96.88 357 ASN A C 1
ATOM 2893 O O . ASN A 1 357 ? -21.297 18.906 4.148 1 96.88 357 ASN A O 1
ATOM 2897 N N . MET A 1 358 ? -20.047 18.5 2.406 1 97.69 358 MET A N 1
ATOM 2898 C CA . MET A 1 358 ? -20.828 17.328 2.041 1 97.69 358 MET A CA 1
ATOM 2899 C C . MET A 1 358 ? -20.641 16.219 3.062 1 97.69 358 MET A C 1
ATOM 2901 O O . MET A 1 358 ? -21.609 15.617 3.523 1 97.69 358 MET A O 1
ATOM 2905 N N . TYR A 1 359 ? -19.359 15.891 3.471 1 97.25 359 TYR A N 1
ATOM 2906 C CA . TYR A 1 359 ? -19.188 14.766 4.375 1 97.25 359 TYR A CA 1
ATOM 2907 C C . TYR A 1 359 ? -19.516 15.156 5.812 1 97.25 359 TYR A C 1
ATOM 2909 O O . TYR A 1 359 ? -19.578 14.297 6.695 1 97.25 359 TYR A O 1
ATOM 2917 N N . HIS A 1 360 ? -19.812 16.453 6.051 1 95.94 360 HIS A N 1
ATOM 2918 C CA . HIS A 1 360 ? -20.312 16.891 7.352 1 95.94 360 HIS A CA 1
ATOM 2919 C C . HIS A 1 360 ? -21.828 17.031 7.344 1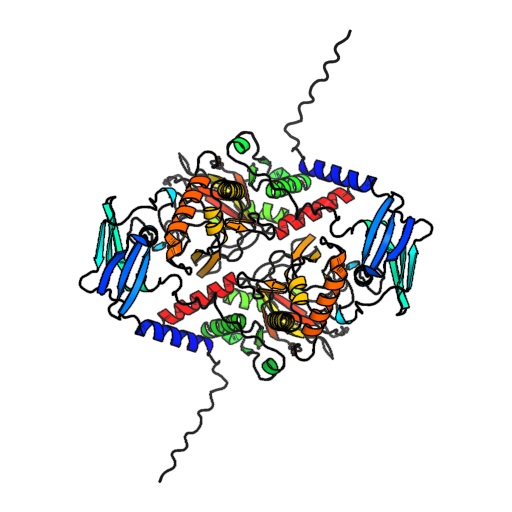 95.94 360 HIS A C 1
ATOM 2921 O O . HIS A 1 360 ? -22.438 17.266 8.391 1 95.94 360 HIS A O 1
ATOM 2927 N N . HIS A 1 361 ? -22.391 17 6.203 1 95.81 361 HIS A N 1
ATOM 2928 C CA . HIS A 1 361 ? -23.828 17.219 6.121 1 95.81 361 HIS A CA 1
ATOM 2929 C C . HIS A 1 361 ? -24.594 16.188 6.957 1 95.81 361 HIS A C 1
ATOM 2931 O O . HIS A 1 361 ? -24.266 15 6.934 1 95.81 361 HIS A O 1
ATOM 2937 N N . PRO A 1 362 ? -25.641 16.609 7.602 1 94.56 362 PRO A N 1
ATOM 2938 C CA . PRO A 1 362 ? -26.375 15.719 8.508 1 94.56 362 PRO A CA 1
ATOM 2939 C C . PRO A 1 362 ? -26.938 14.5 7.801 1 94.56 362 PRO A C 1
ATOM 2941 O O . PRO A 1 362 ? -27.109 13.445 8.414 1 94.56 362 PRO A O 1
ATOM 2944 N N . ASN A 1 363 ? -27.188 14.594 6.531 1 95.44 363 ASN A N 1
ATOM 2945 C CA . ASN A 1 363 ? -27.719 13.461 5.77 1 95.44 363 ASN A CA 1
ATOM 2946 C C . ASN A 1 363 ? -26.672 12.375 5.574 1 95.44 363 ASN A C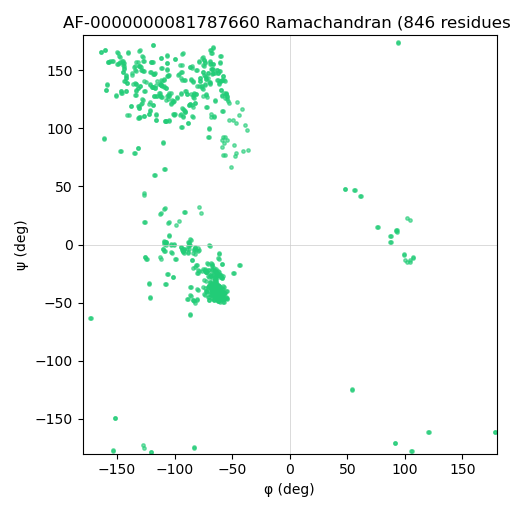 1
ATOM 2948 O O . ASN A 1 363 ? -27 11.242 5.227 1 95.44 363 ASN A O 1
ATOM 2952 N N . ASN A 1 364 ? -25.406 12.727 5.797 1 96.69 364 ASN A N 1
ATOM 2953 C CA . ASN A 1 364 ? -24.344 11.781 5.504 1 96.69 364 ASN A CA 1
ATOM 2954 C C . ASN A 1 364 ? -23.641 11.312 6.777 1 96.69 364 ASN A C 1
ATOM 2956 O O . ASN A 1 364 ? -22.891 10.336 6.758 1 96.69 364 ASN A O 1
ATOM 2960 N N . VAL A 1 365 ? -23.922 11.961 7.871 1 95.94 365 VAL A N 1
ATOM 2961 C CA . VAL A 1 365 ? -23.172 11.68 9.086 1 95.94 365 VAL A CA 1
ATOM 2962 C C . VAL A 1 365 ? -23.969 10.766 10 1 95.94 365 VAL A C 1
ATOM 2964 O O . VAL A 1 365 ? -25.016 11.164 10.523 1 95.94 365 VAL A O 1
ATOM 2967 N N . PHE A 1 366 ? -23.5 9.586 10.148 1 93.69 366 PHE A N 1
ATOM 2968 C CA . PHE A 1 366 ? -24.031 8.664 11.148 1 93.69 366 PHE A CA 1
ATOM 2969 C C . PHE A 1 366 ? -23.344 8.867 12.492 1 93.69 366 PHE A C 1
ATOM 2971 O O . PHE A 1 366 ? -22.125 8.75 12.602 1 93.69 366 PHE A O 1
ATOM 2978 N N . SER A 1 367 ? -24.109 9.195 13.547 1 92.69 367 SER A N 1
ATOM 2979 C CA . SER A 1 367 ? -23.578 9.469 14.883 1 92.69 367 SER A CA 1
ATOM 2980 C C . SER A 1 367 ? -23.891 8.336 15.844 1 92.69 367 SER A C 1
ATOM 2982 O O . SER A 1 367 ? -25.016 7.832 15.875 1 92.69 367 SER A O 1
ATOM 2984 N N . TYR A 1 368 ? -22.859 7.957 16.594 1 92 368 TYR A N 1
ATOM 2985 C CA . TYR A 1 368 ? -23.062 6.879 17.562 1 92 368 TYR A CA 1
ATOM 2986 C C . TYR A 1 368 ? -22.125 7.035 18.75 1 92 368 TYR A C 1
ATOM 2988 O O . TYR A 1 368 ? -20.906 7.195 18.578 1 92 368 TYR A O 1
ATOM 2996 N N . LYS A 1 369 ? -22.688 6.996 19.922 1 93.44 369 LYS A N 1
ATOM 2997 C CA . LYS A 1 369 ? -21.875 6.961 21.125 1 93.44 369 LYS A CA 1
ATOM 2998 C C . LYS A 1 369 ? -21.625 5.523 21.578 1 93.44 369 LYS A C 1
ATOM 3000 O O . LYS A 1 369 ? -22.547 4.844 22.047 1 93.44 369 LYS A O 1
ATOM 3005 N N . LEU A 1 370 ? -20.391 5.141 21.422 1 93.94 370 LEU A N 1
ATOM 3006 C CA . LEU A 1 370 ? -20.047 3.762 21.75 1 93.94 370 LEU A CA 1
ATOM 3007 C C . LEU A 1 370 ? -20.297 3.455 23.219 1 93.94 370 LEU A C 1
ATOM 3009 O O . LEU A 1 370 ? -20.062 4.297 24.078 1 93.94 370 LEU A O 1
ATOM 3013 N N . LYS A 1 371 ? -20.828 2.312 23.438 1 94.94 371 LYS A N 1
ATOM 3014 C CA . LYS A 1 371 ? -20.953 1.801 24.797 1 94.94 371 LYS A CA 1
ATOM 3015 C C . LYS A 1 371 ? -19.766 0.92 25.172 1 94.94 371 LYS A C 1
ATOM 3017 O O . LYS A 1 371 ? -19.094 0.364 24.297 1 94.94 371 LYS A O 1
ATOM 3022 N N . GLU A 1 372 ? -19.547 0.873 26.484 1 95.75 372 GLU A N 1
ATOM 3023 C CA . GLU A 1 372 ? -18.469 -0.005 26.938 1 95.75 372 GLU A CA 1
ATOM 3024 C C . GLU A 1 372 ? -18.688 -1.434 26.453 1 95.75 372 GLU A C 1
ATOM 3026 O O . GLU A 1 372 ? -19.781 -1.987 26.578 1 95.75 372 GLU A O 1
ATOM 3031 N N . GLY A 1 373 ? -17.625 -1.927 25.781 1 97.38 373 GLY A N 1
ATOM 3032 C CA . GLY A 1 373 ? -17.703 -3.264 25.219 1 97.38 373 GLY A CA 1
ATOM 3033 C C . GLY A 1 373 ? -18 -3.264 23.719 1 97.38 373 GLY A C 1
ATOM 3034 O O . GLY A 1 373 ? -17.844 -4.289 23.062 1 97.38 373 GLY A O 1
ATOM 3035 N N . ASP A 1 374 ? -18.406 -2.123 23.219 1 97.38 374 ASP A N 1
ATOM 3036 C CA . ASP A 1 374 ? -18.625 -1.99 21.781 1 97.38 374 ASP A CA 1
ATOM 3037 C C . ASP A 1 374 ? -17.297 -1.957 21.031 1 97.38 374 ASP A C 1
ATOM 3039 O O . ASP A 1 374 ? -16.312 -1.409 21.516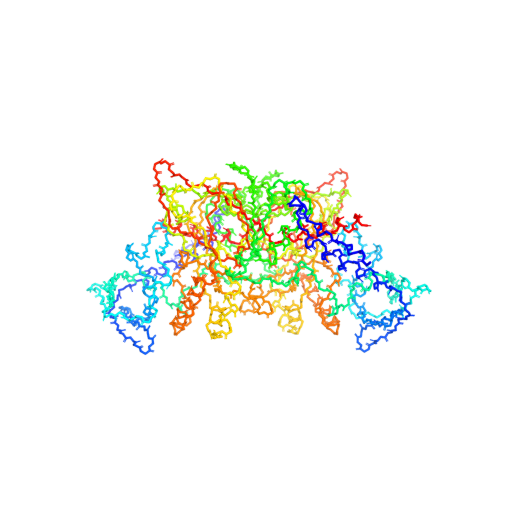 1 97.38 374 ASP A O 1
ATOM 3043 N N . ILE A 1 375 ? -17.266 -2.588 19.859 1 98.5 375 ILE A N 1
ATOM 3044 C CA . ILE A 1 375 ? -16.156 -2.453 18.922 1 98.5 375 ILE A CA 1
ATOM 3045 C C . ILE A 1 375 ? -16.688 -2.033 17.562 1 98.5 375 ILE A C 1
ATOM 3047 O O . ILE A 1 375 ? -17.406 -2.795 16.891 1 98.5 375 ILE A O 1
ATOM 3051 N N . MET A 1 376 ? -16.391 -0.827 17.203 1 97.88 376 MET A N 1
ATOM 3052 C CA . MET A 1 376 ? -16.719 -0.397 15.844 1 97.88 376 MET A CA 1
ATOM 3053 C C . MET A 1 376 ? -15.633 -0.817 14.867 1 97.88 376 MET A C 1
ATOM 3055 O O . MET A 1 376 ? -14.453 -0.583 15.109 1 97.88 376 MET A O 1
ATOM 3059 N N . THR A 1 377 ? -15.977 -1.498 13.797 1 98.5 377 THR A N 1
ATOM 3060 C CA . THR A 1 377 ? -15.047 -1.881 12.742 1 98.5 377 THR A CA 1
ATOM 3061 C C . THR A 1 377 ? -15.438 -1.231 11.422 1 98.5 377 THR A C 1
ATOM 3063 O O . THR A 1 377 ? -16.609 -1.178 11.07 1 98.5 377 THR A O 1
ATOM 3066 N N . PHE A 1 378 ? -14.477 -0.697 10.727 1 98.44 378 PHE A N 1
ATOM 3067 C CA . PHE A 1 378 ? -14.844 -0.034 9.477 1 98.44 378 PHE A CA 1
ATOM 3068 C C . PHE A 1 378 ? -13.648 0.053 8.539 1 98.44 378 PHE A C 1
ATOM 3070 O O . PHE A 1 378 ? -12.5 -0.125 8.969 1 98.44 378 PHE A O 1
ATOM 3077 N N . ASP A 1 379 ? -13.906 0.185 7.25 1 98.56 379 ASP A N 1
ATOM 3078 C CA . ASP A 1 379 ? -12.906 0.402 6.211 1 98.56 379 ASP A CA 1
ATOM 3079 C C . ASP A 1 379 ? -12.227 1.758 6.383 1 98.56 379 ASP A C 1
ATOM 3081 O O . ASP A 1 379 ? -12.82 2.799 6.09 1 98.56 379 ASP A O 1
ATOM 3085 N N . ASN A 1 380 ? -10.977 1.737 6.77 1 98.5 380 ASN A N 1
ATOM 3086 C CA . ASN A 1 380 ? -10.211 2.936 7.082 1 98.5 380 ASN A CA 1
ATOM 3087 C C . ASN A 1 380 ? -9.961 3.787 5.84 1 98.5 380 ASN A C 1
ATOM 3089 O O . ASN A 1 380 ? -9.672 4.98 5.945 1 98.5 380 ASN A O 1
ATOM 3093 N N . ARG A 1 381 ? -10.039 3.209 4.699 1 98.38 381 ARG A N 1
ATOM 3094 C CA . ARG A 1 381 ? -9.75 3.916 3.459 1 98.38 381 ARG A CA 1
ATOM 3095 C C . ARG A 1 381 ? -11.016 4.512 2.855 1 98.38 381 ARG A C 1
ATOM 3097 O O . ARG A 1 381 ? -10.953 5.273 1.887 1 98.38 381 ARG A O 1
ATOM 3104 N N . ARG A 1 382 ? -12.094 4.227 3.426 1 98.56 382 ARG A N 1
ATOM 3105 C CA . ARG A 1 382 ? -13.391 4.598 2.871 1 98.56 382 ARG A CA 1
ATOM 3106 C C . ARG A 1 382 ? -14.172 5.473 3.846 1 98.56 382 ARG A C 1
ATOM 3108 O O . ARG A 1 382 ? -14.664 6.539 3.471 1 98.56 382 ARG A O 1
ATOM 3115 N N . VAL A 1 383 ? -14.188 5.047 5.086 1 98.62 383 VAL A N 1
ATOM 3116 C CA . VAL A 1 383 ? -15.086 5.66 6.055 1 98.62 383 VAL A CA 1
ATOM 3117 C C . VAL A 1 383 ? -14.391 6.82 6.758 1 98.62 383 VAL A C 1
ATOM 3119 O O . VAL A 1 383 ? -13.391 6.617 7.461 1 98.62 383 VAL A O 1
ATOM 3122 N N . ILE A 1 384 ? -14.906 7.957 6.531 1 98.38 384 ILE A N 1
ATOM 3123 C CA . ILE A 1 384 ? -14.477 9.148 7.266 1 98.38 384 ILE A CA 1
ATOM 3124 C C . ILE A 1 384 ? -15.07 9.125 8.672 1 98.38 384 ILE A C 1
ATOM 3126 O O . ILE A 1 384 ? -16.234 8.789 8.852 1 98.38 384 ILE A O 1
ATOM 3130 N N . HIS A 1 385 ? -14.227 9.469 9.633 1 97.31 385 HIS A N 1
ATOM 3131 C CA . HIS A 1 385 ? -14.766 9.422 10.984 1 97.31 385 HIS A CA 1
ATOM 3132 C C . HIS A 1 385 ? -14.195 10.539 11.844 1 97.31 385 HIS A C 1
ATOM 3134 O O . HIS A 1 385 ? -13.188 11.156 11.484 1 97.31 385 HIS A O 1
ATOM 3140 N N . GLY A 1 386 ? -14.891 10.891 12.836 1 93.75 386 GLY A N 1
ATOM 3141 C CA . GLY A 1 386 ? -14.531 11.898 13.82 1 93.75 386 GLY A CA 1
ATOM 3142 C C . GLY A 1 386 ? -15.188 11.68 15.164 1 93.75 386 GLY A C 1
ATOM 3143 O O . GLY A 1 386 ? -15.773 10.617 15.414 1 93.75 386 GLY A O 1
ATOM 3144 N N . ARG A 1 387 ? -14.914 12.617 16.047 1 89.44 387 ARG A N 1
ATOM 3145 C CA . ARG A 1 387 ? -15.477 12.516 17.391 1 89.44 387 ARG A CA 1
ATOM 3146 C C . ARG A 1 387 ? -15.852 13.883 17.938 1 89.44 387 ARG A C 1
ATOM 3148 O O . ARG A 1 387 ? -15.117 14.859 17.75 1 89.44 387 ARG A O 1
ATOM 3155 N N . GLY A 1 388 ? -16.938 13.891 18.594 1 85.44 388 GLY A N 1
ATOM 3156 C CA . GLY A 1 388 ? -17.312 15.109 19.297 1 85.44 388 GLY A CA 1
ATOM 3157 C C . GLY A 1 388 ? -16.5 15.344 20.562 1 85.44 388 GLY A C 1
ATOM 3158 O O . GLY A 1 388 ? -15.922 14.406 21.109 1 85.44 388 GLY A O 1
ATOM 3159 N N . ALA A 1 389 ? -16.484 16.609 20.969 1 79.5 389 ALA A N 1
ATOM 3160 C CA . ALA A 1 389 ? -15.781 16.953 22.188 1 79.5 389 ALA A CA 1
ATOM 3161 C C . ALA A 1 389 ? -16.469 16.328 23.406 1 79.5 389 ALA A C 1
ATOM 3163 O O . ALA A 1 389 ? -17.672 16.047 23.375 1 79.5 389 ALA A O 1
ATOM 3164 N N . PHE A 1 390 ? -15.672 16.062 24.422 1 79.31 390 PHE A N 1
ATOM 3165 C CA . PHE A 1 390 ? -16.219 15.562 25.688 1 79.31 390 PHE A CA 1
ATOM 3166 C C . PHE A 1 390 ? -15.422 16.094 26.875 1 79.31 390 PHE A C 1
ATOM 3168 O O . PHE A 1 390 ? -14.305 16.594 26.703 1 79.31 390 PHE A O 1
ATOM 3175 N N . GLU A 1 391 ? -16.016 16.094 27.953 1 76.62 391 GLU A N 1
ATOM 3176 C CA . GLU A 1 391 ? -15.367 16.609 29.156 1 76.62 391 GLU A CA 1
ATOM 3177 C C . GLU A 1 391 ? -14.773 15.484 29.984 1 76.62 391 GLU A C 1
ATOM 3179 O O . GLU A 1 391 ? -15.391 14.422 30.141 1 76.62 391 GLU A O 1
ATOM 3184 N N . VAL A 1 392 ? -13.531 15.703 30.25 1 70.31 392 VAL A N 1
ATOM 3185 C CA . VAL A 1 392 ? -12.891 14.766 31.156 1 70.31 392 VAL A CA 1
ATOM 3186 C C . VAL A 1 392 ? -12.977 15.305 32.594 1 70.31 392 VAL A C 1
ATOM 3188 O O . VAL A 1 392 ? -12.648 16.469 32.844 1 70.31 392 VAL A O 1
ATOM 3191 N N . THR A 1 393 ? -13.633 14.586 33.375 1 70.31 393 THR A N 1
ATOM 3192 C CA . THR A 1 393 ? -13.711 14.945 34.812 1 70.31 393 THR A CA 1
ATOM 3193 C C . THR A 1 393 ? -12.867 14 35.656 1 70.31 393 THR A C 1
ATOM 3195 O O . THR A 1 393 ? -12.312 13.023 35.125 1 70.31 393 THR A O 1
ATOM 3198 N N . SER A 1 394 ? -12.578 14.422 36.844 1 65.88 394 SER A N 1
ATOM 3199 C CA . SER A 1 394 ? -11.82 13.594 37.781 1 65.88 394 SER A CA 1
ATOM 3200 C C . SER A 1 394 ? -12.398 12.188 37.875 1 65.88 394 SER A C 1
ATOM 3202 O O . SER A 1 394 ? -11.68 11.234 38.188 1 65.88 394 SER A O 1
ATOM 3204 N N . SER A 1 395 ? -13.547 12.062 37.594 1 64.69 395 SER A N 1
ATOM 3205 C CA . SER A 1 395 ? -14.219 10.781 37.781 1 64.69 395 SER A CA 1
ATOM 3206 C C . SER A 1 395 ? -14.5 10.102 36.438 1 64.69 395 SER A C 1
ATOM 3208 O O . SER A 1 395 ? -14.992 8.969 36.406 1 64.69 395 SER A O 1
ATOM 3210 N N . SER A 1 396 ? -14.203 10.828 35.375 1 69.69 396 SER A N 1
ATOM 3211 C CA . SER A 1 396 ? -14.594 10.227 34.125 1 69.69 396 SER A CA 1
ATOM 3212 C C . SER A 1 396 ? -13.422 10.195 33.125 1 69.69 396 SER A C 1
ATOM 3214 O O . SER A 1 396 ? -12.734 11.195 32.969 1 69.69 396 SER A O 1
ATOM 3216 N N . SER A 1 397 ? -13.094 8.945 32.719 1 77.81 397 SER A N 1
ATOM 3217 C CA . SER A 1 397 ? -12.047 8.727 31.719 1 77.81 397 SER A CA 1
ATOM 3218 C C . SER A 1 397 ? -12.586 8.008 30.484 1 77.81 397 SER A C 1
ATOM 3220 O O . SER A 1 397 ? -13.672 7.426 30.531 1 77.81 397 SER A O 1
ATOM 3222 N N . ARG A 1 398 ? -12.031 8.297 29.422 1 86.25 398 ARG A N 1
ATOM 3223 C CA . ARG A 1 398 ? -12.328 7.566 28.188 1 86.25 398 ARG A CA 1
ATOM 3224 C C . ARG A 1 398 ? -11.125 6.746 27.734 1 86.25 398 ARG A C 1
ATOM 3226 O O . ARG A 1 398 ? -10.008 7.254 27.688 1 86.25 398 ARG A O 1
ATOM 3233 N N . HIS A 1 399 ? -11.383 5.457 27.516 1 91.38 399 HIS A N 1
ATOM 3234 C CA . HIS A 1 399 ? -10.328 4.539 27.109 1 91.38 399 HIS A CA 1
ATOM 3235 C C . HIS A 1 399 ? -10.75 3.717 25.906 1 91.38 399 HIS A C 1
ATOM 3237 O O . HIS A 1 399 ? -11.633 2.861 26 1 91.38 399 HIS A O 1
ATOM 3243 N N . LEU A 1 400 ? -10.125 4.02 24.797 1 94.06 400 LEU A N 1
ATOM 3244 C CA . LEU A 1 400 ? -10.359 3.258 23.578 1 94.06 400 LEU A CA 1
ATOM 3245 C C . LEU A 1 400 ? -9.117 2.477 23.172 1 94.06 400 LEU A C 1
ATOM 3247 O O . LEU A 1 400 ? -7.996 2.98 23.297 1 94.06 400 LEU A O 1
ATOM 3251 N N . GLU A 1 401 ? -9.289 1.29 22.766 1 96.94 401 GLU A N 1
ATOM 3252 C CA . GLU A 1 401 ? -8.234 0.503 22.141 1 96.94 401 GLU A CA 1
ATOM 3253 C C . GLU A 1 401 ? -8.453 0.408 20.625 1 96.94 401 GLU A C 1
ATOM 3255 O O . GLU A 1 401 ? -9.539 0.061 20.172 1 96.94 401 GLU A O 1
ATOM 3260 N N . THR A 1 402 ? -7.445 0.736 19.891 1 97.06 402 THR A N 1
ATOM 3261 C CA . THR A 1 402 ? -7.574 0.724 18.438 1 97.06 402 THR A CA 1
ATOM 3262 C C . THR A 1 402 ? -6.602 -0.274 17.812 1 97.06 402 THR A C 1
ATOM 3264 O O . THR A 1 402 ? -5.555 -0.573 18.391 1 97.06 402 THR A O 1
ATOM 3267 N N . GLY A 1 403 ? -6.957 -0.9 16.734 1 98.06 403 GLY A N 1
ATOM 3268 C CA . GLY A 1 403 ? -6.133 -1.778 15.922 1 98.06 403 GLY A CA 1
ATOM 3269 C C . GLY A 1 403 ? -6.52 -1.766 14.453 1 98.06 403 GLY A C 1
ATOM 3270 O O . GLY A 1 403 ? -7.586 -1.259 14.094 1 98.06 403 GLY A O 1
ATOM 3271 N N . TYR A 1 404 ? -5.582 -2.322 13.648 1 98.56 404 TYR A N 1
ATOM 3272 C CA . TYR A 1 404 ? -5.809 -2.246 12.203 1 98.56 404 TYR A CA 1
ATOM 3273 C C . TYR A 1 404 ? -5.664 -3.619 11.562 1 98.56 404 TYR A C 1
ATOM 3275 O O . TYR A 1 404 ? -4.945 -4.48 12.07 1 98.56 404 TYR A O 1
ATOM 3283 N N . LEU A 1 405 ? -6.383 -3.801 10.508 1 98.06 405 LEU A N 1
ATOM 3284 C CA . LEU A 1 405 ? -6.266 -4.945 9.609 1 98.06 405 LEU A CA 1
ATOM 3285 C C . LEU A 1 405 ? -5.926 -4.496 8.195 1 98.06 405 LEU A C 1
ATOM 3287 O O . LEU A 1 405 ? -6.098 -3.322 7.855 1 98.06 405 LEU A O 1
ATOM 3291 N N . GLU A 1 406 ? -5.344 -5.422 7.461 1 97.44 406 GLU A N 1
ATOM 3292 C CA . GLU A 1 406 ? -5.125 -5.184 6.035 1 97.44 406 GLU A CA 1
ATOM 3293 C C . GLU A 1 406 ? -6.109 -5.977 5.184 1 97.44 406 GLU A C 1
ATOM 3295 O O . GLU A 1 406 ? -6.461 -7.109 5.523 1 97.44 406 GLU A O 1
ATOM 3300 N N . TRP A 1 407 ? -6.484 -5.387 4.105 1 96.75 407 TRP A N 1
ATOM 3301 C CA . TRP A 1 407 ? -7.461 -6.039 3.24 1 96.75 407 TRP A CA 1
ATOM 3302 C C . TRP A 1 407 ? -6.895 -7.328 2.652 1 96.75 407 TRP A C 1
ATOM 3304 O O . TRP A 1 407 ? -7.637 -8.281 2.41 1 96.75 407 TRP A O 1
ATOM 3314 N N . ASP A 1 408 ? -5.594 -7.426 2.447 1 96.69 408 ASP A N 1
ATOM 3315 C CA . ASP A 1 408 ? -4.988 -8.672 1.984 1 96.69 408 ASP A CA 1
ATOM 3316 C C . ASP A 1 408 ? -5.348 -9.836 2.91 1 96.69 408 ASP A C 1
ATOM 3318 O O . ASP A 1 408 ? -5.762 -10.898 2.449 1 96.69 408 ASP A O 1
ATOM 3322 N N . GLU A 1 409 ? -5.219 -9.578 4.164 1 97.12 409 GLU A N 1
ATOM 3323 C CA . GLU A 1 409 ? -5.484 -10.625 5.145 1 97.12 409 GLU A CA 1
ATOM 3324 C C . GLU A 1 409 ? -6.98 -10.891 5.281 1 97.12 409 GLU A C 1
ATOM 3326 O O . GLU A 1 409 ? -7.398 -12.031 5.488 1 97.12 409 GLU A O 1
ATOM 3331 N N . ILE A 1 410 ? -7.742 -9.836 5.203 1 97.56 410 ILE A N 1
ATOM 3332 C CA . ILE A 1 410 ? -9.195 -9.992 5.27 1 97.56 410 ILE A CA 1
ATOM 3333 C C . ILE A 1 410 ? -9.68 -10.836 4.098 1 97.56 410 ILE A C 1
ATOM 3335 O O . ILE A 1 410 ? -10.414 -11.805 4.285 1 97.56 410 ILE A O 1
ATOM 3339 N N . ASP A 1 411 ? -9.25 -10.539 2.949 1 97 411 ASP A N 1
ATOM 3340 C CA . ASP A 1 411 ? -9.648 -11.266 1.751 1 97 411 ASP A CA 1
ATOM 3341 C C . ASP A 1 411 ? -9.141 -12.711 1.789 1 97 411 ASP A C 1
ATOM 3343 O O . ASP A 1 411 ? -9.836 -13.625 1.344 1 97 411 ASP A O 1
ATOM 3347 N N . SER A 1 412 ? -7.91 -12.836 2.232 1 97.19 412 SER A N 1
ATOM 3348 C CA . SER A 1 412 ? -7.371 -14.18 2.4 1 97.19 412 SER A CA 1
ATOM 3349 C C . SER A 1 412 ? -8.273 -15.031 3.293 1 97.19 412 SER A C 1
ATOM 3351 O O . SER A 1 412 ? -8.586 -16.172 2.955 1 97.19 412 SER A O 1
ATOM 3353 N N . ARG A 1 413 ? -8.672 -14.477 4.375 1 97.69 413 ARG A N 1
ATOM 3354 C CA . ARG A 1 413 ? -9.539 -15.203 5.305 1 97.69 413 ARG A CA 1
ATOM 3355 C C . ARG A 1 413 ? -10.875 -15.547 4.652 1 97.69 413 ARG A C 1
ATOM 3357 O O . ARG A 1 413 ? -11.383 -16.656 4.824 1 97.69 413 ARG A O 1
ATOM 3364 N N . LEU A 1 414 ? -11.453 -14.641 3.924 1 96.75 414 LEU A N 1
ATOM 3365 C CA . LEU A 1 414 ? -12.703 -14.883 3.213 1 96.75 414 LEU A CA 1
ATOM 3366 C C . LEU A 1 414 ? -12.555 -16.047 2.242 1 96.75 414 LEU A C 1
ATOM 3368 O O . LEU A 1 414 ? -13.414 -16.938 2.197 1 96.75 414 LEU A O 1
ATOM 3372 N N . ARG A 1 415 ? -11.5 -16.062 1.521 1 95.19 415 ARG A N 1
ATOM 3373 C CA . ARG A 1 415 ? -11.273 -17.141 0.554 1 95.19 415 ARG A CA 1
ATOM 3374 C C . ARG A 1 415 ? -11.117 -18.484 1.253 1 95.19 415 ARG A C 1
ATOM 3376 O O . ARG A 1 415 ? -11.625 -19.5 0.772 1 95.19 415 ARG A O 1
ATOM 3383 N N . LEU A 1 416 ? -10.438 -18.469 2.35 1 96.5 416 LEU A N 1
ATOM 3384 C CA . LEU A 1 416 ? -10.273 -19.703 3.117 1 96.5 416 LEU A CA 1
ATOM 3385 C C . LEU A 1 416 ? -11.617 -20.219 3.621 1 96.5 416 LEU A C 1
ATOM 3387 O O . LEU A 1 416 ? -11.891 -21.422 3.553 1 96.5 416 LEU A O 1
ATOM 3391 N N . LEU A 1 417 ? -12.391 -19.312 4.102 1 95.94 417 LEU A N 1
ATOM 3392 C CA . LEU A 1 417 ? -13.695 -19.703 4.621 1 95.94 417 LEU A CA 1
ATOM 3393 C C . LEU A 1 417 ? -14.602 -20.219 3.504 1 95.94 417 LEU A C 1
ATOM 3395 O O . LEU A 1 417 ? -15.328 -21.188 3.688 1 95.94 417 LEU A O 1
ATOM 3399 N N . GLN A 1 418 ? -14.562 -19.578 2.428 1 92.75 418 GLN A N 1
ATOM 3400 C CA . GLN A 1 418 ? -15.336 -20.047 1.281 1 92.75 418 GLN A CA 1
ATOM 3401 C C . GLN A 1 418 ? -14.953 -21.469 0.898 1 92.75 418 GLN A C 1
ATOM 3403 O O . GLN A 1 418 ? -15.82 -22.312 0.66 1 92.75 418 GLN A O 1
ATOM 3408 N N . ARG A 1 419 ? -13.695 -21.703 0.829 1 91.75 419 ARG A N 1
ATOM 3409 C CA . ARG A 1 419 ? -13.227 -23.047 0.512 1 91.75 419 ARG A CA 1
ATOM 3410 C C . ARG A 1 419 ? -13.695 -24.047 1.555 1 91.75 419 ARG A C 1
ATOM 3412 O O . ARG A 1 419 ? -14.102 -25.156 1.212 1 91.75 419 ARG A O 1
ATOM 3419 N N . GLN A 1 420 ? -13.594 -23.672 2.75 1 92.81 420 GLN A N 1
ATOM 3420 C CA . GLN A 1 420 ? -14.039 -24.516 3.848 1 92.81 420 GLN A CA 1
ATOM 3421 C C . GLN A 1 420 ? -15.523 -24.859 3.705 1 92.81 420 GLN A C 1
ATOM 3423 O O . GLN A 1 420 ? -15.906 -26.031 3.867 1 92.81 420 GLN A O 1
ATOM 3428 N N . PHE A 1 421 ? -16.281 -23.859 3.4 1 90.94 421 PHE A N 1
ATOM 3429 C CA . PHE A 1 421 ? -17.719 -24.062 3.277 1 90.94 421 PHE A CA 1
ATOM 3430 C C . PHE A 1 421 ? -18.031 -24.938 2.066 1 90.94 421 PHE A C 1
ATOM 3432 O O . PHE A 1 421 ? -18.969 -25.75 2.104 1 90.94 421 PHE A O 1
ATOM 3439 N N . MET A 1 422 ? -17.312 -24.781 1.049 1 86.88 422 MET A N 1
ATOM 3440 C CA . MET A 1 422 ? -17.5 -25.594 -0.15 1 86.88 422 MET A CA 1
ATOM 3441 C C . MET A 1 422 ? -17.172 -27.062 0.136 1 86.88 422 MET A C 1
ATOM 3443 O O . MET A 1 422 ? -17.875 -27.953 -0.341 1 86.88 422 MET A O 1
ATOM 3447 N N . GLU A 1 423 ? -16.125 -27.281 0.846 1 86.25 423 GLU A N 1
ATOM 3448 C CA . GLU A 1 423 ? -15.719 -28.656 1.172 1 86.25 423 GLU A CA 1
ATOM 3449 C C . GLU A 1 423 ? -16.719 -29.312 2.113 1 86.25 423 GLU A C 1
ATOM 3451 O O . GLU A 1 423 ? -16.844 -30.547 2.119 1 86.25 423 GLU A O 1
ATOM 3456 N N . GLY A 1 424 ? -17.406 -28.531 2.889 1 80.62 424 GLY A N 1
ATOM 3457 C CA . GLY A 1 424 ? -18.375 -29.062 3.822 1 80.62 424 GLY A CA 1
ATOM 3458 C C . GLY A 1 424 ? -19.734 -29.328 3.182 1 80.62 424 GLY A C 1
ATOM 3459 O O . GLY A 1 424 ? -20.594 -29.953 3.795 1 80.62 424 GLY A O 1
ATOM 3460 N N . MET A 1 425 ? -19.953 -28.953 1.998 1 77.5 425 MET A N 1
ATOM 3461 C CA . MET A 1 425 ? -21.188 -29.219 1.264 1 77.5 425 MET A CA 1
ATOM 3462 C C . MET A 1 425 ? -21.062 -30.5 0.435 1 77.5 425 MET A C 1
ATOM 3464 O O . MET A 1 425 ? -22.031 -31.25 0.308 1 77.5 425 MET A O 1
ATOM 3468 N N . MET B 1 1 ? 64.5 25.797 -6.398 1 28.8 1 MET B N 1
ATOM 3469 C CA . MET B 1 1 ? 63.125 25.578 -6.883 1 28.8 1 MET B CA 1
ATOM 3470 C C . MET B 1 1 ? 62.531 24.328 -6.273 1 28.8 1 MET B C 1
ATOM 3472 O O . MET B 1 1 ? 62.812 23.219 -6.723 1 28.8 1 MET B O 1
ATOM 3476 N N . THR B 1 2 ? 62.281 24.219 -4.891 1 32.16 2 THR B N 1
ATOM 3477 C CA . THR B 1 2 ? 61.969 23.141 -3.975 1 32.16 2 THR B CA 1
ATOM 3478 C C . THR B 1 2 ? 60.562 22.609 -4.23 1 32.16 2 THR B C 1
ATOM 3480 O O . THR B 1 2 ? 59.594 23.359 -4.156 1 32.16 2 THR B O 1
ATOM 3483 N N . GLU B 1 3 ? 60.344 21.516 -5.094 1 30.73 3 GLU B N 1
ATOM 3484 C CA . GLU B 1 3 ? 59.156 20.844 -5.535 1 30.73 3 GLU B CA 1
ATOM 3485 C C . GLU B 1 3 ? 58.375 20.281 -4.352 1 30.73 3 GLU B C 1
ATOM 3487 O O . GLU B 1 3 ? 58.844 19.422 -3.621 1 30.73 3 GLU B O 1
ATOM 3492 N N . SER B 1 4 ? 57.5 21.047 -3.631 1 32.38 4 SER B N 1
ATOM 3493 C CA . SER B 1 4 ? 56.625 20.656 -2.539 1 32.38 4 SER B CA 1
ATOM 3494 C C . SER B 1 4 ? 55.688 19.516 -2.959 1 32.38 4 SER B C 1
ATOM 3496 O O . SER B 1 4 ? 54.938 19.641 -3.936 1 32.38 4 SER B O 1
ATOM 3498 N N . SER B 1 5 ? 56.062 18.188 -2.734 1 30.75 5 SER B N 1
ATOM 3499 C CA . SER B 1 5 ? 55.406 16.922 -3 1 30.75 5 SER B CA 1
ATOM 3500 C C . SER B 1 5 ? 54.062 16.859 -2.324 1 30.75 5 SER B C 1
ATOM 3502 O O . SER B 1 5 ? 53.969 16.938 -1.099 1 30.75 5 SER B O 1
ATOM 3504 N N . ALA B 1 6 ? 52.969 17.312 -2.893 1 29.98 6 ALA B N 1
ATOM 3505 C CA . ALA B 1 6 ? 51.594 17.109 -2.486 1 29.98 6 ALA B CA 1
ATOM 3506 C C . ALA B 1 6 ? 51.281 15.641 -2.252 1 29.98 6 ALA B C 1
ATOM 3508 O O . ALA B 1 6 ? 51.125 14.875 -3.203 1 29.98 6 ALA B O 1
ATOM 3509 N N . ARG B 1 7 ? 51.844 14.961 -1.259 1 29.98 7 ARG B N 1
ATOM 3510 C CA . ARG B 1 7 ? 51.469 13.594 -0.889 1 29.98 7 ARG B CA 1
ATOM 3511 C C . ARG B 1 7 ? 49.938 13.461 -0.738 1 29.98 7 ARG B C 1
ATOM 3513 O O . ARG B 1 7 ? 49.312 14.273 -0.066 1 29.98 7 ARG B O 1
ATOM 3520 N N . ASP B 1 8 ? 49.312 12.812 -1.662 1 32.09 8 ASP B N 1
ATOM 3521 C CA . ASP B 1 8 ? 47.906 12.406 -1.725 1 32.09 8 ASP B CA 1
ATOM 3522 C C . ASP B 1 8 ? 47.469 11.734 -0.424 1 32.09 8 ASP B C 1
ATOM 3524 O O . ASP B 1 8 ? 48.031 10.703 -0.033 1 32.09 8 ASP B O 1
ATOM 3528 N N . ALA B 1 9 ? 47.062 12.375 0.564 1 30.12 9 ALA B N 1
ATOM 3529 C CA . ALA B 1 9 ? 46.531 11.82 1.804 1 30.12 9 ALA B CA 1
ATOM 3530 C C . ALA B 1 9 ? 45.625 10.617 1.523 1 30.12 9 ALA B C 1
ATOM 3532 O O . ALA B 1 9 ? 44.531 10.766 0.975 1 30.12 9 ALA B O 1
ATOM 3533 N N . LYS B 1 10 ? 46.125 9.516 1.309 1 32.62 10 LYS B N 1
ATOM 3534 C CA . LYS B 1 10 ? 45.406 8.242 1.285 1 32.62 10 LYS B CA 1
ATOM 3535 C C . LYS B 1 10 ? 44.344 8.195 2.377 1 32.62 10 LYS B C 1
ATOM 3537 O O . LYS B 1 10 ? 44.656 8.305 3.562 1 32.62 10 LYS B O 1
ATOM 3542 N N . ALA B 1 11 ? 43.094 8.383 2.012 1 34.66 11 ALA B N 1
ATOM 3543 C CA . ALA B 1 11 ? 41.969 8.281 2.918 1 34.66 11 ALA B CA 1
ATOM 3544 C C . ALA B 1 11 ? 42.062 7.039 3.793 1 34.66 11 ALA B C 1
ATOM 3546 O O . ALA B 1 11 ? 42.438 5.965 3.314 1 34.66 11 ALA B O 1
ATOM 3547 N N . ASP B 1 12 ? 42.062 7.098 5.023 1 37.47 12 ASP B N 1
ATOM 3548 C CA . ASP B 1 12 ? 42.094 5.988 5.973 1 37.47 12 ASP B CA 1
ATOM 3549 C C . ASP B 1 12 ? 40.969 4.977 5.656 1 37.47 12 ASP B C 1
ATOM 3551 O O . ASP B 1 12 ? 39.812 5.336 5.547 1 37.47 12 ASP B O 1
ATOM 3555 N N . PRO B 1 13 ? 41.188 3.814 5.129 1 42.84 13 PRO B N 1
ATOM 3556 C CA . PRO B 1 13 ? 40.156 2.83 4.777 1 42.84 13 PRO B CA 1
ATOM 3557 C C . PRO B 1 13 ? 39.094 2.678 5.859 1 42.84 13 PRO B C 1
ATOM 3559 O O . PRO B 1 13 ? 38.062 2.043 5.629 1 42.84 13 PRO B O 1
ATOM 3562 N N . LYS B 1 14 ? 39.438 3.145 7.074 1 48.78 14 LYS B N 1
ATOM 3563 C CA . LYS B 1 14 ? 38.594 2.93 8.227 1 48.78 14 LYS B CA 1
ATOM 3564 C C . LYS B 1 14 ? 37.438 3.924 8.242 1 48.78 14 LYS B C 1
ATOM 3566 O O . LYS B 1 14 ? 36.438 3.725 8.953 1 48.78 14 LYS B O 1
ATOM 3571 N N . VAL B 1 15 ? 37.5 5.004 7.625 1 54.03 15 VAL B N 1
ATOM 3572 C CA . VAL B 1 15 ? 36.438 5.969 7.789 1 54.03 15 VAL B CA 1
ATOM 3573 C C . VAL B 1 15 ? 35.406 5.809 6.66 1 54.03 15 VAL B C 1
ATOM 3575 O O . VAL B 1 15 ? 35.781 5.926 5.484 1 54.03 15 VAL B O 1
ATOM 3578 N N . MET B 1 16 ? 34.281 5.375 6.984 1 69.62 16 MET B N 1
ATOM 3579 C CA . MET B 1 16 ? 33.219 5.199 6.02 1 69.62 16 MET B CA 1
ATOM 3580 C C . MET B 1 16 ? 32.969 6.484 5.234 1 69.62 16 MET B C 1
ATOM 3582 O O . MET B 1 16 ? 32.844 7.562 5.824 1 69.62 16 MET B O 1
ATOM 3586 N N . LYS B 1 17 ? 33.062 6.41 3.852 1 74.88 17 LYS B N 1
ATOM 3587 C CA . LYS B 1 17 ? 32.656 7.527 3.002 1 74.88 17 LYS B CA 1
ATOM 3588 C C . LYS B 1 17 ? 31.219 7.918 3.26 1 74.88 17 LYS B C 1
ATOM 3590 O O . LYS B 1 17 ? 30.359 7.055 3.463 1 74.88 17 LYS B O 1
ATOM 3595 N N . ARG B 1 18 ? 31.047 9.273 3.465 1 81.5 18 ARG B N 1
ATOM 3596 C CA . ARG B 1 18 ? 29.719 9.797 3.752 1 81.5 18 ARG B CA 1
ATOM 3597 C C . ARG B 1 18 ? 29.266 10.766 2.668 1 81.5 18 ARG B C 1
ATOM 3599 O O . ARG B 1 18 ? 28.922 11.906 2.959 1 81.5 18 ARG B O 1
ATOM 3606 N N . PRO B 1 19 ? 29.188 10.258 1.424 1 84.81 19 PRO B N 1
ATOM 3607 C CA . PRO B 1 19 ? 28.844 11.172 0.332 1 84.81 19 PRO B CA 1
ATOM 3608 C C . PRO B 1 19 ? 27.422 11.734 0.46 1 84.81 19 PRO B C 1
ATOM 3610 O O . PRO B 1 19 ? 27.188 12.898 0.113 1 84.81 19 PRO B O 1
ATOM 3613 N N . HIS B 1 20 ? 26.531 11.023 0.967 1 89.12 20 HIS B N 1
ATOM 3614 C CA . HIS B 1 20 ? 25.156 11.477 1.053 1 89.12 20 HIS B CA 1
ATOM 3615 C C . HIS B 1 20 ? 24.984 12.547 2.129 1 89.12 20 HIS B C 1
ATOM 3617 O O . HIS B 1 20 ? 24.281 13.539 1.922 1 89.12 20 HIS B O 1
ATOM 3623 N N . LEU B 1 21 ? 25.594 12.289 3.199 1 87.44 21 LEU B N 1
ATOM 3624 C CA . LEU B 1 21 ? 25.562 13.273 4.277 1 87.44 21 LEU B CA 1
ATOM 3625 C C . LEU B 1 21 ? 26.172 14.594 3.83 1 87.44 21 LEU B C 1
ATOM 3627 O O . LEU B 1 21 ? 25.625 15.664 4.102 1 87.44 21 LEU B O 1
ATOM 3631 N N . TYR B 1 22 ? 27.297 14.477 3.166 1 85.75 22 TYR B N 1
ATOM 3632 C CA . TYR B 1 22 ? 27.969 15.68 2.686 1 85.75 22 TYR B CA 1
ATOM 3633 C C . TYR B 1 22 ? 27.094 16.438 1.705 1 85.75 22 TYR B C 1
ATOM 3635 O O . TYR B 1 22 ? 27.031 17.672 1.754 1 85.75 22 TYR B O 1
ATOM 3643 N N . ARG B 1 23 ? 26.516 15.758 0.849 1 84.06 23 ARG B N 1
ATOM 3644 C CA . ARG B 1 23 ? 25.609 16.391 -0.105 1 84.06 23 ARG B CA 1
ATOM 3645 C C . ARG B 1 23 ? 24.469 17.109 0.614 1 84.06 23 ARG B C 1
ATOM 3647 O O . ARG B 1 23 ? 24.094 18.219 0.253 1 84.06 23 ARG B O 1
ATOM 3654 N N . PHE B 1 24 ? 23.969 16.531 1.579 1 85.81 24 PHE B N 1
ATOM 3655 C CA . PHE B 1 24 ? 22.891 17.109 2.354 1 85.81 24 PHE B CA 1
ATOM 3656 C C . PHE B 1 24 ? 23.344 18.391 3.045 1 85.81 24 PHE B C 1
ATOM 3658 O O . PHE B 1 24 ? 22.672 19.422 2.969 1 85.81 24 PHE B O 1
ATOM 3665 N N . ILE B 1 25 ? 24.438 18.312 3.641 1 83.25 25 ILE B N 1
ATOM 3666 C CA . ILE B 1 25 ? 24.984 19.453 4.363 1 83.25 25 ILE B CA 1
ATOM 3667 C C . ILE B 1 25 ? 25.25 20.594 3.395 1 83.25 25 ILE B C 1
ATOM 3669 O O . ILE B 1 25 ? 24.969 21.75 3.701 1 83.25 25 ILE B O 1
ATOM 3673 N N . THR B 1 26 ? 25.719 20.219 2.246 1 82.44 26 THR B N 1
ATOM 3674 C CA . THR B 1 26 ? 26.016 21.219 1.225 1 82.44 26 THR B CA 1
ATOM 3675 C C . THR B 1 26 ? 24.719 21.891 0.759 1 82.44 26 THR B C 1
ATOM 3677 O O . THR B 1 26 ? 24.688 23.125 0.615 1 82.44 26 THR B O 1
ATOM 3680 N N . GLU B 1 27 ? 23.734 21.156 0.571 1 81.12 27 GLU B N 1
ATOM 3681 C CA . GLU B 1 27 ? 22.453 21.688 0.151 1 81.12 27 GLU B CA 1
ATOM 3682 C C . GLU B 1 27 ? 21.844 22.578 1.232 1 81.12 27 GLU B C 1
ATOM 3684 O O . GLU B 1 27 ? 21.25 23.609 0.93 1 81.12 27 GLU B O 1
ATOM 3689 N N . LEU B 1 28 ? 22 22.188 2.424 1 80 28 LEU B N 1
ATOM 3690 C CA . LEU B 1 28 ? 21.5 22.969 3.549 1 80 28 LEU B CA 1
ATOM 3691 C C . LEU B 1 28 ? 22.219 24.312 3.635 1 80 28 LEU B C 1
ATOM 3693 O O . LEU B 1 28 ? 21.578 25.344 3.881 1 80 28 LEU B O 1
ATOM 3697 N N . ASN B 1 29 ? 23.453 24.234 3.465 1 77.44 29 ASN B N 1
ATOM 3698 C CA . ASN B 1 29 ? 24.25 25.469 3.533 1 77.44 29 ASN B CA 1
ATOM 3699 C C . ASN B 1 29 ? 23.891 26.422 2.408 1 77.44 29 ASN B C 1
ATOM 3701 O O . ASN B 1 29 ? 23.875 27.641 2.611 1 77.44 29 ASN B O 1
ATOM 3705 N N . HIS B 1 30 ? 23.609 25.938 1.318 1 76 30 HIS B N 1
ATOM 3706 C CA . HIS B 1 30 ? 23.188 26.766 0.188 1 76 30 HIS B CA 1
ATOM 3707 C C . HIS B 1 30 ? 21.859 27.438 0.462 1 76 30 HIS B C 1
ATOM 3709 O O . HIS B 1 30 ? 21.672 28.625 0.129 1 76 30 HIS B O 1
ATOM 3715 N N . ARG B 1 31 ? 21.047 26.812 1.072 1 71.81 31 ARG B N 1
ATOM 3716 C CA . ARG B 1 31 ? 19.719 27.359 1.39 1 71.81 31 ARG B CA 1
ATOM 3717 C C . ARG B 1 31 ? 19.812 28.438 2.467 1 71.81 31 ARG B C 1
ATOM 3719 O O . ARG B 1 31 ? 19.109 29.438 2.408 1 71.81 31 ARG B O 1
ATOM 3726 N N . LYS B 1 32 ? 20.594 28.266 3.414 1 67.69 32 LYS B N 1
ATOM 3727 C CA . LYS B 1 32 ? 20.781 29.234 4.48 1 67.69 32 LYS B CA 1
ATOM 3728 C C . LYS B 1 32 ? 21.359 30.531 3.938 1 67.69 32 LYS B C 1
ATOM 3730 O O . LYS B 1 32 ? 20.969 31.625 4.375 1 67.69 32 LYS B O 1
ATOM 3735 N N . ALA B 1 33 ? 22.188 30.438 3.055 1 60.97 33 ALA B N 1
ATOM 3736 C CA . ALA B 1 33 ? 22.844 31.609 2.484 1 60.97 33 ALA B CA 1
ATOM 3737 C C . ALA B 1 33 ? 21.844 32.469 1.715 1 60.97 33 ALA B C 1
ATOM 3739 O O . ALA B 1 33 ? 21.953 33.688 1.682 1 60.97 33 ALA B O 1
ATOM 3740 N N . ASP B 1 34 ? 20.906 31.859 1.123 1 57.53 34 ASP B N 1
ATOM 3741 C CA . ASP B 1 34 ? 19.922 32.562 0.307 1 57.53 34 ASP B CA 1
ATOM 3742 C C . ASP B 1 34 ? 18.828 33.156 1.176 1 57.53 34 ASP B C 1
ATOM 3744 O O . ASP B 1 34 ? 17.922 33.844 0.669 1 57.53 34 ASP B O 1
ATOM 3748 N N . ALA B 1 35 ? 18.953 32.906 2.314 1 56.03 35 ALA B N 1
ATOM 3749 C CA . ALA B 1 35 ? 17.828 33.188 3.189 1 56.03 35 ALA B CA 1
ATOM 3750 C C . ALA B 1 35 ? 17.734 34.688 3.504 1 56.03 35 ALA B C 1
ATOM 3752 O O . ALA B 1 35 ? 17.031 35.094 4.441 1 56.03 35 ALA B O 1
ATOM 3753 N N . GLY B 1 36 ? 18.203 35.469 2.652 1 61.16 36 GLY B N 1
ATOM 3754 C CA . GLY B 1 36 ? 17.688 36.812 2.893 1 61.16 36 GLY B CA 1
ATOM 3755 C C . GLY B 1 36 ? 16.188 36.906 2.84 1 61.16 36 GLY B C 1
ATOM 3756 O O . GLY B 1 36 ? 15.594 36.875 1.758 1 61.16 36 GLY B O 1
ATOM 3757 N N . TYR B 1 37 ? 15.445 36.719 4.008 1 77.06 37 TYR B N 1
ATOM 3758 C CA . TYR B 1 37 ? 14.039 36.406 4.203 1 77.06 37 TYR B CA 1
ATOM 3759 C C . TYR B 1 37 ? 13.219 37.656 4.453 1 77.06 37 TYR B C 1
ATOM 3761 O O . TYR B 1 37 ? 12.055 37.594 4.855 1 77.06 37 TYR B O 1
ATOM 3769 N N . SER B 1 38 ? 13.891 38.75 3.99 1 91.44 38 SER B N 1
ATOM 3770 C CA . SER B 1 38 ? 13.102 39.906 4.414 1 91.44 38 SER B CA 1
ATOM 3771 C C . SER B 1 38 ? 12.133 40.344 3.326 1 91.44 38 SER B C 1
ATOM 3773 O O . SER B 1 38 ? 12.484 40.375 2.146 1 91.44 38 SER B O 1
ATOM 3775 N N . ILE B 1 39 ? 11.016 40.719 3.691 1 96.06 39 ILE B N 1
ATOM 3776 C CA . ILE B 1 39 ? 9.953 41.188 2.793 1 96.06 39 ILE B CA 1
ATOM 3777 C C . ILE B 1 39 ? 10.133 42.656 2.477 1 96.06 39 ILE B C 1
ATOM 3779 O O . ILE B 1 39 ? 10.328 43.469 3.383 1 96.06 39 ILE B O 1
ATOM 3783 N N . GLN B 1 40 ? 10.125 43.031 1.23 1 95.44 40 GLN B N 1
ATOM 3784 C CA . GLN B 1 40 ? 10.203 44.406 0.787 1 95.44 40 GLN B CA 1
ATOM 3785 C C . GLN B 1 40 ? 8.812 45.031 0.693 1 95.44 40 GLN B C 1
ATOM 3787 O O . GLN B 1 40 ? 8.594 46.156 1.152 1 95.44 40 GLN B O 1
ATOM 3792 N N . SER B 1 41 ? 7.898 44.312 0.08 1 96.25 41 SER B N 1
ATOM 3793 C CA . SER B 1 41 ? 6.543 44.812 -0.063 1 96.25 41 SER B CA 1
ATOM 3794 C C . SER B 1 41 ? 5.535 43.688 -0.247 1 96.25 41 SER B C 1
ATOM 3796 O O . SER B 1 41 ? 5.914 42.562 -0.548 1 96.25 41 SER B O 1
ATOM 3798 N N . ALA B 1 42 ? 4.316 43.969 0.055 1 97.31 42 ALA B N 1
ATOM 3799 C CA . ALA B 1 42 ? 3.178 43.062 -0.167 1 97.31 42 ALA B CA 1
ATOM 3800 C C . ALA B 1 42 ? 2.01 43.812 -0.794 1 97.31 42 ALA B C 1
ATOM 3802 O O . ALA B 1 42 ? 1.652 44.906 -0.341 1 97.31 42 ALA B O 1
ATOM 3803 N N . SER B 1 43 ? 1.476 43.281 -1.882 1 96.62 43 SER B N 1
ATOM 3804 C CA . SER B 1 43 ? 0.373 43.938 -2.572 1 96.62 43 SER B CA 1
ATOM 3805 C C . SER B 1 43 ? -0.704 42.938 -2.98 1 96.62 43 SER B C 1
ATOM 3807 O O . SER B 1 43 ? -0.397 41.812 -3.332 1 96.62 43 SER B O 1
ATOM 3809 N N . HIS B 1 44 ? -1.932 43.406 -2.969 1 96.44 44 HIS B N 1
ATOM 3810 C CA . HIS B 1 44 ? -3.064 42.562 -3.352 1 96.44 44 HIS B CA 1
ATOM 3811 C C . HIS B 1 44 ? -3.117 42.375 -4.863 1 96.44 44 HIS B C 1
ATOM 3813 O O . HIS B 1 44 ? -2.988 43.312 -5.625 1 96.44 44 HIS B O 1
ATOM 3819 N N . MET B 1 45 ? -3.182 41.156 -5.203 1 94.69 45 MET B N 1
ATOM 3820 C CA . MET B 1 45 ? -3.545 40.812 -6.57 1 94.69 45 MET B CA 1
ATOM 3821 C C . MET B 1 45 ? -4.938 40.188 -6.617 1 94.69 45 MET B C 1
ATOM 3823 O O . MET B 1 45 ? -5.07 38.969 -6.77 1 94.69 45 MET B O 1
ATOM 3827 N N . LEU B 1 46 ? -5.93 40.938 -6.727 1 92.62 46 LEU B N 1
ATOM 3828 C CA . LEU B 1 46 ? -7.32 40.531 -6.547 1 92.62 46 LEU B CA 1
ATOM 3829 C C . LEU B 1 46 ? -7.758 39.562 -7.656 1 92.62 46 LEU B C 1
ATOM 3831 O O . LEU B 1 46 ? -8.516 38.625 -7.406 1 92.62 46 LEU B O 1
ATOM 3835 N N . GLU B 1 47 ? -7.23 39.812 -8.852 1 90.25 47 GLU B N 1
ATOM 3836 C CA . GLU B 1 47 ? -7.609 38.969 -10 1 90.25 47 GLU B CA 1
ATOM 3837 C C . GLU B 1 47 ? -7.188 37.531 -9.797 1 90.25 47 GLU B C 1
ATOM 3839 O O . GLU B 1 47 ? -7.855 36.625 -10.281 1 90.25 47 GLU B O 1
ATOM 3844 N N . ASN B 1 48 ? -6.191 37.344 -9.023 1 91.12 48 ASN B N 1
ATOM 3845 C CA . ASN B 1 48 ? -5.66 36 -8.805 1 91.12 48 ASN B CA 1
ATOM 3846 C C . ASN B 1 48 ? -5.977 35.5 -7.406 1 91.12 48 ASN B C 1
ATOM 3848 O O . ASN B 1 48 ? -5.512 34.406 -7.008 1 91.12 48 ASN B O 1
ATOM 3852 N N . HIS B 1 49 ? -6.703 36.281 -6.66 1 95.69 49 HIS B N 1
ATOM 3853 C CA . HIS B 1 49 ? -7.062 35.938 -5.285 1 95.69 49 HIS B CA 1
ATOM 3854 C C . HIS B 1 49 ? -5.82 35.656 -4.449 1 95.69 49 HIS B C 1
ATOM 3856 O O . HIS B 1 49 ? -5.75 34.625 -3.781 1 95.69 49 HIS B O 1
ATOM 3862 N N . SER B 1 50 ? -4.836 36.531 -4.562 1 97.5 50 SER B N 1
ATOM 3863 C CA . SER B 1 50 ? -3.572 36.25 -3.885 1 97.5 50 SER B CA 1
ATOM 3864 C C . SER B 1 50 ? -2.896 37.562 -3.438 1 97.5 50 SER B C 1
ATOM 3866 O O . SER B 1 50 ? -3.301 38.656 -3.842 1 97.5 50 SER B O 1
ATOM 3868 N N . LEU B 1 51 ? -2.023 37.406 -2.57 1 97.69 51 LEU B N 1
ATOM 3869 C CA . LEU B 1 51 ? -1.117 38.469 -2.139 1 97.69 51 LEU B CA 1
ATOM 3870 C C . LEU B 1 51 ? 0.257 38.281 -2.779 1 97.69 51 LEU B C 1
ATOM 3872 O O . LEU B 1 51 ? 0.875 37.219 -2.664 1 97.69 51 LEU B O 1
ATOM 3876 N N . GLN B 1 52 ? 0.693 39.312 -3.457 1 97.25 52 GLN B N 1
ATOM 3877 C CA . GLN B 1 52 ? 2.045 39.281 -4.008 1 97.25 52 GLN B CA 1
ATOM 3878 C C . GLN B 1 52 ? 3.062 39.781 -2.992 1 97.25 52 GLN B C 1
ATOM 3880 O O . GLN B 1 52 ? 2.963 40.906 -2.527 1 97.25 52 GLN B O 1
ATOM 3885 N N . VAL B 1 53 ? 3.994 38.969 -2.643 1 96.88 53 VAL B N 1
ATOM 3886 C CA . VAL B 1 53 ? 5.066 39.344 -1.729 1 96.88 53 VAL B CA 1
ATOM 3887 C C . VAL B 1 53 ? 6.375 39.5 -2.502 1 96.88 53 VAL B C 1
ATOM 3889 O O . VAL B 1 53 ? 6.781 38.594 -3.236 1 96.88 53 VAL B O 1
ATOM 3892 N N . VAL B 1 54 ? 6.945 40.625 -2.359 1 96.12 54 VAL B N 1
ATOM 3893 C CA . VAL B 1 54 ? 8.25 40.906 -2.965 1 96.12 54 VAL B CA 1
ATOM 3894 C C . VAL B 1 54 ? 9.328 40.906 -1.884 1 96.12 54 VAL B C 1
ATOM 3896 O O . VAL B 1 54 ? 9.188 41.625 -0.875 1 96.12 54 VAL B O 1
ATOM 3899 N N . TRP B 1 55 ? 10.344 40.156 -2.133 1 93.44 55 TRP B N 1
ATOM 3900 C CA . TRP B 1 55 ? 11.438 40.031 -1.17 1 93.44 55 TRP B CA 1
ATOM 3901 C C . TRP B 1 55 ? 12.547 41.031 -1.487 1 93.44 55 TRP B C 1
ATOM 3903 O O . TRP B 1 55 ? 12.633 41.531 -2.609 1 93.44 55 TRP B O 1
ATOM 3913 N N . ARG B 1 56 ? 13.422 41.25 -0.545 1 91.38 56 ARG B N 1
ATOM 3914 C CA . ARG B 1 56 ? 14.492 42.219 -0.711 1 91.38 56 ARG B CA 1
ATOM 3915 C C . ARG B 1 56 ? 15.523 41.719 -1.727 1 91.38 56 ARG B C 1
ATOM 3917 O O . ARG B 1 56 ? 16.25 42.531 -2.316 1 91.38 56 ARG B O 1
ATOM 3924 N N . ASP B 1 57 ? 15.547 40.5 -1.902 1 88.56 57 ASP B N 1
ATOM 3925 C CA . ASP B 1 57 ? 16.5 39.969 -2.875 1 88.56 57 ASP B CA 1
ATOM 3926 C C . ASP B 1 57 ? 15.938 40.062 -4.293 1 88.56 57 ASP B C 1
ATOM 3928 O O . ASP B 1 57 ? 16.578 39.625 -5.25 1 88.56 57 ASP B O 1
ATOM 3932 N N . GLY B 1 58 ? 14.719 40.5 -4.457 1 90.06 58 GLY B N 1
ATOM 3933 C CA . GLY B 1 58 ? 14.156 40.75 -5.777 1 90.06 58 GLY B CA 1
ATOM 3934 C C . GLY B 1 58 ? 13.172 39.656 -6.203 1 90.06 58 GLY B C 1
ATOM 3935 O O . GLY B 1 58 ? 12.391 39.875 -7.137 1 90.06 58 GLY B O 1
ATOM 3936 N N . GLU B 1 59 ? 13.164 38.594 -5.539 1 91.5 59 GLU B N 1
ATOM 3937 C CA . GLU B 1 59 ? 12.219 37.531 -5.875 1 91.5 59 GLU B CA 1
ATOM 3938 C C . GLU B 1 59 ? 10.812 37.875 -5.402 1 91.5 59 GLU B C 1
ATOM 3940 O O . GLU B 1 59 ? 10.633 38.75 -4.535 1 91.5 59 GLU B O 1
ATOM 3945 N N . SER B 1 60 ? 9.852 37.281 -6.09 1 94.56 60 SER B N 1
ATOM 3946 C CA . SER B 1 60 ? 8.461 37.5 -5.695 1 94.56 60 SER B CA 1
ATOM 3947 C C . SER B 1 60 ? 7.691 36.188 -5.68 1 94.56 60 SER B C 1
ATOM 3949 O O . SER B 1 60 ? 8.094 35.219 -6.328 1 94.56 60 SER B O 1
ATOM 3951 N N . GLN B 1 61 ? 6.699 36.125 -4.879 1 95.31 61 GLN B N 1
ATOM 3952 C CA . GLN B 1 61 ? 5.844 34.938 -4.754 1 95.31 61 GLN B CA 1
ATOM 3953 C C . GLN B 1 61 ? 4.402 35.344 -4.453 1 95.31 61 GLN B C 1
ATOM 3955 O O . GLN B 1 61 ? 4.156 36.25 -3.658 1 95.31 61 GLN B O 1
ATOM 3960 N N . ALA B 1 62 ? 3.504 34.75 -5.242 1 97.44 62 ALA B N 1
ATOM 3961 C CA . ALA B 1 62 ? 2.082 34.906 -4.949 1 97.44 62 ALA B CA 1
ATOM 3962 C C . ALA B 1 62 ? 1.63 33.906 -3.875 1 97.44 62 ALA B C 1
ATOM 3964 O O . ALA B 1 62 ? 1.942 32.719 -3.947 1 97.44 62 ALA B O 1
ATOM 3965 N N . TYR B 1 63 ? 0.947 34.406 -2.857 1 97.94 63 TYR B N 1
ATOM 3966 C CA . TYR B 1 63 ? 0.342 33.594 -1.826 1 97.94 63 TYR B CA 1
ATOM 3967 C C . TYR B 1 63 ? -1.177 33.719 -1.836 1 97.94 63 TYR B C 1
ATOM 3969 O O . TYR B 1 63 ? -1.714 34.781 -1.496 1 97.94 63 TYR B O 1
ATOM 3977 N N . PRO B 1 64 ? -1.891 32.688 -2.197 1 98.12 64 PRO B N 1
ATOM 3978 C CA . PRO B 1 64 ? -3.354 32.75 -2.18 1 98.12 64 PRO B CA 1
ATOM 3979 C C . PRO B 1 64 ? -3.91 33.125 -0.804 1 98.12 64 PRO B C 1
ATOM 3981 O O . PRO B 1 64 ? -3.398 32.656 0.215 1 98.12 64 PRO B O 1
ATOM 3984 N N . TYR B 1 65 ? -4.988 33.969 -0.803 1 97.44 65 TYR B N 1
ATOM 3985 C CA . TYR B 1 65 ? -5.551 34.469 0.447 1 97.44 65 TYR B CA 1
ATOM 3986 C C . TYR B 1 65 ? -5.98 33.312 1.35 1 97.44 65 TYR B C 1
ATOM 3988 O O . TYR B 1 65 ? -5.633 33.281 2.533 1 97.44 65 TYR B O 1
ATOM 3996 N N . MET B 1 66 ? -6.645 32.375 0.795 1 95.62 66 MET B N 1
ATOM 3997 C CA . MET B 1 66 ? -7.195 31.297 1.608 1 95.62 66 MET B CA 1
ATOM 3998 C C . MET B 1 66 ? -6.09 30.391 2.143 1 95.62 66 MET B C 1
ATOM 4000 O O . MET B 1 66 ? -6.191 29.875 3.252 1 95.62 66 MET B O 1
ATOM 4004 N N . TRP B 1 67 ? -5.035 30.172 1.339 1 97 67 TRP B N 1
ATOM 4005 C CA . TRP B 1 67 ? -3.887 29.422 1.838 1 97 67 TRP B CA 1
ATOM 4006 C C . TRP B 1 67 ? -3.301 30.078 3.08 1 97 67 TRP B C 1
ATOM 4008 O O . TRP B 1 67 ? -2.982 29.406 4.062 1 97 67 TRP B O 1
ATOM 4018 N N . LEU B 1 68 ? -3.209 31.406 3.035 1 97.19 68 LEU B N 1
ATOM 4019 C CA . LEU B 1 68 ? -2.699 32.156 4.176 1 97.19 68 LEU B CA 1
ATOM 4020 C C . LEU B 1 68 ? -3.629 32.031 5.375 1 97.19 68 LEU B C 1
ATOM 4022 O O . LEU B 1 68 ? -3.168 31.828 6.504 1 97.19 68 LEU B O 1
ATOM 4026 N N . ARG B 1 69 ? -4.898 32.062 5.117 1 95.81 69 ARG B N 1
ATOM 4027 C CA . ARG B 1 69 ? -5.863 31.938 6.203 1 95.81 69 ARG B CA 1
ATOM 4028 C C . ARG B 1 69 ? -5.82 30.547 6.812 1 95.81 69 ARG B C 1
ATOM 4030 O O . ARG B 1 69 ? -5.816 30.391 8.039 1 95.81 69 ARG B O 1
ATOM 4037 N N . ASP B 1 70 ? -5.809 29.578 5.98 1 95.12 70 ASP B N 1
ATOM 4038 C CA . ASP B 1 70 ? -5.824 28.172 6.379 1 95.12 70 ASP B CA 1
ATOM 4039 C C . ASP B 1 70 ? -4.559 27.812 7.152 1 95.12 70 ASP B C 1
ATOM 4041 O O . ASP B 1 70 ? -4.57 26.891 7.965 1 95.12 70 ASP B O 1
ATOM 4045 N N . ASN B 1 71 ? -3.508 28.5 6.902 1 95.5 71 ASN B N 1
ATOM 4046 C CA . ASN B 1 71 ? -2.227 28.188 7.523 1 95.5 71 ASN B CA 1
ATOM 4047 C C . ASN B 1 71 ? -1.783 29.281 8.492 1 95.5 71 ASN B C 1
ATOM 4049 O O . ASN B 1 71 ? -0.587 29.531 8.648 1 95.5 71 ASN B O 1
ATOM 4053 N N . CYS B 1 72 ? -2.75 29.969 9.016 1 95.06 72 CYS B N 1
ATOM 4054 C CA . CYS B 1 72 ? -2.453 30.969 10.039 1 95.06 72 CYS B CA 1
ATOM 4055 C C . CYS B 1 72 ? -1.732 30.328 11.219 1 95.06 72 CYS B C 1
ATOM 4057 O O . CYS B 1 72 ? -2.086 29.234 11.656 1 95.06 72 CYS B O 1
ATOM 4059 N N . LEU B 1 73 ? -0.842 31.016 11.828 1 94 73 LEU B N 1
ATOM 4060 C CA . LEU B 1 73 ? 0.035 30.469 12.852 1 94 73 LEU B CA 1
ATOM 4061 C C . LEU B 1 73 ? -0.352 30.969 14.234 1 94 73 LEU B C 1
ATOM 4063 O O . LEU B 1 73 ? 0.334 30.688 15.219 1 94 73 LEU B O 1
ATOM 4067 N N . CYS B 1 74 ? -1.387 31.75 14.312 1 93.25 74 CYS B N 1
ATOM 4068 C CA . CYS B 1 74 ? -1.751 32.312 15.617 1 93.25 74 CYS B CA 1
ATOM 4069 C C . CYS B 1 74 ? -2.211 31.188 16.562 1 93.25 74 CYS B C 1
ATOM 4071 O O . CYS B 1 74 ? -2.473 30.078 16.125 1 93.25 74 CYS B O 1
ATOM 4073 N N . LYS B 1 75 ? -2.371 31.469 17.797 1 90.12 75 LYS B N 1
ATOM 4074 C CA . LYS B 1 75 ? -2.66 30.484 18.844 1 90.12 75 LYS B CA 1
ATOM 4075 C C . LYS B 1 75 ? -4.055 29.891 18.672 1 90.12 75 LYS B C 1
ATOM 4077 O O . LYS B 1 75 ? -4.312 28.766 19.094 1 90.12 75 LYS B O 1
ATOM 4082 N N . GLN B 1 76 ? -4.891 30.641 18.047 1 89.5 76 GLN B N 1
ATOM 4083 C CA . GLN B 1 76 ? -6.258 30.172 17.844 1 89.5 76 GLN B CA 1
ATOM 4084 C C . GLN B 1 76 ? -6.344 29.188 16.688 1 89.5 76 GLN B C 1
ATOM 4086 O O . GLN B 1 76 ? -7.246 28.359 16.641 1 89.5 76 GLN B O 1
ATOM 4091 N N . CYS B 1 77 ? -5.41 29.281 15.789 1 92.12 77 CYS B N 1
ATOM 4092 C CA . CYS B 1 77 ? -5.551 28.562 14.531 1 92.12 77 CYS B CA 1
ATOM 4093 C C . CYS B 1 77 ? -4.613 27.359 14.484 1 92.12 77 CYS B C 1
ATOM 4095 O O . CYS B 1 77 ? -4.859 26.406 13.75 1 92.12 77 CYS B O 1
ATOM 4097 N N . TYR B 1 78 ? -3.598 27.469 15.211 1 91.19 78 TYR B N 1
ATOM 4098 C CA . TYR B 1 78 ? -2.551 26.453 15.094 1 91.19 78 TYR B CA 1
ATOM 4099 C C . TYR B 1 78 ? -1.958 26.125 16.453 1 91.19 78 TYR B C 1
ATOM 4101 O O . TYR B 1 78 ? -1.673 27.016 17.25 1 91.19 78 TYR B O 1
ATOM 4109 N N . LYS B 1 79 ? -1.856 24.844 16.703 1 87.38 79 LYS B N 1
ATOM 4110 C CA . LYS B 1 79 ? -1.183 24.375 17.906 1 87.38 79 LYS B CA 1
ATOM 4111 C C . LYS B 1 79 ? 0.167 23.75 17.578 1 87.38 79 LYS B C 1
ATOM 4113 O O . LYS B 1 79 ? 0.231 22.594 17.156 1 87.38 79 LYS B O 1
ATOM 4118 N N . PRO B 1 80 ? 1.218 24.406 17.859 1 84.62 80 PRO B N 1
ATOM 4119 C CA . PRO B 1 80 ? 2.549 23.938 17.484 1 84.62 80 PRO B CA 1
ATOM 4120 C C . PRO B 1 80 ? 2.908 22.594 18.125 1 84.62 80 PRO B C 1
ATOM 4122 O O . PRO B 1 80 ? 3.57 21.766 17.5 1 84.62 80 PRO B O 1
ATOM 4125 N N . SER B 1 81 ? 2.471 22.375 19.344 1 80.5 81 SER B N 1
ATOM 4126 C CA . SER B 1 81 ? 2.824 21.156 20.047 1 80.5 81 SER B CA 1
ATOM 4127 C C . SER B 1 81 ? 2.227 19.922 19.375 1 80.5 81 SER B C 1
ATOM 4129 O O . SER B 1 81 ? 2.768 18.828 19.484 1 80.5 81 SER B O 1
ATOM 4131 N N . LEU B 1 82 ? 1.2 20.156 18.625 1 78.94 82 LEU B N 1
ATOM 4132 C CA . LEU B 1 82 ? 0.514 19.062 17.953 1 78.94 82 LEU B CA 1
ATOM 4133 C C . LEU B 1 82 ? 0.746 19.125 16.453 1 78.94 82 LEU B C 1
ATOM 4135 O O . LEU B 1 82 ? 0.335 18.219 15.719 1 78.94 82 LEU B O 1
ATOM 4139 N N . ASN B 1 83 ? 1.435 20.172 16.078 1 82.06 83 ASN B N 1
ATOM 4140 C CA . ASN B 1 83 ? 1.604 20.422 14.648 1 82.06 83 ASN B CA 1
ATOM 4141 C C . ASN B 1 83 ? 0.278 20.312 13.898 1 82.06 83 ASN B C 1
ATOM 4143 O O . ASN B 1 83 ? 0.182 19.594 12.898 1 82.06 83 ASN B O 1
ATOM 4147 N N . SER B 1 84 ? -0.733 20.969 14.453 1 85.69 84 SER B N 1
ATOM 4148 C CA . SER B 1 84 ? -2.07 20.766 13.906 1 85.69 84 SER B CA 1
ATOM 4149 C C . SER B 1 84 ? -2.869 22.062 13.898 1 85.69 84 SER B C 1
ATOM 4151 O O . SER B 1 84 ? -2.756 22.875 14.82 1 85.69 84 SER B O 1
ATOM 4153 N N . ARG B 1 85 ? -3.66 22.188 12.828 1 88.31 85 ARG B N 1
ATOM 4154 C CA . ARG B 1 85 ? -4.684 23.219 12.812 1 88.31 85 ARG B CA 1
ATOM 4155 C C . ARG B 1 85 ? -5.789 22.922 13.812 1 88.31 85 ARG B C 1
ATOM 4157 O O . ARG B 1 85 ? -6.027 21.75 14.148 1 88.31 85 ARG B O 1
ATOM 4164 N N . THR B 1 86 ? -6.453 23.906 14.242 1 82.81 86 THR B N 1
ATOM 4165 C CA . THR B 1 86 ? -7.449 23.719 15.289 1 82.81 86 THR B CA 1
ATOM 4166 C C . THR B 1 86 ? -8.859 23.891 14.734 1 82.81 86 THR B C 1
ATOM 4168 O O . THR B 1 86 ? -9.836 23.812 15.477 1 82.81 86 THR B O 1
ATOM 4171 N N . PHE B 1 87 ? -8.992 24.125 13.492 1 78.62 87 PHE B N 1
ATOM 4172 C CA . PHE B 1 87 ? -10.312 24.359 12.93 1 78.62 87 PHE B CA 1
ATOM 4173 C C . PHE B 1 87 ? -10.555 23.453 11.719 1 78.62 87 PHE B C 1
ATOM 4175 O O . PHE B 1 87 ? -9.617 22.859 11.188 1 78.62 87 PHE B O 1
ATOM 4182 N N . SER B 1 88 ? -11.867 23.344 11.398 1 75.56 88 SER B N 1
ATOM 4183 C CA . SER B 1 88 ? -12.266 22.578 10.219 1 75.56 88 SER B CA 1
ATOM 4184 C C . SER B 1 88 ? -12.555 23.484 9.031 1 75.56 88 SER B C 1
ATOM 4186 O O . SER B 1 88 ? -12.805 24.672 9.211 1 75.56 88 SER B O 1
ATOM 4188 N N . PHE B 1 89 ? -12.5 22.906 7.922 1 79.62 89 PHE B N 1
ATOM 4189 C CA . PHE B 1 89 ? -12.805 23.625 6.691 1 79.62 89 PHE B CA 1
ATOM 4190 C C . PHE B 1 89 ? -14.227 24.188 6.73 1 79.62 89 PHE B C 1
ATOM 4192 O O . PHE B 1 89 ? -14.5 25.219 6.133 1 79.62 89 PHE B O 1
ATOM 4199 N N . THR B 1 90 ? -15.039 23.516 7.449 1 81.94 90 THR B N 1
ATOM 4200 C CA . THR B 1 90 ? -16.438 23.938 7.465 1 81.94 90 THR B CA 1
ATOM 4201 C C . THR B 1 90 ? -16.578 25.344 8.031 1 81.94 90 THR B C 1
ATOM 4203 O O . THR B 1 90 ? -17.5 26.062 7.684 1 81.94 90 THR B O 1
ATOM 4206 N N . SER B 1 91 ? -15.648 25.734 8.781 1 83.75 91 SER B N 1
ATOM 4207 C CA . SER B 1 91 ? -15.734 27.031 9.445 1 83.75 91 SER B CA 1
ATOM 4208 C C . SER B 1 91 ? -15.047 28.109 8.617 1 83.75 91 SER B C 1
ATOM 4210 O O . SER B 1 91 ? -15.133 29.297 8.945 1 83.75 91 SER B O 1
ATOM 4212 N N . LEU B 1 92 ? -14.453 27.703 7.578 1 87.12 92 LEU B N 1
ATOM 4213 C CA . LEU B 1 92 ? -13.664 28.656 6.801 1 87.12 92 LEU B CA 1
ATOM 4214 C C . LEU B 1 92 ? -14.492 29.25 5.664 1 87.12 92 LEU B C 1
ATOM 4216 O O . LEU B 1 92 ? -15.258 28.547 5.012 1 87.12 92 LEU B O 1
ATOM 4220 N N . ASP B 1 93 ? -14.445 30.562 5.586 1 92.88 93 ASP B N 1
ATOM 4221 C CA . ASP B 1 93 ? -14.914 31.219 4.375 1 92.88 93 ASP B CA 1
ATOM 4222 C C . ASP B 1 93 ? -13.82 31.281 3.314 1 92.88 93 ASP B C 1
ATOM 4224 O O . ASP B 1 93 ? -12.922 32.125 3.385 1 92.88 93 ASP B O 1
ATOM 4228 N N . VAL B 1 94 ? -14 30.516 2.26 1 94.25 94 VAL B N 1
ATOM 4229 C CA . VAL B 1 94 ? -12.922 30.328 1.301 1 94.25 94 VAL B CA 1
ATOM 4230 C C . VAL B 1 94 ? -12.875 31.5 0.327 1 94.25 94 VAL B C 1
ATOM 4232 O O . VAL B 1 94 ? -11.953 31.609 -0.485 1 94.25 94 VAL B O 1
ATOM 4235 N N . GLU B 1 95 ? -13.828 32.438 0.45 1 93.75 95 GLU B N 1
ATOM 4236 C CA . GLU B 1 95 ? -13.859 33.594 -0.449 1 93.75 95 GLU B CA 1
ATOM 4237 C C . GLU B 1 95 ? -13.336 34.844 0.24 1 93.75 95 GLU B C 1
ATOM 4239 O O . GLU B 1 95 ? -13.242 35.906 -0.378 1 93.75 95 GLU B O 1
ATOM 4244 N N . MET B 1 96 ? -12.961 34.719 1.432 1 94 96 MET B N 1
ATOM 4245 C CA . MET B 1 96 ? -12.578 35.906 2.219 1 94 96 MET B CA 1
ATOM 4246 C C . MET B 1 96 ? -11.273 36.5 1.715 1 94 96 MET B C 1
ATOM 4248 O O . MET B 1 96 ? -10.352 35.75 1.354 1 94 96 MET B O 1
ATOM 4252 N N . ILE B 1 97 ? -11.258 37.812 1.688 1 96.06 97 ILE B N 1
ATOM 4253 C CA . ILE B 1 97 ? -10.078 38.562 1.308 1 96.06 97 ILE B CA 1
ATOM 4254 C C . ILE B 1 97 ? -9.602 39.438 2.488 1 96.06 97 ILE B C 1
ATOM 4256 O O . ILE B 1 97 ? -10.406 40.125 3.117 1 96.06 97 ILE B O 1
ATOM 4260 N N . PRO B 1 98 ? -8.352 39.312 2.822 1 96.31 98 PRO B N 1
ATOM 4261 C CA . PRO B 1 98 ? -7.906 40.188 3.924 1 96.31 98 PRO B CA 1
ATOM 4262 C C . PRO B 1 98 ? -8 41.656 3.594 1 96.31 98 PRO B C 1
ATOM 4264 O O . PRO B 1 98 ? -7.773 42.062 2.447 1 96.31 98 PRO B O 1
ATOM 4267 N N . ILE B 1 99 ? -8.211 42.406 4.648 1 94.62 99 ILE B N 1
ATOM 4268 C CA . ILE B 1 99 ? -8.359 43.844 4.516 1 94.62 99 ILE B CA 1
ATOM 4269 C C . ILE B 1 99 ? -6.984 44.5 4.402 1 94.62 99 ILE B C 1
ATOM 4271 O O . ILE B 1 99 ? -6.758 45.344 3.531 1 94.62 99 ILE B O 1
ATOM 4275 N N . TYR B 1 100 ? -6.078 44.094 5.281 1 94.06 100 TYR B N 1
ATOM 4276 C CA . TYR B 1 100 ? -4.734 44.656 5.305 1 94.06 100 TYR B CA 1
ATOM 4277 C C . TYR B 1 100 ? -3.678 43.562 5.227 1 94.06 100 TYR B C 1
ATOM 4279 O O . TYR B 1 100 ? -3.871 42.469 5.762 1 94.06 100 TYR B O 1
ATOM 4287 N N . ALA B 1 101 ? -2.723 43.875 4.512 1 96.56 101 ALA B N 1
ATOM 4288 C CA . ALA B 1 101 ? -1.487 43.094 4.473 1 96.56 101 ALA B CA 1
ATOM 4289 C C . ALA B 1 101 ? -0.266 44 4.613 1 96.56 101 ALA B C 1
ATOM 4291 O O . ALA B 1 101 ? 0.084 44.719 3.686 1 96.56 101 ALA B O 1
ATOM 4292 N N . LEU B 1 102 ? 0.383 43.906 5.762 1 95.81 102 LEU B N 1
ATOM 4293 C CA . LEU B 1 102 ? 1.433 44.875 6.055 1 95.81 102 LEU B CA 1
ATOM 4294 C C . LEU B 1 102 ? 2.705 44.156 6.52 1 95.81 102 LEU B C 1
ATOM 4296 O O . LEU B 1 102 ? 2.713 43.5 7.562 1 95.81 102 LEU B O 1
ATOM 4300 N N . PRO B 1 103 ? 3.734 44.281 5.801 1 96.69 103 PRO B N 1
ATOM 4301 C CA . PRO B 1 103 ? 5.016 43.812 6.328 1 96.69 103 PRO B CA 1
ATOM 4302 C C . PRO B 1 103 ? 5.508 44.656 7.512 1 96.69 103 PRO B C 1
ATOM 4304 O O . PRO B 1 103 ? 5.199 45.844 7.602 1 96.69 103 PRO B O 1
ATOM 4307 N N . SER B 1 104 ? 6.246 44 8.344 1 95.81 104 SER B N 1
ATOM 4308 C CA . SER B 1 104 ? 6.902 44.75 9.406 1 95.81 104 SER B CA 1
ATOM 4309 C C . SER B 1 104 ? 7.988 45.656 8.852 1 95.81 104 SER B C 1
ATOM 4311 O O . SER B 1 104 ? 8.438 45.469 7.715 1 95.81 104 SER B O 1
ATOM 4313 N N . ASP B 1 105 ? 8.422 46.531 9.719 1 94.56 105 ASP B N 1
ATOM 4314 C CA . ASP B 1 105 ? 9.414 47.531 9.289 1 94.56 105 ASP B CA 1
ATOM 4315 C C . ASP B 1 105 ? 10.711 46.844 8.867 1 94.56 105 ASP B C 1
ATOM 4317 O O . ASP B 1 105 ? 11.352 47.25 7.898 1 94.56 105 ASP B O 1
ATOM 4321 N N . ASP B 1 106 ? 11.047 45.812 9.562 1 93.94 106 ASP B N 1
ATOM 4322 C CA . ASP B 1 106 ? 12.289 45.125 9.273 1 93.94 106 ASP B CA 1
ATOM 4323 C C . ASP B 1 106 ? 12.078 44.031 8.219 1 93.94 106 ASP B C 1
ATOM 4325 O O . ASP B 1 106 ? 13.031 43.344 7.82 1 93.94 106 ASP B O 1
ATOM 4329 N N . GLY B 1 107 ? 10.875 43.875 7.863 1 94.94 107 GLY B N 1
ATOM 4330 C CA . GLY B 1 107 ? 10.562 42.906 6.816 1 94.94 107 GLY B CA 1
ATOM 4331 C C . GLY B 1 107 ? 10.594 41.469 7.297 1 94.94 107 GLY B C 1
ATOM 4332 O O . GLY B 1 107 ? 10.57 40.531 6.488 1 94.94 107 GLY B O 1
ATOM 4333 N N . LYS B 1 108 ? 10.586 41.281 8.531 1 95.19 108 LYS B N 1
ATOM 4334 C CA . LYS B 1 108 ? 10.781 39.938 9.055 1 95.19 108 LYS B CA 1
ATOM 4335 C C . LYS B 1 108 ? 9.445 39.25 9.305 1 95.19 108 LYS B C 1
ATOM 4337 O O . LYS B 1 108 ? 9.406 38.062 9.656 1 95.19 108 LYS B O 1
ATOM 4342 N N . SER B 1 109 ? 8.344 39.969 9.055 1 95.81 109 SER B N 1
ATOM 4343 C CA . SER B 1 109 ? 7.02 39.375 9.242 1 95.81 109 SER B CA 1
ATOM 4344 C C . SER B 1 109 ? 5.98 40.062 8.359 1 95.81 109 SER B C 1
ATOM 4346 O O . SER B 1 109 ? 6.207 41.188 7.879 1 95.81 109 SER B O 1
ATOM 4348 N N . LEU B 1 110 ? 4.949 39.406 8.094 1 97.5 110 LEU B N 1
ATOM 4349 C CA . LEU B 1 110 ? 3.783 39.906 7.375 1 97.5 110 LEU B CA 1
ATOM 4350 C C . LEU B 1 110 ? 2.525 39.781 8.227 1 97.5 110 LEU B C 1
ATOM 4352 O O . LEU B 1 110 ? 2.203 38.688 8.703 1 97.5 110 LEU B O 1
ATOM 4356 N N . ARG B 1 111 ? 1.858 40.812 8.461 1 97.44 111 ARG B N 1
ATOM 4357 C CA . ARG B 1 111 ? 0.618 40.781 9.234 1 97.44 111 ARG B CA 1
ATOM 4358 C C . ARG B 1 111 ? -0.595 40.938 8.32 1 97.44 111 ARG B C 1
ATOM 4360 O O . ARG B 1 111 ? -0.63 41.812 7.449 1 97.44 111 ARG B O 1
ATOM 4367 N N . LEU B 1 112 ? -1.51 40.062 8.516 1 97.62 112 LEU B N 1
ATOM 4368 C CA . LEU B 1 112 ? -2.773 40.156 7.793 1 97.62 112 LEU B CA 1
ATOM 4369 C C . LEU B 1 112 ? -3.936 40.406 8.75 1 97.62 112 LEU B C 1
ATOM 4371 O O . LEU B 1 112 ? -3.959 39.875 9.859 1 97.62 112 LEU B O 1
ATOM 4375 N N . THR B 1 113 ? -4.824 41.219 8.344 1 97.19 113 THR B N 1
ATOM 4376 C CA . THR B 1 113 ? -6.078 41.438 9.047 1 97.19 113 THR B CA 1
ATOM 4377 C C . THR B 1 113 ? -7.27 41.094 8.164 1 97.19 113 THR B C 1
ATOM 4379 O O . THR B 1 113 ? -7.352 41.531 7.016 1 97.19 113 THR B O 1
ATOM 4382 N N . TRP B 1 114 ? -8.18 40.406 8.789 1 96 114 TRP B N 1
ATOM 4383 C CA . TRP B 1 114 ? -9.297 39.844 8.016 1 96 114 TRP B CA 1
ATOM 4384 C C . TRP B 1 114 ? -10.602 40.562 8.391 1 96 114 TRP B C 1
ATOM 4386 O O . TRP B 1 114 ? -10.711 41.156 9.469 1 96 114 TRP B O 1
ATOM 4396 N N . PRO B 1 115 ? -11.625 40.469 7.527 1 95 115 PRO B N 1
ATOM 4397 C CA . PRO B 1 115 ? -12.898 41.156 7.758 1 95 115 PRO B CA 1
ATOM 4398 C C . PRO B 1 115 ? -13.625 40.656 9 1 95 115 PRO B C 1
ATOM 4400 O O . PRO B 1 115 ? -14.43 41.375 9.586 1 95 115 PRO B O 1
ATOM 4403 N N . ASP B 1 116 ? -13.367 39.5 9.414 1 91.88 116 ASP B N 1
ATOM 4404 C CA . ASP B 1 116 ? -14.047 38.906 10.57 1 91.88 116 ASP B CA 1
ATOM 4405 C C . ASP B 1 116 ? -13.328 39.312 11.867 1 91.88 116 ASP B C 1
ATOM 4407 O O . ASP B 1 116 ? -13.648 38.781 12.938 1 91.88 116 ASP B O 1
ATOM 4411 N N . GLY B 1 117 ? -12.328 40.031 11.75 1 92.56 117 GLY B N 1
ATOM 4412 C CA . GLY B 1 117 ? -11.609 40.5 12.922 1 92.56 117 GLY B CA 1
ATOM 4413 C C . GLY B 1 117 ? -10.367 39.688 13.234 1 92.56 117 GLY B C 1
ATOM 4414 O O . GLY B 1 117 ? -9.562 40.062 14.086 1 92.56 117 GLY B O 1
ATOM 4415 N N . HIS B 1 118 ? -10.188 38.625 12.594 1 93.5 118 HIS B N 1
ATOM 4416 C CA . HIS B 1 118 ? -9.023 37.781 12.805 1 93.5 118 HIS B CA 1
ATOM 4417 C C . HIS B 1 118 ? -7.754 38.438 12.266 1 93.5 118 HIS B C 1
ATOM 4419 O O . HIS B 1 118 ? -7.797 39.156 11.266 1 93.5 118 HIS B O 1
ATOM 4425 N N . SER B 1 119 ? -6.695 38.219 12.992 1 94.88 119 SER B N 1
ATOM 4426 C CA . SER B 1 119 ? -5.391 38.688 12.531 1 94.88 119 SER B CA 1
ATOM 4427 C C . SER B 1 119 ? -4.328 37.594 12.711 1 94.88 119 SER B C 1
ATOM 4429 O O . SER B 1 119 ? -4.355 36.844 13.688 1 94.88 119 SER B O 1
ATOM 4431 N N . GLY B 1 120 ? -3.506 37.5 11.727 1 94.75 120 GLY B N 1
ATOM 4432 C CA . GLY B 1 120 ? -2.414 36.562 11.781 1 94.75 120 GLY B CA 1
ATOM 4433 C C . GLY B 1 120 ? -1.086 37.125 11.336 1 94.75 120 GLY B C 1
ATOM 4434 O O . GLY B 1 120 ? -1.052 38.094 10.57 1 94.75 120 GLY B O 1
ATOM 4435 N N . GLU B 1 121 ? -0.054 36.594 11.898 1 95.88 121 GLU B N 1
ATOM 4436 C CA . GLU B 1 121 ? 1.305 37 11.555 1 95.88 121 GLU B CA 1
ATOM 4437 C C . GLU B 1 121 ? 2.109 35.844 11 1 95.88 121 GLU B C 1
ATOM 4439 O O . GLU B 1 121 ? 2.047 34.719 11.531 1 95.88 121 GLU B O 1
ATOM 4444 N N . TYR B 1 122 ? 2.805 36.156 9.945 1 96.31 122 TYR B N 1
ATOM 4445 C CA . TYR B 1 122 ? 3.609 35.156 9.258 1 96.31 122 TYR B CA 1
ATOM 4446 C C . TYR B 1 122 ? 5.074 35.562 9.211 1 96.31 122 TYR B C 1
ATOM 4448 O O . TYR B 1 122 ? 5.434 36.531 8.555 1 96.31 122 TYR B O 1
ATOM 4456 N N . PRO B 1 123 ? 5.938 34.812 9.867 1 95.19 123 PRO B N 1
ATOM 4457 C CA . PRO B 1 123 ? 7.367 35.094 9.727 1 95.19 123 PRO B CA 1
ATOM 4458 C C . PRO B 1 123 ? 7.855 34.969 8.289 1 95.19 123 PRO B C 1
ATOM 4460 O O . PRO B 1 123 ? 7.418 34.094 7.559 1 95.19 123 PRO B O 1
ATOM 4463 N N . SER B 1 124 ? 8.758 35.906 7.926 1 94.69 124 SER B N 1
ATOM 4464 C CA . SER B 1 124 ? 9.234 35.938 6.547 1 94.69 124 SER B CA 1
ATOM 4465 C C . SER B 1 124 ? 9.953 34.625 6.18 1 94.69 124 SER B C 1
ATOM 4467 O O . SER B 1 124 ? 9.828 34.156 5.055 1 94.69 124 SER B O 1
ATOM 4469 N N . ASP B 1 125 ? 10.672 34.031 7.113 1 90.31 125 ASP B N 1
ATOM 4470 C CA . ASP B 1 125 ? 11.391 32.812 6.852 1 90.31 125 ASP B CA 1
ATOM 4471 C C . ASP B 1 125 ? 10.43 31.641 6.652 1 90.31 125 ASP B C 1
ATOM 4473 O O . ASP B 1 125 ? 10.672 30.75 5.832 1 90.31 125 ASP B O 1
ATOM 4477 N N . TRP B 1 126 ? 9.344 31.656 7.371 1 92.38 126 TRP B N 1
ATOM 4478 C CA . TRP B 1 126 ? 8.312 30.641 7.207 1 92.38 126 TRP B CA 1
ATOM 4479 C C . TRP B 1 126 ? 7.656 30.734 5.836 1 92.38 126 TRP B C 1
ATOM 4481 O O . TRP B 1 126 ? 7.535 29.75 5.121 1 92.38 126 TRP B O 1
ATOM 4491 N N . LEU B 1 127 ? 7.293 31.938 5.473 1 94.12 127 LEU B N 1
ATOM 4492 C CA . LEU B 1 127 ? 6.609 32.156 4.203 1 94.12 127 LEU B CA 1
ATOM 4493 C C . LEU B 1 127 ? 7.496 31.766 3.029 1 94.12 127 LEU B C 1
ATOM 4495 O O . LEU B 1 127 ? 7.016 31.188 2.055 1 94.12 127 LEU B O 1
ATOM 4499 N N . ARG B 1 128 ? 8.711 32.062 3.117 1 91.62 128 ARG B N 1
ATOM 4500 C CA . ARG B 1 128 ? 9.656 31.859 2.021 1 91.62 128 ARG B CA 1
ATOM 4501 C C . ARG B 1 128 ? 9.82 30.375 1.69 1 91.62 128 ARG B C 1
ATOM 4503 O O . ARG B 1 128 ? 10.211 30.031 0.578 1 91.62 128 ARG B O 1
ATOM 4510 N N . GLN B 1 129 ? 9.492 29.516 2.592 1 90.25 129 GLN B N 1
ATOM 4511 C CA . GLN B 1 129 ? 9.625 28.078 2.393 1 90.25 129 GLN B CA 1
ATOM 4512 C C . GLN B 1 129 ? 8.578 27.562 1.417 1 90.25 129 GLN B C 1
ATOM 4514 O O . GLN B 1 129 ? 8.75 26.5 0.814 1 90.25 129 GLN B O 1
ATOM 4519 N N . TYR B 1 130 ? 7.512 28.266 1.294 1 94.44 130 TYR B N 1
ATOM 4520 C CA . TYR B 1 130 ? 6.387 27.781 0.495 1 94.44 130 TYR B CA 1
ATOM 4521 C C . TYR B 1 130 ? 6.266 28.578 -0.803 1 94.44 130 TYR B C 1
ATOM 4523 O O . TYR B 1 130 ? 5.82 29.719 -0.798 1 94.44 130 TYR B O 1
ATOM 4531 N N . ARG B 1 131 ? 6.648 27.953 -1.868 1 94.38 131 ARG B N 1
ATOM 4532 C CA . ARG B 1 131 ? 6.691 28.641 -3.15 1 94.38 131 ARG B CA 1
ATOM 4533 C C . ARG B 1 131 ? 5.891 27.891 -4.207 1 94.38 131 ARG B C 1
ATOM 4535 O O . ARG B 1 131 ? 6.219 27.938 -5.395 1 94.38 131 ARG B O 1
ATOM 4542 N N . PHE B 1 132 ? 4.969 27 -3.732 1 96.06 132 PHE B N 1
ATOM 4543 C CA . PHE B 1 132 ? 4.043 26.281 -4.602 1 96.06 132 PHE B CA 1
ATOM 4544 C C . PHE B 1 132 ? 4.797 25.547 -5.703 1 96.06 132 PHE B C 1
ATOM 4546 O O . PHE B 1 132 ? 5.668 24.719 -5.422 1 96.06 132 PHE B O 1
ATOM 4553 N N . GLU B 1 133 ? 4.477 25.781 -7.027 1 94.69 133 GLU B N 1
ATOM 4554 C CA . GLU B 1 133 ? 5.113 25.047 -8.109 1 94.69 133 GLU B CA 1
ATOM 4555 C C . GLU B 1 133 ? 6.617 25.281 -8.141 1 94.69 133 GLU B C 1
ATOM 4557 O O . GLU B 1 133 ? 7.367 24.531 -8.758 1 94.69 133 GLU B O 1
ATOM 4562 N N . ASN B 1 134 ? 7.09 26.297 -7.371 1 91.69 134 ASN B N 1
ATOM 4563 C CA . ASN B 1 134 ? 8.508 26.641 -7.352 1 91.69 134 ASN B CA 1
ATOM 4564 C C . ASN B 1 134 ? 9.18 26.156 -6.07 1 91.69 134 ASN B C 1
ATOM 4566 O O . ASN B 1 134 ? 10.344 26.484 -5.812 1 91.69 134 ASN B O 1
ATOM 4570 N N . SER B 1 135 ? 8.477 25.406 -5.309 1 91.12 135 SER B N 1
ATOM 4571 C CA . SER B 1 135 ? 9.039 24.906 -4.062 1 91.12 135 SER B CA 1
ATOM 4572 C C . SER B 1 135 ? 10.18 23.922 -4.332 1 91.12 135 SER B C 1
ATOM 4574 O O . SER B 1 135 ? 10.164 23.203 -5.328 1 91.12 135 SER B O 1
ATOM 4576 N N . ALA B 1 136 ? 11.133 23.922 -3.439 1 84.38 136 ALA B N 1
ATOM 4577 C CA . ALA B 1 136 ? 12.242 22.984 -3.545 1 84.38 136 ALA B CA 1
ATOM 4578 C C . ALA B 1 136 ? 11.75 21.547 -3.449 1 84.38 136 ALA B C 1
ATOM 4580 O O . ALA B 1 136 ? 10.797 21.25 -2.717 1 84.38 136 ALA B O 1
ATOM 4581 N N . PRO B 1 137 ? 12.43 20.641 -4.156 1 86 137 PRO B N 1
ATOM 4582 C CA . PRO B 1 137 ? 12.047 19.219 -4.059 1 86 137 PRO B CA 1
ATOM 4583 C C . PRO B 1 137 ? 12.32 18.641 -2.676 1 86 137 PRO B C 1
ATOM 4585 O O . PRO B 1 137 ? 13.188 19.125 -1.95 1 86 137 PRO B O 1
ATOM 4588 N N . ASP B 1 138 ? 11.461 17.719 -2.316 1 83.69 138 ASP B N 1
ATOM 4589 C CA . ASP B 1 138 ? 11.695 16.938 -1.109 1 83.69 138 ASP B CA 1
ATOM 4590 C C . ASP B 1 138 ? 12.664 15.781 -1.386 1 83.69 138 ASP B C 1
ATOM 4592 O O . ASP B 1 138 ? 12.352 14.875 -2.162 1 83.69 138 ASP B O 1
ATOM 4596 N N . VAL B 1 139 ? 13.734 15.719 -0.708 1 77.88 139 VAL B N 1
ATOM 4597 C CA . VAL B 1 139 ? 14.805 14.766 -0.979 1 77.88 139 VAL B CA 1
ATOM 4598 C C . VAL B 1 139 ? 14.305 13.344 -0.735 1 77.88 139 VAL B C 1
ATOM 4600 O O . VAL B 1 139 ? 14.766 12.398 -1.376 1 77.88 139 VAL B O 1
ATOM 4603 N N . THR B 1 140 ? 13.391 13.188 0.152 1 80.31 140 THR B N 1
ATOM 4604 C CA . THR B 1 140 ? 12.906 11.852 0.472 1 80.31 140 THR B CA 1
ATOM 4605 C C . THR B 1 140 ? 11.828 11.422 -0.52 1 80.31 140 THR B C 1
ATOM 4607 O O . THR B 1 140 ? 11.672 10.227 -0.79 1 80.31 140 THR B O 1
ATOM 4610 N N . PHE B 1 141 ? 11.188 12.305 -1.216 1 81.56 141 PHE B N 1
ATOM 4611 C CA . PHE B 1 141 ? 10.117 11.945 -2.141 1 81.56 141 PHE B CA 1
ATOM 4612 C C . PHE B 1 141 ? 10.578 12.094 -3.586 1 81.56 141 PHE B C 1
ATOM 4614 O O . PHE B 1 141 ? 10.148 11.336 -4.457 1 81.56 141 PHE B O 1
ATOM 4621 N N . ASP B 1 142 ? 11.383 13.039 -3.748 1 84.94 142 ASP B N 1
ATOM 4622 C CA . ASP B 1 142 ? 11.672 13.438 -5.121 1 84.94 142 ASP B CA 1
ATOM 4623 C C . ASP B 1 142 ? 13.094 13.031 -5.523 1 84.94 142 ASP B C 1
ATOM 4625 O O . ASP B 1 142 ? 13.742 13.727 -6.305 1 84.94 142 ASP B O 1
ATOM 4629 N N . SER B 1 143 ? 13.547 11.969 -4.984 1 84.69 143 SER B N 1
ATOM 4630 C CA . SER B 1 143 ? 14.898 11.508 -5.277 1 84.69 143 SER B CA 1
ATOM 4631 C C . SER B 1 143 ? 15.016 11 -6.711 1 84.69 143 SER B C 1
ATOM 4633 O O . SER B 1 143 ? 14.094 10.344 -7.215 1 84.69 143 SER B O 1
ATOM 4635 N N . GLN B 1 144 ? 16.094 11.367 -7.281 1 88.38 144 GLN B N 1
ATOM 4636 C CA . GLN B 1 144 ? 16.422 10.797 -8.586 1 88.38 144 GLN B CA 1
ATOM 4637 C C . GLN B 1 144 ? 17.125 9.453 -8.438 1 88.38 144 GLN B C 1
ATOM 4639 O O . GLN B 1 144 ? 18.266 9.391 -7.957 1 88.38 144 GLN B O 1
ATOM 4644 N N . LEU B 1 145 ? 16.531 8.453 -8.945 1 93.88 145 LEU B N 1
ATOM 4645 C CA . LEU B 1 145 ? 17.062 7.105 -8.766 1 93.88 145 LEU B CA 1
ATOM 4646 C C . LEU B 1 145 ? 18.312 6.891 -9.625 1 93.88 145 LEU B C 1
ATOM 4648 O O . LEU B 1 145 ? 18.422 7.465 -10.711 1 93.88 145 LEU B O 1
ATOM 4652 N N . GLN B 1 146 ? 19.203 6.133 -9.086 1 94 146 GLN B N 1
ATOM 4653 C CA . GLN B 1 146 ? 20.375 5.707 -9.836 1 94 146 GLN B CA 1
ATOM 4654 C C . GLN B 1 146 ? 20.219 4.281 -10.352 1 94 146 GLN B C 1
ATOM 4656 O O . GLN B 1 146 ? 20.234 3.326 -9.57 1 94 146 GLN B O 1
ATOM 4661 N N . HIS B 1 147 ? 20.125 4.188 -11.641 1 96.25 147 HIS B N 1
ATOM 4662 C CA . HIS B 1 147 ? 19.953 2.885 -12.273 1 96.25 147 HIS B CA 1
ATOM 4663 C C . HIS B 1 147 ? 21.312 2.201 -12.492 1 96.25 147 HIS B C 1
ATOM 4665 O O . HIS B 1 147 ? 22.328 2.871 -12.609 1 96.25 147 HIS B O 1
ATOM 4671 N N . TRP B 1 148 ? 21.281 0.9 -12.523 1 95.62 148 TRP B N 1
ATOM 4672 C CA . TRP B 1 148 ? 22.562 0.204 -12.648 1 95.62 148 TRP B CA 1
ATOM 4673 C C . TRP B 1 148 ? 22.406 -1.06 -13.492 1 95.62 148 TRP B C 1
ATOM 4675 O O . TRP B 1 148 ? 21.297 -1.571 -13.656 1 95.62 148 TRP B O 1
ATOM 4685 N N . ASP B 1 149 ? 23.469 -1.455 -14.094 1 94.5 149 ASP B N 1
ATOM 4686 C CA . ASP B 1 149 ? 23.703 -2.748 -14.734 1 94.5 149 ASP B CA 1
ATOM 4687 C C . ASP B 1 149 ? 24.984 -3.387 -14.219 1 94.5 149 ASP B C 1
ATOM 4689 O O . ASP B 1 149 ? 25.562 -2.938 -13.227 1 94.5 149 ASP B O 1
ATOM 4693 N N . THR B 1 150 ? 25.375 -4.441 -14.805 1 91.12 150 THR B N 1
ATOM 4694 C CA . THR B 1 150 ? 26.516 -5.18 -14.297 1 91.12 150 THR B CA 1
ATOM 4695 C C . THR B 1 150 ? 27.797 -4.34 -14.406 1 91.12 150 THR B C 1
ATOM 4697 O O . THR B 1 150 ? 28.688 -4.449 -13.562 1 91.12 150 THR B O 1
ATOM 4700 N N . THR B 1 151 ? 27.906 -3.525 -15.352 1 86.69 151 THR B N 1
ATOM 4701 C CA . THR B 1 151 ? 29.078 -2.676 -15.523 1 86.69 151 THR B CA 1
ATOM 4702 C C . THR B 1 151 ? 29.266 -1.757 -14.32 1 86.69 151 THR B C 1
ATOM 4704 O O . THR B 1 151 ? 30.375 -1.612 -13.805 1 86.69 151 THR B O 1
ATOM 4707 N N . LEU B 1 152 ? 28.219 -1.317 -13.797 1 80.5 152 LEU B N 1
ATOM 4708 C CA . LEU B 1 152 ? 28.266 -0.395 -12.672 1 80.5 152 LEU B CA 1
ATOM 4709 C C . LEU B 1 152 ? 28.5 -1.148 -11.359 1 80.5 152 LEU B C 1
ATOM 4711 O O . LEU B 1 152 ? 29.281 -0.714 -10.516 1 80.5 152 LEU B O 1
ATOM 4715 N N . MET B 1 153 ? 27.906 -2.266 -11.234 1 81.38 153 MET B N 1
ATOM 4716 C CA . MET B 1 153 ? 28.047 -3.037 -10 1 81.38 153 MET B CA 1
ATOM 4717 C C . MET B 1 153 ? 29.469 -3.551 -9.836 1 81.38 153 MET B C 1
ATOM 4719 O O . MET B 1 153 ? 30.031 -3.484 -8.742 1 81.38 153 MET B O 1
ATOM 4723 N N . ASP B 1 154 ? 30.031 -3.918 -10.938 1 78.19 154 ASP B N 1
ATOM 4724 C CA . ASP B 1 154 ? 31.391 -4.457 -10.93 1 78.19 154 ASP B CA 1
ATOM 4725 C C . ASP B 1 154 ? 32.406 -3.348 -10.734 1 78.19 154 ASP B C 1
ATOM 4727 O O . ASP B 1 154 ? 33.531 -3.604 -10.266 1 78.19 154 ASP B O 1
ATOM 4731 N N . SER B 1 155 ? 31.969 -2.145 -11.039 1 75 155 SER B N 1
ATOM 4732 C CA . SER B 1 155 ? 32.875 -1.013 -10.883 1 75 155 SER B CA 1
ATOM 4733 C C . SER B 1 155 ? 32.844 -0.469 -9.461 1 75 155 SER B C 1
ATOM 4735 O O . SER B 1 155 ? 33.5 0.54 -9.164 1 75 155 SER B O 1
ATOM 4737 N N . GLY B 1 156 ? 32.125 -1.131 -8.719 1 76.25 156 GLY B N 1
ATOM 4738 C CA . GLY B 1 156 ? 32.156 -0.758 -7.309 1 76.25 156 GLY B CA 1
ATOM 4739 C C . GLY B 1 156 ? 30.953 0.058 -6.891 1 76.25 156 GLY B C 1
ATOM 4740 O O . GLY B 1 156 ? 30.984 0.72 -5.848 1 76.25 156 GLY B O 1
ATOM 4741 N N . THR B 1 157 ? 30.016 -0.096 -7.613 1 76.69 157 THR B N 1
ATOM 4742 C CA . THR B 1 157 ? 28.797 0.661 -7.305 1 76.69 157 THR B CA 1
ATOM 4743 C C . THR B 1 157 ? 28.078 0.062 -6.098 1 76.69 157 THR B C 1
ATOM 4745 O O . THR B 1 157 ? 27.516 0.791 -5.285 1 76.69 157 THR B O 1
ATOM 4748 N N . LEU B 1 158 ? 28.219 -1.208 -5.957 1 90.31 158 LEU B N 1
ATOM 4749 C CA . LEU B 1 158 ? 27.594 -1.797 -4.781 1 90.31 158 LEU B CA 1
ATOM 4750 C C . LEU B 1 158 ? 28.297 -1.344 -3.506 1 90.31 158 LEU B C 1
ATOM 4752 O O . LEU B 1 158 ? 29.438 -1.727 -3.256 1 90.31 158 LEU B O 1
ATOM 4756 N N . ARG B 1 159 ? 27.641 -0.58 -2.822 1 93.69 159 ARG B N 1
ATOM 4757 C CA . ARG B 1 159 ? 28.219 -0.097 -1.573 1 93.69 159 ARG B CA 1
ATOM 4758 C C . ARG B 1 159 ? 28.109 -1.152 -0.477 1 93.69 159 ARG B C 1
ATOM 4760 O O . ARG B 1 159 ? 27.078 -1.821 -0.346 1 93.69 159 ARG B O 1
ATOM 4767 N N . ILE B 1 160 ? 29.203 -1.276 0.237 1 95.44 160 ILE B N 1
ATOM 4768 C CA . ILE B 1 160 ? 29.281 -2.24 1.329 1 95.44 160 ILE B CA 1
ATOM 4769 C C . ILE B 1 160 ? 29.375 -1.501 2.664 1 95.44 160 ILE B C 1
ATOM 4771 O O . ILE B 1 160 ? 30.203 -0.603 2.828 1 95.44 160 ILE B O 1
ATOM 4775 N N . PHE B 1 161 ? 28.516 -1.864 3.572 1 97.06 161 PHE B N 1
ATOM 4776 C CA . PHE B 1 161 ? 28.5 -1.271 4.906 1 97.06 161 PHE B CA 1
ATOM 4777 C C . PHE B 1 161 ? 28.938 -2.285 5.957 1 97.06 161 PHE B C 1
ATOM 4779 O O . PHE B 1 161 ? 28.812 -3.494 5.75 1 97.06 161 PHE B O 1
ATOM 4786 N N . ASN B 1 162 ? 29.484 -1.715 6.988 1 97.38 162 ASN B N 1
ATOM 4787 C CA . ASN B 1 162 ? 29.859 -2.549 8.133 1 97.38 162 ASN B CA 1
ATOM 4788 C C . ASN B 1 162 ? 28.719 -2.629 9.148 1 97.38 162 ASN B C 1
ATOM 4790 O O . ASN B 1 162 ? 28.156 -1.604 9.547 1 97.38 162 ASN B O 1
ATOM 4794 N N . PHE B 1 163 ? 28.406 -3.846 9.586 1 97.94 163 PHE B N 1
ATOM 4795 C CA . PHE B 1 163 ? 27.281 -4.07 10.484 1 97.94 163 PHE B CA 1
ATOM 4796 C C . PHE B 1 163 ? 27.469 -3.287 11.781 1 97.94 163 PHE B C 1
ATOM 4798 O O . PHE B 1 163 ? 26.531 -2.621 12.242 1 97.94 163 PHE B O 1
ATOM 4805 N N . GLU B 1 164 ? 28.609 -3.338 12.344 1 96.94 164 GLU B N 1
ATOM 4806 C CA . GLU B 1 164 ? 28.859 -2.668 13.617 1 96.94 164 GLU B CA 1
ATOM 4807 C C . GLU B 1 164 ? 28.719 -1.155 13.484 1 96.94 164 GLU B C 1
ATOM 4809 O O . GLU B 1 164 ? 28.25 -0.483 14.406 1 96.94 164 GLU B O 1
ATOM 4814 N N . ASP B 1 165 ? 29.141 -0.641 12.391 1 96.81 165 ASP B N 1
ATOM 4815 C CA . ASP B 1 165 ? 28.953 0.785 12.141 1 96.81 165 ASP B CA 1
ATOM 4816 C C . ASP B 1 165 ? 27.469 1.152 12.133 1 96.81 165 ASP B C 1
ATOM 4818 O O . ASP B 1 165 ? 27.078 2.178 12.695 1 96.81 165 ASP B O 1
ATOM 4822 N N . LEU B 1 166 ? 26.672 0.275 11.578 1 97.62 166 LEU B N 1
ATOM 4823 C CA . LEU B 1 166 ? 25.25 0.542 11.477 1 97.62 166 LEU B CA 1
ATOM 4824 C C . LEU B 1 166 ? 24.578 0.46 12.852 1 97.62 166 LEU B C 1
ATOM 4826 O O . LEU B 1 166 ? 23.594 1.155 13.117 1 97.62 166 LEU B O 1
ATOM 4830 N N . MET B 1 167 ? 25.172 -0.325 13.711 1 97.31 167 MET B N 1
ATOM 4831 C CA . MET B 1 167 ? 24.594 -0.487 15.047 1 97.31 167 MET B CA 1
ATOM 4832 C C . MET B 1 167 ? 24.984 0.679 15.945 1 97.31 167 MET B C 1
ATOM 4834 O O . MET B 1 167 ? 24.281 0.982 16.906 1 97.31 167 MET B O 1
ATOM 4838 N N . SER B 1 168 ? 26.031 1.437 15.562 1 96.06 168 SER B N 1
ATOM 4839 C CA . SER B 1 168 ? 26.562 2.379 16.547 1 96.06 168 SER B CA 1
ATOM 4840 C C . SER B 1 168 ? 26.562 3.803 16 1 96.06 168 SER B C 1
ATOM 4842 O O . SER B 1 168 ? 26.797 4.758 16.734 1 96.06 168 SER B O 1
ATOM 4844 N N . SER B 1 169 ? 26.344 3.93 14.703 1 95.88 169 SER B N 1
ATOM 4845 C CA . SER B 1 169 ? 26.5 5.25 14.109 1 95.88 169 SER B CA 1
ATOM 4846 C C . SER B 1 169 ? 25.266 5.652 13.32 1 95.88 169 SER B C 1
ATOM 4848 O O . SER B 1 169 ? 24.891 4.98 12.352 1 95.88 169 SER B O 1
ATOM 4850 N N . ASP B 1 170 ? 24.719 6.824 13.688 1 96.12 170 ASP B N 1
ATOM 4851 C CA . ASP B 1 170 ? 23.578 7.367 12.961 1 96.12 170 ASP B CA 1
ATOM 4852 C C . ASP B 1 170 ? 23.984 7.82 11.555 1 96.12 170 ASP B C 1
ATOM 4854 O O . ASP B 1 170 ? 23.172 7.75 10.625 1 96.12 170 ASP B O 1
ATOM 4858 N N . GLU B 1 171 ? 25.156 8.273 11.391 1 96 171 GLU B N 1
ATOM 4859 C CA . GLU B 1 171 ? 25.656 8.672 10.078 1 96 171 GLU B CA 1
ATOM 4860 C C . GLU B 1 171 ? 25.703 7.477 9.125 1 96 171 GLU B C 1
ATOM 4862 O O . GLU B 1 171 ? 25.375 7.598 7.945 1 96 171 GLU B O 1
ATOM 4867 N N . ALA B 1 172 ? 26.141 6.375 9.672 1 97.31 172 ALA B N 1
ATOM 4868 C CA . ALA B 1 172 ? 26.203 5.16 8.867 1 97.31 172 ALA B CA 1
ATOM 4869 C C . ALA B 1 172 ? 24.797 4.73 8.43 1 97.31 172 ALA B C 1
ATOM 4871 O O . ALA B 1 172 ? 24.594 4.32 7.285 1 97.31 172 ALA B O 1
ATOM 4872 N N . VAL B 1 173 ? 23.875 4.875 9.359 1 98.12 173 VAL B N 1
ATOM 4873 C CA . VAL B 1 173 ? 22.484 4.516 9.055 1 98.12 173 VAL B CA 1
ATOM 4874 C C . VAL B 1 173 ? 21.953 5.426 7.949 1 98.12 173 VAL B C 1
ATOM 4876 O O . VAL B 1 173 ? 21.312 4.961 7.008 1 98.12 173 VAL B O 1
ATOM 4879 N N . TYR B 1 174 ? 22.266 6.691 8.062 1 97.12 174 TYR B N 1
ATOM 4880 C CA . TYR B 1 174 ? 21.828 7.645 7.047 1 97.12 174 TYR B CA 1
ATOM 4881 C C . TYR B 1 174 ? 22.375 7.27 5.676 1 97.12 174 TYR B C 1
ATOM 4883 O O . TYR B 1 174 ? 21.641 7.258 4.688 1 97.12 174 TYR B O 1
ATOM 4891 N N . GLU B 1 175 ? 23.641 6.953 5.598 1 97 175 GLU B N 1
ATOM 4892 C CA . GLU B 1 175 ? 24.297 6.586 4.34 1 97 175 GLU B CA 1
ATOM 4893 C C . GLU B 1 175 ? 23.688 5.316 3.756 1 97 175 GLU B C 1
ATOM 4895 O O . GLU B 1 175 ? 23.438 5.234 2.551 1 97 175 GLU B O 1
ATOM 4900 N N . TRP B 1 176 ? 23.438 4.367 4.633 1 97.81 176 TRP B N 1
ATOM 4901 C CA . TRP B 1 176 ? 22.859 3.094 4.223 1 97.81 176 TRP B CA 1
ATOM 4902 C C . TRP B 1 176 ? 21.469 3.299 3.627 1 97.81 176 TRP B C 1
ATOM 4904 O O . TRP B 1 176 ? 21.188 2.861 2.506 1 97.81 176 TRP B O 1
ATOM 4914 N N . LEU B 1 177 ? 20.656 4.047 4.324 1 97.62 177 LEU B N 1
ATOM 4915 C CA . LEU B 1 177 ? 19.266 4.223 3.912 1 97.62 177 LEU B CA 1
ATOM 4916 C C . LEU B 1 177 ? 19.172 5.082 2.656 1 97.62 177 LEU B C 1
ATOM 4918 O O . LEU B 1 177 ? 18.359 4.816 1.773 1 97.62 177 LEU B O 1
ATOM 4922 N N . MET B 1 178 ? 20.031 6.031 2.605 1 95.94 178 MET B N 1
ATOM 4923 C CA . MET B 1 178 ? 20.047 6.863 1.405 1 95.94 178 MET B CA 1
ATOM 4924 C C . MET B 1 178 ? 20.516 6.066 0.193 1 95.94 178 MET B C 1
ATOM 4926 O O . MET B 1 178 ? 19.969 6.223 -0.904 1 95.94 178 MET B O 1
ATOM 4930 N N . GLU B 1 179 ? 21.5 5.27 0.413 1 94.94 179 GLU B N 1
ATOM 4931 C CA . GLU B 1 179 ? 21.984 4.418 -0.671 1 94.94 179 GLU B CA 1
ATOM 4932 C C . GLU B 1 179 ? 20.891 3.463 -1.143 1 94.94 179 GLU B C 1
ATOM 4934 O O . GLU B 1 179 ? 20.688 3.279 -2.346 1 94.94 179 GLU B O 1
ATOM 4939 N N . MET B 1 180 ? 20.203 2.893 -0.198 1 95.81 180 MET B N 1
ATOM 4940 C CA . MET B 1 180 ? 19.078 2.023 -0.512 1 95.81 180 MET B CA 1
ATOM 4941 C C . MET B 1 180 ? 18.031 2.768 -1.338 1 95.81 180 MET B C 1
ATOM 4943 O O . MET B 1 180 ? 17.469 2.213 -2.289 1 95.81 180 MET B O 1
ATOM 4947 N N . LYS B 1 181 ? 17.797 3.953 -0.984 1 95.19 181 LYS B N 1
ATOM 4948 C CA . LYS B 1 181 ? 16.797 4.754 -1.668 1 95.19 181 LYS B CA 1
ATOM 4949 C C . LYS B 1 181 ? 17.203 5.055 -3.105 1 95.19 181 LYS B C 1
ATOM 4951 O O . LYS B 1 181 ? 16.391 4.953 -4.027 1 95.19 181 LYS B O 1
ATOM 4956 N N . LEU B 1 182 ? 18.453 5.352 -3.354 1 94.62 182 LEU B N 1
ATOM 4957 C CA . LEU B 1 182 ? 18.906 5.836 -4.652 1 94.62 182 LEU B CA 1
ATOM 4958 C C . LEU B 1 182 ? 19.234 4.672 -5.582 1 94.62 182 LEU B C 1
ATOM 4960 O O . LEU B 1 182 ? 18.812 4.664 -6.742 1 94.62 182 LEU B O 1
ATOM 4964 N N . THR B 1 183 ? 19.922 3.668 -5.043 1 95.44 183 THR B N 1
ATOM 4965 C CA . THR B 1 183 ? 20.406 2.592 -5.902 1 95.44 183 THR B CA 1
ATOM 4966 C C . THR B 1 183 ? 19.5 1.368 -5.789 1 95.44 183 THR B C 1
ATOM 4968 O O . THR B 1 183 ? 19.469 0.526 -6.688 1 95.44 183 THR B O 1
ATOM 4971 N N . GLY B 1 184 ? 18.875 1.235 -4.648 1 96.88 184 GLY B N 1
ATOM 4972 C CA . GLY B 1 184 ? 17.953 0.123 -4.445 1 96.88 184 GLY B CA 1
ATOM 4973 C C . GLY B 1 184 ? 18.641 -1.129 -3.936 1 96.88 184 GLY B C 1
ATOM 4974 O O . GLY B 1 184 ? 18 -2.16 -3.734 1 96.88 184 GLY B O 1
ATOM 4975 N N . ILE B 1 185 ? 19.969 -1.078 -3.684 1 97.31 185 ILE B N 1
ATOM 4976 C CA . ILE B 1 185 ? 20.656 -2.291 -3.24 1 97.31 185 ILE B CA 1
ATOM 4977 C C . ILE B 1 185 ? 21.953 -1.927 -2.523 1 97.31 185 ILE B C 1
ATOM 4979 O O . ILE B 1 185 ? 22.656 -1.01 -2.941 1 97.31 185 ILE B O 1
ATOM 4983 N N . CYS B 1 186 ? 22.203 -2.641 -1.379 1 96.25 186 CYS B N 1
ATOM 4984 C CA . CYS B 1 186 ? 23.422 -2.516 -0.593 1 96.25 186 CYS B CA 1
ATOM 4985 C C . CYS B 1 186 ? 23.766 -3.83 0.098 1 96.25 186 CYS B C 1
ATOM 4987 O O . CYS B 1 186 ? 22.875 -4.656 0.343 1 96.25 186 CYS B O 1
ATOM 4989 N N . MET B 1 187 ? 25.047 -3.912 0.365 1 96.81 187 MET B N 1
ATOM 4990 C CA . MET B 1 187 ? 25.516 -5.066 1.125 1 96.81 187 MET B CA 1
ATOM 4991 C C . MET B 1 187 ? 25.984 -4.648 2.512 1 96.81 187 MET B C 1
ATOM 4993 O O . MET B 1 187 ? 26.625 -3.6 2.666 1 96.81 187 MET B O 1
ATOM 4997 N N . ILE B 1 188 ? 25.625 -5.414 3.512 1 98.06 188 ILE B N 1
ATOM 4998 C CA . ILE B 1 188 ? 26.141 -5.242 4.867 1 98.06 188 ILE B CA 1
ATOM 4999 C C . ILE B 1 188 ? 27 -6.441 5.25 1 98.06 188 ILE B C 1
ATOM 5001 O O . ILE B 1 188 ? 26.594 -7.594 5.059 1 98.06 188 ILE B O 1
ATOM 5005 N N . ARG B 1 189 ? 28.203 -6.188 5.754 1 97.31 189 ARG B N 1
ATOM 5006 C CA . ARG B 1 189 ? 29.125 -7.242 6.16 1 97.31 189 ARG B CA 1
ATOM 5007 C C . ARG B 1 189 ? 29.438 -7.145 7.645 1 97.31 189 ARG B C 1
ATOM 5009 O O . ARG B 1 189 ? 29.266 -6.09 8.258 1 97.31 189 ARG B O 1
ATOM 5016 N N . GLY B 1 190 ? 29.844 -8.297 8.164 1 96.38 190 GLY B N 1
ATOM 5017 C CA . GLY B 1 190 ? 30.391 -8.312 9.508 1 96.38 190 GLY B CA 1
ATOM 5018 C C . GLY B 1 190 ? 29.344 -8.602 10.57 1 96.38 190 GLY B C 1
ATOM 5019 O O . GLY B 1 190 ? 29.578 -8.375 11.758 1 96.38 190 GLY B O 1
ATOM 5020 N N . SER B 1 191 ? 28.188 -9.031 10.18 1 97 191 SER B N 1
ATOM 5021 C CA . SER B 1 191 ? 27.203 -9.438 11.18 1 97 191 SER B CA 1
ATOM 5022 C C . SER B 1 191 ? 27.5 -10.836 11.719 1 97 191 SER B C 1
ATOM 5024 O O . SER B 1 191 ? 28.219 -11.609 11.078 1 97 191 SER B O 1
ATOM 5026 N N . SER B 1 192 ? 27 -11.102 12.906 1 96.81 192 SER B N 1
ATOM 5027 C CA . SER B 1 192 ? 27.125 -12.445 13.453 1 96.81 192 SER B CA 1
ATOM 5028 C C . SER B 1 192 ? 26.297 -13.445 12.656 1 96.81 192 SER B C 1
ATOM 5030 O O . SER B 1 192 ? 25.422 -13.062 11.883 1 96.81 192 SER B O 1
ATOM 5032 N N . ARG B 1 193 ? 26.578 -14.688 12.875 1 96.19 193 ARG B N 1
ATOM 5033 C CA . ARG B 1 193 ? 25.859 -15.758 12.195 1 96.19 193 ARG B CA 1
ATOM 5034 C C . ARG B 1 193 ? 24.656 -16.219 13.023 1 96.19 193 ARG B C 1
ATOM 5036 O O . ARG B 1 193 ? 24.219 -17.375 12.898 1 96.19 193 ARG B O 1
ATOM 5043 N N . MET B 1 194 ? 24.141 -15.383 13.773 1 96 194 MET B N 1
ATOM 5044 C CA . MET B 1 194 ? 23 -15.711 14.641 1 96 194 MET B CA 1
ATOM 5045 C C . MET B 1 194 ? 21.719 -15.078 14.109 1 96 194 MET B C 1
ATOM 5047 O O . MET B 1 194 ? 21.75 -13.992 13.531 1 96 194 MET B O 1
ATOM 5051 N N . GLU B 1 195 ? 20.672 -15.781 14.422 1 96.06 195 GLU B N 1
ATOM 5052 C CA . GLU B 1 195 ? 19.359 -15.211 14.125 1 96.06 195 GLU B CA 1
ATOM 5053 C C . GLU B 1 195 ? 19.156 -13.898 14.875 1 96.06 195 GLU B C 1
ATOM 5055 O O . GLU B 1 195 ? 19.719 -13.695 15.945 1 96.06 195 GLU B O 1
ATOM 5060 N N . GLY B 1 196 ? 18.406 -13.031 14.281 1 97.44 196 GLY B N 1
ATOM 5061 C CA . GLY B 1 196 ? 18.031 -11.82 14.992 1 97.44 196 GLY B CA 1
ATOM 5062 C C . GLY B 1 196 ? 18.75 -10.578 14.477 1 97.44 196 GLY B C 1
ATOM 5063 O O . GLY B 1 196 ? 18.375 -9.453 14.828 1 97.44 196 GLY B O 1
ATOM 5064 N N . GLN B 1 197 ? 19.766 -10.789 13.633 1 97.81 197 GLN B N 1
ATOM 5065 C CA . GLN B 1 197 ? 20.5 -9.641 13.125 1 97.81 197 GLN B CA 1
ATOM 5066 C C . GLN B 1 197 ? 19.625 -8.766 12.25 1 97.81 197 GLN B C 1
ATOM 5068 O O . GLN B 1 197 ? 19.766 -7.539 12.227 1 97.81 197 GLN B O 1
ATOM 5073 N N . VAL B 1 198 ? 18.719 -9.359 11.523 1 98.12 198 VAL B N 1
ATOM 5074 C CA . VAL B 1 198 ? 17.781 -8.633 10.672 1 98.12 198 VAL B CA 1
ATOM 5075 C C . VAL B 1 198 ? 16.891 -7.738 11.523 1 98.12 198 VAL B C 1
ATOM 5077 O O . VAL B 1 198 ? 16.656 -6.578 11.18 1 98.12 198 VAL B O 1
ATOM 5080 N N . LYS B 1 199 ? 16.422 -8.281 12.617 1 97.94 199 LYS B N 1
ATOM 5081 C CA . LYS B 1 199 ? 15.602 -7.508 13.539 1 97.94 199 LYS B CA 1
ATOM 5082 C C . LYS B 1 199 ? 16.391 -6.336 14.125 1 97.94 199 LYS B C 1
ATOM 5084 O O . LYS B 1 199 ? 15.844 -5.238 14.281 1 97.94 199 LYS B O 1
ATOM 5089 N N . ARG B 1 200 ? 17.625 -6.559 14.477 1 97.75 200 ARG B N 1
ATOM 5090 C CA . ARG B 1 200 ? 18.469 -5.496 15.023 1 97.75 200 ARG B CA 1
ATOM 5091 C C . ARG B 1 200 ? 18.594 -4.344 14.031 1 97.75 200 ARG B C 1
ATOM 5093 O O . ARG B 1 200 ? 18.516 -3.176 14.422 1 97.75 200 ARG B O 1
ATOM 5100 N N . LEU B 1 201 ? 18.812 -4.699 12.797 1 97.75 201 LEU B N 1
ATOM 5101 C CA . LEU B 1 201 ? 18.875 -3.678 11.758 1 97.75 201 LEU B CA 1
ATOM 5102 C C . LEU B 1 201 ? 17.547 -2.945 11.633 1 97.75 201 LEU B C 1
ATOM 5104 O O . LEU B 1 201 ? 17.516 -1.72 11.508 1 97.75 201 LEU B O 1
ATOM 5108 N N . GLY B 1 202 ? 16.453 -3.727 11.641 1 97.94 202 GLY B N 1
ATOM 5109 C CA . GLY B 1 202 ? 15.117 -3.133 11.555 1 97.94 202 GLY B CA 1
ATOM 5110 C C . GLY B 1 202 ? 14.844 -2.143 12.672 1 97.94 202 GLY B C 1
ATOM 5111 O O . GLY B 1 202 ? 14.219 -1.104 12.445 1 97.94 202 GLY B O 1
ATOM 5112 N N . ASP B 1 203 ? 15.367 -2.453 13.82 1 97.19 203 ASP B N 1
ATOM 5113 C CA . ASP B 1 203 ? 15.164 -1.592 14.977 1 97.19 203 ASP B CA 1
ATOM 5114 C C . ASP B 1 203 ? 15.914 -0.27 14.82 1 97.19 203 ASP B C 1
ATOM 5116 O O . ASP B 1 203 ? 15.523 0.743 15.406 1 97.19 203 ASP B O 1
ATOM 5120 N N . ARG B 1 204 ? 17 -0.276 14.039 1 97.75 204 ARG B N 1
ATOM 5121 C CA . ARG B 1 204 ? 17.75 0.955 13.781 1 97.75 204 ARG B CA 1
ATOM 5122 C C . ARG B 1 204 ? 16.969 1.874 12.844 1 97.75 204 ARG B C 1
ATOM 5124 O O . ARG B 1 204 ? 17.25 3.072 12.766 1 97.75 204 ARG B O 1
ATOM 5131 N N . VAL B 1 205 ? 16.109 1.291 12.094 1 97.69 205 VAL B N 1
ATOM 5132 C CA . VAL B 1 205 ? 15.227 2.076 11.234 1 97.69 205 VAL B CA 1
ATOM 5133 C C . VAL B 1 205 ? 13.984 2.504 12.016 1 97.69 205 VAL B C 1
ATOM 5135 O O . VAL B 1 205 ? 13.758 3.697 12.227 1 97.69 205 VAL B O 1
ATOM 5138 N N . LEU B 1 206 ? 13.203 1.685 12.5 1 96.62 206 LEU B N 1
ATOM 5139 C CA . LEU B 1 206 ? 12.055 1.846 13.383 1 96.62 206 LEU B CA 1
ATOM 5140 C C . LEU B 1 206 ? 11.523 0.491 13.836 1 96.62 206 LEU B C 1
ATOM 5142 O O . LEU B 1 206 ? 11.555 0.168 15.023 1 96.62 206 LEU B O 1
ATOM 5146 N N . PHE B 1 207 ? 11.062 -0.295 12.93 1 96.56 207 PHE B N 1
ATOM 5147 C CA . PHE B 1 207 ? 10.617 -1.664 13.172 1 96.56 207 PHE B CA 1
ATOM 5148 C C . PHE B 1 207 ? 10.5 -2.43 11.859 1 96.56 207 PHE B C 1
ATOM 5150 O O . PHE B 1 207 ? 10.531 -1.833 10.781 1 96.56 207 PHE B O 1
ATOM 5157 N N . LEU B 1 208 ? 10.398 -3.752 11.922 1 97.62 208 LEU B N 1
ATOM 5158 C CA . LEU B 1 208 ? 10.227 -4.59 10.742 1 97.62 208 LEU B CA 1
ATOM 5159 C C . LEU B 1 208 ? 8.75 -4.672 10.344 1 97.62 208 LEU B C 1
ATOM 5161 O O . LEU B 1 208 ? 7.875 -4.754 11.203 1 97.62 208 LEU B O 1
ATOM 5165 N N . ARG B 1 209 ? 8.508 -4.633 9.094 1 96.75 209 ARG B N 1
ATOM 5166 C CA . ARG B 1 209 ? 7.18 -4.91 8.562 1 96.75 209 ARG B CA 1
ATOM 5167 C C . ARG B 1 209 ? 6.852 -6.395 8.664 1 96.75 209 ARG B C 1
ATOM 5169 O O . ARG B 1 209 ? 7.496 -7.223 8.008 1 96.75 209 ARG B O 1
ATOM 5176 N N . SER B 1 210 ? 5.82 -6.668 9.414 1 95.88 210 SER B N 1
ATOM 5177 C CA . SER B 1 210 ? 5.367 -8.047 9.508 1 95.88 210 SER B CA 1
ATOM 5178 C C . SER B 1 210 ? 4.566 -8.453 8.273 1 95.88 210 SER B C 1
ATOM 5180 O O . SER B 1 210 ? 3.807 -7.645 7.73 1 95.88 210 SER B O 1
ATOM 5182 N N . THR B 1 211 ? 4.734 -9.703 7.848 1 95.69 211 THR B N 1
ATOM 5183 C CA . THR B 1 211 ? 3.904 -10.344 6.828 1 95.69 211 THR B CA 1
ATOM 5184 C C . THR B 1 211 ? 3.229 -11.594 7.391 1 95.69 211 THR B C 1
ATOM 5186 O O . THR B 1 211 ? 3.342 -11.883 8.586 1 95.69 211 THR B O 1
ATOM 5189 N N . TYR B 1 212 ? 2.49 -12.258 6.551 1 94.69 212 TYR B N 1
ATOM 5190 C CA . TYR B 1 212 ? 1.837 -13.484 6.996 1 94.69 212 TYR B CA 1
ATOM 5191 C C . TYR B 1 212 ? 2.857 -14.594 7.238 1 94.69 212 TYR B C 1
ATOM 5193 O O . TYR B 1 212 ? 2.518 -15.648 7.77 1 94.69 212 TYR B O 1
ATOM 5201 N N . TYR B 1 213 ? 4.105 -14.32 7.008 1 92.94 213 TYR B N 1
ATOM 5202 C CA . TYR B 1 213 ? 5.188 -15.242 7.332 1 92.94 213 TYR B CA 1
ATOM 5203 C C . TYR B 1 213 ? 5.875 -14.836 8.633 1 92.94 213 TYR B C 1
ATOM 5205 O O . TYR B 1 213 ? 6.844 -15.477 9.055 1 92.94 213 TYR B O 1
ATOM 5213 N N . GLY B 1 214 ? 5.418 -13.781 9.25 1 94.19 214 GLY B N 1
ATOM 5214 C CA . GLY B 1 214 ? 6.004 -13.305 10.492 1 94.19 214 GLY B CA 1
ATOM 5215 C C . GLY B 1 214 ? 6.84 -12.055 10.312 1 94.19 214 GLY B C 1
ATOM 5216 O O . GLY B 1 214 ? 6.867 -11.469 9.227 1 94.19 214 GLY B O 1
ATOM 5217 N N . GLN B 1 215 ? 7.422 -11.625 11.422 1 94.69 215 GLN B N 1
ATOM 5218 C CA . GLN B 1 215 ? 8.312 -10.469 11.359 1 94.69 215 GLN B CA 1
ATOM 5219 C C . GLN B 1 215 ? 9.586 -10.797 10.578 1 94.69 215 GLN B C 1
ATOM 5221 O O . GLN B 1 215 ? 10.094 -9.961 9.836 1 94.69 215 GLN B O 1
ATOM 5226 N N . THR B 1 216 ? 10.094 -11.953 10.867 1 96.56 216 THR B N 1
ATOM 5227 C CA . THR B 1 216 ? 11.164 -12.531 10.062 1 96.56 216 THR B CA 1
ATOM 5228 C C . THR B 1 216 ? 10.789 -13.945 9.609 1 96.56 216 THR B C 1
ATOM 5230 O O . THR B 1 216 ? 9.859 -14.547 10.141 1 96.56 216 THR B O 1
ATOM 5233 N N . SER B 1 217 ? 11.406 -14.352 8.586 1 93.5 217 SER B N 1
ATOM 5234 C CA . SER B 1 217 ? 11.234 -15.711 8.086 1 93.5 217 SER B CA 1
ATOM 5235 C C . SER B 1 217 ? 12.578 -16.391 7.832 1 93.5 217 SER B C 1
ATOM 5237 O O . SER B 1 217 ? 13.586 -15.711 7.605 1 93.5 217 SER B O 1
ATOM 5239 N N . HIS B 1 218 ? 12.547 -17.703 7.914 1 90.75 218 HIS B N 1
ATOM 5240 C CA . HIS B 1 218 ? 13.773 -18.484 7.75 1 90.75 218 HIS B CA 1
ATOM 5241 C C . HIS B 1 218 ? 13.664 -19.422 6.559 1 90.75 218 HIS B C 1
ATOM 5243 O O . HIS B 1 218 ? 12.734 -20.234 6.484 1 90.75 218 HIS B O 1
ATOM 5249 N N . VAL B 1 219 ? 14.531 -19.219 5.684 1 83.81 219 VAL B N 1
ATOM 5250 C CA . VAL B 1 219 ? 14.578 -20.078 4.508 1 83.81 219 VAL B CA 1
ATOM 5251 C C . VAL B 1 219 ? 15.57 -21.219 4.742 1 83.81 219 VAL B C 1
ATOM 5253 O O . VAL B 1 219 ? 16.781 -21.016 4.711 1 83.81 219 VAL B O 1
ATOM 5256 N N . LEU B 1 220 ? 15.023 -22.312 5.047 1 81.81 220 LEU B N 1
ATOM 5257 C CA . LEU B 1 220 ? 15.727 -23.578 5.219 1 81.81 220 LEU B CA 1
ATOM 5258 C C . LEU B 1 220 ? 15.18 -24.625 4.262 1 81.81 220 LEU B C 1
ATOM 5260 O O . LEU B 1 220 ? 14.008 -24.594 3.895 1 81.81 220 LEU B O 1
ATOM 5264 N N . VAL B 1 221 ? 16.141 -25.391 3.68 1 69.69 221 VAL B N 1
ATOM 5265 C CA . VAL B 1 221 ? 15.625 -26.484 2.869 1 69.69 221 VAL B CA 1
ATOM 5266 C C . VAL B 1 221 ? 14.75 -27.391 3.73 1 69.69 221 VAL B C 1
ATOM 5268 O O . VAL B 1 221 ? 15.172 -27.844 4.793 1 69.69 221 VAL B O 1
ATOM 5271 N N . LYS B 1 222 ? 13.508 -27.391 3.355 1 63.75 222 LYS B N 1
ATOM 5272 C CA . LYS B 1 222 ? 12.539 -28.188 4.098 1 63.75 222 LYS B CA 1
ATOM 5273 C C . LYS B 1 222 ? 12.039 -29.359 3.258 1 63.75 222 LYS B C 1
ATOM 5275 O O . LYS B 1 222 ? 11.938 -29.266 2.033 1 63.75 222 LYS B O 1
ATOM 5280 N N . TYR B 1 223 ? 11.914 -30.578 3.844 1 59.44 223 TYR B N 1
ATOM 5281 C CA . TYR B 1 223 ? 11.359 -31.734 3.152 1 59.44 223 TYR B CA 1
ATOM 5282 C C . TYR B 1 223 ? 9.953 -31.438 2.646 1 59.44 223 TYR B C 1
ATOM 5284 O O . TYR B 1 223 ? 9.602 -31.797 1.521 1 59.44 223 TYR B O 1
ATOM 5292 N N . ASN B 1 224 ? 9.156 -30.781 3.461 1 60.72 224 ASN B N 1
ATOM 5293 C CA . ASN B 1 224 ? 7.781 -30.469 3.07 1 60.72 224 ASN B CA 1
ATOM 5294 C C . ASN B 1 224 ? 7.609 -28.984 2.791 1 60.72 224 ASN B C 1
ATOM 5296 O O . ASN B 1 224 ? 6.781 -28.312 3.418 1 60.72 224 ASN B O 1
ATOM 5300 N N . ALA B 1 225 ? 8.383 -28.656 1.694 1 65.31 225 ALA B N 1
ATOM 5301 C CA . ALA B 1 225 ? 8.375 -27.234 1.396 1 65.31 225 ALA B CA 1
ATOM 5302 C C . ALA B 1 225 ? 7.043 -26.797 0.792 1 65.31 225 ALA B C 1
ATOM 5304 O O . ALA B 1 225 ? 6.488 -27.5 -0.062 1 65.31 225 ALA B O 1
ATOM 5305 N N . THR B 1 226 ? 6.422 -25.75 1.333 1 62.84 226 THR B N 1
ATOM 5306 C CA . THR B 1 226 ? 5.188 -25.172 0.817 1 62.84 226 THR B CA 1
ATOM 5307 C C . THR B 1 226 ? 5.484 -24.172 -0.296 1 62.84 226 THR B C 1
ATOM 5309 O O . THR B 1 226 ? 4.578 -23.75 -1.017 1 62.84 226 THR B O 1
ATOM 5312 N N . ASN B 1 227 ? 6.684 -23.859 -0.365 1 72.69 227 ASN B N 1
ATOM 5313 C CA . ASN B 1 227 ? 7.156 -22.859 -1.325 1 72.69 227 ASN B CA 1
ATOM 5314 C C . ASN B 1 227 ? 8.523 -23.25 -1.896 1 72.69 227 ASN B C 1
ATOM 5316 O O . ASN B 1 227 ? 9.352 -23.828 -1.198 1 72.69 227 ASN B O 1
ATOM 5320 N N . ILE B 1 228 ? 8.648 -22.875 -3.172 1 71.12 228 ILE B N 1
ATOM 5321 C CA . ILE B 1 228 ? 9.859 -23.281 -3.885 1 71.12 228 ILE B CA 1
ATOM 5322 C C . ILE B 1 228 ? 11.078 -22.656 -3.207 1 71.12 228 ILE B C 1
ATOM 5324 O O . ILE B 1 228 ? 12.188 -23.188 -3.301 1 71.12 228 ILE B O 1
ATOM 5328 N N . ALA B 1 229 ? 10.922 -21.594 -2.549 1 71.88 229 ALA B N 1
ATOM 5329 C CA . ALA B 1 229 ? 12.016 -20.938 -1.84 1 71.88 229 ALA B CA 1
ATOM 5330 C C . ALA B 1 229 ? 12.641 -21.859 -0.803 1 71.88 229 ALA B C 1
ATOM 5332 O O . ALA B 1 229 ? 13.812 -21.719 -0.445 1 71.88 229 ALA B O 1
ATOM 5333 N N . PHE B 1 230 ? 12 -22.906 -0.434 1 70.88 230 PHE B N 1
ATOM 5334 C CA . PHE B 1 230 ? 12.445 -23.781 0.645 1 70.88 230 PHE B CA 1
ATOM 5335 C C . PHE B 1 230 ? 13.016 -25.078 0.088 1 70.88 230 PHE B C 1
ATOM 5337 O O . PHE B 1 230 ? 13.062 -26.094 0.789 1 70.88 230 PHE B O 1
ATOM 5344 N N . THR B 1 231 ? 13.359 -25 -1.186 1 70.56 231 THR B N 1
ATOM 5345 C CA . THR B 1 231 ? 13.984 -26.156 -1.837 1 70.56 231 THR B CA 1
ATOM 5346 C C . THR B 1 231 ? 15.383 -25.797 -2.33 1 70.56 231 THR B C 1
ATOM 5348 O O . THR B 1 231 ? 15.781 -24.625 -2.301 1 70.56 231 THR B O 1
ATOM 5351 N N . GLY B 1 232 ? 16.109 -26.766 -2.773 1 73.81 232 GLY B N 1
ATOM 5352 C CA . GLY B 1 232 ? 17.422 -26.547 -3.348 1 73.81 232 GLY B CA 1
ATOM 5353 C C . GLY B 1 232 ? 17.375 -26.25 -4.836 1 73.81 232 GLY B C 1
ATOM 5354 O O . GLY B 1 232 ? 18.422 -25.984 -5.449 1 73.81 232 GLY B O 1
ATOM 5355 N N . LYS B 1 233 ? 16.25 -26.188 -5.375 1 76.94 233 LYS B N 1
ATOM 5356 C CA . LYS B 1 233 ? 16.094 -25.875 -6.793 1 76.94 233 LYS B CA 1
ATOM 5357 C C . LYS B 1 233 ? 16.297 -24.391 -7.055 1 76.94 233 LYS B C 1
ATOM 5359 O O . LYS B 1 233 ? 16.281 -23.578 -6.125 1 76.94 233 LYS B O 1
ATOM 5364 N N . ALA B 1 234 ? 16.547 -24.188 -8.258 1 80.88 234 ALA B N 1
ATOM 5365 C CA . ALA B 1 234 ? 16.688 -22.781 -8.648 1 80.88 234 ALA B CA 1
ATOM 5366 C C . ALA B 1 234 ? 15.406 -22 -8.344 1 80.88 234 ALA B C 1
ATOM 5368 O O . ALA B 1 234 ? 14.297 -22.5 -8.562 1 80.88 234 ALA B O 1
ATOM 5369 N N . PHE B 1 235 ? 15.562 -20.938 -7.68 1 82 235 PHE B N 1
ATOM 5370 C CA . PHE B 1 235 ? 14.453 -20.016 -7.449 1 82 235 PHE B CA 1
ATOM 5371 C C . PHE B 1 235 ? 14.391 -18.969 -8.547 1 82 235 PHE B C 1
ATOM 5373 O O . PHE B 1 235 ? 15.305 -18.141 -8.672 1 82 235 PHE B O 1
ATOM 5380 N N . PRO B 1 236 ? 13.344 -18.984 -9.336 1 88.44 236 PRO B N 1
ATOM 5381 C CA . PRO B 1 236 ? 13.273 -18.078 -10.484 1 88.44 236 PRO B CA 1
ATOM 5382 C C . PRO B 1 236 ? 13.32 -16.609 -10.086 1 88.44 236 PRO B C 1
ATOM 5384 O O . PRO B 1 236 ? 12.992 -16.266 -8.953 1 88.44 236 PRO B O 1
ATOM 5387 N N . MET B 1 237 ? 13.742 -15.789 -11.047 1 95.19 237 MET B N 1
ATOM 5388 C CA . MET B 1 237 ? 13.727 -14.344 -10.875 1 95.19 237 MET B CA 1
ATOM 5389 C C . MET B 1 237 ? 12.328 -13.859 -10.5 1 95.19 237 MET B C 1
ATOM 5391 O O . MET B 1 237 ? 11.344 -14.242 -11.125 1 95.19 237 MET B O 1
ATOM 5395 N N . HIS B 1 238 ? 12.258 -13.047 -9.422 1 96.19 238 HIS B N 1
ATOM 5396 C CA . HIS B 1 238 ? 10.969 -12.594 -8.906 1 96.19 238 HIS B CA 1
ATOM 5397 C C . HIS B 1 238 ? 11.133 -11.352 -8.031 1 96.19 238 HIS B C 1
ATOM 5399 O O . HIS B 1 238 ? 12.25 -10.898 -7.797 1 96.19 238 HIS B O 1
ATOM 5405 N N . THR B 1 239 ? 10.086 -10.68 -7.695 1 97.88 239 THR B N 1
ATOM 5406 C CA . THR B 1 239 ? 9.977 -9.781 -6.551 1 97.88 239 THR B CA 1
ATOM 5407 C C . THR B 1 239 ? 9.133 -10.414 -5.445 1 97.88 239 THR B C 1
ATOM 5409 O O . THR B 1 239 ? 8.203 -11.172 -5.727 1 97.88 239 THR B O 1
ATOM 5412 N N . ASP B 1 240 ? 9.492 -10.148 -4.258 1 97 240 ASP B N 1
ATOM 5413 C CA . ASP B 1 240 ? 8.883 -10.883 -3.154 1 97 240 ASP B CA 1
ATOM 5414 C C . ASP B 1 240 ? 7.449 -10.43 -2.916 1 97 240 ASP B C 1
ATOM 5416 O O . ASP B 1 240 ? 7.152 -9.234 -2.975 1 97 240 ASP B O 1
ATOM 5420 N N . LEU B 1 241 ? 6.602 -11.43 -2.693 1 97.12 241 LEU B N 1
ATOM 5421 C CA . LEU B 1 241 ? 5.234 -11.305 -2.209 1 97.12 241 LEU B CA 1
ATOM 5422 C C . LEU B 1 241 ? 4.383 -10.5 -3.189 1 97.12 241 LEU B C 1
ATOM 5424 O O . LEU B 1 241 ? 3.619 -9.625 -2.783 1 97.12 241 LEU B O 1
ATOM 5428 N N . ALA B 1 242 ? 4.613 -10.82 -4.445 1 96.44 242 ALA B N 1
ATOM 5429 C CA . ALA B 1 242 ? 3.793 -10.227 -5.504 1 96.44 242 ALA B CA 1
ATOM 5430 C C . ALA B 1 242 ? 2.326 -10.617 -5.34 1 96.44 242 ALA B C 1
ATOM 5432 O O . ALA B 1 242 ? 1.45 -10.039 -5.988 1 96.44 242 ALA B O 1
ATOM 5433 N N . PHE B 1 243 ? 2.018 -11.5 -4.438 1 95.5 243 PHE B N 1
ATOM 5434 C CA . PHE B 1 243 ? 0.666 -12 -4.219 1 95.5 243 PHE B CA 1
ATOM 5435 C C . PHE B 1 243 ? -0.079 -11.117 -3.223 1 95.5 243 PHE B C 1
ATOM 5437 O O . PHE B 1 243 ? -1.262 -11.344 -2.953 1 95.5 243 PHE B O 1
ATOM 5444 N N . LEU B 1 244 ? 0.587 -10.125 -2.74 1 97.19 244 LEU B N 1
ATOM 5445 C CA . LEU B 1 244 ? -0.047 -9.102 -1.915 1 97.19 244 LEU B CA 1
ATOM 5446 C C . LEU B 1 244 ? -0.437 -7.891 -2.756 1 97.19 244 LEU B C 1
ATOM 5448 O O . LEU B 1 244 ? 0.264 -7.539 -3.707 1 97.19 244 LEU B O 1
ATOM 5452 N N . GLN B 1 245 ? -1.544 -7.285 -2.352 1 94.88 245 GLN B N 1
ATOM 5453 C CA . GLN B 1 245 ? -1.884 -6.016 -2.984 1 94.88 245 GLN B CA 1
ATOM 5454 C C . GLN B 1 245 ? -0.837 -4.949 -2.674 1 94.88 245 GLN B C 1
ATOM 5456 O O . GLN B 1 245 ? -0.548 -4.094 -3.512 1 94.88 245 GLN B O 1
ATOM 5461 N N . ARG B 1 246 ? -0.294 -5.074 -1.529 1 93.94 246 ARG B N 1
ATOM 5462 C CA . ARG B 1 246 ? 0.701 -4.102 -1.087 1 93.94 246 ARG B CA 1
ATOM 5463 C C . ARG B 1 246 ? 1.938 -4.801 -0.532 1 93.94 246 ARG B C 1
ATOM 5465 O O . ARG B 1 246 ? 2.135 -4.852 0.685 1 93.94 246 ARG B O 1
ATOM 5472 N N . PRO B 1 247 ? 2.826 -5.191 -1.402 1 97.56 247 PRO B N 1
ATOM 5473 C CA . PRO B 1 247 ? 4.051 -5.855 -0.95 1 97.56 247 PRO B CA 1
ATOM 5474 C C . PRO B 1 247 ? 4.961 -4.926 -0.15 1 97.56 247 PRO B C 1
ATOM 5476 O O . PRO B 1 247 ? 4.906 -3.705 -0.319 1 97.56 247 PRO B O 1
ATOM 5479 N N . PRO B 1 248 ? 5.812 -5.5 0.712 1 97.56 248 PRO B N 1
ATOM 5480 C CA . PRO B 1 248 ? 6.73 -4.676 1.502 1 97.56 248 PRO B CA 1
ATOM 5481 C C . PRO B 1 248 ? 7.684 -3.859 0.633 1 97.56 248 PRO B C 1
ATOM 5483 O O . PRO B 1 248 ? 7.898 -4.191 -0.535 1 97.56 248 PRO B O 1
ATOM 5486 N N . GLY B 1 249 ? 8.258 -2.859 1.252 1 97.75 249 GLY B N 1
ATOM 5487 C CA . GLY B 1 249 ? 9.055 -1.897 0.506 1 97.75 249 GLY B CA 1
ATOM 5488 C C . GLY B 1 249 ? 10.469 -2.369 0.25 1 97.75 249 GLY B C 1
ATOM 5489 O O . GLY B 1 249 ? 10.945 -2.33 -0.886 1 97.75 249 GLY B O 1
ATOM 5490 N N . ALA B 1 250 ? 11.125 -2.812 1.273 1 98.44 250 ALA B N 1
ATOM 5491 C CA . ALA B 1 250 ? 12.508 -3.271 1.162 1 98.44 250 ALA B CA 1
ATOM 5492 C C . ALA B 1 250 ? 12.695 -4.621 1.848 1 98.44 250 ALA B C 1
ATOM 5494 O O . ALA B 1 250 ? 11.93 -4.98 2.748 1 98.44 250 ALA B O 1
ATOM 5495 N N . GLN B 1 251 ? 13.719 -5.293 1.394 1 98.38 251 GLN B N 1
ATOM 5496 C CA . GLN B 1 251 ? 13.984 -6.629 1.914 1 98.38 251 GLN B CA 1
ATOM 5497 C C . GLN B 1 251 ? 15.422 -6.746 2.41 1 98.38 251 GLN B C 1
ATOM 5499 O O . GLN B 1 251 ? 16.312 -6.059 1.909 1 98.38 251 GLN B O 1
ATOM 5504 N N . MET B 1 252 ? 15.594 -7.559 3.391 1 98.56 252 MET B N 1
ATOM 5505 C CA . MET B 1 252 ? 16.906 -7.945 3.904 1 98.56 252 MET B CA 1
ATOM 5506 C C . MET B 1 252 ? 17.062 -9.461 3.93 1 98.56 252 MET B C 1
ATOM 5508 O O . MET B 1 252 ? 16.156 -10.172 4.391 1 98.56 252 MET B O 1
ATOM 5512 N N . ILE B 1 253 ? 18.141 -9.93 3.432 1 97.69 253 ILE B N 1
ATOM 5513 C CA . ILE B 1 253 ? 18.469 -11.359 3.443 1 97.69 253 ILE B CA 1
ATOM 5514 C C . ILE B 1 253 ? 19.797 -11.578 4.164 1 97.69 253 ILE B C 1
ATOM 5516 O O . ILE B 1 253 ? 20.844 -11.172 3.678 1 97.69 253 ILE B O 1
ATOM 5520 N N . HIS B 1 254 ? 19.766 -12.195 5.281 1 98.31 254 HIS B N 1
ATOM 5521 C CA . HIS B 1 254 ? 20.938 -12.492 6.102 1 98.31 254 HIS B CA 1
ATOM 5522 C C . HIS B 1 254 ? 21.375 -13.945 5.922 1 98.31 254 HIS B C 1
ATOM 5524 O O . HIS B 1 254 ? 20.609 -14.867 6.203 1 98.31 254 HIS B O 1
ATOM 5530 N N . CYS B 1 255 ? 22.625 -14.117 5.539 1 96.94 255 CYS B N 1
ATOM 5531 C CA . CYS B 1 255 ? 23.172 -15.461 5.391 1 96.94 255 CYS B CA 1
ATOM 5532 C C . CYS B 1 255 ? 23.766 -15.953 6.707 1 96.94 255 CYS B C 1
ATOM 5534 O O . CYS B 1 255 ? 24.875 -15.57 7.074 1 96.94 255 CYS B O 1
ATOM 5536 N N . ILE B 1 256 ? 23.047 -16.797 7.297 1 96 256 ILE B N 1
ATOM 5537 C CA . ILE B 1 256 ? 23.5 -17.391 8.547 1 96 256 ILE B CA 1
ATOM 5538 C C . ILE B 1 256 ? 24.422 -18.578 8.258 1 96 256 ILE B C 1
ATOM 5540 O O . ILE B 1 256 ? 25.516 -18.688 8.836 1 96 256 ILE B O 1
ATOM 5544 N N . GLU B 1 257 ? 23.969 -19.438 7.363 1 91.88 257 GLU B N 1
ATOM 5545 C CA . GLU B 1 257 ? 24.734 -20.562 6.848 1 91.88 257 GLU B CA 1
ATOM 5546 C C . GLU B 1 257 ? 24.641 -20.656 5.328 1 91.88 257 GLU B C 1
ATOM 5548 O O . GLU B 1 257 ? 23.562 -20.469 4.762 1 91.88 257 GLU B O 1
ATOM 5553 N N . GLN B 1 258 ? 25.812 -20.938 4.773 1 89.94 258 GLN B N 1
ATOM 5554 C CA . GLN B 1 258 ? 25.844 -21.062 3.322 1 89.94 258 GLN B CA 1
ATOM 5555 C C . GLN B 1 258 ? 26.094 -22.516 2.904 1 89.94 258 GLN B C 1
ATOM 5557 O O . GLN B 1 258 ? 26.859 -23.234 3.561 1 89.94 258 GLN B O 1
ATOM 5562 N N . ALA B 1 259 ? 25.375 -22.844 1.848 1 83.56 259 ALA B N 1
ATOM 5563 C CA . ALA B 1 259 ? 25.625 -24.172 1.309 1 83.56 259 ALA B CA 1
ATOM 5564 C C . ALA B 1 259 ? 27.062 -24.312 0.804 1 83.56 259 ALA B C 1
ATOM 5566 O O . ALA B 1 259 ? 27.594 -23.391 0.192 1 83.56 259 ALA B O 1
ATOM 5567 N N . GLU B 1 260 ? 27.516 -25.453 1.073 1 81.88 260 GLU B N 1
ATOM 5568 C CA . GLU B 1 260 ? 28.859 -25.719 0.578 1 81.88 260 GLU B CA 1
ATOM 5569 C C . GLU B 1 260 ? 28.844 -26.109 -0.9 1 81.88 260 GLU B C 1
ATOM 5571 O O . GLU B 1 260 ? 27.828 -26.594 -1.407 1 81.88 260 GLU B O 1
ATOM 5576 N N . GLY B 1 261 ? 29.906 -25.797 -1.596 1 80.31 261 GLY B N 1
ATOM 5577 C CA . GLY B 1 261 ? 30.016 -26.203 -2.99 1 80.31 261 GLY B CA 1
ATOM 5578 C C . GLY B 1 261 ? 29.484 -25.156 -3.955 1 80.31 261 GLY B C 1
ATOM 5579 O O . GLY B 1 261 ? 29.266 -24 -3.574 1 80.31 261 GLY B O 1
ATOM 5580 N N . PRO B 1 262 ? 29.406 -25.609 -5.195 1 82.88 262 PRO B N 1
ATOM 5581 C CA . PRO B 1 262 ? 28.938 -24.672 -6.219 1 82.88 262 PRO B CA 1
ATOM 5582 C C . PRO B 1 262 ? 27.438 -24.406 -6.129 1 82.88 262 PRO B C 1
ATOM 5584 O O . PRO B 1 262 ? 26.703 -25.219 -5.555 1 82.88 262 PRO B O 1
ATOM 5587 N N . GLY B 1 263 ? 27.078 -23.25 -6.68 1 84.56 263 GLY B N 1
ATOM 5588 C CA . GLY B 1 263 ? 25.656 -22.922 -6.691 1 84.56 263 GLY B CA 1
ATOM 5589 C C . GLY B 1 263 ? 25.234 -22.078 -5.5 1 84.56 263 GLY B C 1
ATOM 5590 O O . GLY B 1 263 ? 26.062 -21.688 -4.68 1 84.56 263 GLY B O 1
ATOM 5591 N N . GLY B 1 264 ? 24 -21.641 -5.516 1 84.69 264 GLY B N 1
ATOM 5592 C CA . GLY B 1 264 ? 23.438 -20.906 -4.395 1 84.69 264 GLY B CA 1
ATOM 5593 C C . GLY B 1 264 ? 23.688 -19.422 -4.48 1 84.69 264 GLY B C 1
ATOM 5594 O O . GLY B 1 264 ? 23.375 -18.672 -3.547 1 84.69 264 GLY B O 1
ATOM 5595 N N . GLU B 1 265 ? 24.219 -19.062 -5.59 1 91.06 265 GLU B N 1
ATOM 5596 C CA . GLU B 1 265 ? 24.422 -17.641 -5.77 1 91.06 265 GLU B CA 1
ATOM 5597 C C . GLU B 1 265 ? 23.094 -16.906 -5.965 1 91.06 265 GLU B C 1
ATOM 5599 O O . GLU B 1 265 ? 22.141 -17.484 -6.512 1 91.06 265 GLU B O 1
ATOM 5604 N N . ASN B 1 266 ? 23.094 -15.727 -5.488 1 92.94 266 ASN B N 1
ATOM 5605 C CA . ASN B 1 266 ? 21.938 -14.867 -5.727 1 92.94 266 ASN B CA 1
ATOM 5606 C C . ASN B 1 266 ? 22.125 -14.023 -6.988 1 92.94 266 ASN B C 1
ATOM 5608 O O . ASN B 1 266 ? 23.234 -13.609 -7.305 1 92.94 266 ASN B O 1
ATOM 5612 N N . TRP B 1 267 ? 21.094 -13.875 -7.668 1 95.38 267 TRP B N 1
ATOM 5613 C CA . TRP B 1 267 ? 21.031 -12.992 -8.828 1 95.38 267 TRP B CA 1
ATOM 5614 C C . TRP B 1 267 ? 20.188 -11.758 -8.539 1 95.38 267 TRP B C 1
ATOM 5616 O O . TRP B 1 267 ? 19.141 -11.852 -7.891 1 95.38 267 TRP B O 1
ATOM 5626 N N . PHE B 1 268 ? 20.703 -10.586 -8.977 1 96.69 268 PHE B N 1
ATOM 5627 C CA . PHE B 1 268 ? 19.984 -9.336 -8.797 1 96.69 268 PHE B CA 1
ATOM 5628 C C . PHE B 1 268 ? 19.953 -8.539 -10.102 1 96.69 268 PHE B C 1
ATOM 5630 O O . PHE B 1 268 ? 20.953 -8.453 -10.805 1 96.69 268 PHE B O 1
ATOM 5637 N N . THR B 1 269 ? 18.812 -8.023 -10.43 1 98.12 269 THR B N 1
ATOM 5638 C CA . THR B 1 269 ? 18.625 -7.176 -11.602 1 98.12 269 THR B CA 1
ATOM 5639 C C . THR B 1 269 ? 17.812 -5.934 -11.242 1 98.12 269 THR B C 1
ATOM 5641 O O . THR B 1 269 ? 16.797 -6.031 -10.555 1 98.12 269 THR B O 1
ATOM 5644 N N . ASP B 1 270 ? 18.281 -4.727 -11.672 1 98.38 270 ASP B N 1
ATOM 5645 C CA . ASP B 1 270 ? 17.5 -3.51 -11.508 1 98.38 270 ASP B CA 1
ATOM 5646 C C . ASP B 1 270 ? 16.281 -3.514 -12.438 1 98.38 270 ASP B C 1
ATOM 5648 O O . ASP B 1 270 ? 16.391 -3.154 -13.609 1 98.38 270 ASP B O 1
ATOM 5652 N N . GLY B 1 271 ? 15.18 -3.855 -11.836 1 98.75 271 GLY B N 1
ATOM 5653 C CA . GLY B 1 271 ? 13.961 -3.994 -12.609 1 98.75 271 GLY B CA 1
ATOM 5654 C C . GLY B 1 271 ? 13.5 -2.693 -13.242 1 98.75 271 GLY B C 1
ATOM 5655 O O . GLY B 1 271 ? 12.914 -2.697 -14.328 1 98.75 271 GLY B O 1
ATOM 5656 N N . PHE B 1 272 ? 13.695 -1.55 -12.594 1 98.62 272 PHE B N 1
ATOM 5657 C CA . PHE B 1 272 ? 13.297 -0.258 -13.141 1 98.62 272 PHE B CA 1
ATOM 5658 C C . PHE B 1 272 ? 14.141 0.095 -14.367 1 98.62 272 PHE B C 1
ATOM 5660 O O . PHE B 1 272 ? 13.609 0.58 -15.367 1 98.62 272 PHE B O 1
ATOM 5667 N N . LYS B 1 273 ? 15.414 -0.191 -14.305 1 98.19 273 LYS B N 1
ATOM 5668 C CA . LYS B 1 273 ? 16.281 0.044 -15.453 1 98.19 273 LYS B CA 1
ATOM 5669 C C . LYS B 1 273 ? 15.836 -0.779 -16.656 1 98.19 273 LYS B C 1
ATOM 5671 O O . LYS B 1 273 ? 15.711 -0.251 -17.766 1 98.19 273 LYS B O 1
ATOM 5676 N N . VAL B 1 274 ? 15.602 -2.006 -16.391 1 98.69 274 VAL B N 1
ATOM 5677 C CA . VAL B 1 274 ? 15.203 -2.906 -17.469 1 98.69 274 VAL B CA 1
ATOM 5678 C C . VAL B 1 274 ? 13.859 -2.467 -18.031 1 98.69 274 VAL B C 1
ATOM 5680 O O . VAL B 1 274 ? 13.641 -2.523 -19.25 1 98.69 274 VAL B O 1
ATOM 5683 N N . ALA B 1 275 ? 12.922 -2.047 -17.203 1 98.88 275 ALA B N 1
ATOM 5684 C CA . ALA B 1 275 ? 11.625 -1.546 -17.641 1 98.88 275 ALA B CA 1
ATOM 5685 C C . ALA B 1 275 ? 11.789 -0.33 -18.547 1 98.88 275 ALA B C 1
ATOM 5687 O O . ALA B 1 275 ? 11.125 -0.223 -19.578 1 98.88 275 ALA B O 1
ATOM 5688 N N . LEU B 1 276 ? 12.664 0.541 -18.172 1 98.5 276 LEU B N 1
ATOM 5689 C CA . LEU B 1 276 ? 12.906 1.734 -18.984 1 98.5 276 LEU B CA 1
ATOM 5690 C C . LEU B 1 276 ? 13.562 1.372 -20.312 1 98.5 276 LEU B C 1
ATOM 5692 O O . LEU B 1 276 ? 13.25 1.97 -21.344 1 98.5 276 LEU B O 1
ATOM 5696 N N . ASP B 1 277 ? 14.469 0.404 -20.297 1 98.62 277 ASP B N 1
ATOM 5697 C CA . ASP B 1 277 ? 15.047 -0.099 -21.531 1 98.62 277 ASP B CA 1
ATOM 5698 C C . ASP B 1 277 ? 13.961 -0.676 -22.453 1 98.62 277 ASP B C 1
ATOM 5700 O O . ASP B 1 277 ? 13.977 -0.455 -23.656 1 98.62 277 ASP B O 1
ATOM 5704 N N . LEU B 1 278 ? 13.086 -1.416 -21.859 1 98.81 278 LEU B N 1
ATOM 5705 C CA . LEU B 1 278 ? 11.984 -1.979 -22.625 1 98.81 278 LEU B CA 1
ATOM 5706 C C . LEU B 1 278 ? 11.148 -0.874 -23.266 1 98.81 278 LEU B C 1
ATOM 5708 O O . LEU B 1 278 ? 10.766 -0.97 -24.438 1 98.81 278 LEU B O 1
ATOM 5712 N N . LYS B 1 279 ? 10.828 0.14 -22.469 1 98.69 279 LYS B N 1
ATOM 5713 C CA . LYS B 1 279 ? 10.055 1.27 -22.969 1 98.69 279 LYS B CA 1
ATOM 5714 C C . LYS B 1 279 ? 10.719 1.885 -24.203 1 98.69 279 LYS B C 1
ATOM 5716 O O . LYS B 1 279 ? 10.039 2.213 -25.172 1 98.69 279 LYS B O 1
ATOM 5721 N N . ALA B 1 280 ? 11.977 1.999 -24.219 1 98.5 280 ALA B N 1
ATOM 5722 C CA . ALA B 1 280 ? 12.734 2.588 -25.328 1 98.5 280 ALA B CA 1
ATOM 5723 C C . ALA B 1 280 ? 12.766 1.655 -26.531 1 98.5 280 ALA B C 1
ATOM 5725 O O . ALA B 1 280 ? 12.602 2.098 -27.672 1 98.5 280 ALA B O 1
ATOM 5726 N N . GLU B 1 281 ? 12.914 0.36 -26.344 1 98.44 281 GLU B N 1
ATOM 5727 C CA . GLU B 1 281 ? 13.125 -0.61 -27.406 1 98.44 281 GLU B CA 1
ATOM 5728 C C . GLU B 1 281 ? 11.805 -1.078 -28 1 98.44 281 GLU B C 1
ATOM 5730 O O . GLU B 1 281 ? 11.727 -1.367 -29.203 1 98.44 281 GLU B O 1
ATOM 5735 N N . ASP B 1 282 ? 10.844 -1.205 -27.156 1 98.69 282 ASP B N 1
ATOM 5736 C CA . ASP B 1 282 ? 9.547 -1.748 -27.562 1 98.69 282 ASP B CA 1
ATOM 5737 C C . ASP B 1 282 ? 8.414 -1.108 -26.766 1 98.69 282 ASP B C 1
ATOM 5739 O O . ASP B 1 282 ? 7.836 -1.742 -25.875 1 98.69 282 ASP B O 1
ATOM 5743 N N . PRO B 1 283 ? 8.008 0.083 -27.156 1 98.5 283 PRO B N 1
ATOM 5744 C CA . PRO B 1 283 ? 6.98 0.825 -26.422 1 98.5 283 PRO B CA 1
ATOM 5745 C C . PRO B 1 283 ? 5.656 0.072 -26.344 1 98.5 283 PRO B C 1
ATOM 5747 O O . PRO B 1 283 ? 4.922 0.217 -25.359 1 98.5 283 PRO B O 1
ATOM 5750 N N . GLU B 1 284 ? 5.383 -0.735 -27.266 1 98.5 284 GLU B N 1
ATOM 5751 C CA . GLU B 1 284 ? 4.141 -1.505 -27.25 1 98.5 284 GLU B CA 1
ATOM 5752 C C . GLU B 1 284 ? 4.176 -2.568 -26.156 1 98.5 284 GLU B C 1
ATOM 5754 O O . GLU B 1 284 ? 3.201 -2.746 -25.422 1 98.5 284 GLU B O 1
ATOM 5759 N N . ALA B 1 285 ? 5.27 -3.273 -26.062 1 98.75 285 ALA B N 1
ATOM 5760 C CA . ALA B 1 285 ? 5.43 -4.262 -25 1 98.75 285 ALA B CA 1
ATOM 5761 C C . ALA B 1 285 ? 5.336 -3.607 -23.625 1 98.75 285 ALA B C 1
ATOM 5763 O O . ALA B 1 285 ? 4.684 -4.137 -22.719 1 98.75 285 ALA B O 1
ATOM 5764 N N . PHE B 1 286 ? 5.992 -2.428 -23.594 1 98.81 286 PHE B N 1
ATOM 5765 C CA . PHE B 1 286 ? 5.945 -1.679 -22.344 1 98.81 286 PHE B CA 1
ATOM 5766 C C . PHE B 1 286 ? 4.512 -1.307 -21.984 1 98.81 286 PHE B C 1
ATOM 5768 O O . PHE B 1 286 ? 4.094 -1.449 -20.844 1 98.81 286 PHE B O 1
ATOM 5775 N N . HIS B 1 287 ? 3.816 -0.929 -22.938 1 98.56 287 HIS B N 1
ATOM 5776 C CA . HIS B 1 287 ? 2.422 -0.55 -22.734 1 98.56 287 HIS B CA 1
ATOM 5777 C C . HIS B 1 287 ? 1.587 -1.741 -22.281 1 98.56 287 HIS B C 1
ATOM 5779 O O . HIS B 1 287 ? 0.801 -1.631 -21.344 1 98.56 287 HIS B O 1
ATOM 5785 N N . LEU B 1 288 ? 1.726 -2.869 -22.859 1 98.56 288 LEU B N 1
ATOM 5786 C CA . LEU B 1 288 ? 0.981 -4.07 -22.484 1 98.56 288 LEU B CA 1
ATOM 5787 C C . LEU B 1 288 ? 1.287 -4.484 -21.047 1 98.56 288 LEU B C 1
ATOM 5789 O O . LEU B 1 288 ? 0.372 -4.738 -20.266 1 98.56 288 LEU B O 1
ATOM 5793 N N . LEU B 1 289 ? 2.566 -4.457 -20.703 1 98.75 289 LEU B N 1
ATOM 5794 C CA . LEU B 1 289 ? 2.998 -4.934 -19.391 1 98.75 289 LEU B CA 1
ATOM 5795 C C . LEU B 1 289 ? 2.607 -3.941 -18.297 1 98.75 289 LEU B C 1
ATOM 5797 O O . LEU B 1 289 ? 2.541 -4.301 -17.125 1 98.75 289 LEU B O 1
ATOM 5801 N N . SER B 1 290 ? 2.377 -2.672 -18.672 1 98.5 290 SER B N 1
ATOM 5802 C CA . SER B 1 290 ? 2.014 -1.655 -17.703 1 98.5 290 SER B CA 1
ATOM 5803 C C . SER B 1 290 ? 0.5 -1.536 -17.562 1 98.5 290 SER B C 1
ATOM 5805 O O . SER B 1 290 ? 0.005 -0.867 -16.656 1 98.5 290 SER B O 1
ATOM 5807 N N . ASN B 1 291 ? -0.245 -2.236 -18.422 1 97.19 291 ASN B N 1
ATOM 5808 C CA . ASN B 1 291 ? -1.687 -2.008 -18.422 1 97.19 291 ASN B CA 1
ATOM 5809 C C . ASN B 1 291 ? -2.457 -3.299 -18.156 1 97.19 291 ASN B C 1
ATOM 5811 O O . ASN B 1 291 ? -3.535 -3.273 -17.562 1 97.19 291 ASN B O 1
ATOM 5815 N N . ILE B 1 292 ? -1.971 -4.363 -18.594 1 97.69 292 ILE B N 1
ATOM 5816 C CA . ILE B 1 292 ? -2.688 -5.625 -18.406 1 97.69 292 ILE B CA 1
ATOM 5817 C C . ILE B 1 292 ? -2.424 -6.176 -17.016 1 97.69 292 ILE B C 1
ATOM 5819 O O . ILE B 1 292 ? -1.271 -6.266 -16.578 1 97.69 292 ILE B O 1
ATOM 5823 N N . LEU B 1 293 ? -3.494 -6.512 -16.359 1 96.69 293 LEU B N 1
ATOM 5824 C CA . LEU B 1 293 ? -3.385 -7.059 -15.016 1 96.69 293 LEU B CA 1
ATOM 5825 C C . LEU B 1 293 ? -3.254 -8.578 -15.047 1 96.69 293 LEU B C 1
ATOM 5827 O O . LEU B 1 293 ? -4 -9.25 -15.766 1 96.69 293 LEU B O 1
ATOM 5831 N N . LEU B 1 294 ? -2.273 -9.062 -14.359 1 97.19 294 LEU B N 1
ATOM 5832 C CA . LEU B 1 294 ? -2.127 -10.492 -14.102 1 97.19 294 LEU B CA 1
ATOM 5833 C C . LEU B 1 294 ? -2.473 -10.828 -12.656 1 97.19 294 LEU B C 1
ATOM 5835 O O . LEU B 1 294 ? -2.439 -9.953 -11.789 1 97.19 294 LEU B O 1
ATOM 5839 N N . GLU B 1 295 ? -2.854 -12.062 -12.43 1 96.31 295 GLU B N 1
ATOM 5840 C CA . GLU B 1 295 ? -3.244 -12.484 -11.086 1 96.31 295 GLU B CA 1
ATOM 5841 C C . GLU B 1 295 ? -2.209 -13.422 -10.477 1 96.31 295 GLU B C 1
ATOM 5843 O O . GLU B 1 295 ? -1.615 -14.242 -11.18 1 96.31 295 GLU B O 1
ATOM 5848 N N . PHE B 1 296 ? -1.988 -13.258 -9.203 1 96.56 296 PHE B N 1
ATOM 5849 C CA . PHE B 1 296 ? -1.015 -14.023 -8.445 1 96.56 296 PHE B CA 1
ATOM 5850 C C . PHE B 1 296 ? -1.646 -14.602 -7.184 1 96.56 296 PHE B C 1
ATOM 5852 O O . PHE B 1 296 ? -2.602 -14.039 -6.648 1 96.56 296 PHE B O 1
ATOM 5859 N N . HIS B 1 297 ? -1.127 -15.68 -6.711 1 94.25 297 HIS B N 1
ATOM 5860 C CA . HIS B 1 297 ? -1.639 -16.219 -5.457 1 94.25 297 HIS B CA 1
ATOM 5861 C C . HIS B 1 297 ? -0.538 -16.938 -4.676 1 94.25 297 HIS B C 1
ATOM 5863 O O . HIS B 1 297 ? 0.515 -17.266 -5.23 1 94.25 297 HIS B O 1
ATOM 5869 N N . ASP B 1 298 ? -0.653 -17.062 -3.469 1 93.5 298 ASP B N 1
ATOM 5870 C CA . ASP B 1 298 ? 0.126 -17.844 -2.514 1 93.5 298 ASP B CA 1
ATOM 5871 C C . ASP B 1 298 ? -0.778 -18.5 -1.468 1 93.5 298 ASP B C 1
ATOM 5873 O O . ASP B 1 298 ? -1.464 -17.797 -0.716 1 93.5 298 ASP B O 1
ATOM 5877 N N . ILE B 1 299 ? -0.871 -19.75 -1.514 1 93.19 299 ILE B N 1
ATOM 5878 C CA . ILE B 1 299 ? -1.713 -20.516 -0.601 1 93.19 299 ILE B CA 1
ATOM 5879 C C . ILE B 1 299 ? -0.841 -21.422 0.27 1 93.19 299 ILE B C 1
ATOM 5881 O O . ILE B 1 299 ? 0.01 -22.156 -0.241 1 93.19 299 ILE B O 1
ATOM 5885 N N . GLY B 1 300 ? -1.028 -21.344 1.551 1 90.94 300 GLY B N 1
ATOM 5886 C CA . GLY B 1 300 ? -0.225 -22.156 2.443 1 90.94 300 GLY B CA 1
ATOM 5887 C C . GLY B 1 300 ? -0.529 -21.922 3.91 1 90.94 300 GLY B C 1
ATOM 5888 O O . GLY B 1 300 ? -1.659 -21.578 4.266 1 90.94 300 GLY B O 1
ATOM 5889 N N . GLU B 1 301 ? 0.417 -22.328 4.707 1 92.19 301 GLU B N 1
ATOM 5890 C CA . GLU B 1 301 ? 0.323 -22.172 6.156 1 92.19 301 GLU B CA 1
ATOM 5891 C C . GLU B 1 301 ? 1.672 -21.797 6.758 1 92.19 301 GLU B C 1
ATOM 5893 O O . GLU B 1 301 ? 2.711 -22.312 6.344 1 92.19 301 GLU B O 1
ATOM 5898 N N . ASP B 1 302 ? 1.637 -20.922 7.676 1 91.44 302 ASP B N 1
ATOM 5899 C CA . ASP B 1 302 ? 2.85 -20.5 8.375 1 91.44 302 ASP B CA 1
ATOM 5900 C C . ASP B 1 302 ? 2.531 -20.031 9.789 1 91.44 302 ASP B C 1
ATOM 5902 O O . ASP B 1 302 ? 1.602 -20.531 10.43 1 91.44 302 ASP B O 1
ATOM 5906 N N . VAL B 1 303 ? 3.268 -19.109 10.352 1 91.69 303 VAL B N 1
ATOM 5907 C CA . VAL B 1 303 ? 3.324 -18.781 11.773 1 91.69 303 VAL B CA 1
ATOM 5908 C C . VAL B 1 303 ? 1.965 -18.266 12.242 1 91.69 303 VAL B C 1
ATOM 5910 O O . VAL B 1 303 ? 1.597 -18.438 13.406 1 91.69 303 VAL B O 1
ATOM 5913 N N . PHE B 1 304 ? 1.164 -17.672 11.383 1 94.25 304 PHE B N 1
ATOM 5914 C CA . PHE B 1 304 ? -0.104 -17.078 11.805 1 94.25 304 PHE B CA 1
ATOM 5915 C C . PHE B 1 304 ? -1.271 -17.984 11.406 1 94.25 304 PHE B C 1
ATOM 5917 O O . PHE B 1 304 ? -2.426 -17.672 11.719 1 94.25 304 PHE B O 1
ATOM 5924 N N . GLY B 1 305 ? -0.974 -19.016 10.672 1 93.94 305 GLY B N 1
ATOM 5925 C CA . GLY B 1 305 ? -2.006 -19.938 10.227 1 93.94 305 GLY B CA 1
ATOM 5926 C C . GLY B 1 305 ? -2.113 -20.031 8.719 1 93.94 305 GLY B C 1
ATOM 5927 O O . GLY B 1 305 ? -1.16 -19.719 8 1 93.94 305 GLY B O 1
ATOM 5928 N N . ARG B 1 306 ? -3.254 -20.531 8.273 1 95.44 306 ARG B N 1
ATOM 5929 C CA . ARG B 1 306 ? -3.475 -20.734 6.844 1 95.44 306 ARG B CA 1
ATOM 5930 C C . ARG B 1 306 ? -3.75 -19.406 6.141 1 95.44 306 ARG B C 1
ATOM 5932 O O . ARG B 1 306 ? -4.344 -18.5 6.73 1 95.44 306 ARG B O 1
ATOM 5939 N N . PHE B 1 307 ? -3.336 -19.344 4.926 1 95.25 307 PHE B N 1
ATOM 5940 C CA . PHE B 1 307 ? -3.582 -18.141 4.141 1 95.25 307 PHE B CA 1
ATOM 5941 C C . PHE B 1 307 ? -3.865 -18.484 2.686 1 95.25 307 PHE B C 1
ATOM 5943 O O . PHE B 1 307 ? -3.477 -19.562 2.213 1 95.25 307 PHE B O 1
ATOM 5950 N N . HIS B 1 308 ? -4.609 -17.688 2.045 1 95.75 308 HIS B N 1
ATOM 5951 C CA . HIS B 1 308 ? -4.895 -17.688 0.615 1 95.75 308 HIS B CA 1
ATOM 5952 C C . HIS B 1 308 ? -4.801 -16.281 0.031 1 95.75 308 HIS B C 1
ATOM 5954 O O . HIS B 1 308 ? -5.824 -15.656 -0.257 1 95.75 308 HIS B O 1
ATOM 5960 N N . GLN B 1 309 ? -3.514 -15.875 -0.187 1 95.88 309 GLN B N 1
ATOM 5961 C CA . GLN B 1 309 ? -3.273 -14.539 -0.72 1 95.88 309 GLN B CA 1
ATOM 5962 C C . GLN B 1 309 ? -3.539 -14.484 -2.223 1 95.88 309 GLN B C 1
ATOM 5964 O O . GLN B 1 309 ? -3.268 -15.453 -2.938 1 95.88 309 GLN B O 1
ATOM 5969 N N . HIS B 1 310 ? -4.105 -13.453 -2.654 1 96 310 HIS B N 1
ATOM 5970 C CA . HIS B 1 310 ? -4.457 -13.219 -4.051 1 96 310 HIS B CA 1
ATOM 5971 C C . HIS B 1 310 ? -4.352 -11.734 -4.402 1 96 310 HIS B C 1
ATOM 5973 O O . HIS B 1 310 ? -4.777 -10.875 -3.629 1 96 310 HIS B O 1
ATOM 5979 N N . SER B 1 311 ? -3.695 -11.469 -5.508 1 96.25 311 SER B N 1
ATOM 5980 C CA . SER B 1 311 ? -3.537 -10.078 -5.934 1 96.25 311 SER B CA 1
ATOM 5981 C C . SER B 1 311 ? -3.691 -9.945 -7.445 1 96.25 311 SER B C 1
ATOM 5983 O O . SER B 1 311 ? -3.756 -10.945 -8.156 1 96.25 311 SER B O 1
ATOM 5985 N N . ARG B 1 312 ? -3.863 -8.773 -7.918 1 96.25 312 ARG B N 1
ATOM 5986 C CA . ARG B 1 312 ? -3.914 -8.391 -9.328 1 96.25 312 ARG B CA 1
ATOM 5987 C C . ARG B 1 312 ? -3.021 -7.18 -9.594 1 96.25 312 ARG B C 1
ATOM 5989 O O . ARG B 1 312 ? -3.223 -6.113 -9.008 1 96.25 312 ARG B O 1
ATOM 5996 N N . HIS B 1 313 ? -2.045 -7.391 -10.461 1 97.12 313 HIS B N 1
ATOM 5997 C CA . HIS B 1 313 ? -1.101 -6.316 -10.742 1 97.12 313 HIS B CA 1
ATOM 5998 C C . HIS B 1 313 ? -0.67 -6.336 -12.211 1 97.12 313 HIS B C 1
ATOM 6000 O O . HIS B 1 313 ? -0.642 -7.398 -12.836 1 97.12 313 HIS B O 1
ATOM 6006 N N . PRO B 1 314 ? -0.381 -5.09 -12.75 1 98.06 314 PRO B N 1
ATOM 6007 C CA . PRO B 1 314 ? 0.454 -5.133 -13.953 1 98.06 314 PRO B CA 1
ATOM 6008 C C . PRO B 1 314 ? 1.888 -5.57 -13.656 1 98.06 314 PRO B C 1
ATOM 6010 O O . PRO B 1 314 ? 2.332 -5.512 -12.508 1 98.06 314 PRO B O 1
ATOM 6013 N N . THR B 1 315 ? 2.512 -6.039 -14.641 1 98.69 315 THR B N 1
ATOM 6014 C CA . THR B 1 315 ? 3.904 -6.43 -14.461 1 98.69 315 THR B CA 1
ATOM 6015 C C . THR B 1 315 ? 4.762 -5.223 -14.094 1 98.69 315 THR B C 1
ATOM 6017 O O . THR B 1 315 ? 5.625 -5.305 -13.219 1 98.69 315 THR B O 1
ATOM 6020 N N . ILE B 1 316 ? 4.5 -4.125 -14.789 1 98.88 316 ILE B N 1
ATOM 6021 C CA . ILE B 1 316 ? 5.191 -2.865 -14.531 1 98.88 316 ILE B CA 1
ATOM 6022 C C . ILE B 1 316 ? 4.191 -1.814 -14.055 1 98.88 316 ILE B C 1
ATOM 6024 O O . ILE B 1 316 ? 3.381 -1.317 -14.836 1 98.88 316 ILE B O 1
ATOM 6028 N N . SER B 1 317 ? 4.273 -1.526 -12.805 1 98.38 317 SER B N 1
ATOM 6029 C CA . SER B 1 317 ? 3.449 -0.453 -12.266 1 98.38 317 SER B CA 1
ATOM 6030 C C . SER B 1 317 ? 4.125 0.904 -12.438 1 98.38 317 SER B C 1
ATOM 6032 O O . SER B 1 317 ? 5.34 1.022 -12.281 1 98.38 317 SER B O 1
ATOM 6034 N N . LEU B 1 318 ? 3.318 1.879 -12.734 1 97.19 318 LEU B N 1
ATOM 6035 C CA . LEU B 1 318 ? 3.834 3.223 -12.977 1 97.19 318 LEU B CA 1
ATOM 6036 C C . LEU B 1 318 ? 3.287 4.207 -11.945 1 97.19 318 LEU B C 1
ATOM 6038 O O . LEU B 1 318 ? 2.156 4.055 -11.477 1 97.19 318 LEU B O 1
ATOM 6042 N N . ASP B 1 319 ? 4.105 5.168 -11.617 1 93 319 ASP B N 1
ATOM 6043 C CA . ASP B 1 319 ? 3.623 6.262 -10.781 1 93 319 ASP B CA 1
ATOM 6044 C C . ASP B 1 319 ? 2.902 7.316 -11.617 1 93 319 ASP B C 1
ATOM 6046 O O . ASP B 1 319 ? 2.643 7.109 -12.805 1 93 319 ASP B O 1
ATOM 6050 N N . ARG B 1 320 ? 2.531 8.398 -11.023 1 89.06 320 ARG B N 1
ATOM 6051 C CA . ARG B 1 320 ? 1.715 9.422 -11.664 1 89.06 320 ARG B CA 1
ATOM 6052 C C . ARG B 1 320 ? 2.475 10.086 -12.805 1 89.06 320 ARG B C 1
ATOM 6054 O O . ARG B 1 320 ? 1.864 10.656 -13.719 1 89.06 320 ARG B O 1
ATOM 6061 N N . SER B 1 321 ? 3.805 10.039 -12.75 1 89.38 321 SER B N 1
ATOM 6062 C CA . SER B 1 321 ? 4.617 10.656 -13.797 1 89.38 321 SER B CA 1
ATOM 6063 C C . SER B 1 321 ? 4.879 9.68 -14.938 1 89.38 321 SER B C 1
ATOM 6065 O O . SER B 1 321 ? 5.484 10.047 -15.945 1 89.38 321 SER B O 1
ATOM 6067 N N . GLY B 1 322 ? 4.48 8.469 -14.742 1 93.44 322 GLY B N 1
ATOM 6068 C CA . GLY B 1 322 ? 4.688 7.469 -15.781 1 93.44 322 GLY B CA 1
ATOM 6069 C C . GLY B 1 322 ? 5.992 6.707 -15.625 1 93.44 322 GLY B C 1
ATOM 6070 O O . GLY B 1 322 ? 6.402 5.977 -16.531 1 93.44 322 GLY B O 1
ATOM 6071 N N . SER B 1 323 ? 6.605 6.879 -14.508 1 95.06 323 SER B N 1
ATOM 6072 C CA . SER B 1 323 ? 7.832 6.145 -14.219 1 95.06 323 SER B CA 1
ATOM 6073 C C . SER B 1 323 ? 7.543 4.867 -13.438 1 95.06 323 SER B C 1
ATOM 6075 O O . SER B 1 323 ? 6.625 4.832 -12.617 1 95.06 323 SER B O 1
ATOM 6077 N N . PRO B 1 324 ? 8.359 3.82 -13.656 1 97.81 324 PRO B N 1
ATOM 6078 C CA . PRO B 1 324 ? 8.141 2.592 -12.891 1 97.81 324 PRO B CA 1
ATOM 6079 C C . PRO B 1 324 ? 8.258 2.811 -11.383 1 97.81 324 PRO B C 1
ATOM 6081 O O . PRO B 1 324 ? 9.18 3.484 -10.922 1 97.81 324 PRO B O 1
ATOM 6084 N N . ASP B 1 325 ? 7.297 2.287 -10.68 1 96.56 325 ASP B N 1
ATOM 6085 C CA . ASP B 1 325 ? 7.367 2.424 -9.227 1 96.56 325 ASP B CA 1
ATOM 6086 C C . ASP B 1 325 ? 7.273 1.062 -8.547 1 96.56 325 ASP B C 1
ATOM 6088 O O . ASP B 1 325 ? 7.512 0.951 -7.34 1 96.56 325 ASP B O 1
ATOM 6092 N N . HIS B 1 326 ? 6.93 0.038 -9.281 1 98.44 326 HIS B N 1
ATOM 6093 C CA . HIS B 1 326 ? 6.902 -1.322 -8.758 1 98.44 326 HIS B CA 1
ATOM 6094 C C . HIS B 1 326 ? 6.969 -2.348 -9.883 1 98.44 326 HIS B C 1
ATOM 6096 O O . HIS B 1 326 ? 6.27 -2.217 -10.891 1 98.44 326 HIS B O 1
ATOM 6102 N N . ILE B 1 327 ? 7.801 -3.33 -9.742 1 98.81 327 ILE B N 1
ATOM 6103 C CA . ILE B 1 327 ? 7.812 -4.5 -10.617 1 98.81 327 ILE B CA 1
ATOM 6104 C C . ILE B 1 327 ? 7.164 -5.684 -9.906 1 98.81 327 ILE B C 1
ATOM 6106 O O . ILE B 1 327 ? 7.57 -6.051 -8.797 1 98.81 327 ILE B O 1
ATOM 6110 N N . TYR B 1 328 ? 6.148 -6.203 -10.484 1 98.38 328 TYR B N 1
ATOM 6111 C CA . TYR B 1 328 ? 5.508 -7.41 -9.977 1 98.38 328 TYR B CA 1
ATOM 6112 C C . TYR B 1 328 ? 5.859 -8.617 -10.828 1 98.38 328 TYR B C 1
ATOM 6114 O O . TYR B 1 328 ? 5.359 -8.766 -11.945 1 98.38 328 TYR B O 1
ATOM 6122 N N . LEU B 1 329 ? 6.695 -9.414 -10.242 1 96.56 329 LEU B N 1
ATOM 6123 C CA . LEU B 1 329 ? 7.172 -10.57 -11 1 96.56 329 LEU B CA 1
ATOM 6124 C C . LEU B 1 329 ? 7.215 -11.812 -10.125 1 96.56 329 LEU B C 1
ATOM 6126 O O . LEU B 1 329 ? 7.891 -11.828 -9.094 1 96.56 329 LEU B O 1
ATOM 6130 N N . SER B 1 330 ? 6.473 -12.797 -10.5 1 94.31 330 SER B N 1
ATOM 6131 C CA . SER B 1 330 ? 6.465 -14.117 -9.867 1 94.31 330 SER B CA 1
ATOM 6132 C C . SER B 1 330 ? 5.852 -15.164 -10.789 1 94.31 330 SER B C 1
ATOM 6134 O O . SER B 1 330 ? 4.648 -15.422 -10.727 1 94.31 330 SER B O 1
ATOM 6136 N N . ASP B 1 331 ? 6.652 -15.781 -11.547 1 89.69 331 ASP B N 1
ATOM 6137 C CA . ASP B 1 331 ? 6.129 -16.812 -12.445 1 89.69 331 ASP B CA 1
ATOM 6138 C C . ASP B 1 331 ? 5.582 -18 -11.656 1 89.69 331 ASP B C 1
ATOM 6140 O O . ASP B 1 331 ? 4.617 -18.641 -12.078 1 89.69 331 ASP B O 1
ATOM 6144 N N . HIS B 1 332 ? 6.215 -18.25 -10.562 1 87.62 332 HIS B N 1
ATOM 6145 C CA . HIS B 1 332 ? 5.797 -19.391 -9.742 1 87.62 332 HIS B CA 1
ATOM 6146 C C . HIS B 1 332 ? 4.473 -19.094 -9.039 1 87.62 332 HIS B C 1
ATOM 6148 O O . HIS B 1 332 ? 3.74 -20.031 -8.688 1 87.62 332 HIS B O 1
ATOM 6154 N N . GLY B 1 333 ? 4.168 -17.859 -8.867 1 90.94 333 GLY B N 1
ATOM 6155 C CA . GLY B 1 333 ? 2.938 -17.5 -8.172 1 90.94 333 GLY B CA 1
ATOM 6156 C C . GLY B 1 333 ? 1.873 -16.953 -9.102 1 90.94 333 GLY B C 1
ATOM 6157 O O . GLY B 1 333 ? 0.78 -16.594 -8.656 1 90.94 333 GLY B O 1
ATOM 6158 N N . ARG B 1 334 ? 2.143 -16.859 -10.367 1 94.69 334 ARG B N 1
ATOM 6159 C CA . ARG B 1 334 ? 1.191 -16.312 -11.32 1 94.69 334 ARG B CA 1
ATOM 6160 C C . ARG B 1 334 ? 0.07 -17.297 -11.617 1 94.69 334 ARG B C 1
ATOM 6162 O O . ARG B 1 334 ? 0.325 -18.484 -11.852 1 94.69 334 ARG B O 1
ATOM 6169 N N . MET B 1 335 ? -1.125 -16.844 -11.602 1 95 335 MET B N 1
ATOM 6170 C CA . MET B 1 335 ? -2.303 -17.672 -11.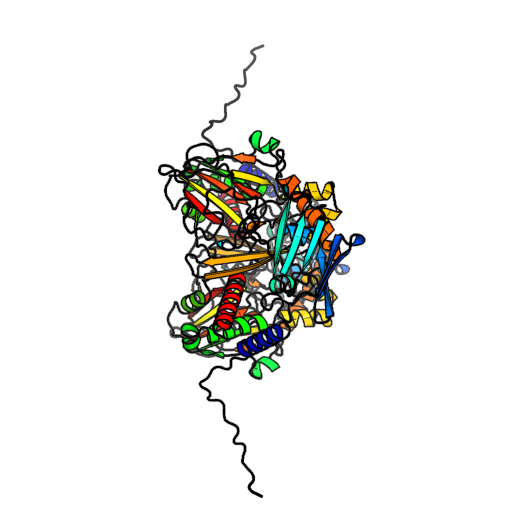867 1 95 335 MET B CA 1
ATOM 6171 C C . MET B 1 335 ? -2.588 -17.75 -13.367 1 95 335 MET B C 1
ATOM 6173 O O . MET B 1 335 ? -2.232 -16.844 -14.117 1 95 335 MET B O 1
ATOM 6177 N N . PRO B 1 336 ? -3.229 -18.859 -13.758 1 95.38 336 PRO B N 1
ATOM 6178 C CA . PRO B 1 336 ? -3.666 -18.938 -15.148 1 95.38 336 PRO B CA 1
ATOM 6179 C C . PRO B 1 336 ? -4.773 -17.938 -15.484 1 95.38 336 PRO B C 1
ATOM 6181 O O . PRO B 1 336 ? -5 -17.625 -16.656 1 95.38 336 PRO B O 1
ATOM 6184 N N . MET B 1 337 ? -5.43 -17.422 -14.508 1 93.81 337 MET B N 1
ATOM 6185 C CA . MET B 1 337 ? -6.586 -16.562 -14.703 1 93.81 337 MET B CA 1
ATOM 6186 C C . MET B 1 337 ? -6.188 -15.266 -15.398 1 93.81 337 MET B C 1
ATOM 6188 O O . MET B 1 337 ? -5.289 -14.562 -14.945 1 93.81 337 MET B O 1
ATOM 6192 N N . MET B 1 338 ? -6.848 -15.039 -16.484 1 94.38 338 MET B N 1
ATOM 6193 C CA . MET B 1 338 ? -6.719 -13.797 -17.234 1 94.38 338 MET B CA 1
ATOM 6194 C C . MET B 1 338 ? -8.094 -13.203 -17.547 1 94.38 338 MET B C 1
ATOM 6196 O O . MET B 1 338 ? -9.023 -13.93 -17.891 1 94.38 338 MET B O 1
ATOM 6200 N N . ARG B 1 339 ? -8.266 -11.883 -17.375 1 94.75 339 ARG B N 1
ATOM 6201 C CA . ARG B 1 339 ? -9.57 -11.25 -17.531 1 94.75 339 ARG B CA 1
ATOM 6202 C C . ARG B 1 339 ? -9.508 -10.086 -18.516 1 94.75 339 ARG B C 1
ATOM 6204 O O . ARG B 1 339 ? -10.078 -9.023 -18.266 1 94.75 339 ARG B O 1
ATOM 6211 N N . PHE B 1 340 ? -8.898 -10.188 -19.531 1 95.31 340 PHE B N 1
ATOM 6212 C CA . PHE B 1 340 ? -8.781 -9.219 -20.609 1 95.31 340 PHE B CA 1
ATOM 6213 C C . PHE B 1 340 ? -9.078 -9.867 -21.969 1 95.31 340 PHE B C 1
ATOM 6215 O O . PHE B 1 340 ? -9.195 -11.086 -22.062 1 95.31 340 PHE B O 1
ATOM 6222 N N . PRO B 1 341 ? -9.266 -9.062 -23 1 96.12 341 PRO B N 1
ATOM 6223 C CA . PRO B 1 341 ? -9.602 -9.656 -24.297 1 96.12 341 PRO B CA 1
ATOM 6224 C C . PRO B 1 341 ? -8.594 -10.711 -24.75 1 96.12 341 PRO B C 1
ATOM 6226 O O . PRO B 1 341 ? -7.398 -10.422 -24.828 1 96.12 341 PRO B O 1
ATOM 6229 N N . VAL B 1 342 ? -9.109 -11.867 -25.062 1 96.69 342 VAL B N 1
ATOM 6230 C CA . VAL B 1 342 ? -8.305 -13.047 -25.359 1 96.69 342 VAL B CA 1
ATOM 6231 C C . VAL B 1 342 ? -7.367 -12.75 -26.531 1 96.69 342 VAL B C 1
ATOM 6233 O O . VAL B 1 342 ? -6.242 -13.258 -26.578 1 96.69 342 VAL B O 1
ATOM 6236 N N . LYS B 1 343 ? -7.719 -11.867 -27.391 1 95.12 343 LYS B N 1
ATOM 6237 C CA . LYS B 1 343 ? -6.953 -11.555 -28.594 1 95.12 343 LYS B CA 1
ATOM 6238 C C . LYS B 1 343 ? -5.629 -10.883 -28.25 1 95.12 343 LYS B C 1
ATOM 6240 O O . LYS B 1 343 ? -4.711 -10.836 -29.062 1 95.12 343 LYS B O 1
ATOM 6245 N N . GLN B 1 344 ? -5.551 -10.406 -27.016 1 96.38 344 GLN B N 1
ATOM 6246 C CA . GLN B 1 344 ? -4.344 -9.703 -26.609 1 96.38 344 GLN B CA 1
ATOM 6247 C C . GLN B 1 344 ? -3.338 -10.656 -25.969 1 96.38 344 GLN B C 1
ATOM 6249 O O . GLN B 1 344 ? -2.203 -10.273 -25.672 1 96.38 344 GLN B O 1
ATOM 6254 N N . THR B 1 345 ? -3.668 -11.883 -25.797 1 97.31 345 THR B N 1
ATOM 6255 C CA . THR B 1 345 ? -2.889 -12.812 -25 1 97.31 345 THR B CA 1
ATOM 6256 C C . THR B 1 345 ? -1.558 -13.133 -25.672 1 97.31 345 THR B C 1
ATOM 6258 O O . THR B 1 345 ? -0.517 -13.18 -25.016 1 97.31 345 THR B O 1
ATOM 6261 N N . GLN B 1 346 ? -1.589 -13.344 -26.969 1 96.38 346 GLN B N 1
ATOM 6262 C CA . GLN B 1 346 ? -0.351 -13.641 -27.688 1 96.38 346 GLN B CA 1
ATOM 6263 C C . GLN B 1 346 ? 0.642 -12.492 -27.562 1 96.38 346 GLN B C 1
ATOM 6265 O O . GLN B 1 346 ? 1.822 -12.703 -27.281 1 96.38 346 GLN B O 1
ATOM 6270 N N . LYS B 1 347 ? 0.135 -11.305 -27.781 1 97.25 347 LYS B N 1
ATOM 6271 C CA . LYS B 1 347 ? 0.996 -10.133 -27.672 1 97.25 347 LYS B CA 1
ATOM 6272 C C . LYS B 1 347 ? 1.53 -9.977 -26.25 1 97.25 347 LYS B C 1
ATOM 6274 O O . LYS B 1 347 ? 2.676 -9.562 -26.062 1 97.25 347 LYS B O 1
ATOM 6279 N N . LEU B 1 348 ? 0.739 -10.258 -25.266 1 97.5 348 LEU B N 1
ATOM 6280 C CA . LEU B 1 348 ? 1.178 -10.188 -23.875 1 97.5 348 LEU B CA 1
ATOM 6281 C C . LEU B 1 348 ? 2.326 -11.156 -23.625 1 97.5 348 LEU B C 1
ATOM 6283 O O . LEU B 1 348 ? 3.326 -10.797 -23 1 97.5 348 LEU B O 1
ATOM 6287 N N . TYR B 1 349 ? 2.172 -12.359 -24.125 1 96.88 349 TYR B N 1
ATOM 6288 C CA . TYR B 1 349 ? 3.215 -13.359 -23.906 1 96.88 349 TYR B CA 1
ATOM 6289 C C . TYR B 1 349 ? 4.508 -12.945 -24.609 1 96.88 349 TYR B C 1
ATOM 6291 O O . TYR B 1 349 ? 5.602 -13.188 -24.078 1 96.88 349 TYR B O 1
ATOM 6299 N N . GLN B 1 350 ? 4.379 -12.375 -25.766 1 97.25 350 GLN B N 1
ATOM 6300 C CA . GLN B 1 350 ? 5.559 -11.852 -26.453 1 97.25 350 GLN B CA 1
ATOM 6301 C C . GLN B 1 350 ? 6.246 -10.781 -25.609 1 97.25 350 GLN B C 1
ATOM 6303 O O . GLN B 1 350 ? 7.473 -10.766 -25.484 1 97.25 350 GLN B O 1
ATOM 6308 N N . ALA B 1 351 ? 5.441 -9.93 -25.031 1 98.06 351 ALA B N 1
ATOM 6309 C CA . ALA B 1 351 ? 5.973 -8.859 -24.188 1 98.06 351 ALA B CA 1
ATOM 6310 C C . ALA B 1 351 ? 6.629 -9.438 -22.938 1 98.06 351 ALA B C 1
ATOM 6312 O O . ALA B 1 351 ? 7.723 -9.008 -22.547 1 98.06 351 ALA B O 1
ATOM 6313 N N . LEU B 1 352 ? 5.953 -10.383 -22.312 1 97.25 352 LEU B N 1
ATOM 6314 C CA . LEU B 1 352 ? 6.492 -11.031 -21.125 1 97.25 352 LEU B CA 1
ATOM 6315 C C . LEU B 1 352 ? 7.82 -11.711 -21.438 1 97.25 352 LEU B C 1
ATOM 6317 O O . LEU B 1 352 ? 8.766 -11.617 -20.641 1 97.25 352 LEU B O 1
ATOM 6321 N N . LYS B 1 353 ? 7.914 -12.391 -22.531 1 96.5 353 LYS B N 1
ATOM 6322 C CA . LYS B 1 353 ? 9.141 -13.062 -22.953 1 96.5 353 LYS B CA 1
ATOM 6323 C C . LYS B 1 353 ? 10.273 -12.055 -23.156 1 96.5 353 LYS B C 1
ATOM 6325 O O . LYS B 1 353 ? 11.398 -12.281 -22.703 1 96.5 353 LYS B O 1
ATOM 6330 N N . LYS B 1 354 ? 9.953 -11.055 -23.859 1 97.25 354 LYS B N 1
ATOM 6331 C CA . LYS B 1 354 ? 10.969 -10.039 -24.109 1 97.25 354 LYS B CA 1
ATOM 6332 C C . LYS B 1 354 ? 11.5 -9.461 -22.797 1 97.25 354 LYS B C 1
ATOM 6334 O O . LYS B 1 354 ? 12.711 -9.344 -22.609 1 97.25 354 LYS B O 1
ATOM 6339 N N . PHE B 1 355 ? 10.617 -9.07 -21.922 1 98.06 355 PHE B N 1
ATOM 6340 C CA . PHE B 1 355 ? 11.016 -8.539 -20.625 1 98.06 355 PHE B CA 1
ATOM 6341 C C . PHE B 1 355 ? 11.844 -9.555 -19.844 1 98.06 355 PHE B C 1
ATOM 6343 O O . PHE B 1 355 ? 12.867 -9.211 -19.266 1 98.06 355 PHE B O 1
ATOM 6350 N N . SER B 1 356 ? 11.383 -10.773 -19.859 1 96.81 356 SER B N 1
ATOM 6351 C CA . SER B 1 356 ? 12.109 -11.852 -19.188 1 96.81 356 SER B CA 1
ATOM 6352 C C . SER B 1 356 ? 13.523 -11.992 -19.75 1 96.81 356 SER B C 1
ATOM 6354 O O . SER B 1 356 ? 14.484 -12.094 -18.984 1 96.81 356 SER B O 1
ATOM 6356 N N . ASN B 1 357 ? 13.617 -11.984 -21.016 1 96.81 357 ASN B N 1
ATOM 6357 C CA . ASN B 1 357 ? 14.938 -12.062 -21.641 1 96.81 357 ASN B CA 1
ATOM 6358 C C . ASN B 1 357 ? 15.836 -10.906 -21.188 1 96.81 357 ASN B C 1
ATOM 6360 O O . ASN B 1 357 ? 17.031 -11.094 -20.969 1 96.81 357 ASN B O 1
ATOM 6364 N N . MET B 1 358 ? 15.266 -9.812 -21.062 1 97.69 358 MET B N 1
ATOM 6365 C CA . MET B 1 358 ? 16.031 -8.617 -20.719 1 97.69 358 MET B CA 1
ATOM 6366 C C . MET B 1 358 ? 16.531 -8.688 -19.281 1 97.69 358 MET B C 1
ATOM 6368 O O . MET B 1 358 ? 17.703 -8.438 -19.016 1 97.69 358 MET B O 1
ATOM 6372 N N . TYR B 1 359 ? 15.648 -9.047 -18.297 1 97.25 359 TYR B N 1
ATOM 6373 C CA . TYR B 1 359 ? 16.109 -9.016 -16.906 1 97.25 359 TYR B CA 1
ATOM 6374 C C . TYR B 1 359 ? 16.922 -10.258 -16.578 1 97.25 359 TYR B C 1
ATOM 6376 O O . TYR B 1 359 ? 17.531 -10.344 -15.508 1 97.25 359 TYR B O 1
ATOM 6384 N N . HIS B 1 360 ? 17.047 -11.211 -17.531 1 95.94 360 HIS B N 1
ATOM 6385 C CA . HIS B 1 360 ? 17.938 -12.352 -17.375 1 95.94 360 HIS B CA 1
ATOM 6386 C C . HIS B 1 360 ? 19.234 -12.133 -18.125 1 95.94 360 HIS B C 1
ATOM 6388 O O . HIS B 1 360 ? 20.172 -12.93 -18.016 1 95.94 360 HIS B O 1
ATOM 6394 N N . HIS B 1 361 ? 19.266 -11.148 -18.953 1 95.81 361 HIS B N 1
ATOM 6395 C CA . HIS B 1 361 ? 20.453 -10.93 -19.766 1 95.81 361 HIS B CA 1
ATOM 6396 C C . HIS B 1 361 ? 21.688 -10.727 -18.891 1 95.81 361 HIS B C 1
ATOM 6398 O O . HIS B 1 361 ? 21.625 -10.008 -17.891 1 95.81 361 HIS B O 1
ATOM 6404 N N . PRO B 1 362 ? 22.797 -11.25 -19.297 1 94.75 362 PRO B N 1
ATOM 6405 C CA . PRO B 1 362 ? 24 -11.195 -18.484 1 94.75 362 PRO B CA 1
ATOM 6406 C C . PRO B 1 362 ? 24.469 -9.766 -18.203 1 94.75 362 PRO B C 1
ATOM 6408 O O . PRO B 1 362 ? 25.094 -9.508 -17.172 1 94.75 362 PRO B O 1
ATOM 6411 N N . ASN B 1 363 ? 24.125 -8.852 -19.047 1 95.62 363 ASN B N 1
ATOM 6412 C CA . ASN B 1 363 ? 24.5 -7.453 -18.844 1 95.62 363 ASN B CA 1
ATOM 6413 C C . ASN B 1 363 ? 23.719 -6.824 -17.688 1 95.62 363 ASN B C 1
ATOM 6415 O O . ASN B 1 363 ? 24.094 -5.77 -17.172 1 95.62 363 ASN B O 1
ATOM 6419 N N . ASN B 1 364 ? 22.625 -7.465 -17.297 1 96.88 364 ASN B N 1
ATOM 6420 C CA . ASN B 1 364 ? 21.75 -6.855 -16.297 1 96.88 364 ASN B CA 1
ATOM 6421 C C . ASN B 1 364 ? 21.781 -7.633 -14.992 1 96.88 364 ASN B C 1
ATOM 6423 O O . ASN B 1 364 ? 21.328 -7.133 -13.961 1 96.88 364 ASN B O 1
ATOM 6427 N N . VAL B 1 365 ? 22.344 -8.805 -15.023 1 96.12 365 VAL B N 1
ATOM 6428 C CA . VAL B 1 365 ? 22.25 -9.672 -13.852 1 96.12 365 VAL B CA 1
ATOM 6429 C C . VAL B 1 365 ? 23.547 -9.594 -13.039 1 96.12 365 VAL B C 1
ATOM 6431 O O . VAL B 1 365 ? 24.609 -10.023 -13.508 1 96.12 365 VAL B O 1
ATOM 6434 N N . PHE B 1 366 ? 23.438 -9.039 -11.891 1 93.75 366 PHE B N 1
ATOM 6435 C CA . PHE B 1 366 ? 24.516 -9.078 -10.914 1 93.75 366 PHE B CA 1
ATOM 6436 C C . PHE B 1 366 ? 24.438 -10.336 -10.062 1 93.75 366 PHE B C 1
ATOM 6438 O O . PHE B 1 366 ? 23.438 -10.586 -9.398 1 93.75 366 PHE B O 1
ATOM 6445 N N . SER B 1 367 ? 25.5 -11.172 -10.078 1 92.88 367 SER B N 1
ATOM 6446 C CA . SER B 1 367 ? 25.531 -12.438 -9.352 1 92.88 367 SER B CA 1
ATOM 6447 C C . SER B 1 367 ? 26.453 -12.352 -8.141 1 92.88 367 SER B C 1
ATOM 6449 O O . SER B 1 367 ? 27.562 -11.828 -8.242 1 92.88 367 SER B O 1
ATOM 6451 N N . TYR B 1 368 ? 25.953 -12.859 -7.031 1 92.12 368 TYR B N 1
ATOM 6452 C CA . TYR B 1 368 ? 26.75 -12.828 -5.816 1 92.12 368 TYR B CA 1
ATOM 6453 C C . TYR B 1 368 ? 26.406 -14 -4.902 1 92.12 368 TYR B C 1
ATOM 6455 O O . TYR B 1 368 ? 25.234 -14.227 -4.598 1 92.12 368 TYR B O 1
ATOM 6463 N N . LYS B 1 369 ? 27.406 -14.727 -4.496 1 93.44 369 LYS B N 1
ATOM 6464 C CA . LYS B 1 369 ? 27.219 -15.758 -3.48 1 93.44 369 LYS B CA 1
ATOM 6465 C C . LYS B 1 369 ? 27.484 -15.211 -2.08 1 93.44 369 LYS B C 1
ATOM 6467 O O . LYS B 1 369 ? 28.625 -14.922 -1.725 1 93.44 369 LYS B O 1
ATOM 6472 N N . LEU B 1 370 ? 26.406 -15.102 -1.358 1 94 370 LEU B N 1
ATOM 6473 C CA . LEU B 1 370 ? 26.516 -14.516 -0.027 1 94 370 LEU B CA 1
ATOM 6474 C C . LEU B 1 370 ? 27.438 -15.344 0.861 1 94 370 LEU B C 1
ATOM 6476 O O . LEU B 1 370 ? 27.422 -16.578 0.8 1 94 370 LEU B O 1
ATOM 6480 N N . LYS B 1 371 ? 28.219 -14.656 1.604 1 94.94 371 LYS B N 1
ATOM 6481 C CA . LYS B 1 371 ? 29.016 -15.305 2.646 1 94.94 371 LYS B CA 1
ATOM 6482 C C . LYS B 1 371 ? 28.312 -15.242 3.994 1 94.94 371 LYS B C 1
ATOM 6484 O O . LYS B 1 371 ? 27.469 -14.367 4.223 1 94.94 371 LYS B O 1
ATOM 6489 N N . GLU B 1 372 ? 28.688 -16.234 4.812 1 95.81 372 GLU B N 1
ATOM 6490 C CA . GLU B 1 372 ? 28.125 -16.219 6.152 1 95.81 372 GLU B CA 1
ATOM 6491 C C . GLU B 1 372 ? 28.391 -14.883 6.852 1 95.81 372 GLU B C 1
ATOM 6493 O O . GLU B 1 372 ? 29.531 -14.406 6.867 1 95.81 372 GLU B O 1
ATOM 6498 N N . GLY B 1 373 ? 27.266 -14.281 7.316 1 97.44 373 GLY B N 1
ATOM 6499 C CA . GLY B 1 373 ? 27.391 -12.984 7.961 1 97.44 373 GLY B CA 1
ATOM 6500 C C . GLY B 1 373 ? 27 -11.836 7.055 1 97.44 373 GLY B C 1
ATOM 6501 O O . GLY B 1 373 ? 26.797 -10.711 7.523 1 97.44 373 GLY B O 1
ATOM 6502 N N . ASP B 1 374 ? 26.906 -12.125 5.785 1 97.38 374 ASP B N 1
ATOM 6503 C CA . ASP B 1 374 ? 26.469 -11.109 4.832 1 97.38 374 ASP B CA 1
ATOM 6504 C C . ASP B 1 374 ? 24.969 -10.844 4.973 1 97.38 374 ASP B C 1
ATOM 6506 O O . ASP B 1 374 ? 24.188 -11.758 5.246 1 97.38 374 ASP B O 1
ATOM 6510 N N . ILE B 1 375 ? 24.562 -9.594 4.832 1 98.5 375 ILE B N 1
ATOM 6511 C CA . ILE B 1 375 ? 23.156 -9.219 4.711 1 98.5 375 ILE B CA 1
ATOM 6512 C C . ILE B 1 375 ? 22.969 -8.375 3.453 1 98.5 375 ILE B C 1
ATOM 6514 O O . ILE B 1 375 ? 23.469 -7.25 3.361 1 98.5 375 ILE B O 1
ATOM 6518 N N . MET B 1 376 ? 22.312 -8.945 2.502 1 97.88 376 MET B N 1
ATOM 6519 C CA . MET B 1 376 ? 21.922 -8.156 1.333 1 97.88 376 MET B CA 1
ATOM 6520 C C . MET B 1 376 ? 20.641 -7.387 1.591 1 97.88 376 MET B C 1
ATOM 6522 O O . MET B 1 376 ? 19.656 -7.961 2.053 1 97.88 376 MET B O 1
ATOM 6526 N N . THR B 1 377 ? 20.625 -6.098 1.389 1 98.5 377 THR B N 1
ATOM 6527 C CA . THR B 1 377 ? 19.438 -5.262 1.512 1 98.5 377 THR B CA 1
ATOM 6528 C C . THR B 1 377 ? 19.078 -4.629 0.171 1 98.5 377 THR B C 1
ATOM 6530 O O . THR B 1 377 ? 19.953 -4.16 -0.554 1 98.5 377 THR B O 1
ATOM 6533 N N . PHE B 1 378 ? 17.828 -4.656 -0.18 1 98.44 378 PHE B N 1
ATOM 6534 C CA . PHE B 1 378 ? 17.484 -4.094 -1.48 1 98.44 378 PHE B CA 1
ATOM 6535 C C . PHE B 1 378 ? 16.016 -3.705 -1.53 1 98.44 378 PHE B C 1
ATOM 6537 O O . PHE B 1 378 ? 15.227 -4.141 -0.691 1 98.44 378 PHE B O 1
ATOM 6544 N N . ASP B 1 379 ? 15.672 -2.791 -2.412 1 98.56 379 ASP B N 1
ATOM 6545 C CA . ASP B 1 379 ? 14.297 -2.375 -2.693 1 98.56 379 ASP B CA 1
ATOM 6546 C C . ASP B 1 379 ? 13.492 -3.516 -3.312 1 98.56 379 ASP B C 1
ATOM 6548 O O . ASP B 1 379 ? 13.68 -3.85 -4.484 1 98.56 379 ASP B O 1
ATOM 6552 N N . ASN B 1 380 ? 12.562 -4.035 -2.566 1 98.5 380 ASN B N 1
ATOM 6553 C CA . ASN B 1 380 ? 11.773 -5.195 -2.955 1 98.5 380 ASN B CA 1
ATOM 6554 C C . ASN B 1 380 ? 10.852 -4.879 -4.133 1 98.5 380 ASN B C 1
ATOM 6556 O O . ASN B 1 380 ? 10.391 -5.789 -4.824 1 98.5 380 ASN B O 1
ATOM 6560 N N . ARG B 1 381 ? 10.562 -3.662 -4.344 1 98.38 381 ARG B N 1
ATOM 6561 C CA . ARG B 1 381 ? 9.625 -3.264 -5.398 1 98.38 381 ARG B CA 1
ATOM 6562 C C . ARG B 1 381 ? 10.367 -2.949 -6.691 1 98.38 381 ARG B C 1
ATOM 6564 O O . ARG B 1 381 ? 9.742 -2.736 -7.734 1 98.38 381 ARG B O 1
ATOM 6571 N N . ARG B 1 382 ? 11.625 -2.959 -6.637 1 98.62 382 ARG B N 1
ATOM 6572 C CA . ARG B 1 382 ? 12.453 -2.525 -7.754 1 98.62 382 ARG B CA 1
ATOM 6573 C C . ARG B 1 382 ? 13.383 -3.648 -8.219 1 98.62 382 ARG B C 1
ATOM 6575 O O . ARG B 1 382 ? 13.43 -3.967 -9.406 1 98.62 382 ARG B O 1
ATOM 6582 N N . VAL B 1 383 ? 14 -4.289 -7.258 1 98.62 383 VAL B N 1
ATOM 6583 C CA . VAL B 1 383 ? 15.086 -5.211 -7.582 1 98.62 383 VAL B CA 1
ATOM 6584 C C . VAL B 1 383 ? 14.523 -6.621 -7.77 1 98.62 383 VAL B C 1
ATOM 6586 O O . VAL B 1 383 ? 13.984 -7.211 -6.828 1 98.62 383 VAL B O 1
ATOM 6589 N N . ILE B 1 384 ? 14.656 -7.086 -8.945 1 98.38 384 ILE B N 1
ATOM 6590 C CA . ILE B 1 384 ? 14.344 -8.477 -9.25 1 98.38 384 ILE B CA 1
ATOM 6591 C C . ILE B 1 384 ? 15.469 -9.383 -8.75 1 98.38 384 ILE B C 1
ATOM 6593 O O . ILE B 1 384 ? 16.641 -9.055 -8.906 1 98.38 384 ILE B O 1
ATOM 6597 N N . HIS B 1 385 ? 15.062 -10.477 -8.141 1 97.31 385 HIS B N 1
ATOM 6598 C CA . HIS B 1 385 ? 16.125 -11.336 -7.613 1 97.31 385 HIS B CA 1
ATOM 6599 C C . HIS B 1 385 ? 15.75 -12.805 -7.746 1 97.31 385 HIS B C 1
ATOM 6601 O O . HIS B 1 385 ? 14.586 -13.148 -7.961 1 97.31 385 HIS B O 1
ATOM 6607 N N . GLY B 1 386 ? 16.719 -13.617 -7.777 1 93.75 386 GLY B N 1
ATOM 6608 C CA . GLY B 1 386 ? 16.609 -15.07 -7.844 1 93.75 386 GLY B CA 1
ATOM 6609 C C . GLY B 1 386 ? 17.812 -15.781 -7.25 1 93.75 386 GLY B C 1
ATOM 6610 O O . GLY B 1 386 ? 18.641 -15.164 -6.582 1 93.75 386 GLY B O 1
ATOM 6611 N N . ARG B 1 387 ? 17.75 -17.094 -7.363 1 89.38 387 ARG B N 1
ATOM 6612 C CA . ARG B 1 387 ? 18.844 -17.891 -6.816 1 89.38 387 ARG B CA 1
ATOM 6613 C C . ARG B 1 387 ? 19.125 -19.109 -7.695 1 89.38 387 ARG B C 1
ATOM 6615 O O . ARG B 1 387 ? 18.203 -19.75 -8.195 1 89.38 387 ARG B O 1
ATOM 6622 N N . GLY B 1 388 ? 20.359 -19.375 -7.82 1 85.31 388 GLY B N 1
ATOM 6623 C CA . GLY B 1 388 ? 20.734 -20.609 -8.5 1 85.31 388 GLY B CA 1
ATOM 6624 C C . GLY B 1 388 ? 20.516 -21.859 -7.66 1 85.31 388 GLY B C 1
ATOM 6625 O O . GLY B 1 388 ? 20.422 -21.766 -6.434 1 85.31 388 GLY B O 1
ATOM 6626 N N . ALA B 1 389 ? 20.422 -22.969 -8.367 1 79.69 389 ALA B N 1
ATOM 6627 C CA . ALA B 1 389 ? 20.25 -24.234 -7.668 1 79.69 389 ALA B CA 1
ATOM 6628 C C . ALA B 1 389 ? 21.5 -24.594 -6.863 1 79.69 389 ALA B C 1
ATOM 6630 O O . ALA B 1 389 ? 22.594 -24.125 -7.176 1 79.69 389 ALA B O 1
ATOM 6631 N N . PHE B 1 390 ? 21.281 -25.328 -5.789 1 79.31 390 PHE B N 1
ATOM 6632 C CA . PHE B 1 390 ? 22.406 -25.812 -4.992 1 79.31 390 PHE B CA 1
ATOM 6633 C C . PHE B 1 390 ? 22.094 -27.203 -4.426 1 79.31 390 PHE B C 1
ATOM 6635 O O . PHE B 1 390 ? 20.938 -27.625 -4.398 1 79.31 390 PHE B O 1
ATOM 6642 N N . GLU B 1 391 ? 23.078 -27.859 -4.113 1 76.62 391 GLU B N 1
ATOM 6643 C CA . GLU B 1 391 ? 22.922 -29.219 -3.582 1 76.62 391 GLU B CA 1
ATOM 6644 C C . GLU B 1 391 ? 22.984 -29.219 -2.057 1 76.62 391 GLU B C 1
ATOM 6646 O O . GLU B 1 391 ? 23.812 -28.516 -1.461 1 76.62 391 GLU B O 1
ATOM 6651 N N . VAL B 1 392 ? 21.953 -29.797 -1.544 1 70.44 392 VAL B N 1
ATOM 6652 C CA . VAL B 1 392 ? 21.969 -30 -0.099 1 70.44 392 VAL B CA 1
ATOM 6653 C C . VAL B 1 392 ? 22.547 -31.391 0.221 1 70.44 392 VAL B C 1
ATOM 6655 O O . VAL B 1 392 ? 22.125 -32.375 -0.371 1 70.44 392 VAL B O 1
ATOM 6658 N N . THR B 1 393 ? 23.609 -31.375 0.878 1 70.06 393 THR B N 1
ATOM 6659 C CA . THR B 1 393 ? 24.203 -32.625 1.326 1 70.06 393 THR B CA 1
ATOM 6660 C C . THR B 1 393 ? 24 -32.812 2.828 1 70.06 393 THR B C 1
ATOM 6662 O O . THR B 1 393 ? 23.516 -31.906 3.51 1 70.06 393 THR B O 1
ATOM 6665 N N . SER B 1 394 ? 24.172 -34.031 3.279 1 65.62 394 SER B N 1
ATOM 6666 C CA . SER B 1 394 ? 24.078 -34.344 4.703 1 65.62 394 SER B CA 1
ATOM 6667 C C . SER B 1 394 ? 24.906 -33.375 5.539 1 65.62 394 SER B C 1
ATOM 6669 O O . SER B 1 394 ? 24.594 -33.156 6.707 1 65.62 394 SER B O 1
ATOM 6671 N N . SER B 1 395 ? 25.812 -32.844 4.996 1 64.44 395 SER B N 1
ATOM 6672 C CA . SER B 1 395 ? 26.75 -32.031 5.754 1 64.44 395 SER B CA 1
ATOM 6673 C C . SER B 1 395 ? 26.578 -30.547 5.434 1 64.44 395 SER B C 1
ATOM 6675 O O . SER B 1 395 ? 27.219 -29.688 6.035 1 64.44 395 SER B O 1
ATOM 6677 N N . SER B 1 396 ? 25.719 -30.297 4.469 1 69.06 396 SER B N 1
ATOM 6678 C CA . SER B 1 396 ? 25.641 -28.891 4.078 1 69.06 396 SER B CA 1
ATOM 6679 C C . SER B 1 396 ? 24.203 -28.391 4.078 1 69.06 396 SER B C 1
ATOM 6681 O O . SER B 1 396 ? 23.312 -29.047 3.521 1 69.06 396 SER B O 1
ATOM 6683 N N . SER B 1 397 ? 23.984 -27.344 4.902 1 77.62 397 SER B N 1
ATOM 6684 C CA . SER B 1 397 ? 22.672 -26.688 4.98 1 77.62 397 SER B CA 1
ATOM 6685 C C . SER B 1 397 ? 22.781 -25.219 4.641 1 77.62 397 SER B C 1
ATOM 6687 O O . SER B 1 397 ? 23.875 -24.641 4.629 1 77.62 397 SER B O 1
ATOM 6689 N N . ARG B 1 398 ? 21.781 -24.719 4.086 1 86.25 398 ARG B N 1
ATOM 6690 C CA . ARG B 1 398 ? 21.672 -23.281 3.854 1 86.25 398 ARG B CA 1
ATOM 6691 C C . ARG B 1 398 ? 20.594 -22.672 4.73 1 86.25 398 ARG B C 1
ATOM 6693 O O . ARG B 1 398 ? 19.469 -23.188 4.801 1 86.25 398 ARG B O 1
ATOM 6700 N N . HIS B 1 399 ? 21 -21.625 5.457 1 91.25 399 HIS B N 1
ATOM 6701 C CA . HIS B 1 399 ? 20.078 -20.953 6.367 1 91.25 399 HIS B CA 1
ATOM 6702 C C . HIS B 1 399 ? 20.094 -19.438 6.156 1 91.25 399 HIS B C 1
ATOM 6704 O O . HIS B 1 399 ? 21.094 -18.781 6.465 1 91.25 399 HIS B O 1
ATOM 6710 N N . LEU B 1 400 ? 19.031 -18.953 5.621 1 94 400 LEU B N 1
ATOM 6711 C CA . LEU B 1 400 ? 18.875 -17.516 5.434 1 94 400 LEU B CA 1
ATOM 6712 C C . LEU B 1 400 ? 17.766 -16.969 6.324 1 94 400 LEU B C 1
ATOM 6714 O O . LEU B 1 400 ? 16.719 -17.609 6.492 1 94 400 LEU B O 1
ATOM 6718 N N . GLU B 1 401 ? 17.984 -15.867 6.91 1 96.88 401 GLU B N 1
ATOM 6719 C CA . GLU B 1 401 ? 16.938 -15.109 7.602 1 96.88 401 GLU B CA 1
ATOM 6720 C C . GLU B 1 401 ? 16.516 -13.898 6.789 1 96.88 401 GLU B C 1
ATOM 6722 O O . GLU B 1 401 ? 17.344 -13.109 6.34 1 96.88 401 GLU B O 1
ATOM 6727 N N . THR B 1 402 ? 15.242 -13.773 6.586 1 97.12 402 THR B N 1
ATOM 6728 C CA . THR B 1 402 ? 14.734 -12.672 5.777 1 97.12 402 THR B CA 1
ATOM 6729 C C . THR B 1 402 ? 13.82 -11.766 6.602 1 97.12 402 THR B C 1
ATOM 6731 O O . THR B 1 402 ? 13.203 -12.219 7.57 1 97.12 402 THR B O 1
ATOM 6734 N N . GLY B 1 403 ? 13.805 -10.5 6.344 1 98.06 403 GLY B N 1
ATOM 6735 C CA . GLY B 1 403 ? 12.914 -9.5 6.91 1 98.06 403 GLY B CA 1
ATOM 6736 C C . GLY B 1 403 ? 12.625 -8.352 5.965 1 98.06 403 GLY B C 1
ATOM 6737 O O . GLY B 1 403 ? 13.312 -8.188 4.949 1 98.06 403 GLY B O 1
ATOM 6738 N N . TYR B 1 404 ? 11.562 -7.594 6.344 1 98.56 404 TYR B N 1
ATOM 6739 C CA . TYR B 1 404 ? 11.133 -6.539 5.434 1 98.56 404 TYR B CA 1
ATOM 6740 C C . TYR B 1 404 ? 11.016 -5.207 6.164 1 98.56 404 TYR B C 1
ATOM 6742 O O . TYR B 1 404 ? 10.773 -5.176 7.375 1 98.56 404 TYR B O 1
ATOM 6750 N N . LEU B 1 405 ? 11.242 -4.16 5.441 1 98.06 405 LEU B N 1
ATOM 6751 C CA . LEU B 1 405 ? 10.992 -2.787 5.863 1 98.06 405 LEU B CA 1
ATOM 6752 C C . LEU B 1 405 ? 9.992 -2.104 4.93 1 98.06 405 LEU B C 1
ATOM 6754 O O . LEU B 1 405 ? 9.766 -2.57 3.811 1 98.06 405 LEU B O 1
ATOM 6758 N N . GLU B 1 406 ? 9.367 -1.089 5.469 1 97.5 406 GLU B N 1
ATOM 6759 C CA . GLU B 1 406 ? 8.516 -0.243 4.637 1 97.5 406 GLU B CA 1
ATOM 6760 C C . GLU B 1 406 ? 9.18 1.099 4.348 1 97.5 406 GLU B C 1
ATOM 6762 O O . GLU B 1 406 ? 9.875 1.651 5.207 1 97.5 406 GLU B O 1
ATOM 6767 N N . TRP B 1 407 ? 8.93 1.597 3.188 1 96.81 407 TRP B N 1
ATOM 6768 C CA . TRP B 1 407 ? 9.555 2.854 2.791 1 96.81 407 TRP B CA 1
ATOM 6769 C C . TRP B 1 407 ? 9.07 4.004 3.668 1 96.81 407 TRP B C 1
ATOM 6771 O O . TRP B 1 407 ? 9.812 4.949 3.932 1 96.81 407 TRP B O 1
ATOM 6781 N N . ASP B 1 408 ? 7.848 3.943 4.191 1 96.69 408 ASP B N 1
ATOM 6782 C CA . ASP B 1 408 ? 7.375 4.965 5.121 1 96.69 408 ASP B CA 1
ATOM 6783 C C . ASP B 1 408 ? 8.32 5.102 6.312 1 96.69 408 ASP B C 1
ATOM 6785 O O . ASP B 1 408 ? 8.703 6.215 6.684 1 96.69 408 ASP B O 1
ATOM 6789 N N . GLU B 1 409 ? 8.703 3.994 6.828 1 97.12 409 GLU B N 1
ATOM 6790 C CA . GLU B 1 409 ? 9.562 4.004 8.008 1 97.12 409 GLU B CA 1
ATOM 6791 C C . GLU B 1 409 ? 11 4.379 7.637 1 97.12 409 GLU B C 1
ATOM 6793 O O . GLU B 1 409 ? 11.688 5.051 8.406 1 97.12 409 GLU B O 1
ATOM 6798 N N . ILE B 1 410 ? 11.414 3.914 6.49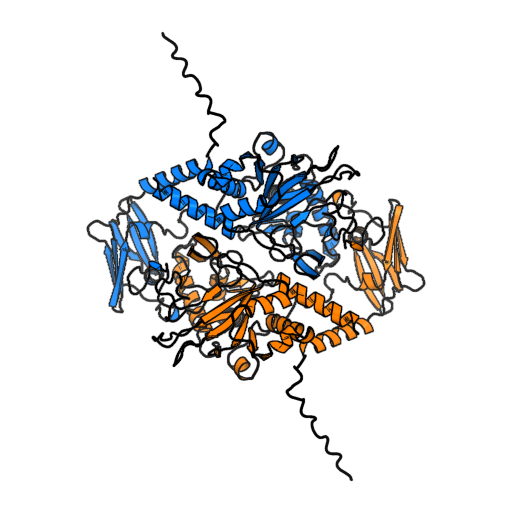6 1 97.62 410 ILE B N 1
ATOM 6799 C CA . ILE B 1 410 ? 12.758 4.262 6.031 1 97.62 410 ILE B CA 1
ATOM 6800 C C . ILE B 1 410 ? 12.859 5.77 5.828 1 97.62 410 ILE B C 1
ATOM 6802 O O . ILE B 1 410 ? 13.789 6.41 6.324 1 97.62 410 ILE B O 1
ATOM 6806 N N . ASP B 1 411 ? 11.93 6.328 5.195 1 97 411 ASP B N 1
ATOM 6807 C CA . ASP B 1 411 ? 11.93 7.766 4.926 1 97 411 ASP B CA 1
ATOM 6808 C C . ASP B 1 411 ? 11.789 8.562 6.219 1 97 411 ASP B C 1
ATOM 6810 O O . ASP B 1 411 ? 12.398 9.625 6.363 1 97 411 ASP B O 1
ATOM 6814 N N . SER B 1 412 ? 10.914 8.062 7.066 1 97.19 412 SER B N 1
ATOM 6815 C CA . SER B 1 412 ? 10.789 8.695 8.375 1 97.19 412 SER B CA 1
ATOM 6816 C C . SER B 1 412 ? 12.133 8.773 9.086 1 97.19 412 SER B C 1
ATOM 6818 O O . SER B 1 412 ? 12.5 9.82 9.609 1 97.19 412 SER B O 1
ATOM 6820 N N . ARG B 1 413 ? 12.836 7.711 9.078 1 97.75 413 ARG B N 1
ATOM 6821 C CA . ARG B 1 413 ? 14.141 7.672 9.727 1 97.75 413 ARG B CA 1
ATOM 6822 C C . ARG B 1 413 ? 15.109 8.648 9.07 1 97.75 413 ARG B C 1
ATOM 6824 O O . ARG B 1 413 ? 15.859 9.344 9.758 1 97.75 413 ARG B O 1
ATOM 6831 N N . LEU B 1 414 ? 15.125 8.719 7.777 1 96.75 414 LEU B N 1
ATOM 6832 C CA . LEU B 1 414 ? 15.977 9.656 7.051 1 96.75 414 LEU B CA 1
ATOM 6833 C C . LEU B 1 414 ? 15.672 11.094 7.457 1 96.75 414 LEU B C 1
ATOM 6835 O O . LEU B 1 414 ? 16.594 11.875 7.723 1 96.75 414 LEU B O 1
ATOM 6839 N N . ARG B 1 415 ? 14.43 11.414 7.543 1 95.19 415 ARG B N 1
ATOM 6840 C CA . ARG B 1 415 ? 14.039 12.766 7.914 1 95.19 415 ARG B CA 1
ATOM 6841 C C . ARG B 1 415 ? 14.477 13.086 9.336 1 95.19 415 ARG B C 1
ATOM 6843 O O . ARG B 1 415 ? 14.922 14.203 9.617 1 95.19 415 ARG B O 1
ATOM 6850 N N . LEU B 1 416 ? 14.344 12.141 10.195 1 96.5 416 LEU B N 1
ATOM 6851 C CA . LEU B 1 416 ? 14.773 12.336 11.578 1 96.5 416 LEU B CA 1
ATOM 6852 C C . LEU B 1 416 ? 16.281 12.57 11.656 1 96.5 416 LEU B C 1
ATOM 6854 O O . LEU B 1 416 ? 16.734 13.453 12.383 1 96.5 416 LEU B O 1
ATOM 6858 N N . LEU B 1 417 ? 16.984 11.797 10.914 1 95.94 417 LEU B N 1
ATOM 6859 C CA . LEU B 1 417 ? 18.438 11.93 10.914 1 95.94 417 LEU B CA 1
ATOM 6860 C C . LEU B 1 417 ? 18.859 13.266 10.32 1 95.94 417 LEU B C 1
ATOM 6862 O O . LEU B 1 417 ? 19.797 13.906 10.82 1 95.94 417 LEU B O 1
ATOM 6866 N N . GLN B 1 418 ? 18.234 13.633 9.312 1 92.81 418 GLN B N 1
ATOM 6867 C CA . GLN B 1 418 ? 18.531 14.938 8.719 1 92.81 418 GLN B CA 1
ATOM 6868 C C . GLN B 1 418 ? 18.312 16.062 9.727 1 92.81 418 GLN B C 1
ATOM 6870 O O . GLN B 1 418 ? 19.156 16.953 9.844 1 92.81 418 GLN B O 1
ATOM 6875 N N . ARG B 1 419 ? 17.234 16 10.383 1 91.81 419 ARG B N 1
ATOM 6876 C CA . ARG B 1 419 ? 16.953 17 11.406 1 91.81 419 ARG B CA 1
ATOM 6877 C C . ARG B 1 419 ? 18.016 16.984 12.5 1 91.81 419 ARG B C 1
ATOM 6879 O O . ARG B 1 419 ? 18.453 18.031 12.969 1 91.81 419 ARG B O 1
ATOM 6886 N N . GLN B 1 420 ? 18.359 15.844 12.891 1 92.81 420 GLN B N 1
ATOM 6887 C CA . GLN B 1 420 ? 19.391 15.68 13.906 1 92.81 420 GLN B CA 1
ATOM 6888 C C . GLN B 1 420 ? 20.703 16.312 13.461 1 92.81 420 GLN B C 1
ATOM 6890 O O . GLN B 1 420 ? 21.359 17.016 14.234 1 92.81 420 GLN B O 1
ATOM 6895 N N . PHE B 1 421 ? 21.047 16.047 12.242 1 91 421 PHE B N 1
ATOM 6896 C CA . PHE B 1 421 ? 22.297 16.562 11.719 1 91 421 PHE B CA 1
ATOM 6897 C C . PHE B 1 421 ? 22.25 18.078 11.586 1 91 421 PHE B C 1
ATOM 6899 O O . PHE B 1 421 ? 23.25 18.766 11.805 1 91 421 PHE B O 1
ATOM 6906 N N . MET B 1 422 ? 21.141 18.578 11.234 1 86.88 422 MET B N 1
ATOM 6907 C CA . MET B 1 422 ? 20.953 20.016 11.125 1 86.88 422 MET B CA 1
ATOM 6908 C C . MET B 1 422 ? 21.094 20.688 12.484 1 86.88 422 MET B C 1
ATOM 6910 O O . MET B 1 422 ? 21.688 21.766 12.602 1 86.88 422 MET B O 1
ATOM 6914 N N . GLU B 1 423 ? 20.531 20.094 13.469 1 86.19 423 GLU B N 1
ATOM 6915 C CA . GLU B 1 423 ? 20.578 20.641 14.82 1 86.19 423 GLU B CA 1
ATOM 6916 C C . GLU B 1 423 ? 22 20.594 15.391 1 86.19 423 GLU B C 1
ATOM 6918 O O . GLU B 1 423 ? 22.359 21.406 16.234 1 86.19 423 GLU B O 1
ATOM 6923 N N . GLY B 1 424 ? 22.75 19.641 14.93 1 80.75 424 GLY B N 1
ATOM 6924 C CA . GLY B 1 424 ? 24.125 19.5 15.406 1 80.75 424 GLY B CA 1
ATOM 6925 C C . GLY B 1 424 ? 25.094 20.422 14.703 1 80.75 424 GLY B C 1
ATOM 6926 O O . GLY B 1 424 ? 26.25 20.562 15.117 1 80.75 424 GLY B O 1
ATOM 6927 N N . MET B 1 425 ? 24.734 21.094 13.703 1 77.19 425 MET B N 1
ATOM 6928 C CA . MET B 1 425 ? 25.562 22.062 12.984 1 77.19 425 MET B CA 1
ATOM 6929 C C . MET B 1 425 ? 25.359 23.469 13.539 1 77.19 425 MET B C 1
ATOM 6931 O O . MET B 1 425 ? 26.312 24.25 13.609 1 77.19 425 MET B O 1
#

=== Feature glossary ===
Key to the feature types in this record:

pLDDT. pLDDT is the predicted lDDT-Cα score: AlphaFold's confidence that the local environment of each residue (all inter-atomic distances within 15 Å) is correctly placed. It is a per-residue number between 0 and 100, with higher meaning more reliable.

Radius of gyration, Cα contacts, bounding box. The geometric summary reports three shape descriptors. Rg (radius of gyration) measures how spread out the Cα atoms are about their centre of mass; compact globular proteins have small Rg, elongated or unfolded ones large. Cα contacts (<8 Å, |i−j|>4) count long-range residue pairs in spatial proximity — high for tightly packed folds, near zero for rods or random coil. The bounding-box extents give the protein's footprint along x, y, z in Å.

Backbone torsions (φ/ψ). Backbone dihedral angles. Every residue except chain termini has a φ (preceding-C → N → Cα → C) and a ψ (N → Cα → C → next-N). They are reported in degrees following the IUPAC sign convention. Secondary structure is essentially a statement about which (φ, ψ) basin each residue occupies.

Contact-map, Ramachandran, and PAE plots. Plot images: a contact map (which residues are close in 3D, as an N×N binary image), a Ramachandran scatter (backbone torsion angles, revealing secondary-structure composition at a glance), and — for AlphaFold structures — a PAE heatmap (pairwise prediction confidence).

Predicted aligned error. Predicted Aligned Error (PAE) is an AlphaFold confidence matrix: entry (i, j) is the expected error in the position of residue j, in ångströms, when the prediction is superimposed on the true structure at residue i. Low PAE within a block of residues means that block is internally rigid and well-predicted; high PAE between two blocks means their relative placement is uncertain even if each block individually is confident.

Secondary structure (3-state, P-SEA). Three-state secondary structure (P-SEA) collapses the eight DSSP classes into helix (a), strand (b), and coil (c). P-SEA assigns these from Cα geometry alone — distances and angles — without requiring backbone oxygens, so it works on any Cα trace.

Solvent-accessible surface area. Solvent-accessible surface area (SASA) is the area in Å² traced out by the centre of a 1.4 Å probe sphere (a water molecule) rolled over the protein's van der Waals surface (Shrake–Rupley / Lee–Richards construction). Buried residues have near-zero SASA; fully exposed residues can exceed 200 Å². The total SASA scales roughly with the number of surface residues.

Foldseek 3Di. The Foldseek 3Di string encodes local tertiary geometry as a 20-letter alphabet — one character per residue — derived from the relative positions of nearby Cα atoms. Unlike the amino-acid sequence, 3Di is a direct function of the 3D structure, so two proteins with the same fold have similar 3Di strings even at low sequence identity.

B-factor. For experimental (PDB) structures, the B-factor (temperature factor) quantifies the positional spread of each atom in the crystal — a combination of thermal vibration and static disorder — in units of Å². High B-factors mark flexible loops or poorly resolved regions; low B-factors mark the rigid, well-ordered core.

mmCIF coordinates. The mmCIF block holds the 3D Cartesian coordinates of each backbone atom (N, Cα, C, O) in ångströms. mmCIF is the PDB's canonical archive format — a tagged-loop text representation of the atomic model.

InterPro / GO / CATH / organism. Functional annotations link the protein to curated databases. InterPro entries identify conserved domains and families by matching the sequence against member-database signatures (Pfam, PROSITE, CDD, …). Gene Ontology (GO) terms describe molecular function, biological process, and cellular component in a controlled vocabulary. CATH places the structure in a hierarchical fold classification (Class/Architecture/Topology/Homologous-superfamily). The organism is the source species.

Rendered structure images. Structure images are PyMOL renders from six orthogonal camera directions. Cartoon representation draws helices as coils and strands as arrows; sticks shows the backbone as bonds; surface shows the solvent-excluded envelope. Rainbow coloring maps sequence position to hue (blue→red, N→C); chain coloring assigns a distinct color per polypeptide.

Sequence. This is the polypeptide sequence — one letter per residue, N-terminus first. Length ranges from a few dozen residues for small domains to over a thousand for large multi-domain proteins.

Secondary structure (8-state, DSSP). The SS8 string is DSSP's per-residue secondary-structure call. α-helix (H) means an i→i+4 H-bond ladder; β-strand (E) means the residue participates in a β-sheet; 3₁₀ (G) and π (I) are tighter and wider helices; T/S are turns/bends; '-' is loop.

Nearest PDB structures. Structural nearest neighbors (via Foldseek easy-search vs the PDB). Reported per hit: target PDB id, E-value, and alignment TM-score. A TM-score above ~0.5 is the conventional threshold for 'same fold'.